Protein AF-0000000086881446 (afdb_homodimer)

Nearest PDB structures (foldseek):
  4f0r-assembly1_A  TM=9.289E-01  e=1.147E-40  Chromobacterium violaceum ATCC 12472
  3hpa-assembly1_A  TM=9.166E-01  e=1.317E-34  unidentified
  7ww2-assembly1_B  TM=9.106E-01  e=4.800E-35  Obesumbacterium proteus
  6sj0-assembly1_B  TM=8.842E-01  e=1.426E-28  Streptomyces sp.
  2imr-assembly1_A  TM=6.502E-01  e=7.624E-18  Deinococcus radiodurans

Organism: NCBI:txid2108365

Sequence (866 aa):
MIKIKKLLKNAFVLMSSDSNIEKMSILIEDDEIINLYKEHETIDEEDIKDTEIIDLKNKLIVPGFINTHAHTPMAYFRGVADDSPFKEWLFDNMLPREDLMNDEMAYYGSVVSLMEMASKGITTCVDMYMFTNSIAKAFYDIGMRGYISRGLAFDTQEGWEKRINENIDTYNKFNGKDKRIWIGFGPHAPYTVNNEKLKEVANLAKKYNTHVQIHLHEALWEKEQYSLSDIEKTGLFEIPTIAAHCVQVDERDIEVLSKNNVTVSHNPSSNLKLGNGIAPINEMLNENINVCLGTDGVASNNALDIMKEMYLASLLQKSKDGSDSIKTNEVLRMVWENGGFALNEKIGRLEPEFKADLVVIDLNFPEFYPLDTERLKSHLLFSANSRNVFATMVGGKWIYYNKKFLNIKEGEIYEKFQTHYNILESSFNSTNKMIKIKKLLKNAFVLMSSDSNIEKMSILIEDDEIINLYKEHETIDEEDIKDTEIIDLKNKLIVPGFINTHAHTPMAYFRGVADDSPFKEWLFDNMLPREDLMNDEMAYYGSVVSLMEMASKGITTCVDMYMFTNSIAKAFYDIGMRGYISRGLAFDTQEGWEKRINENIDTYNKFNGKDKRIWIGFGPHAPYTVNNEKLKEVANLAKKYNTHVQIHLHEALWEKEQYSLSDIEKTGLFEIPTIAAHCVQVDERDIEVLSKNNVTVSHNPSSNLKLGNGIAPINEMLNENINVCLGTDGVASNNALDIMKEMYLASLLQKSKDGSDSIKTNEVLRMVWENGGFALNEKIGRLEPEFKADLVVIDLNFPEFYPLDTERLKSHLLFSANSRNVFATMVGGKWIYYNKKFLNIKEGEIYEKFQTHYNILESSFNSTNK

pLDDT: mean 95.81, std 6.32, range [36.5, 98.94]

Structure (mmCIF, N/CA/C/O backbone):
data_AF-0000000086881446-model_v1
#
loop_
_entity.id
_entity.type
_entity.pdbx_description
1 polymer '5-methylthioadenosine/S-adenosylhomocysteine deaminase'
#
loop_
_atom_site.group_PDB
_atom_site.id
_atom_site.type_symbol
_atom_site.label_atom_id
_atom_site.label_alt_id
_atom_site.label_comp_id
_atom_site.label_asym_id
_atom_site.label_entity_id
_atom_site.label_seq_id
_atom_site.pdbx_PDB_ins_code
_atom_site.Cartn_x
_atom_site.Cartn_y
_atom_site.Cartn_z
_atom_site.occupancy
_atom_site.B_iso_or_equiv
_atom_site.auth_seq_id
_atom_site.auth_comp_id
_atom_site.auth_asym_id
_atom_site.auth_atom_id
_atom_site.pdbx_PDB_model_num
ATOM 1 N N . MET A 1 1 ? -3.625 -41.875 13.234 1 36.5 1 MET A N 1
ATOM 2 C CA . MET A 1 1 ? -3.068 -40.531 13.156 1 36.5 1 MET A CA 1
ATOM 3 C C . MET A 1 1 ? -4.137 -39.5 13.461 1 36.5 1 MET A C 1
ATOM 5 O O . MET A 1 1 ? -5.18 -39.438 12.805 1 36.5 1 MET A O 1
ATOM 9 N N . ILE A 1 2 ? -4.469 -39.094 14.641 1 46.47 2 ILE A N 1
ATOM 10 C CA . ILE A 1 2 ? -5.637 -38.438 15.188 1 46.47 2 ILE A CA 1
ATOM 11 C C . ILE A 1 2 ? -5.98 -37.219 14.328 1 46.47 2 ILE A C 1
ATOM 13 O O . ILE A 1 2 ? -5.141 -36.344 14.117 1 46.47 2 ILE A O 1
ATOM 17 N N . LYS A 1 3 ? -6.84 -37.406 13.359 1 54.31 3 LYS A N 1
ATOM 18 C CA . LYS A 1 3 ? -7.277 -36.375 12.438 1 54.31 3 LYS A CA 1
ATOM 19 C C . LYS A 1 3 ? -7.617 -35.094 13.18 1 54.31 3 LYS A C 1
ATOM 21 O O . LYS A 1 3 ? -8.469 -35.094 14.07 1 54.31 3 LYS A O 1
ATOM 26 N N . ILE A 1 4 ? -6.781 -33.969 13.344 1 75.12 4 ILE A N 1
ATOM 27 C CA . ILE A 1 4 ? -6.859 -32.875 14.289 1 75.12 4 ILE A CA 1
ATOM 28 C C . ILE A 1 4 ? -7.805 -31.797 13.742 1 75.12 4 ILE A C 1
ATOM 30 O O . ILE A 1 4 ? -7.633 -31.328 12.617 1 75.12 4 ILE A O 1
ATOM 34 N N . LYS A 1 5 ? -9.18 -31.766 14.172 1 92.19 5 LYS A N 1
ATOM 35 C CA . LYS A 1 5 ? -10.188 -30.719 13.938 1 92.19 5 LYS A CA 1
ATOM 36 C C . LYS A 1 5 ? -9.781 -29.406 14.594 1 92.19 5 LYS A C 1
ATOM 38 O O . LYS A 1 5 ? -9.055 -29.406 15.594 1 92.19 5 LYS A O 1
ATOM 43 N N . LYS A 1 6 ? -10.047 -28.297 13.891 1 96.31 6 LYS A N 1
ATOM 44 C CA . LYS A 1 6 ? -9.883 -26.969 14.445 1 96.31 6 LYS A CA 1
ATOM 45 C C . LYS A 1 6 ? -11.211 -26.203 14.461 1 96.31 6 LYS A C 1
ATOM 47 O O . LYS A 1 6 ? -11.977 -26.266 13.492 1 96.31 6 LYS A O 1
ATOM 52 N N . LEU A 1 7 ? -11.547 -25.625 15.562 1 96.5 7 LEU A N 1
ATOM 53 C CA . LEU A 1 7 ? -12.68 -24.703 15.664 1 96.5 7 LEU A CA 1
ATOM 54 C C . LEU A 1 7 ? -12.203 -23.266 15.883 1 96.5 7 LEU A C 1
ATOM 56 O O . LEU A 1 7 ? -11.68 -22.938 16.953 1 96.5 7 LEU A O 1
ATOM 60 N N . LEU A 1 8 ? -12.297 -22.391 14.883 1 97.75 8 LEU A N 1
ATOM 61 C CA . LEU A 1 8 ? -12.039 -20.953 14.992 1 97.75 8 LEU A CA 1
ATOM 62 C C . LEU A 1 8 ? -13.266 -20.219 15.531 1 97.75 8 LEU A C 1
ATOM 64 O O . LEU A 1 8 ? -14.25 -20.047 14.812 1 97.75 8 LEU A O 1
ATOM 68 N N . LYS A 1 9 ? -13.172 -19.688 16.766 1 95.31 9 LYS A N 1
ATOM 69 C CA . LYS A 1 9 ? -14.367 -19.234 17.469 1 95.31 9 LYS A CA 1
ATOM 70 C C . LYS A 1 9 ? -14.383 -17.719 17.594 1 95.31 9 LYS A C 1
ATOM 72 O O . LYS A 1 9 ? -13.328 -17.094 17.734 1 95.31 9 LYS A O 1
ATOM 77 N N . ASN A 1 10 ? -15.539 -17.125 17.531 1 94.06 10 ASN A N 1
ATOM 78 C CA . ASN A 1 10 ? -15.836 -15.75 17.953 1 94.06 10 ASN A CA 1
ATOM 79 C C . ASN A 1 10 ? -15.203 -14.727 17.016 1 94.06 10 ASN A C 1
ATOM 81 O O . ASN A 1 10 ? -14.82 -13.641 17.453 1 94.06 10 ASN A O 1
ATOM 85 N N . ALA A 1 11 ? -14.977 -15.016 15.773 1 97.38 11 ALA A N 1
ATOM 86 C CA . ALA A 1 11 ? -14.422 -14.07 14.812 1 97.38 11 ALA A CA 1
ATOM 87 C C . ALA A 1 11 ? -15.523 -13.398 14 1 97.38 11 ALA A C 1
ATOM 89 O O . ALA A 1 11 ? -16.641 -13.906 13.93 1 97.38 11 ALA A O 1
ATOM 90 N N . PHE A 1 12 ? -15.258 -12.133 13.531 1 98.38 12 PHE A N 1
ATOM 91 C CA . PHE A 1 12 ? -15.992 -11.703 12.352 1 98.38 12 PHE A CA 1
ATOM 92 C C . PHE A 1 12 ? -15.594 -12.523 11.133 1 98.38 12 PHE A C 1
ATOM 94 O O . PHE A 1 12 ? -14.438 -12.93 11 1 98.38 12 PHE A O 1
ATOM 101 N N . VAL A 1 13 ? -16.562 -12.875 10.32 1 98.62 13 VAL A N 1
ATOM 102 C CA . VAL A 1 13 ? -16.266 -13.695 9.148 1 98.62 13 VAL A CA 1
ATOM 103 C C . VAL A 1 13 ? -16.875 -13.055 7.902 1 98.62 13 VAL A C 1
ATOM 105 O O . VAL A 1 13 ? -18.047 -12.688 7.895 1 98.62 13 VAL A O 1
ATOM 108 N N . LEU A 1 14 ? -16.109 -12.773 6.926 1 98.75 14 LEU A N 1
ATOM 109 C CA . LEU A 1 14 ? -16.547 -12.477 5.57 1 98.75 14 LEU A CA 1
ATOM 110 C C . LEU A 1 14 ? -16.391 -13.688 4.664 1 98.75 14 LEU A C 1
ATOM 112 O O . LEU A 1 14 ? -15.281 -14.016 4.238 1 98.75 14 LEU A O 1
ATOM 116 N N . MET A 1 15 ? -17.469 -14.375 4.32 1 98.25 15 MET A N 1
ATOM 117 C CA . MET A 1 15 ? -17.453 -15.68 3.668 1 98.25 15 MET A CA 1
ATOM 118 C C . MET A 1 15 ? -17.109 -15.547 2.188 1 98.25 15 MET A C 1
ATOM 120 O O . MET A 1 15 ? -16.562 -16.469 1.587 1 98.25 15 MET A O 1
ATOM 124 N N . SER A 1 16 ? -17.531 -14.477 1.623 1 98.25 16 SER A N 1
ATOM 125 C CA . SER A 1 16 ? -17.328 -14.18 0.207 1 98.25 16 SER A CA 1
ATOM 126 C C . SER A 1 16 ? -17.469 -12.688 -0.076 1 98.25 16 SER A C 1
ATOM 128 O O . SER A 1 16 ? -17.859 -11.922 0.801 1 98.25 16 SER A O 1
ATOM 130 N N . SER A 1 17 ? -17.141 -12.258 -1.257 1 98.25 17 SER A N 1
ATOM 131 C CA . SER A 1 17 ? -17.125 -10.844 -1.61 1 98.25 17 SER A CA 1
ATOM 132 C C . SER A 1 17 ? -18.5 -10.211 -1.462 1 98.25 17 SER A C 1
ATOM 134 O O . SER A 1 17 ? -18.609 -9.023 -1.149 1 98.25 17 SER A O 1
ATOM 136 N N . ASP A 1 18 ? -19.516 -10.984 -1.655 1 97.38 18 ASP A N 1
ATOM 137 C CA . ASP A 1 18 ? -20.859 -10.422 -1.676 1 97.38 18 ASP A CA 1
ATOM 138 C C . ASP A 1 18 ? -21.578 -10.672 -0.352 1 97.38 18 ASP A C 1
ATOM 140 O O . ASP A 1 18 ? -22.703 -10.195 -0.15 1 97.38 18 ASP A O 1
ATOM 144 N N . SER A 1 19 ? -20.953 -11.391 0.536 1 97.31 19 SER A N 1
ATOM 145 C CA . SER A 1 19 ? -21.609 -11.719 1.804 1 97.31 19 SER A CA 1
ATOM 146 C C . SER A 1 19 ? -21.5 -10.562 2.791 1 97.31 19 SER A C 1
ATOM 148 O O . SER A 1 19 ? -20.641 -9.688 2.639 1 97.31 19 SER A O 1
ATOM 150 N N . ASN A 1 20 ? -22.391 -10.547 3.746 1 96.81 20 ASN A N 1
ATOM 151 C CA . ASN A 1 20 ? -22.234 -9.648 4.887 1 96.81 20 ASN A CA 1
ATOM 152 C C . ASN A 1 20 ? -21.234 -10.195 5.898 1 96.81 20 ASN A C 1
ATOM 154 O O . ASN A 1 20 ? -20.984 -11.406 5.941 1 96.81 20 ASN A O 1
ATOM 158 N N . ILE A 1 21 ? -20.656 -9.328 6.625 1 97.94 21 ILE A N 1
ATOM 159 C CA . ILE A 1 21 ? -19.75 -9.719 7.703 1 97.94 21 ILE A CA 1
ATOM 160 C C . ILE A 1 21 ? -20.562 -10 8.969 1 97.94 21 ILE A C 1
ATOM 162 O O . ILE A 1 21 ? -21.391 -9.18 9.383 1 97.94 21 ILE A O 1
ATOM 166 N N . GLU A 1 22 ? -20.312 -11.164 9.555 1 96.5 22 GLU A N 1
ATOM 167 C CA . GLU A 1 22 ? -21.016 -11.57 10.766 1 96.5 22 GLU A CA 1
ATOM 168 C C . GLU A 1 22 ? -20.078 -12.273 11.742 1 96.5 22 GLU A C 1
ATOM 170 O O . GLU A 1 22 ? -19.031 -12.781 11.352 1 96.5 22 GLU A O 1
ATOM 175 N N . LYS A 1 23 ? -20.484 -12.289 12.977 1 96.31 23 LYS A N 1
ATOM 176 C CA . LYS A 1 23 ? -19.75 -13.078 13.961 1 96.31 23 LYS A CA 1
ATOM 177 C C . LYS A 1 23 ? -20.094 -14.562 13.828 1 96.31 23 LYS A C 1
ATOM 179 O O . LYS A 1 23 ? -21.281 -14.938 13.852 1 96.31 23 LYS A O 1
ATOM 184 N N . MET A 1 24 ? -19.078 -15.352 13.578 1 96.12 24 MET A N 1
ATOM 185 C CA . MET A 1 24 ? -19.266 -16.781 13.367 1 96.12 24 MET A CA 1
ATOM 186 C C . MET A 1 24 ? -18.078 -17.578 13.898 1 96.12 24 MET A C 1
ATOM 188 O O . MET A 1 24 ? -17.047 -17 14.25 1 96.12 24 MET A O 1
ATOM 192 N N . SER A 1 25 ? -18.328 -18.859 14.023 1 96.31 25 SER A N 1
ATOM 193 C CA . SER A 1 25 ? -17.266 -19.828 14.219 1 96.31 25 SER A CA 1
ATOM 194 C C . SER A 1 25 ? -17.125 -20.766 13.016 1 96.31 25 SER A C 1
ATOM 196 O O . SER A 1 25 ? -18.109 -21.062 12.344 1 96.31 25 SER A O 1
ATOM 198 N N . ILE A 1 26 ? -15.922 -21.156 12.688 1 97.69 26 ILE A N 1
ATOM 199 C CA . ILE A 1 26 ? -15.656 -22.016 11.539 1 97.69 26 ILE A CA 1
ATOM 200 C C . ILE A 1 26 ? -15.062 -23.344 12.016 1 97.69 26 ILE A C 1
ATOM 202 O O . ILE A 1 26 ? -14.062 -23.359 12.742 1 97.69 26 ILE A O 1
ATOM 206 N N . LEU A 1 27 ? -15.641 -24.453 11.648 1 96.75 27 LEU A N 1
ATOM 207 C CA . LEU A 1 27 ? -15.133 -25.797 11.93 1 96.75 27 LEU A CA 1
ATOM 208 C C . LEU A 1 27 ? -14.375 -26.344 10.727 1 96.75 27 LEU A C 1
ATOM 210 O O . LEU A 1 27 ? -14.914 -26.391 9.617 1 96.75 27 LEU A O 1
ATOM 214 N N . ILE A 1 28 ? -13.117 -26.734 10.961 1 97.5 28 ILE A N 1
ATOM 215 C CA . ILE A 1 28 ? -12.25 -27.266 9.914 1 97.5 28 ILE A CA 1
ATOM 216 C C . ILE A 1 28 ? -11.859 -28.703 10.25 1 97.5 28 ILE A C 1
ATOM 218 O O . ILE A 1 28 ? -11.57 -29.031 11.406 1 97.5 28 ILE A O 1
ATOM 222 N N . GLU A 1 29 ? -11.898 -29.578 9.32 1 95.56 29 GLU A N 1
ATOM 223 C CA . GLU A 1 29 ? -11.398 -30.953 9.422 1 95.56 29 GLU A CA 1
ATOM 224 C C . GLU A 1 29 ? -10.484 -31.281 8.25 1 95.56 29 GLU A C 1
ATOM 226 O O . GLU A 1 29 ? -10.859 -31.109 7.09 1 95.56 29 GLU A O 1
ATOM 231 N N . ASP A 1 30 ? -9.297 -31.734 8.586 1 93.94 30 ASP A N 1
ATOM 232 C CA . ASP A 1 30 ? -8.273 -31.984 7.578 1 93.94 30 ASP A CA 1
ATOM 233 C C . ASP A 1 30 ? -8 -30.719 6.762 1 93.94 30 ASP A C 1
ATOM 235 O O . ASP A 1 30 ? -7.57 -29.703 7.305 1 93.94 30 ASP A O 1
ATOM 239 N N . ASP A 1 31 ? -8.375 -30.75 5.48 1 96.75 31 ASP A N 1
ATOM 240 C CA . ASP A 1 31 ? -8.008 -29.609 4.66 1 96.75 31 ASP A CA 1
ATOM 241 C C . ASP A 1 31 ? -9.25 -28.828 4.219 1 96.75 31 ASP A C 1
ATOM 243 O O . ASP A 1 31 ? -9.156 -27.922 3.391 1 96.75 31 ASP A O 1
ATOM 247 N N . GLU A 1 32 ? -10.422 -29.109 4.832 1 97.38 32 GLU A N 1
ATOM 248 C CA . GLU A 1 32 ? -11.664 -28.516 4.34 1 97.38 32 GLU A CA 1
ATOM 249 C C . GLU A 1 32 ? -12.453 -27.875 5.477 1 97.38 32 GLU A C 1
ATOM 251 O O . GLU A 1 32 ? -12.305 -28.25 6.637 1 97.38 32 GLU A O 1
ATOM 256 N N . ILE A 1 33 ? -13.219 -26.891 5.137 1 97.94 33 ILE A N 1
ATOM 257 C CA . ILE A 1 33 ? -14.227 -26.328 6.035 1 97.94 33 ILE A CA 1
ATOM 258 C C . ILE A 1 33 ? -15.43 -27.266 6.105 1 97.94 33 ILE A C 1
ATOM 260 O O . ILE A 1 33 ? -15.984 -27.656 5.078 1 97.94 33 ILE A O 1
ATOM 264 N N . ILE A 1 34 ? -15.867 -27.578 7.336 1 95.44 34 ILE A N 1
ATOM 265 C CA . ILE A 1 34 ? -16.938 -28.562 7.48 1 95.44 34 ILE A CA 1
ATOM 266 C C . ILE A 1 34 ? -18.234 -27.859 7.84 1 95.44 34 ILE A C 1
ATOM 268 O O . ILE A 1 34 ? -19.328 -28.312 7.461 1 95.44 34 ILE A O 1
ATOM 272 N N . ASN A 1 35 ? -18.062 -26.797 8.602 1 94.69 35 ASN A N 1
ATOM 273 C CA . ASN A 1 35 ? -19.281 -26.125 9.055 1 94.69 35 ASN A CA 1
ATOM 274 C C . ASN A 1 35 ? -18.969 -24.719 9.562 1 94.69 35 ASN A C 1
ATOM 276 O O . ASN A 1 35 ? -17.828 -24.422 9.93 1 94.69 35 ASN A O 1
ATOM 280 N N . LEU A 1 36 ? -19.969 -23.859 9.477 1 95.62 36 LEU A N 1
ATOM 281 C CA . LEU A 1 36 ? -19.953 -22.531 10.086 1 95.62 36 LEU A CA 1
ATOM 282 C C . LEU A 1 36 ? -21.094 -22.375 11.078 1 95.62 36 LEU A C 1
ATOM 284 O O . LEU A 1 36 ? -22.219 -22.812 10.82 1 95.62 36 LEU A O 1
ATOM 288 N N . TYR A 1 37 ? -20.828 -21.781 12.219 1 94.5 37 TYR A N 1
ATOM 289 C CA . TYR A 1 37 ? -21.828 -21.562 13.25 1 94.5 37 TYR A CA 1
ATOM 290 C C . TYR A 1 37 ? -22.016 -20.062 13.516 1 94.5 37 TYR A C 1
ATOM 292 O O . TYR A 1 37 ? -21.047 -19.359 13.797 1 94.5 37 TYR A O 1
ATOM 300 N N . LYS A 1 38 ? -23.234 -19.625 13.484 1 92.75 38 LYS A N 1
ATOM 301 C CA . LYS A 1 38 ? -23.5 -18.25 13.883 1 92.75 38 LYS A CA 1
ATOM 302 C C . LYS A 1 38 ? -23.312 -18.062 15.383 1 92.75 38 LYS A C 1
ATOM 304 O O . LYS A 1 38 ? -23.25 -19.031 16.141 1 92.75 38 LYS A O 1
ATOM 309 N N . GLU A 1 39 ? -23.125 -16.812 15.781 1 88.19 39 GLU A N 1
ATOM 310 C CA . GLU A 1 39 ? -22.797 -16.469 17.156 1 88.19 39 GLU A CA 1
ATOM 311 C C . GLU A 1 39 ? -23.781 -17.094 18.141 1 88.19 39 GLU A C 1
ATOM 313 O O . GLU A 1 39 ? -23.391 -17.562 19.203 1 88.19 39 GLU A O 1
ATOM 318 N N . HIS A 1 40 ? -25.062 -17.188 17.812 1 87.56 40 HIS A N 1
ATOM 319 C CA . HIS A 1 40 ? -26.094 -17.641 18.75 1 87.56 40 HIS A CA 1
ATOM 320 C C . HIS A 1 40 ? -26.344 -19.141 18.594 1 87.56 40 HIS A C 1
ATOM 322 O O . HIS A 1 40 ? -27.109 -19.719 19.375 1 87.56 40 HIS A O 1
ATOM 328 N N . GLU A 1 41 ? -25.656 -19.703 17.672 1 87 41 GLU A N 1
ATOM 329 C CA . GLU A 1 41 ? -25.891 -21.125 17.422 1 87 41 GLU A CA 1
ATOM 330 C C . GLU A 1 41 ? -25.031 -22 18.344 1 87 41 GLU A C 1
ATOM 332 O O . GLU A 1 41 ? -23.891 -21.656 18.641 1 87 41 GLU A O 1
ATOM 337 N N . THR A 1 42 ? -25.656 -23.062 18.875 1 84.62 42 THR A N 1
ATOM 338 C CA . THR A 1 42 ? -24.938 -24.031 19.703 1 84.62 42 THR A CA 1
ATOM 339 C C . THR A 1 42 ? -24.062 -24.938 18.844 1 84.62 42 THR A C 1
ATOM 341 O O . THR A 1 42 ? -24.5 -25.438 17.797 1 84.62 42 THR A O 1
ATOM 344 N N . ILE A 1 43 ? -22.922 -25.031 19.25 1 83.88 43 ILE A N 1
ATOM 345 C CA . ILE A 1 43 ? -22.016 -25.938 18.562 1 83.88 43 ILE A CA 1
ATOM 346 C C . ILE A 1 43 ? -22.234 -27.375 19.047 1 83.88 43 ILE A C 1
ATOM 348 O O . ILE A 1 43 ? -22.281 -27.625 20.25 1 83.88 43 ILE A O 1
ATOM 352 N N . ASP A 1 44 ? -22.359 -28.219 18.172 1 82.31 44 ASP A N 1
ATOM 353 C CA . ASP A 1 44 ? -22.594 -29.641 18.484 1 82.31 44 ASP A CA 1
ATOM 354 C C . ASP A 1 44 ? -21.453 -30.219 19.312 1 82.31 44 ASP A C 1
ATOM 356 O O . ASP A 1 44 ? -20.281 -29.969 19.016 1 82.31 44 ASP A O 1
ATOM 360 N N . GLU A 1 45 ? -21.812 -30.938 20.266 1 80.81 45 GLU A N 1
ATOM 361 C CA . GLU A 1 45 ? -20.828 -31.547 21.156 1 80.81 45 GLU A CA 1
ATOM 362 C C . GLU A 1 45 ? -19.859 -32.438 20.375 1 80.81 45 GLU A C 1
ATOM 364 O O . GLU A 1 45 ? -18.672 -32.5 20.703 1 80.81 45 GLU A O 1
ATOM 369 N N . GLU A 1 46 ? -20.344 -33.094 19.406 1 79.31 46 GLU A N 1
ATOM 370 C CA . GLU A 1 46 ? -19.516 -33.969 18.594 1 79.31 46 GLU A CA 1
ATOM 371 C C . GLU A 1 46 ? -18.453 -33.156 17.844 1 79.31 46 GLU A C 1
ATOM 373 O O . GLU A 1 46 ? -17.344 -33.656 17.609 1 79.31 46 GLU A O 1
ATOM 378 N N . ASP A 1 47 ? -18.844 -32 17.516 1 79.69 47 ASP A N 1
ATOM 379 C CA . ASP A 1 47 ? -17.938 -31.141 16.766 1 79.69 47 ASP A CA 1
ATOM 380 C C . ASP A 1 47 ? -16.844 -30.578 17.672 1 79.69 47 ASP A C 1
ATOM 382 O O . ASP A 1 47 ? -15.781 -30.172 17.188 1 79.69 47 ASP A O 1
ATOM 386 N N . ILE A 1 48 ? -17.062 -30.609 18.844 1 80.25 48 ILE A N 1
ATOM 387 C CA . ILE A 1 48 ? -16.125 -30.047 19.797 1 80.25 48 ILE A CA 1
ATOM 388 C C . ILE A 1 48 ? -15.195 -31.156 20.312 1 80.25 48 ILE A C 1
ATOM 390 O O . ILE A 1 48 ? -14.062 -30.875 20.719 1 80.25 48 ILE A O 1
ATOM 394 N N . LYS A 1 49 ? -15.625 -32.375 20.188 1 82.94 49 LYS A N 1
ATOM 395 C CA . LYS A 1 49 ? -14.812 -33.469 20.703 1 82.94 49 LYS A CA 1
ATOM 396 C C . LYS A 1 49 ? -13.5 -33.594 19.953 1 82.94 49 LYS A C 1
ATOM 398 O O . LYS A 1 49 ? -13.484 -33.531 18.719 1 82.94 49 LYS A O 1
ATOM 403 N N . ASP A 1 50 ? -12.328 -33.656 20.641 1 86.5 50 ASP A N 1
ATOM 404 C CA . ASP A 1 50 ? -10.992 -33.844 20.062 1 86.5 50 ASP A CA 1
ATOM 405 C C . ASP A 1 50 ? -10.672 -32.719 19.078 1 86.5 50 ASP A C 1
ATOM 407 O O . ASP A 1 50 ? -10.133 -33 17.984 1 86.5 50 ASP A O 1
ATOM 411 N N . THR A 1 51 ? -11.297 -31.578 19.281 1 91.75 51 THR A N 1
ATOM 412 C CA . THR A 1 51 ? -11.141 -30.422 18.406 1 91.75 51 THR A CA 1
ATOM 413 C C . THR A 1 51 ? -10.305 -29.344 19.078 1 91.75 51 THR A C 1
ATOM 415 O O . THR A 1 51 ? -10.484 -29.062 20.266 1 91.75 51 THR A O 1
ATOM 418 N N . GLU A 1 52 ? -9.234 -28.828 18.359 1 94.31 52 GLU A N 1
ATOM 419 C CA . GLU A 1 52 ? -8.492 -27.656 18.828 1 94.31 52 GLU A CA 1
ATOM 420 C C . GLU A 1 52 ? -9.344 -26.406 18.719 1 94.31 52 GLU A C 1
ATOM 422 O O . GLU A 1 52 ? -9.812 -26.047 17.641 1 94.31 52 GLU A O 1
ATOM 427 N N . ILE A 1 53 ? -9.578 -25.766 19.844 1 95 53 ILE A N 1
ATOM 428 C CA . ILE A 1 53 ? -10.398 -24.562 19.859 1 95 53 ILE A CA 1
ATOM 429 C C . ILE A 1 53 ? -9.508 -23.328 19.891 1 95 53 ILE A C 1
ATOM 431 O O . ILE A 1 53 ? -8.641 -23.188 20.766 1 95 53 ILE A O 1
ATOM 435 N N . ILE A 1 54 ? -9.656 -22.391 18.953 1 96.44 54 ILE A N 1
ATOM 436 C CA . ILE A 1 54 ? -8.883 -21.172 18.844 1 96.44 54 ILE A CA 1
ATOM 437 C C . ILE A 1 54 ? -9.82 -19.969 18.938 1 96.44 54 ILE A C 1
ATOM 439 O O . ILE A 1 54 ? -10.719 -19.797 18.109 1 96.44 54 ILE A O 1
ATOM 443 N N . ASP A 1 55 ? -9.617 -19.109 19.953 1 97 55 ASP A N 1
ATOM 444 C CA . ASP A 1 55 ? -10.422 -17.906 20.125 1 97 55 ASP A CA 1
ATOM 445 C C . ASP A 1 55 ? -9.883 -16.766 19.266 1 97 55 ASP A C 1
ATOM 447 O O . ASP A 1 55 ? -8.742 -16.312 19.469 1 97 55 ASP A O 1
ATOM 451 N N . LEU A 1 56 ? -10.648 -16.25 18.359 1 97.69 56 LEU A N 1
ATOM 452 C CA . LEU A 1 56 ? -10.25 -15.18 17.453 1 97.69 56 LEU A CA 1
ATOM 453 C C . LEU A 1 56 ? -11.125 -13.938 17.641 1 97.69 56 LEU A C 1
ATOM 455 O O . LEU A 1 56 ? -11.523 -13.297 16.656 1 97.69 56 LEU A O 1
ATOM 459 N N . LYS A 1 57 ? -11.375 -13.617 18.938 1 95.31 57 LYS A N 1
ATOM 460 C CA . LYS A 1 57 ? -12.094 -12.391 19.281 1 95.31 57 LYS A CA 1
ATOM 461 C C . LYS A 1 57 ? -11.383 -11.164 18.719 1 95.31 57 LYS A C 1
ATOM 463 O O . LYS A 1 57 ? -10.156 -11.062 18.797 1 95.31 57 LYS A O 1
ATOM 468 N N . ASN A 1 58 ? -12.117 -10.203 18.094 1 95.5 58 ASN A N 1
ATOM 469 C CA . ASN A 1 58 ? -11.641 -8.953 17.516 1 95.5 58 ASN A CA 1
ATOM 470 C C . ASN A 1 58 ? -10.766 -9.203 16.281 1 95.5 58 ASN A C 1
ATOM 472 O O . ASN A 1 58 ? -9.828 -8.453 16.016 1 95.5 58 ASN A O 1
ATOM 476 N N . LYS A 1 59 ? -10.969 -10.391 15.672 1 98.38 59 LYS A N 1
ATOM 477 C CA . LYS A 1 59 ? -10.336 -10.719 14.391 1 98.38 59 LYS A CA 1
ATOM 478 C C . LYS A 1 59 ? -11.375 -10.883 13.289 1 98.38 59 LYS A C 1
ATOM 480 O O . LYS A 1 59 ? -12.555 -11.109 13.57 1 98.38 59 LYS A O 1
ATOM 485 N N . LEU A 1 60 ? -10.977 -10.641 12.117 1 98.88 60 LEU A N 1
ATOM 486 C CA . LEU A 1 60 ? -11.773 -10.867 10.914 1 98.88 60 LEU A CA 1
ATOM 487 C C . LEU A 1 60 ? -11.18 -11.992 10.07 1 98.88 60 LEU A C 1
ATOM 489 O O . LEU A 1 60 ? -9.992 -11.961 9.742 1 98.88 60 LEU A O 1
ATOM 493 N N . ILE A 1 61 ? -11.961 -13.062 9.836 1 98.88 61 ILE A N 1
ATOM 494 C CA . ILE A 1 61 ? -11.523 -14.133 8.945 1 98.88 61 ILE A CA 1
ATOM 495 C C . ILE A 1 61 ? -12.062 -13.891 7.543 1 98.88 61 ILE A C 1
ATOM 497 O O . ILE A 1 61 ? -13.25 -13.609 7.367 1 98.88 61 ILE A O 1
ATOM 501 N N . VAL A 1 62 ? -11.195 -13.906 6.539 1 98.94 62 VAL A N 1
ATOM 502 C CA . VAL A 1 62 ? -11.555 -13.789 5.129 1 98.94 62 VAL A CA 1
ATOM 503 C C . VAL A 1 62 ? -10.945 -14.945 4.34 1 98.94 62 VAL A C 1
ATOM 505 O O . VAL A 1 62 ? -10.07 -15.656 4.84 1 98.94 62 VAL A O 1
ATOM 508 N N . PRO A 1 63 ? -11.469 -15.227 3.115 1 98.94 63 PRO A N 1
ATOM 509 C CA . PRO A 1 63 ? -10.797 -16.219 2.283 1 98.94 63 PRO A CA 1
ATOM 510 C C . PRO A 1 63 ? -9.328 -15.891 2.029 1 98.94 63 PRO A C 1
ATOM 512 O O . PRO A 1 63 ? -8.953 -14.719 2.01 1 98.94 63 PRO A O 1
ATOM 515 N N . GLY A 1 64 ? -8.5 -16.938 1.877 1 98.94 64 GLY A N 1
ATOM 516 C CA . GLY A 1 64 ? -7.105 -16.719 1.543 1 98.94 64 GLY A CA 1
ATOM 517 C C . GLY A 1 64 ? -6.914 -15.977 0.232 1 98.94 64 GLY A C 1
ATOM 518 O O . GLY A 1 64 ? -7.621 -16.234 -0.742 1 98.94 64 GLY A O 1
ATOM 519 N N . PHE A 1 65 ? -6.043 -14.992 0.194 1 98.94 65 PHE A N 1
ATOM 520 C CA . PHE A 1 65 ? -5.781 -14.266 -1.043 1 98.94 65 PHE A CA 1
ATOM 521 C C . PHE A 1 65 ? -5.121 -15.172 -2.074 1 98.94 65 PHE A C 1
ATOM 523 O O . PHE A 1 65 ? -4.277 -16 -1.73 1 98.94 65 PHE A O 1
ATOM 530 N N . ILE A 1 66 ? -5.477 -15 -3.299 1 98.94 66 ILE A N 1
ATOM 531 C CA . ILE A 1 66 ? -4.941 -15.797 -4.398 1 98.94 66 ILE A CA 1
ATOM 532 C C . ILE A 1 66 ? -4.145 -14.898 -5.344 1 98.94 66 ILE A C 1
ATOM 534 O O . ILE A 1 66 ? -4.68 -13.93 -5.887 1 98.94 66 ILE A O 1
ATOM 538 N N . ASN A 1 67 ? -2.859 -15.148 -5.477 1 98.94 67 ASN A N 1
ATOM 539 C CA . ASN A 1 67 ? -1.968 -14.492 -6.426 1 98.94 67 ASN A CA 1
ATOM 540 C C . ASN A 1 67 ? -1.866 -15.266 -7.734 1 98.94 67 ASN A C 1
ATOM 542 O O . ASN A 1 67 ? -1.175 -16.281 -7.805 1 98.94 67 ASN A O 1
ATOM 546 N N . THR A 1 68 ? -2.416 -14.711 -8.828 1 98.94 68 THR A N 1
ATOM 547 C CA . THR A 1 68 ? -2.611 -15.547 -10.008 1 98.94 68 THR A CA 1
ATOM 548 C C . THR A 1 68 ? -1.474 -15.344 -11.008 1 98.94 68 THR A C 1
ATOM 550 O O . THR A 1 68 ? -1.543 -15.828 -12.141 1 98.94 68 THR A O 1
ATOM 553 N N . HIS A 1 69 ? -0.406 -14.648 -10.625 1 98.94 69 HIS A N 1
ATOM 554 C CA . HIS A 1 69 ? 0.768 -14.555 -11.484 1 98.94 69 HIS A CA 1
ATOM 555 C C . HIS A 1 69 ? 1.982 -14.062 -10.703 1 98.94 69 HIS A C 1
ATOM 557 O O . HIS A 1 69 ? 1.965 -12.961 -10.148 1 98.94 69 HIS A O 1
ATOM 563 N N . ALA A 1 70 ? 3.027 -14.836 -10.703 1 98.81 70 ALA A N 1
ATOM 564 C CA . ALA A 1 70 ? 4.258 -14.461 -10.016 1 98.81 70 ALA A CA 1
ATOM 565 C C . ALA A 1 70 ? 5.465 -15.164 -10.625 1 98.81 70 ALA A C 1
ATOM 567 O O . ALA A 1 70 ? 5.316 -16.016 -11.516 1 98.81 70 ALA A O 1
ATOM 568 N N . HIS A 1 71 ? 6.617 -14.766 -10.281 1 98.5 71 HIS A N 1
ATOM 569 C CA . HIS A 1 71 ? 7.926 -15.344 -10.57 1 98.5 71 HIS A CA 1
ATOM 570 C C . HIS A 1 71 ? 8.773 -15.445 -9.305 1 98.5 71 HIS A C 1
ATOM 572 O O . HIS A 1 71 ? 9.672 -14.633 -9.086 1 98.5 71 HIS A O 1
ATOM 578 N N . THR A 1 72 ? 8.648 -16.484 -8.5 1 98.62 72 THR A N 1
ATOM 579 C CA . THR A 1 72 ? 9.07 -16.516 -7.109 1 98.62 72 THR A CA 1
ATOM 580 C C . THR A 1 72 ? 10.594 -16.516 -7.008 1 98.62 72 THR A C 1
ATOM 582 O O . THR A 1 72 ? 11.156 -15.875 -6.113 1 98.62 72 THR A O 1
ATOM 585 N N . PRO A 1 73 ? 11.375 -17.156 -7.965 1 98.44 73 PRO A N 1
ATOM 586 C CA . PRO A 1 73 ? 12.828 -17.172 -7.789 1 98.44 73 PRO A CA 1
ATOM 587 C C . PRO A 1 73 ? 13.461 -15.797 -7.984 1 98.44 73 PRO A C 1
ATOM 589 O O . PRO A 1 73 ? 14.641 -15.602 -7.664 1 98.44 73 PRO A O 1
ATOM 592 N N . MET A 1 74 ? 12.719 -14.859 -8.484 1 97.38 74 MET A N 1
ATOM 593 C CA . MET A 1 74 ? 13.258 -13.555 -8.844 1 97.38 74 MET A CA 1
ATOM 594 C C . MET A 1 74 ? 13.531 -12.719 -7.602 1 97.38 74 MET A C 1
ATOM 596 O O . MET A 1 74 ? 13.93 -11.555 -7.707 1 97.38 74 MET A O 1
ATOM 600 N N . ALA A 1 75 ? 13.391 -13.289 -6.406 1 98 75 ALA A N 1
ATOM 601 C CA . ALA A 1 75 ? 13.633 -12.555 -5.164 1 98 75 ALA A CA 1
ATOM 602 C C . ALA A 1 75 ? 15.008 -11.898 -5.172 1 98 75 ALA A C 1
ATOM 604 O O . ALA A 1 75 ? 15.188 -10.82 -4.613 1 98 75 ALA A O 1
ATOM 605 N N . TYR A 1 76 ? 15.969 -12.484 -5.879 1 97.81 76 TYR A N 1
ATOM 606 C CA . TYR A 1 76 ? 17.344 -12 -5.938 1 97.81 76 TYR A CA 1
ATOM 607 C C . TYR A 1 76 ? 17.422 -10.68 -6.691 1 97.81 76 TYR A C 1
ATOM 609 O O . TYR A 1 76 ? 18.391 -9.938 -6.559 1 97.81 76 TYR A O 1
ATOM 617 N N . PHE A 1 77 ? 16.406 -10.422 -7.477 1 97 77 PHE A N 1
ATOM 618 C CA . PHE A 1 77 ? 16.484 -9.305 -8.406 1 97 77 PHE A CA 1
ATOM 619 C C . PHE A 1 77 ? 15.688 -8.109 -7.883 1 97 77 PHE A C 1
ATOM 621 O O . PHE A 1 77 ? 15.594 -7.078 -8.555 1 97 77 PHE A O 1
ATOM 628 N N . ARG A 1 78 ? 15.141 -8.195 -6.668 1 97.19 78 ARG A N 1
ATOM 629 C CA . ARG A 1 78 ? 14.398 -7.09 -6.07 1 97.19 78 ARG A CA 1
ATOM 630 C C . ARG A 1 78 ? 15.258 -5.828 -6.008 1 97.19 78 ARG A C 1
ATOM 632 O O . ARG A 1 78 ? 16.375 -5.855 -5.488 1 97.19 78 ARG A O 1
ATOM 639 N N . GLY A 1 79 ? 14.742 -4.781 -6.578 1 95.56 79 GLY A N 1
ATOM 640 C CA . GLY A 1 79 ? 15.398 -3.488 -6.465 1 95.56 79 GLY A CA 1
ATOM 641 C C . GLY A 1 79 ? 16.438 -3.252 -7.539 1 95.56 79 GLY A C 1
ATOM 642 O O . GLY A 1 79 ? 17.141 -2.236 -7.523 1 95.56 79 GLY A O 1
ATOM 643 N N . VAL A 1 80 ? 16.562 -4.176 -8.5 1 93.44 80 VAL A N 1
ATOM 644 C CA . VAL A 1 80 ? 17.531 -4.004 -9.578 1 93.44 80 VAL A CA 1
ATOM 645 C C . VAL A 1 80 ? 16.953 -3.059 -10.633 1 93.44 80 VAL A C 1
ATOM 647 O O . VAL A 1 80 ? 15.844 -3.256 -11.117 1 93.44 80 VAL A O 1
ATOM 650 N N . ALA A 1 81 ? 17.609 -2.008 -10.914 1 89.44 81 ALA A N 1
ATOM 651 C CA . ALA A 1 81 ? 17.391 -1.125 -12.062 1 89.44 81 ALA A CA 1
ATOM 652 C C . ALA A 1 81 ? 15.977 -0.567 -12.07 1 89.44 81 ALA A C 1
ATOM 654 O O . ALA A 1 81 ? 15.312 -0.539 -13.109 1 89.44 81 ALA A O 1
ATOM 655 N N . ASP A 1 82 ? 15.336 -0.142 -10.961 1 88 82 ASP A N 1
ATOM 656 C CA . ASP A 1 82 ? 13.969 0.332 -10.82 1 88 82 ASP A CA 1
ATOM 657 C C . ASP A 1 82 ? 13.734 1.602 -11.633 1 88 82 ASP A C 1
ATOM 659 O O . ASP A 1 82 ? 12.609 1.902 -12.023 1 88 82 ASP A O 1
ATOM 663 N N . ASP A 1 83 ? 14.633 2.359 -11.969 1 86.56 83 ASP A N 1
ATOM 664 C CA . ASP A 1 83 ? 14.508 3.656 -12.625 1 86.56 83 ASP A CA 1
ATOM 665 C C . ASP A 1 83 ? 15.133 3.625 -14.023 1 86.56 83 ASP A C 1
ATOM 667 O O . ASP A 1 83 ? 15.719 4.613 -14.469 1 86.56 83 ASP A O 1
ATOM 671 N N . SER A 1 84 ? 14.906 2.447 -14.641 1 86 84 SER A N 1
ATOM 672 C CA . SER A 1 84 ? 15.5 2.303 -15.961 1 86 84 SER A CA 1
ATOM 673 C C . SER A 1 84 ? 14.445 1.944 -17.016 1 86 84 SER A C 1
ATOM 675 O O . SER A 1 84 ? 13.414 1.354 -16.688 1 86 84 SER A O 1
ATOM 677 N N . PRO A 1 85 ? 14.75 2.371 -18.203 1 82.12 85 PRO A N 1
ATOM 678 C CA . PRO A 1 85 ? 13.867 1.922 -19.281 1 82.12 85 PRO A CA 1
ATOM 679 C C . PRO A 1 85 ? 13.789 0.4 -19.391 1 82.12 85 PRO A C 1
ATOM 681 O O . PRO A 1 85 ? 14.719 -0.301 -19 1 82.12 85 PRO A O 1
ATOM 684 N N . PHE A 1 86 ? 12.711 -0.091 -19.953 1 77.44 86 PHE A N 1
ATOM 685 C CA . PHE A 1 86 ? 12.375 -1.511 -20 1 77.44 86 PHE A CA 1
ATOM 686 C C . PHE A 1 86 ? 13.5 -2.312 -20.641 1 77.44 86 PHE A C 1
ATOM 688 O O . PHE A 1 86 ? 13.906 -3.35 -20.109 1 77.44 86 PHE A O 1
ATOM 695 N N . LYS A 1 87 ? 14.023 -1.84 -21.719 1 77.5 87 LYS A N 1
ATOM 696 C CA . LYS A 1 87 ? 15.055 -2.582 -22.438 1 77.5 87 LYS A CA 1
ATOM 697 C C . LYS A 1 87 ? 16.312 -2.744 -21.594 1 77.5 87 LYS A C 1
ATOM 699 O O . LYS A 1 87 ? 16.891 -3.83 -21.531 1 77.5 87 LYS A O 1
ATOM 704 N N . GLU A 1 88 ? 16.688 -1.598 -20.984 1 84.12 88 GLU A N 1
ATOM 705 C CA . GLU A 1 88 ? 17.844 -1.646 -20.094 1 84.12 88 GLU A CA 1
ATOM 706 C C . GLU A 1 88 ? 17.578 -2.553 -18.906 1 84.12 88 GLU A C 1
ATOM 708 O O . GLU A 1 88 ? 18.453 -3.336 -18.516 1 84.12 88 GLU A O 1
ATOM 713 N N . TRP A 1 89 ? 16.453 -2.424 -18.359 1 85.5 89 TRP A N 1
ATOM 714 C CA . TRP A 1 89 ? 16.047 -3.25 -17.234 1 85.5 89 TRP A CA 1
ATOM 715 C C . TRP A 1 89 ? 16.094 -4.73 -17.594 1 85.5 89 TRP A C 1
ATOM 717 O O . TRP A 1 89 ? 16.703 -5.531 -16.875 1 85.5 89 TRP A O 1
ATOM 727 N N . LEU A 1 90 ? 15.57 -5.164 -18.656 1 79.75 90 LEU A N 1
ATOM 728 C CA . LEU A 1 90 ? 15.414 -6.562 -19.047 1 79.75 90 LEU A CA 1
ATOM 729 C C . LEU A 1 90 ? 16.719 -7.129 -19.578 1 79.75 90 LEU A C 1
ATOM 731 O O . LEU A 1 90 ? 17.25 -8.102 -19.047 1 79.75 90 LEU A O 1
ATOM 735 N N . PHE A 1 91 ? 17.359 -6.449 -20.578 1 82.31 91 PHE A N 1
ATOM 736 C CA . PHE A 1 91 ? 18.453 -7.051 -21.328 1 82.31 91 PHE A CA 1
ATOM 737 C C . PHE A 1 91 ? 19.781 -6.824 -20.641 1 82.31 91 PHE A C 1
ATOM 739 O O . PHE A 1 91 ? 20.672 -7.68 -20.688 1 82.31 91 PHE A O 1
ATOM 746 N N . ASP A 1 92 ? 19.906 -5.691 -20 1 86.62 92 ASP A N 1
ATOM 747 C CA . ASP A 1 92 ? 21.203 -5.359 -19.422 1 86.62 92 ASP A CA 1
ATOM 748 C C . ASP A 1 92 ? 21.297 -5.828 -17.969 1 86.62 92 ASP A C 1
ATOM 750 O O . ASP A 1 92 ? 22.391 -6.031 -17.453 1 86.62 92 ASP A O 1
ATOM 754 N N . ASN A 1 93 ? 20.141 -6.008 -17.391 1 89.44 93 ASN A N 1
ATOM 755 C CA . ASN A 1 93 ? 20.203 -6.27 -15.953 1 89.44 93 ASN A CA 1
ATOM 756 C C . ASN A 1 93 ? 19.562 -7.605 -15.602 1 89.44 93 ASN A C 1
ATOM 758 O O . ASN A 1 93 ? 20.203 -8.461 -14.992 1 89.44 93 ASN A O 1
ATOM 762 N N . MET A 1 94 ? 18.391 -7.863 -16.047 1 88 94 MET A N 1
ATOM 763 C CA . MET A 1 94 ? 17.625 -9.031 -15.602 1 88 94 MET A CA 1
ATOM 764 C C . MET A 1 94 ? 18.156 -10.305 -16.25 1 88 94 MET A C 1
ATOM 766 O O . MET A 1 94 ? 18.562 -11.242 -15.562 1 88 94 MET A O 1
ATOM 770 N N . LEU A 1 95 ? 18.266 -10.352 -17.578 1 87.12 95 LEU A N 1
ATOM 771 C CA . LEU A 1 95 ? 18.609 -11.578 -18.297 1 87.12 95 LEU A CA 1
ATOM 772 C C . LEU A 1 95 ? 20 -12.062 -17.938 1 87.12 95 LEU A C 1
ATOM 774 O O . LEU A 1 95 ? 20.203 -13.242 -17.625 1 87.12 95 LEU A O 1
ATOM 778 N N . PRO A 1 96 ? 20.969 -11.156 -17.906 1 91.19 96 PRO A N 1
ATOM 779 C CA . PRO A 1 96 ? 22.312 -11.617 -17.531 1 91.19 96 PRO A CA 1
ATOM 780 C C . PRO A 1 96 ? 22.359 -12.211 -16.125 1 91.19 96 PRO A C 1
ATOM 782 O O . PRO A 1 96 ? 23.109 -13.164 -15.883 1 91.19 96 PRO A O 1
ATOM 785 N N . ARG A 1 97 ? 21.641 -11.664 -15.203 1 94.5 97 ARG A N 1
ATOM 786 C CA . ARG A 1 97 ? 21.578 -12.195 -13.844 1 94.5 97 ARG A CA 1
ATOM 787 C C . ARG A 1 97 ? 20.859 -13.539 -13.812 1 94.5 97 ARG A C 1
ATOM 789 O O . ARG A 1 97 ? 21.266 -14.453 -13.102 1 94.5 97 ARG A O 1
ATOM 796 N N . GLU A 1 98 ? 19.812 -13.625 -14.547 1 93.12 98 GLU A N 1
ATOM 797 C CA . GLU A 1 98 ? 19.031 -14.852 -14.602 1 93.12 98 GLU A CA 1
ATOM 798 C C . GLU A 1 98 ? 19.859 -16.016 -15.117 1 93.12 98 GLU A C 1
ATOM 800 O O . GLU A 1 98 ? 19.672 -17.156 -14.68 1 93.12 98 GLU A O 1
ATOM 805 N N . ASP A 1 99 ? 20.766 -15.766 -16 1 92.94 99 ASP A N 1
ATOM 806 C CA . ASP A 1 99 ? 21.625 -16.781 -16.594 1 92.94 99 ASP A CA 1
ATOM 807 C C . ASP A 1 99 ? 22.562 -17.391 -15.547 1 92.94 99 ASP A C 1
ATOM 809 O O . ASP A 1 99 ? 23.109 -18.469 -15.75 1 92.94 99 ASP A O 1
ATOM 813 N N . LEU A 1 100 ? 22.75 -16.703 -14.461 1 95.94 100 LEU A N 1
ATOM 814 C CA . LEU A 1 100 ? 23.672 -17.141 -13.422 1 95.94 100 LEU A CA 1
ATOM 815 C C . LEU A 1 100 ? 22.953 -17.953 -12.359 1 95.94 100 LEU A C 1
ATOM 817 O O . LEU A 1 100 ? 23.578 -18.5 -11.453 1 95.94 100 LEU A O 1
ATOM 821 N N . MET A 1 101 ? 21.688 -18.109 -12.461 1 97.06 101 MET A N 1
ATOM 822 C CA . MET A 1 101 ? 20.891 -18.812 -11.461 1 97.06 101 MET A CA 1
ATOM 823 C C . MET A 1 101 ? 21.094 -20.312 -11.547 1 97.06 101 MET A C 1
ATOM 825 O O . MET A 1 101 ? 21.438 -20.844 -12.609 1 97.06 101 MET A O 1
ATOM 829 N N . ASN A 1 102 ? 20.938 -21 -10.469 1 97.56 102 ASN A N 1
ATOM 830 C CA . ASN A 1 102 ? 20.969 -22.453 -10.391 1 97.56 102 ASN A CA 1
ATOM 831 C C . ASN A 1 102 ? 19.844 -22.984 -9.5 1 97.56 102 ASN A C 1
ATOM 833 O O . ASN A 1 102 ? 19.031 -22.203 -8.992 1 97.56 102 ASN A O 1
ATOM 837 N N . ASP A 1 103 ? 19.781 -24.266 -9.336 1 98.06 103 ASP A N 1
ATOM 838 C CA . ASP A 1 103 ? 18.656 -24.906 -8.656 1 98.06 103 ASP A CA 1
ATOM 839 C C . ASP A 1 103 ? 18.578 -24.469 -7.199 1 98.06 103 ASP A C 1
ATOM 841 O O . ASP A 1 103 ? 17.484 -24.188 -6.695 1 98.06 103 ASP A O 1
ATOM 845 N N . GLU A 1 104 ? 19.625 -24.391 -6.52 1 98.38 104 GLU A N 1
ATOM 846 C CA . GLU A 1 104 ? 19.625 -24 -5.109 1 98.38 104 GLU A CA 1
ATOM 847 C C . GLU A 1 104 ? 19.203 -22.547 -4.938 1 98.38 104 GLU A C 1
ATOM 849 O O . GLU A 1 104 ? 18.438 -22.219 -4.02 1 98.38 104 GLU A O 1
ATOM 854 N N . MET A 1 105 ? 19.734 -21.703 -5.82 1 98.5 105 MET A N 1
ATOM 855 C CA . MET A 1 105 ? 19.328 -20.297 -5.816 1 98.5 105 MET A CA 1
ATOM 856 C C . MET A 1 105 ? 17.828 -20.172 -6.051 1 98.5 105 MET A C 1
ATOM 858 O O . MET A 1 105 ? 17.141 -19.422 -5.348 1 98.5 105 MET A O 1
ATOM 862 N N . ALA A 1 106 ? 17.344 -20.953 -7.004 1 98.75 106 ALA A N 1
ATOM 863 C CA . ALA A 1 106 ? 15.914 -20.906 -7.309 1 98.75 106 ALA A CA 1
ATOM 864 C C . ALA A 1 106 ? 15.078 -21.344 -6.105 1 98.75 106 ALA A C 1
ATOM 866 O O . ALA A 1 106 ? 14.031 -20.766 -5.828 1 98.75 106 ALA A O 1
ATOM 867 N N . TYR A 1 107 ? 15.547 -22.375 -5.359 1 98.75 107 TYR A N 1
ATOM 868 C CA . TYR A 1 107 ? 14.844 -22.844 -4.176 1 98.75 107 TYR A CA 1
ATOM 869 C C . TYR A 1 107 ? 14.758 -21.75 -3.115 1 98.75 107 TYR A C 1
ATOM 871 O O . TYR A 1 107 ? 13.664 -21.375 -2.688 1 98.75 107 TYR A O 1
ATOM 879 N N . TYR A 1 108 ? 15.875 -21.156 -2.754 1 98.75 108 TYR A N 1
ATOM 880 C CA . TYR A 1 108 ? 15.883 -20.188 -1.664 1 98.75 108 TYR A CA 1
ATOM 881 C C . TYR A 1 108 ? 15.219 -18.891 -2.088 1 98.75 108 TYR A C 1
ATOM 883 O O . TYR A 1 108 ? 14.586 -18.219 -1.274 1 98.75 108 TYR A O 1
ATOM 891 N N . GLY A 1 109 ? 15.43 -18.5 -3.383 1 98.75 109 GLY A N 1
ATOM 892 C CA . GLY A 1 109 ? 14.672 -17.359 -3.891 1 98.75 109 GLY A CA 1
ATOM 893 C C . GLY A 1 109 ? 13.172 -17.547 -3.777 1 98.75 109 GLY A C 1
ATOM 894 O O . GLY A 1 109 ? 12.461 -16.625 -3.363 1 98.75 109 GLY A O 1
ATOM 895 N N . SER A 1 110 ? 12.711 -18.75 -4.121 1 98.88 110 SER A N 1
ATOM 896 C CA . SER A 1 110 ? 11.289 -19.078 -4.02 1 98.88 110 SER A CA 1
ATOM 897 C C . SER A 1 110 ? 10.828 -19.094 -2.566 1 98.88 110 SER A C 1
ATOM 899 O O . SER A 1 110 ? 9.75 -18.594 -2.246 1 98.88 110 SER A O 1
ATOM 901 N N . VAL A 1 111 ? 11.648 -19.641 -1.686 1 98.69 111 VAL A N 1
ATOM 902 C CA . VAL A 1 111 ? 11.281 -19.719 -0.275 1 98.69 111 VAL A CA 1
ATOM 903 C C . VAL A 1 111 ? 11.07 -18.328 0.294 1 98.69 111 VAL A C 1
ATOM 905 O O . VAL A 1 111 ? 10.07 -18.062 0.963 1 98.69 111 VAL A O 1
ATOM 908 N N . VAL A 1 112 ? 11.961 -17.391 0.021 1 98.69 112 VAL A N 1
ATOM 909 C CA . VAL A 1 112 ? 11.852 -16.031 0.532 1 98.69 112 VAL A CA 1
ATOM 910 C C . VAL A 1 112 ? 10.594 -15.367 -0.028 1 98.69 112 VAL A C 1
ATOM 912 O O . VAL A 1 112 ? 9.867 -14.68 0.697 1 98.69 112 VAL A O 1
ATOM 915 N N . SER A 1 113 ? 10.328 -15.578 -1.312 1 98.81 113 SER A N 1
ATOM 916 C CA . SER A 1 113 ? 9.117 -15.047 -1.934 1 98.81 113 SER A CA 1
ATOM 917 C C . SER A 1 113 ? 7.867 -15.625 -1.283 1 98.81 113 SER A C 1
ATOM 919 O O . SER A 1 113 ? 6.902 -14.898 -1.033 1 98.81 113 SER A O 1
ATOM 921 N N . LEU A 1 114 ? 7.871 -16.922 -1.026 1 98.75 114 LEU A N 1
ATOM 922 C CA . LEU A 1 114 ? 6.719 -17.578 -0.423 1 98.75 114 LEU A CA 1
ATOM 923 C C . LEU A 1 114 ? 6.52 -17.109 1.015 1 98.75 114 LEU A C 1
ATOM 925 O O . LEU A 1 114 ? 5.383 -16.969 1.472 1 98.75 114 LEU A O 1
ATOM 929 N N . MET A 1 115 ? 7.617 -16.906 1.72 1 98.5 115 MET A N 1
ATOM 930 C CA . MET A 1 115 ? 7.535 -16.344 3.064 1 98.5 115 MET A CA 1
ATOM 931 C C . MET A 1 115 ? 6.879 -14.969 3.035 1 98.5 115 MET A C 1
ATOM 933 O O . MET A 1 115 ? 6.016 -14.672 3.865 1 98.5 115 MET A O 1
ATOM 937 N N . GLU A 1 116 ? 7.297 -14.164 2.088 1 98.69 116 GLU A N 1
ATOM 938 C CA . GLU A 1 116 ? 6.691 -12.844 1.94 1 98.69 116 GLU A CA 1
ATOM 939 C C . GLU A 1 116 ? 5.191 -12.953 1.683 1 98.69 116 GLU A C 1
ATOM 941 O O . GLU A 1 116 ? 4.391 -12.289 2.344 1 98.69 116 GLU A O 1
ATOM 946 N N . MET A 1 117 ? 4.82 -13.812 0.784 1 98.88 117 MET A N 1
ATOM 947 C CA . MET A 1 117 ? 3.414 -13.977 0.422 1 98.88 117 MET A CA 1
ATOM 948 C C . MET A 1 117 ? 2.607 -14.5 1.604 1 98.88 117 MET A C 1
ATOM 950 O O . MET A 1 117 ? 1.537 -13.977 1.915 1 98.88 117 MET A O 1
ATOM 954 N N . ALA A 1 118 ? 3.117 -15.484 2.307 1 98.56 118 ALA A N 1
ATOM 955 C CA . ALA A 1 118 ? 2.422 -16.078 3.449 1 98.56 118 ALA A CA 1
ATOM 956 C C . ALA A 1 118 ? 2.182 -15.031 4.539 1 98.56 118 ALA A C 1
ATOM 958 O O . ALA A 1 118 ? 1.091 -14.969 5.113 1 98.56 118 ALA A O 1
ATOM 959 N N . SER A 1 119 ? 3.172 -14.219 4.781 1 98.44 119 SER A N 1
ATOM 960 C CA . SER A 1 119 ? 3.078 -13.203 5.824 1 98.44 119 SER A CA 1
ATOM 961 C C . SER A 1 119 ? 2.117 -12.086 5.426 1 98.44 119 SER A C 1
ATOM 963 O O . SER A 1 119 ? 1.755 -11.25 6.254 1 98.44 119 SER A O 1
ATOM 965 N N . LYS A 1 120 ? 1.685 -12.117 4.172 1 98.75 120 LYS A N 1
ATOM 966 C CA . LYS A 1 120 ? 0.783 -11.086 3.664 1 98.75 120 LYS A CA 1
ATOM 967 C C . LYS A 1 120 ? -0.569 -11.68 3.279 1 98.75 120 LYS A C 1
ATOM 969 O O . LYS A 1 120 ? -1.345 -11.055 2.555 1 98.75 120 LYS A O 1
ATOM 974 N N . GLY A 1 121 ? -0.845 -12.891 3.684 1 98.81 121 GLY A N 1
ATOM 975 C CA . GLY A 1 121 ? -2.178 -13.469 3.625 1 98.81 121 GLY A CA 1
ATOM 976 C C . GLY A 1 121 ? -2.434 -14.25 2.348 1 98.81 121 GLY A C 1
ATOM 977 O O . GLY A 1 121 ? -3.561 -14.68 2.094 1 98.81 121 GLY A O 1
ATOM 978 N N . ILE A 1 122 ? -1.41 -14.43 1.526 1 98.94 122 ILE A N 1
ATOM 979 C CA . ILE A 1 122 ? -1.598 -15.18 0.291 1 98.94 122 ILE A CA 1
ATOM 980 C C . ILE A 1 122 ? -1.52 -16.672 0.583 1 98.94 122 ILE A C 1
ATOM 982 O O . ILE A 1 122 ? -0.591 -17.141 1.25 1 98.94 122 ILE A O 1
ATOM 986 N N . THR A 1 123 ? -2.48 -17.406 0.093 1 98.88 123 THR A N 1
ATOM 987 C CA . THR A 1 123 ? -2.553 -18.844 0.351 1 98.88 123 THR A CA 1
ATOM 988 C C . THR A 1 123 ? -2.26 -19.641 -0.919 1 98.88 123 THR A C 1
ATOM 990 O O . THR A 1 123 ? -1.964 -20.828 -0.856 1 98.88 123 THR A O 1
ATOM 993 N N . THR A 1 124 ? -2.461 -19 -2.039 1 98.94 124 THR A N 1
ATOM 994 C CA . THR A 1 124 ? -2.303 -19.641 -3.338 1 98.94 124 THR A CA 1
ATOM 995 C C . THR A 1 124 ? -1.546 -18.734 -4.305 1 98.94 124 THR A C 1
ATOM 997 O O . THR A 1 124 ? -1.8 -17.531 -4.359 1 98.94 124 THR A O 1
ATOM 1000 N N . CYS A 1 125 ? -0.612 -19.328 -5.027 1 98.88 125 CYS A N 1
ATOM 1001 C CA . CYS A 1 125 ? 0.175 -18.562 -5.988 1 98.88 125 CYS A CA 1
ATOM 1002 C C . CYS A 1 125 ? 0.319 -19.328 -7.301 1 98.88 125 CYS A C 1
ATOM 1004 O O . CYS A 1 125 ? 0.583 -20.531 -7.301 1 98.88 125 CYS A O 1
ATOM 1006 N N . VAL A 1 126 ? 0.041 -18.656 -8.422 1 98.94 126 VAL A N 1
ATOM 1007 C CA . VAL A 1 126 ? 0.344 -19.141 -9.758 1 98.94 126 VAL A CA 1
ATOM 1008 C C . VAL A 1 126 ? 1.705 -18.625 -10.211 1 98.94 126 VAL A C 1
ATOM 1010 O O . VAL A 1 126 ? 1.898 -17.406 -10.336 1 98.94 126 VAL A O 1
ATOM 1013 N N . ASP A 1 127 ? 2.666 -19.531 -10.414 1 98.88 127 ASP A N 1
ATOM 1014 C CA . ASP A 1 127 ? 4.066 -19.172 -10.609 1 98.88 127 ASP A CA 1
ATOM 1015 C C . ASP A 1 127 ? 4.586 -19.688 -11.945 1 98.88 127 ASP A C 1
ATOM 1017 O O . ASP A 1 127 ? 4.234 -20.781 -12.375 1 98.88 127 ASP A O 1
ATOM 1021 N N . MET A 1 128 ? 5.34 -18.859 -12.641 1 98.62 128 MET A N 1
ATOM 1022 C CA . MET A 1 128 ? 5.996 -19.219 -13.891 1 98.62 128 MET A CA 1
ATOM 1023 C C . MET A 1 128 ? 7.477 -18.859 -13.852 1 98.62 128 MET A C 1
ATOM 1025 O O . MET A 1 128 ? 7.836 -17.703 -13.633 1 98.62 128 MET A O 1
ATOM 1029 N N . TYR A 1 129 ? 8.32 -19.844 -14.031 1 98 129 TYR A N 1
ATOM 1030 C CA . TYR A 1 129 ? 9.75 -19.562 -14.086 1 98 129 TYR A CA 1
ATOM 1031 C C . TYR A 1 129 ? 10.523 -20.797 -14.562 1 98 129 TYR A C 1
ATOM 1033 O O . TYR A 1 129 ? 9.938 -21.719 -15.125 1 98 129 TYR A O 1
ATOM 1041 N N . MET A 1 130 ? 11.859 -20.703 -14.469 1 97 130 MET A N 1
ATOM 1042 C CA . MET A 1 130 ? 12.75 -21.844 -14.664 1 97 130 MET A CA 1
ATOM 1043 C C . MET A 1 130 ? 12.969 -22.594 -13.352 1 97 130 MET A C 1
ATOM 1045 O O . MET A 1 130 ? 12.516 -22.141 -12.297 1 97 130 MET A O 1
ATOM 1049 N N . PHE A 1 131 ? 13.594 -23.75 -13.398 1 98.06 131 PHE A N 1
ATOM 1050 C CA . PHE A 1 131 ? 13.969 -24.531 -12.227 1 98.06 131 PHE A CA 1
ATOM 1051 C C . PHE A 1 131 ? 12.734 -24.984 -11.461 1 98.06 131 PHE A C 1
ATOM 1053 O O . PHE A 1 131 ? 12.656 -24.828 -10.242 1 98.06 131 PHE A O 1
ATOM 1060 N N . THR A 1 132 ? 11.734 -25.484 -12.133 1 98.56 132 THR A N 1
ATOM 1061 C CA . THR A 1 132 ? 10.406 -25.719 -11.57 1 98.56 132 THR A CA 1
ATOM 1062 C C . THR A 1 132 ? 10.461 -26.797 -10.5 1 98.56 132 THR A C 1
ATOM 1064 O O . THR A 1 132 ? 9.664 -26.797 -9.555 1 98.56 132 THR A O 1
ATOM 1067 N N . ASN A 1 133 ? 11.43 -27.781 -10.602 1 98.62 133 ASN A N 1
ATOM 1068 C CA . ASN A 1 133 ? 11.578 -28.75 -9.523 1 98.62 133 ASN A CA 1
ATOM 1069 C C . ASN A 1 133 ? 11.914 -28.062 -8.195 1 98.62 133 ASN A C 1
ATOM 1071 O O . ASN A 1 133 ? 11.336 -28.391 -7.16 1 98.62 133 ASN A O 1
ATOM 1075 N N . SER A 1 134 ? 12.852 -27.141 -8.242 1 98.75 134 SER A N 1
ATOM 1076 C CA . SER A 1 134 ? 13.25 -26.391 -7.055 1 98.75 134 SER A CA 1
ATOM 1077 C C . SER A 1 134 ? 12.102 -25.531 -6.527 1 98.75 134 SER A C 1
ATOM 1079 O O . SER A 1 134 ? 11.898 -25.438 -5.316 1 98.75 134 SER A O 1
ATOM 1081 N N . ILE A 1 135 ? 11.359 -24.938 -7.43 1 98.88 135 ILE A N 1
ATOM 1082 C CA . ILE A 1 135 ? 10.211 -24.109 -7.07 1 98.88 135 ILE A CA 1
ATOM 1083 C C . ILE A 1 135 ? 9.141 -24.953 -6.402 1 98.88 135 ILE A C 1
ATOM 1085 O O . ILE A 1 135 ? 8.617 -24.594 -5.348 1 98.88 135 ILE A O 1
ATOM 1089 N N . ALA A 1 136 ? 8.805 -26.094 -7.031 1 98.88 136 ALA A N 1
ATOM 1090 C CA . ALA A 1 136 ? 7.797 -27 -6.48 1 98.88 136 ALA A CA 1
ATOM 1091 C C . ALA A 1 136 ? 8.18 -27.469 -5.082 1 98.88 136 ALA A C 1
ATOM 1093 O O . ALA A 1 136 ? 7.332 -27.562 -4.191 1 98.88 136 ALA A O 1
ATOM 1094 N N . LYS A 1 137 ? 9.438 -27.781 -4.918 1 98.69 137 LYS A N 1
ATOM 1095 C CA . LYS A 1 137 ? 9.922 -28.172 -3.6 1 98.69 137 LYS A CA 1
ATOM 1096 C C . LYS A 1 137 ? 9.727 -27.062 -2.576 1 98.69 137 LYS A C 1
ATOM 1098 O O . LYS A 1 137 ? 9.375 -27.328 -1.425 1 98.69 137 LYS A O 1
ATOM 1103 N N . ALA A 1 138 ? 10.039 -25.828 -2.938 1 98.62 138 ALA A N 1
ATOM 1104 C CA . ALA A 1 138 ? 9.844 -24.688 -2.043 1 98.62 138 ALA A CA 1
ATOM 1105 C C . ALA A 1 138 ? 8.383 -24.562 -1.619 1 98.62 138 ALA A C 1
ATOM 1107 O O . ALA A 1 138 ? 8.086 -24.391 -0.436 1 98.62 138 ALA A O 1
ATOM 1108 N N . PHE A 1 139 ? 7.477 -24.672 -2.602 1 98.75 139 PHE A N 1
ATOM 1109 C CA . PHE A 1 139 ? 6.051 -24.641 -2.305 1 98.75 139 PHE A CA 1
ATOM 1110 C C . PHE A 1 139 ? 5.668 -25.75 -1.343 1 98.75 139 PHE A C 1
ATOM 1112 O O . PHE A 1 139 ? 4.898 -25.547 -0.405 1 98.75 139 PHE A O 1
ATOM 1119 N N . TYR A 1 140 ? 6.199 -26.906 -1.641 1 98 140 TYR A N 1
ATOM 1120 C CA . TYR A 1 140 ? 5.922 -28.062 -0.801 1 98 140 TYR A CA 1
ATOM 1121 C C . TYR A 1 140 ? 6.387 -27.828 0.629 1 98 140 TYR A C 1
ATOM 1123 O O . TYR A 1 140 ? 5.637 -28.047 1.581 1 98 140 TYR A O 1
ATOM 1131 N N . ASP A 1 141 ? 7.578 -27.344 0.803 1 97.31 141 ASP A N 1
ATOM 1132 C CA . ASP A 1 141 ? 8.195 -27.172 2.113 1 97.31 141 ASP A CA 1
ATOM 1133 C C . ASP A 1 141 ? 7.5 -26.078 2.91 1 97.31 141 ASP A C 1
ATOM 1135 O O . ASP A 1 141 ? 7.324 -26.203 4.125 1 97.31 141 ASP A O 1
ATOM 1139 N N . ILE A 1 142 ? 7.078 -24.969 2.283 1 97.44 142 ILE A N 1
ATOM 1140 C CA . ILE A 1 142 ? 6.473 -23.828 2.947 1 97.44 142 ILE A CA 1
ATOM 1141 C C . ILE A 1 142 ? 5.004 -24.125 3.258 1 97.44 142 ILE A C 1
ATOM 1143 O O . ILE A 1 142 ? 4.445 -23.578 4.211 1 97.44 142 ILE A O 1
ATOM 1147 N N . GLY A 1 143 ? 4.395 -24.938 2.398 1 97.5 143 GLY A N 1
ATOM 1148 C CA . GLY A 1 143 ? 3.018 -25.344 2.625 1 97.5 143 GLY A CA 1
ATOM 1149 C C . GLY A 1 143 ? 2.018 -24.516 1.839 1 97.5 143 GLY A C 1
ATOM 1150 O O . GLY A 1 143 ? 0.806 -24.672 2.01 1 97.5 143 GLY A O 1
ATOM 1151 N N . MET A 1 144 ? 2.438 -23.641 0.94 1 98.12 144 MET A N 1
ATOM 1152 C CA . MET A 1 144 ? 1.553 -22.812 0.123 1 98.12 144 MET A CA 1
ATOM 1153 C C . MET A 1 144 ? 0.986 -23.625 -1.045 1 98.12 144 MET A C 1
ATOM 1155 O O . MET A 1 144 ? 1.624 -24.562 -1.528 1 98.12 144 MET A O 1
ATOM 1159 N N . ARG A 1 145 ? -0.238 -23.359 -1.415 1 98.81 145 ARG A N 1
ATOM 1160 C CA . ARG A 1 145 ? -0.803 -23.953 -2.627 1 98.81 145 ARG A CA 1
ATOM 1161 C C . ARG A 1 145 ? -0.178 -23.328 -3.873 1 98.81 145 ARG A C 1
ATOM 1163 O O . ARG A 1 145 ? -0.081 -22.109 -3.984 1 98.81 145 ARG A O 1
ATOM 1170 N N . GLY A 1 146 ? 0.318 -24.203 -4.781 1 98.81 146 GLY A N 1
ATOM 1171 C CA . GLY A 1 146 ? 1.059 -23.688 -5.926 1 98.81 146 GLY A CA 1
ATOM 1172 C C . GLY A 1 146 ? 0.572 -24.266 -7.25 1 98.81 146 GLY A C 1
ATOM 1173 O O . GLY A 1 146 ? 0.28 -25.453 -7.348 1 98.81 146 GLY A O 1
ATOM 1174 N N . TYR A 1 147 ? 0.363 -23.422 -8.227 1 98.88 147 TYR A N 1
ATOM 1175 C CA . TYR A 1 147 ? 0.202 -23.734 -9.648 1 98.88 147 TYR A CA 1
ATOM 1176 C C . TYR A 1 147 ? 1.422 -23.297 -10.445 1 98.88 147 TYR A C 1
ATOM 1178 O O . TYR A 1 147 ? 1.55 -22.125 -10.797 1 98.88 147 TYR A O 1
ATOM 1186 N N . ILE A 1 148 ? 2.305 -24.234 -10.719 1 98.88 148 ILE A N 1
ATOM 1187 C CA . ILE A 1 148 ? 3.658 -23.938 -11.18 1 98.88 148 ILE A CA 1
ATOM 1188 C C . ILE A 1 148 ? 3.811 -24.344 -12.641 1 98.88 148 ILE A C 1
ATOM 1190 O O . ILE A 1 148 ? 3.389 -25.438 -13.039 1 98.88 148 ILE A O 1
ATOM 1194 N N . SER A 1 149 ? 4.352 -23.438 -13.445 1 98.69 149 SER A N 1
ATOM 1195 C CA . SER A 1 149 ? 4.605 -23.734 -14.852 1 98.69 149 SER A CA 1
ATOM 1196 C C . SER A 1 149 ? 6.047 -23.406 -15.234 1 98.69 149 SER A C 1
ATOM 1198 O O . SER A 1 149 ? 6.605 -22.406 -14.766 1 98.69 149 SER A O 1
ATOM 1200 N N . ARG A 1 150 ? 6.633 -24.203 -16.031 1 98.38 150 ARG A N 1
ATOM 1201 C CA . ARG A 1 150 ? 7.941 -23.906 -16.594 1 98.38 150 ARG A CA 1
ATOM 1202 C C . ARG A 1 150 ? 7.844 -22.828 -17.672 1 98.38 150 ARG A C 1
ATOM 1204 O O . ARG A 1 150 ? 7.066 -22.969 -18.625 1 98.38 150 ARG A O 1
ATOM 1211 N N . GLY A 1 151 ? 8.539 -21.75 -17.391 1 97.44 151 GLY A N 1
ATOM 1212 C CA . GLY A 1 151 ? 8.656 -20.797 -18.484 1 97.44 151 GLY A CA 1
ATOM 1213 C C . GLY A 1 151 ? 9.266 -21.391 -19.734 1 97.44 151 GLY A C 1
ATOM 1214 O O . GLY A 1 151 ? 10.344 -22 -19.688 1 97.44 151 GLY A O 1
ATOM 1215 N N . LEU A 1 152 ? 8.555 -21.234 -20.891 1 97.81 152 LEU A N 1
ATOM 1216 C CA . LEU A 1 152 ? 8.969 -21.828 -22.156 1 97.81 152 LEU A CA 1
ATOM 1217 C C . LEU A 1 152 ? 9.211 -20.75 -23.203 1 97.81 152 LEU A C 1
ATOM 1219 O O . LEU A 1 152 ? 8.344 -19.906 -23.438 1 97.81 152 LEU A O 1
ATOM 1223 N N . ALA A 1 153 ? 10.328 -20.703 -23.672 1 96.19 153 ALA A N 1
ATOM 1224 C CA . ALA A 1 153 ? 10.703 -19.859 -24.812 1 96.19 153 ALA A CA 1
ATOM 1225 C C . ALA A 1 153 ? 11.438 -20.656 -25.875 1 96.19 153 ALA A C 1
ATOM 1227 O O . ALA A 1 153 ? 12.164 -21.609 -25.562 1 96.19 153 ALA A O 1
ATOM 1228 N N . PHE A 1 154 ? 11.266 -20.281 -27.125 1 97 154 PHE A N 1
ATOM 1229 C CA . PHE A 1 154 ? 11.891 -21.016 -28.219 1 97 154 PHE A CA 1
ATOM 1230 C C . PHE A 1 154 ? 13.18 -20.328 -28.672 1 97 154 PHE A C 1
ATOM 1232 O O . PHE A 1 154 ? 13.172 -19.156 -29.016 1 97 154 PHE A O 1
ATOM 1239 N N . ASP A 1 155 ? 14.203 -21.016 -28.594 1 94.19 155 ASP A N 1
ATOM 1240 C CA . ASP A 1 155 ? 15.477 -20.594 -29.172 1 94.19 155 ASP A CA 1
ATOM 1241 C C . ASP A 1 155 ? 15.977 -21.594 -30.219 1 94.19 155 ASP A C 1
ATOM 1243 O O . ASP A 1 155 ? 16.094 -21.25 -31.391 1 94.19 155 ASP A O 1
ATOM 1247 N N . THR A 1 156 ? 16.172 -22.828 -29.844 1 96.38 156 THR A N 1
ATOM 1248 C CA . THR A 1 156 ? 16.5 -23.953 -30.719 1 96.38 156 THR A CA 1
ATOM 1249 C C . THR A 1 156 ? 15.578 -25.141 -30.438 1 96.38 156 THR A C 1
ATOM 1251 O O . THR A 1 156 ? 14.922 -25.188 -29.391 1 96.38 156 THR A O 1
ATOM 1254 N N . GLN A 1 157 ? 15.523 -25.984 -31.422 1 97.31 157 GLN A N 1
ATOM 1255 C CA . GLN A 1 157 ? 14.703 -27.172 -31.234 1 97.31 157 GLN A CA 1
ATOM 1256 C C . GLN A 1 157 ? 15.188 -27.984 -30.047 1 97.31 157 GLN A C 1
ATOM 1258 O O . GLN A 1 157 ? 14.383 -28.5 -29.25 1 97.31 157 GLN A O 1
ATOM 1263 N N . GLU A 1 158 ? 16.438 -28.109 -29.938 1 97.69 158 GLU A N 1
ATOM 1264 C CA . GLU A 1 158 ? 17.016 -28.844 -28.812 1 97.69 158 GLU A CA 1
ATOM 1265 C C . GLU A 1 158 ? 16.688 -28.188 -27.484 1 97.69 158 GLU A C 1
ATOM 1267 O O . GLU A 1 158 ? 16.328 -28.859 -26.516 1 97.69 158 GLU A O 1
ATOM 1272 N N . GLY A 1 159 ? 16.859 -26.891 -27.438 1 97.31 159 GLY A N 1
ATOM 1273 C CA . GLY A 1 159 ? 16.531 -26.141 -26.234 1 97.31 159 GLY A CA 1
ATOM 1274 C C . GLY A 1 159 ? 15.062 -26.25 -25.859 1 97.31 159 GLY A C 1
ATOM 1275 O O . GLY A 1 159 ? 14.727 -26.391 -24.688 1 97.31 159 GLY A O 1
ATOM 1276 N N . TRP A 1 160 ? 14.25 -26.172 -26.859 1 98.06 160 TRP A N 1
ATOM 1277 C CA . TRP A 1 160 ? 12.812 -26.297 -26.656 1 98.06 160 TRP A CA 1
ATOM 1278 C C . TRP A 1 160 ? 12.461 -27.641 -26.047 1 98.06 160 TRP A C 1
ATOM 1280 O O . TRP A 1 160 ? 11.758 -27.719 -25.031 1 98.06 160 TRP A O 1
ATOM 1290 N N . GLU A 1 161 ? 12.992 -28.703 -26.609 1 98.12 161 GLU A N 1
ATOM 1291 C CA . GLU A 1 161 ? 12.719 -30.047 -26.141 1 98.12 161 GLU A CA 1
ATOM 1292 C C . GLU A 1 161 ? 13.219 -30.234 -24.703 1 98.12 161 GLU A C 1
ATOM 1294 O O . GLU A 1 161 ? 12.562 -30.891 -23.891 1 98.12 161 GLU A O 1
ATOM 1299 N N . LYS A 1 162 ? 14.32 -29.688 -24.469 1 97.88 162 LYS A N 1
ATOM 1300 C CA . LYS A 1 162 ? 14.867 -29.75 -23.125 1 97.88 162 LYS A CA 1
ATOM 1301 C C . LYS A 1 162 ? 13.922 -29.094 -22.125 1 97.88 162 LYS A C 1
ATOM 1303 O O . LYS A 1 162 ? 13.656 -29.656 -21.062 1 97.88 162 LYS A O 1
ATOM 1308 N N . ARG A 1 163 ? 13.453 -27.969 -22.391 1 98.25 163 ARG A N 1
ATOM 1309 C CA . ARG A 1 163 ? 12.57 -27.219 -21.5 1 98.25 163 ARG A CA 1
ATOM 1310 C C . ARG A 1 163 ? 11.242 -27.953 -21.312 1 98.25 163 ARG A C 1
ATOM 1312 O O . ARG A 1 163 ? 10.711 -28.016 -20.203 1 98.25 163 ARG A O 1
ATOM 1319 N N . ILE A 1 164 ? 10.727 -28.469 -22.375 1 98.56 164 ILE A N 1
ATOM 1320 C CA . ILE A 1 164 ? 9.492 -29.25 -22.312 1 98.56 164 ILE A CA 1
ATOM 1321 C C . ILE A 1 164 ? 9.695 -30.453 -21.406 1 98.56 164 ILE A C 1
ATOM 1323 O O . ILE A 1 164 ? 8.852 -30.75 -20.547 1 98.56 164 ILE A O 1
ATOM 1327 N N . ASN A 1 165 ? 10.812 -31.141 -21.609 1 98.31 165 ASN A N 1
ATOM 1328 C CA . ASN A 1 165 ? 11.109 -32.312 -20.797 1 98.31 165 ASN A CA 1
ATOM 1329 C C . ASN A 1 165 ? 11.258 -31.953 -19.312 1 98.31 165 ASN A C 1
ATOM 1331 O O . ASN A 1 165 ? 10.844 -32.719 -18.438 1 98.31 165 ASN A O 1
ATOM 1335 N N . GLU A 1 166 ? 11.891 -30.859 -19.047 1 98.12 166 GLU A N 1
ATOM 1336 C CA . GLU A 1 166 ? 11.984 -30.359 -17.672 1 98.12 166 GLU A CA 1
ATOM 1337 C C . GLU A 1 166 ? 10.602 -30.156 -17.062 1 98.12 166 GLU A C 1
ATOM 1339 O O . GLU A 1 166 ? 10.367 -30.516 -15.898 1 98.12 166 GLU A O 1
ATOM 1344 N N . ASN A 1 167 ? 9.742 -29.547 -17.828 1 98.56 167 ASN A N 1
ATOM 1345 C CA . ASN A 1 167 ? 8.375 -29.328 -17.375 1 98.56 167 ASN A CA 1
ATOM 1346 C C . ASN A 1 167 ? 7.664 -30.641 -17.078 1 98.56 167 ASN A C 1
ATOM 1348 O O . ASN A 1 167 ? 7.02 -30.781 -16.031 1 98.56 167 ASN A O 1
ATOM 1352 N N . ILE A 1 168 ? 7.797 -31.578 -17.969 1 98.56 168 ILE A N 1
ATOM 1353 C CA . ILE A 1 168 ? 7.156 -32.875 -17.828 1 98.56 168 ILE A CA 1
ATOM 1354 C C . ILE A 1 168 ? 7.742 -33.625 -16.609 1 98.56 168 ILE A C 1
ATOM 1356 O O . ILE A 1 168 ? 7.02 -34.281 -15.875 1 98.56 168 ILE A O 1
ATOM 1360 N N . ASP A 1 169 ? 9.023 -33.5 -16.469 1 98.56 169 ASP A N 1
ATOM 1361 C CA . ASP A 1 169 ? 9.672 -34.094 -15.312 1 98.56 169 ASP A CA 1
ATOM 1362 C C . ASP A 1 169 ? 9.078 -33.562 -14.008 1 98.56 169 ASP A C 1
ATOM 1364 O O . ASP A 1 169 ? 8.773 -34.312 -13.094 1 98.56 169 ASP A O 1
ATOM 1368 N N . THR A 1 170 ? 8.961 -32.25 -13.883 1 98.75 170 THR A N 1
ATOM 1369 C CA . THR A 1 170 ? 8.367 -31.656 -12.695 1 98.75 170 THR A CA 1
ATOM 1370 C C . THR A 1 170 ? 6.934 -32.125 -12.508 1 98.75 170 THR A C 1
ATOM 1372 O O . THR A 1 170 ? 6.5 -32.375 -11.383 1 98.75 170 THR A O 1
ATOM 1375 N N . TYR A 1 171 ? 6.168 -32.156 -13.594 1 98.69 171 TYR A N 1
ATOM 1376 C CA . TYR A 1 171 ? 4.801 -32.656 -13.547 1 98.69 171 TYR A CA 1
ATOM 1377 C C . TYR A 1 171 ? 4.75 -34.062 -12.93 1 98.69 171 TYR A C 1
ATOM 1379 O O . TYR A 1 171 ? 3.963 -34.312 -12.016 1 98.69 171 TYR A O 1
ATOM 1387 N N . ASN A 1 172 ? 5.605 -34.938 -13.422 1 98.5 172 ASN A N 1
ATOM 1388 C CA . ASN A 1 172 ? 5.609 -36.312 -12.961 1 98.5 172 ASN A CA 1
ATOM 1389 C C . ASN A 1 172 ? 5.973 -36.406 -11.484 1 98.5 172 ASN A C 1
ATOM 1391 O O . ASN A 1 172 ? 5.465 -37.281 -10.773 1 98.5 172 ASN A O 1
ATOM 1395 N N . LYS A 1 173 ? 6.762 -35.562 -11.055 1 98.5 173 LYS A N 1
ATOM 1396 C CA . LYS A 1 173 ? 7.293 -35.625 -9.695 1 98.5 173 LYS A CA 1
ATOM 1397 C C . LYS A 1 173 ? 6.34 -34.969 -8.695 1 98.5 173 LYS A C 1
ATOM 1399 O O . LYS A 1 173 ? 6.242 -35.406 -7.547 1 98.5 173 LYS A O 1
ATOM 1404 N N . PHE A 1 174 ? 5.66 -33.875 -9.109 1 98.69 174 PHE A N 1
ATOM 1405 C CA . PHE A 1 174 ? 5.07 -33.031 -8.078 1 98.69 174 PHE A CA 1
ATOM 1406 C C . PHE A 1 174 ? 3.576 -32.844 -8.32 1 98.69 174 PHE A C 1
ATOM 1408 O O . PHE A 1 174 ? 2.848 -32.375 -7.43 1 98.69 174 PHE A O 1
ATOM 1415 N N . ASN A 1 175 ? 3.066 -33.094 -9.492 1 98.69 175 ASN A N 1
ATOM 1416 C CA . ASN A 1 175 ? 1.667 -32.781 -9.766 1 98.69 175 ASN A CA 1
ATOM 1417 C C . ASN A 1 175 ? 0.729 -33.562 -8.844 1 98.69 175 ASN A C 1
ATOM 1419 O O . ASN A 1 175 ? 0.809 -34.781 -8.766 1 98.69 175 ASN A O 1
ATOM 1423 N N . GLY A 1 176 ? -0.117 -32.844 -8.141 1 97.62 176 GLY A N 1
ATOM 1424 C CA . GLY A 1 176 ? -1.082 -33.469 -7.242 1 97.62 176 GLY A CA 1
ATOM 1425 C C . GLY A 1 176 ? -0.539 -33.688 -5.848 1 97.62 176 GLY A C 1
ATOM 1426 O O . GLY A 1 176 ? -1.266 -34.156 -4.957 1 97.62 176 GLY A O 1
ATOM 1427 N N . LYS A 1 177 ? 0.73 -33.344 -5.68 1 97.38 177 LYS A N 1
ATOM 1428 C CA . LYS A 1 177 ? 1.349 -33.594 -4.379 1 97.38 177 LYS A CA 1
ATOM 1429 C C . LYS A 1 177 ? 0.612 -32.844 -3.268 1 97.38 177 LYS A C 1
ATOM 1431 O O . LYS A 1 177 ? 0.338 -31.641 -3.389 1 97.38 177 LYS A O 1
ATOM 1436 N N . ASP A 1 178 ? 0.149 -33.594 -2.16 1 95.06 178 ASP A N 1
ATOM 1437 C CA . ASP A 1 178 ? -0.539 -33.094 -0.973 1 95.06 178 ASP A CA 1
ATOM 1438 C C . ASP A 1 178 ? -1.825 -32.344 -1.353 1 95.06 178 ASP A C 1
ATOM 1440 O O . ASP A 1 178 ? -2.348 -31.547 -0.567 1 95.06 178 ASP A O 1
ATOM 1444 N N . LYS A 1 179 ? -2.232 -32.469 -2.607 1 95.62 179 LYS A N 1
ATOM 1445 C CA . LYS A 1 179 ? -3.441 -31.844 -3.117 1 95.62 179 LYS A CA 1
ATOM 1446 C C . LYS A 1 179 ? -3.303 -30.312 -3.113 1 95.62 179 LYS A C 1
ATOM 1448 O O . LYS A 1 179 ? -4.27 -29.594 -2.854 1 95.62 179 LYS A O 1
ATOM 1453 N N . ARG A 1 180 ? -2.092 -29.844 -3.354 1 96.94 180 ARG A N 1
ATOM 1454 C CA . ARG A 1 180 ? -1.865 -28.406 -3.289 1 96.94 180 ARG A CA 1
ATOM 1455 C C . ARG A 1 180 ? -0.926 -27.953 -4.398 1 96.94 180 ARG A C 1
ATOM 1457 O O . ARG A 1 180 ? -0.861 -26.766 -4.715 1 96.94 180 ARG A O 1
ATOM 1464 N N . ILE A 1 181 ? -0.193 -28.875 -4.949 1 98.5 181 ILE A N 1
ATOM 1465 C CA . ILE A 1 181 ? 0.786 -28.516 -5.965 1 98.5 181 ILE A CA 1
ATOM 1466 C C . ILE A 1 181 ? 0.324 -29 -7.336 1 98.5 181 ILE A C 1
ATOM 1468 O O . ILE A 1 181 ? 0.11 -30.203 -7.527 1 98.5 181 ILE A O 1
ATOM 1472 N N . TRP A 1 182 ? 0.135 -28.156 -8.227 1 98.69 182 TRP A N 1
ATOM 1473 C CA . TRP A 1 182 ? -0.294 -28.438 -9.586 1 98.69 182 TRP A CA 1
ATOM 1474 C C . TRP A 1 182 ? 0.698 -27.875 -10.602 1 98.69 182 TRP A C 1
ATOM 1476 O O . TRP A 1 182 ? 1.17 -26.75 -10.453 1 98.69 182 TRP A O 1
ATOM 1486 N N . ILE A 1 183 ? 1.085 -28.719 -11.594 1 98.88 183 ILE A N 1
ATOM 1487 C CA . ILE A 1 183 ? 2.094 -28.312 -12.57 1 98.88 183 ILE A CA 1
ATOM 1488 C C . ILE A 1 183 ? 1.439 -28.109 -13.93 1 98.88 183 ILE A C 1
ATOM 1490 O O . ILE A 1 183 ? 0.721 -28.984 -14.422 1 98.88 183 ILE A O 1
ATOM 1494 N N . GLY A 1 184 ? 1.563 -26.953 -14.492 1 98.69 184 GLY A N 1
ATOM 1495 C CA . GLY A 1 184 ? 1.085 -26.625 -15.828 1 98.69 184 GLY A CA 1
ATOM 1496 C C . GLY A 1 184 ? 2.201 -26.281 -16.797 1 98.69 184 GLY A C 1
ATOM 1497 O O . GLY A 1 184 ? 3.346 -26.703 -16.609 1 98.69 184 GLY A O 1
ATOM 1498 N N . PHE A 1 185 ? 1.873 -25.703 -17.938 1 98.75 185 PHE A N 1
ATOM 1499 C CA . PHE A 1 185 ? 2.828 -25.234 -18.938 1 98.75 185 PHE A CA 1
ATOM 1500 C C . PHE A 1 185 ? 2.787 -23.719 -19.062 1 98.75 185 PHE A C 1
ATOM 1502 O O . PHE A 1 185 ? 1.715 -23.109 -19 1 98.75 185 PHE A O 1
ATOM 1509 N N . GLY A 1 186 ? 3.965 -23.094 -19.141 1 98.69 186 GLY A N 1
ATOM 1510 C CA . GLY A 1 186 ? 4.031 -21.641 -19.141 1 98.69 186 GLY A CA 1
ATOM 1511 C C . GLY A 1 186 ? 4.734 -21.078 -20.344 1 98.69 186 GLY A C 1
ATOM 1512 O O . GLY A 1 186 ? 5.848 -20.562 -20.25 1 98.69 186 GLY A O 1
ATOM 1513 N N . PRO A 1 187 ? 4.078 -21.25 -21.578 1 98.56 187 PRO A N 1
ATOM 1514 C CA . PRO A 1 187 ? 4.688 -20.469 -22.672 1 98.56 187 PRO A CA 1
ATOM 1515 C C . PRO A 1 187 ? 4.836 -19 -22.312 1 98.56 187 PRO A C 1
ATOM 1517 O O . PRO A 1 187 ? 3.869 -18.359 -21.891 1 98.56 187 PRO A O 1
ATOM 1520 N N . HIS A 1 188 ? 6.004 -18.5 -22.453 1 96.88 188 HIS A N 1
ATOM 1521 C CA . HIS A 1 188 ? 6.348 -17.188 -21.922 1 96.88 188 HIS A CA 1
ATOM 1522 C C . HIS A 1 188 ? 5.465 -16.109 -22.531 1 96.88 188 HIS A C 1
ATOM 1524 O O . HIS A 1 188 ? 4.758 -15.398 -21.812 1 96.88 188 HIS A O 1
ATOM 1530 N N . ALA A 1 189 ? 5.551 -15.891 -23.812 1 96.19 189 ALA A N 1
ATOM 1531 C CA . ALA A 1 189 ? 4.785 -14.922 -24.594 1 96.19 189 ALA A CA 1
ATOM 1532 C C . ALA A 1 189 ? 4.855 -15.242 -26.078 1 96.19 189 ALA A C 1
ATOM 1534 O O . ALA A 1 189 ? 5.777 -15.93 -26.531 1 96.19 189 ALA A O 1
ATOM 1535 N N . PRO A 1 190 ? 3.961 -14.688 -26.844 1 96.75 190 PRO A N 1
ATOM 1536 C CA . PRO A 1 190 ? 3.953 -15.008 -28.281 1 96.75 190 PRO A CA 1
ATOM 1537 C C . PRO A 1 190 ? 5.184 -14.477 -29.016 1 96.75 190 PRO A C 1
ATOM 1539 O O . PRO A 1 190 ? 5.543 -14.984 -30.078 1 96.75 190 PRO A O 1
ATOM 1542 N N . TYR A 1 191 ? 5.812 -13.461 -28.453 1 92.81 191 TYR A N 1
ATOM 1543 C CA . TYR A 1 191 ? 6.996 -12.922 -29.109 1 92.81 191 TYR A CA 1
ATOM 1544 C C . TYR A 1 191 ? 8.219 -13.789 -28.828 1 92.81 191 TYR A C 1
ATOM 1546 O O . TYR A 1 191 ? 9.25 -13.656 -29.5 1 92.81 191 TYR A O 1
ATOM 1554 N N . THR A 1 192 ? 8.125 -14.758 -27.906 1 95 192 THR A N 1
ATOM 1555 C CA . THR A 1 192 ? 9.227 -15.688 -27.641 1 95 192 THR A CA 1
ATOM 1556 C C . THR A 1 192 ? 8.82 -17.109 -27.969 1 95 192 THR A C 1
ATOM 1558 O O . THR A 1 192 ? 9.664 -18.016 -27.969 1 95 192 THR A O 1
ATOM 1561 N N . VAL A 1 193 ? 7.562 -17.344 -28.203 1 97.69 193 VAL A N 1
ATOM 1562 C CA . VAL A 1 193 ? 7.016 -18.656 -28.562 1 97.69 193 VAL A CA 1
ATOM 1563 C C . VAL A 1 193 ? 6.09 -18.516 -29.766 1 97.69 193 VAL A C 1
ATOM 1565 O O . VAL A 1 193 ? 4.969 -18.016 -29.641 1 97.69 193 VAL A O 1
ATOM 1568 N N . ASN A 1 194 ? 6.508 -19 -30.906 1 96.38 194 ASN A N 1
ATOM 1569 C CA . ASN A 1 194 ? 5.711 -18.828 -32.094 1 96.38 194 ASN A CA 1
ATOM 1570 C C . ASN A 1 194 ? 4.469 -19.703 -32.094 1 96.38 194 ASN A C 1
ATOM 1572 O O . ASN A 1 194 ? 4.324 -20.578 -31.234 1 96.38 194 ASN A O 1
ATOM 1576 N N . ASN A 1 195 ? 3.592 -19.562 -33.062 1 97.75 195 ASN A N 1
ATOM 1577 C CA . ASN A 1 195 ? 2.287 -20.219 -33.094 1 97.75 195 ASN A CA 1
ATOM 1578 C C . ASN A 1 195 ? 2.416 -21.734 -33.156 1 97.75 195 ASN A C 1
ATOM 1580 O O . ASN A 1 195 ? 1.606 -22.453 -32.562 1 97.75 195 ASN A O 1
ATOM 1584 N N . GLU A 1 196 ? 3.348 -22.188 -33.875 1 98 196 GLU A N 1
ATOM 1585 C CA . GLU A 1 196 ? 3.561 -23.625 -33.969 1 98 196 GLU A CA 1
ATOM 1586 C C . GLU A 1 196 ? 3.861 -24.234 -32.594 1 98 196 GLU A C 1
ATOM 1588 O O . GLU A 1 196 ? 3.312 -25.281 -32.25 1 98 196 GLU A O 1
ATOM 1593 N N . LYS A 1 197 ? 4.73 -23.562 -31.906 1 98.62 197 LYS A N 1
ATOM 1594 C CA . LYS A 1 197 ? 5.105 -24.047 -30.578 1 98.62 197 LYS A CA 1
ATOM 1595 C C . LYS A 1 197 ? 3.975 -23.828 -29.578 1 98.62 197 LYS A C 1
ATOM 1597 O O . LYS A 1 197 ? 3.797 -24.625 -28.656 1 98.62 197 LYS A O 1
ATOM 1602 N N . LEU A 1 198 ? 3.244 -22.781 -29.719 1 98.69 198 LEU A N 1
ATOM 1603 C CA . LEU A 1 198 ? 2.068 -22.594 -28.875 1 98.69 198 LEU A CA 1
ATOM 1604 C C . LEU A 1 198 ? 1.066 -23.719 -29.078 1 98.69 198 LEU A C 1
ATOM 1606 O O . LEU A 1 198 ? 0.44 -24.172 -28.109 1 98.69 198 LEU A O 1
ATOM 1610 N N . LYS A 1 199 ? 0.898 -24.125 -30.312 1 98.62 199 LYS A N 1
ATOM 1611 C CA . LYS A 1 199 ? 0.032 -25.266 -30.609 1 98.62 199 LYS A CA 1
ATOM 1612 C C . LYS A 1 199 ? 0.535 -26.531 -29.922 1 98.62 199 LYS A C 1
ATOM 1614 O O . LYS A 1 199 ? -0.258 -27.312 -29.391 1 98.62 199 LYS A O 1
ATOM 1619 N N . GLU A 1 200 ? 1.809 -26.703 -29.984 1 98.62 200 GLU A N 1
ATOM 1620 C CA . GLU A 1 200 ? 2.41 -27.844 -29.297 1 98.62 200 GLU A CA 1
ATOM 1621 C C . GLU A 1 200 ? 2.107 -27.797 -27.797 1 98.62 200 GLU A C 1
ATOM 1623 O O . GLU A 1 200 ? 1.764 -28.828 -27.203 1 98.62 200 GLU A O 1
ATOM 1628 N N . VAL A 1 201 ? 2.25 -26.641 -27.172 1 98.75 201 VAL A N 1
ATOM 1629 C CA . VAL A 1 201 ? 1.973 -26.469 -25.75 1 98.75 201 VAL A CA 1
ATOM 1630 C C . VAL A 1 201 ? 0.504 -26.781 -25.469 1 98.75 201 VAL A C 1
ATOM 1632 O O . VAL A 1 201 ? 0.182 -27.453 -24.484 1 98.75 201 VAL A O 1
ATOM 1635 N N . ALA A 1 202 ? -0.389 -26.297 -26.312 1 98.62 202 ALA A N 1
ATOM 1636 C CA . ALA A 1 202 ? -1.816 -26.562 -26.156 1 98.62 202 ALA A CA 1
ATOM 1637 C C . ALA A 1 202 ? -2.096 -28.062 -26.156 1 98.62 202 ALA A C 1
ATOM 1639 O O . ALA A 1 202 ? -2.848 -28.562 -25.312 1 98.62 202 ALA A O 1
ATOM 1640 N N . ASN A 1 203 ? -1.489 -28.75 -27.094 1 98.56 203 ASN A N 1
ATOM 1641 C CA . ASN A 1 203 ? -1.668 -30.188 -27.188 1 98.56 203 ASN A CA 1
ATOM 1642 C C . ASN A 1 203 ? -1.136 -30.906 -25.953 1 98.56 203 ASN A C 1
ATOM 1644 O O . ASN A 1 203 ? -1.759 -31.859 -25.469 1 98.56 203 ASN A O 1
ATOM 1648 N N . LEU A 1 204 ? 0.01 -30.516 -25.516 1 98.5 204 LEU A N 1
ATOM 1649 C CA . LEU A 1 204 ? 0.594 -31.109 -24.312 1 98.5 204 LEU A CA 1
ATOM 1650 C C . LEU A 1 204 ? -0.286 -30.859 -23.094 1 98.5 204 LEU A C 1
ATOM 1652 O O . LEU A 1 204 ? -0.524 -31.781 -22.297 1 98.5 204 LEU A O 1
ATOM 1656 N N . ALA A 1 205 ? -0.716 -29.609 -22.922 1 98.44 205 ALA A N 1
ATOM 1657 C CA . ALA A 1 205 ? -1.562 -29.266 -21.781 1 98.44 205 ALA A CA 1
ATOM 1658 C C . ALA A 1 205 ? -2.852 -30.078 -21.797 1 98.44 205 ALA A C 1
ATOM 1660 O O . ALA A 1 205 ? -3.346 -30.484 -20.734 1 98.44 205 ALA A O 1
ATOM 1661 N N . LYS A 1 206 ? -3.402 -30.281 -22.953 1 97.88 206 LYS A N 1
ATOM 1662 C CA . LYS A 1 206 ? -4.578 -31.141 -23.094 1 97.88 206 LYS A CA 1
ATOM 1663 C C . LYS A 1 206 ? -4.27 -32.562 -22.703 1 97.88 206 LYS A C 1
ATOM 1665 O O . LYS A 1 206 ? -5.027 -33.188 -21.938 1 97.88 206 LYS A O 1
ATOM 1670 N N . LYS A 1 207 ? -3.197 -33.062 -23.234 1 98.12 207 LYS A N 1
ATOM 1671 C CA . LYS A 1 207 ? -2.771 -34.438 -22.953 1 98.12 207 LYS A CA 1
ATOM 1672 C C . LYS A 1 207 ? -2.602 -34.656 -21.453 1 98.12 207 LYS A C 1
ATOM 1674 O O . LYS A 1 207 ? -2.996 -35.719 -20.922 1 98.12 207 LYS A O 1
ATOM 1679 N N . TYR A 1 208 ? -2.041 -33.719 -20.75 1 97.88 208 TYR A N 1
ATOM 1680 C CA . TYR A 1 208 ? -1.729 -33.844 -19.328 1 97.88 208 TYR A CA 1
ATOM 1681 C C . TYR A 1 208 ? -2.855 -33.312 -18.469 1 97.88 208 TYR A C 1
ATOM 1683 O O . TYR A 1 208 ? -2.768 -33.312 -17.234 1 97.88 208 TYR A O 1
ATOM 1691 N N . ASN A 1 209 ? -3.91 -32.812 -19.078 1 97.12 209 ASN A N 1
ATOM 1692 C CA . ASN A 1 209 ? -5.078 -32.25 -18.406 1 97.12 209 ASN A CA 1
ATOM 1693 C C . ASN A 1 209 ? -4.68 -31.219 -17.344 1 97.12 209 ASN A C 1
ATOM 1695 O O . ASN A 1 209 ? -5.031 -31.344 -16.172 1 97.12 209 ASN A O 1
ATOM 1699 N N . THR A 1 210 ? -3.943 -30.266 -17.781 1 97.69 210 THR A N 1
ATOM 1700 C CA . THR A 1 210 ? -3.42 -29.266 -16.844 1 97.69 210 THR A CA 1
ATOM 1701 C C . THR A 1 210 ? -3.574 -27.859 -17.406 1 97.69 210 THR A C 1
ATOM 1703 O O . THR A 1 210 ? -4.191 -27.672 -18.453 1 97.69 210 THR A O 1
ATOM 1706 N N . HIS A 1 211 ? -3.135 -26.828 -16.672 1 97.69 211 HIS A N 1
ATOM 1707 C CA . HIS A 1 211 ? -3.385 -25.422 -16.969 1 97.69 211 HIS A CA 1
ATOM 1708 C C . HIS A 1 211 ? -2.219 -24.797 -17.734 1 97.69 211 HIS A C 1
ATOM 1710 O O . HIS A 1 211 ? -1.137 -25.391 -17.797 1 97.69 211 HIS A O 1
ATOM 1716 N N . VAL A 1 212 ? -2.523 -23.625 -18.312 1 98.62 212 VAL A N 1
ATOM 1717 C CA . VAL A 1 212 ? -1.521 -22.828 -19 1 98.62 212 VAL A CA 1
ATOM 1718 C C . VAL A 1 212 ? -1.552 -21.391 -18.469 1 98.62 212 VAL A C 1
ATOM 1720 O O . VAL A 1 212 ? -2.613 -20.875 -18.109 1 98.62 212 VAL A O 1
ATOM 1723 N N . GLN A 1 213 ? -0.453 -20.766 -18.312 1 98.62 213 GLN A N 1
ATOM 1724 C CA . GLN A 1 213 ? -0.35 -19.312 -18.141 1 98.62 213 GLN A CA 1
ATOM 1725 C C . GLN A 1 213 ? 0.581 -18.703 -19.172 1 98.62 213 GLN A C 1
ATOM 1727 O O . GLN A 1 213 ? 1.563 -19.328 -19.578 1 98.62 213 GLN A O 1
ATOM 1732 N N . ILE A 1 214 ? 0.301 -17.516 -19.609 1 98.69 214 ILE A N 1
ATOM 1733 C CA . ILE A 1 214 ? 1.048 -16.859 -20.672 1 98.69 214 ILE A CA 1
ATOM 1734 C C . ILE A 1 214 ? 0.952 -15.336 -20.516 1 98.69 214 ILE A C 1
ATOM 1736 O O . ILE A 1 214 ? -0.055 -14.82 -20.031 1 98.69 214 ILE A O 1
ATOM 1740 N N . HIS A 1 215 ? 2.031 -14.602 -20.781 1 97.62 215 HIS A N 1
ATOM 1741 C CA . HIS A 1 215 ? 1.964 -13.148 -20.875 1 97.62 215 HIS A CA 1
ATOM 1742 C C . HIS A 1 215 ? 1.341 -12.719 -22.203 1 97.62 215 HIS A C 1
ATOM 1744 O O . HIS A 1 215 ? 1.777 -13.148 -23.266 1 97.62 215 HIS A O 1
ATOM 1750 N N . LEU A 1 216 ? 0.373 -11.836 -22.125 1 98.12 216 LEU A N 1
ATOM 1751 C CA . LEU A 1 216 ? -0.256 -11.352 -23.359 1 98.12 216 LEU A CA 1
ATOM 1752 C C . LEU A 1 216 ? -0.406 -9.836 -23.328 1 98.12 216 LEU A C 1
ATOM 1754 O O . LEU A 1 216 ? -0.909 -9.273 -22.344 1 98.12 216 LEU A O 1
ATOM 1758 N N . HIS A 1 217 ? -0.011 -9.133 -24.312 1 97.56 217 HIS A N 1
ATOM 1759 C CA . HIS A 1 217 ? -0.248 -7.723 -24.578 1 97.56 217 HIS A CA 1
ATOM 1760 C C . HIS A 1 217 ? 0.077 -6.867 -23.359 1 97.56 217 HIS A C 1
ATOM 1762 O O . HIS A 1 217 ? -0.744 -6.055 -22.922 1 97.56 217 HIS A O 1
ATOM 1768 N N . GLU A 1 218 ? 1.254 -7.094 -22.844 1 93.88 218 GLU A N 1
ATOM 1769 C CA . GLU A 1 218 ? 1.701 -6.352 -21.672 1 93.88 218 GLU A CA 1
ATOM 1770 C C . GLU A 1 218 ? 2.178 -4.953 -22.047 1 93.88 218 GLU A C 1
ATOM 1772 O O . GLU A 1 218 ? 1.774 -3.963 -21.438 1 93.88 218 GLU A O 1
ATOM 1777 N N . ALA A 1 219 ? 3.016 -4.871 -23.078 1 91.19 219 ALA A N 1
ATOM 1778 C CA . ALA A 1 219 ? 3.627 -3.617 -23.5 1 91.19 219 ALA A CA 1
ATOM 1779 C C . ALA A 1 219 ? 3.104 -3.191 -24.875 1 91.19 219 ALA A C 1
ATOM 1781 O O . ALA A 1 219 ? 2.68 -4.031 -25.672 1 91.19 219 ALA A O 1
ATOM 1782 N N . LEU A 1 220 ? 3.279 -1.93 -25.203 1 91.5 220 LEU A N 1
ATOM 1783 C CA . LEU A 1 220 ? 2.719 -1.337 -26.406 1 91.5 220 LEU A CA 1
ATOM 1784 C C . LEU A 1 220 ? 3.32 -1.977 -27.656 1 91.5 220 LEU A C 1
ATOM 1786 O O . LEU A 1 220 ? 2.619 -2.197 -28.641 1 91.5 220 LEU A O 1
ATOM 1790 N N . TRP A 1 221 ? 4.582 -2.236 -27.625 1 89.94 221 TRP A N 1
ATOM 1791 C CA . TRP A 1 221 ? 5.266 -2.74 -28.812 1 89.94 221 TRP A CA 1
ATOM 1792 C C . TRP A 1 221 ? 4.758 -4.129 -29.188 1 89.94 221 TRP A C 1
ATOM 1794 O O . TRP A 1 221 ? 4.938 -4.582 -30.312 1 89.94 221 TRP A O 1
ATOM 1804 N N . GLU A 1 222 ? 4.098 -4.891 -28.25 1 92.38 222 GLU A N 1
ATOM 1805 C CA . GLU A 1 222 ? 3.576 -6.23 -28.516 1 92.38 222 GLU A CA 1
ATOM 1806 C C . GLU A 1 222 ? 2.381 -6.176 -29.469 1 92.38 222 GLU A C 1
ATOM 1808 O O . GLU A 1 222 ? 2.061 -7.168 -30.125 1 92.38 222 GLU A O 1
ATOM 1813 N N . LYS A 1 223 ? 1.711 -5.094 -29.453 1 91.25 223 LYS A N 1
ATOM 1814 C CA . LYS A 1 223 ? 0.49 -4.957 -30.25 1 91.25 223 LYS A CA 1
ATOM 1815 C C . LYS A 1 223 ? 0.751 -5.242 -31.719 1 91.25 223 LYS A C 1
ATOM 1817 O O . LYS A 1 223 ? -0.124 -5.746 -32.438 1 91.25 223 LYS A O 1
ATOM 1822 N N . GLU A 1 224 ? 1.928 -4.949 -32.125 1 91.62 224 GLU A N 1
ATOM 1823 C CA . GLU A 1 224 ? 2.254 -5.098 -33.562 1 91.62 224 GLU A CA 1
ATOM 1824 C C . GLU A 1 224 ? 2.854 -6.469 -33.844 1 91.62 224 GLU A C 1
ATOM 1826 O O . GLU A 1 224 ? 3.059 -6.832 -35 1 91.62 224 GLU A O 1
ATOM 1831 N N . GLN A 1 225 ? 3.023 -7.266 -32.844 1 93 225 GLN A N 1
ATOM 1832 C CA . GLN A 1 225 ? 3.777 -8.5 -33 1 93 225 GLN A CA 1
ATOM 1833 C C . GLN A 1 225 ? 2.844 -9.688 -33.219 1 93 225 GLN A C 1
ATOM 1835 O O . GLN A 1 225 ? 3.209 -10.656 -33.906 1 93 225 GLN A O 1
ATOM 1840 N N . TYR A 1 226 ? 1.728 -9.664 -32.625 1 95.62 226 TYR A N 1
ATOM 1841 C CA . TYR A 1 226 ? 0.794 -10.781 -32.719 1 95.62 226 TYR A CA 1
ATOM 1842 C C . TYR A 1 226 ? -0.632 -10.328 -32.438 1 95.62 226 TYR A C 1
ATOM 1844 O O . TYR A 1 226 ? -0.851 -9.211 -31.953 1 95.62 226 TYR A O 1
ATOM 1852 N N . SER A 1 227 ? -1.612 -11.164 -32.75 1 96.06 227 SER A N 1
ATOM 1853 C CA . SER A 1 227 ? -3.016 -10.945 -32.406 1 96.06 227 SER A CA 1
ATOM 1854 C C . SER A 1 227 ? -3.578 -12.102 -31.578 1 96.06 227 SER A C 1
ATOM 1856 O O . SER A 1 227 ? -3.146 -13.242 -31.734 1 96.06 227 SER A O 1
ATOM 1858 N N . LEU A 1 228 ? -4.543 -11.836 -30.719 1 98.06 228 LEU A N 1
ATOM 1859 C CA . LEU A 1 228 ? -5.137 -12.891 -29.906 1 98.06 228 LEU A CA 1
ATOM 1860 C C . LEU A 1 228 ? -5.941 -13.859 -30.766 1 98.06 228 LEU A C 1
ATOM 1862 O O . LEU A 1 228 ? -6.09 -15.031 -30.422 1 98.06 228 LEU A O 1
ATOM 1866 N N . SER A 1 229 ? -6.395 -13.352 -31.938 1 97.25 229 SER A N 1
ATOM 1867 C CA . SER A 1 229 ? -7.086 -14.227 -32.875 1 97.25 229 SER A CA 1
ATOM 1868 C C . SER A 1 229 ? -6.164 -15.32 -33.406 1 97.25 229 SER A C 1
ATOM 1870 O O . SER A 1 229 ? -6.594 -16.469 -33.594 1 97.25 229 SER A O 1
AT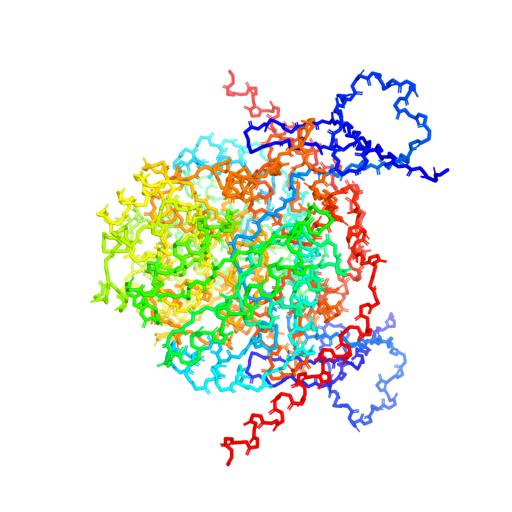OM 1872 N N . ASP A 1 230 ? -4.949 -14.914 -33.656 1 97.06 230 ASP A N 1
ATOM 1873 C CA . ASP A 1 230 ? -3.979 -15.906 -34.125 1 97.06 230 ASP A CA 1
ATOM 1874 C C . ASP A 1 230 ? -3.652 -16.906 -33 1 97.06 230 ASP A C 1
ATOM 1876 O O . ASP A 1 230 ? -3.473 -18.094 -33.281 1 97.06 230 ASP A O 1
ATOM 1880 N N . ILE A 1 231 ? -3.531 -16.453 -31.828 1 98.31 231 ILE A N 1
ATOM 1881 C CA . ILE A 1 231 ? -3.268 -17.328 -30.688 1 98.31 231 ILE A CA 1
ATOM 1882 C C . ILE A 1 231 ? -4.438 -18.281 -30.484 1 98.31 231 ILE A C 1
ATOM 1884 O O . ILE A 1 231 ? -4.242 -19.469 -30.172 1 98.31 231 ILE A O 1
ATOM 1888 N N . GLU A 1 232 ? -5.641 -17.812 -30.625 1 98.31 232 GLU A N 1
ATOM 1889 C CA . GLU A 1 232 ? -6.844 -18.625 -30.516 1 98.31 232 GLU A CA 1
ATOM 1890 C C . GLU A 1 232 ? -6.777 -19.828 -31.438 1 98.31 232 GLU A C 1
ATOM 1892 O O . GLU A 1 232 ? -7.168 -20.938 -31.062 1 98.31 232 GLU A O 1
ATOM 1897 N N . LYS A 1 233 ? -6.227 -19.641 -32.625 1 97.94 233 LYS A N 1
ATOM 1898 C CA . LYS A 1 233 ? -6.16 -20.688 -33.656 1 97.94 233 LYS A CA 1
ATOM 1899 C C . LYS A 1 233 ? -5.203 -21.797 -33.25 1 97.94 233 LYS A C 1
ATOM 1901 O O . LYS A 1 233 ? -5.266 -22.906 -33.781 1 97.94 233 LYS A O 1
ATOM 1906 N N . THR A 1 234 ? -4.312 -21.516 -32.344 1 98.31 234 THR A N 1
ATOM 1907 C CA . THR A 1 234 ? -3.352 -22.516 -31.906 1 98.31 234 THR A CA 1
ATOM 1908 C C . THR A 1 234 ? -4.02 -23.531 -31 1 98.31 234 THR A C 1
ATOM 1910 O O . THR A 1 234 ? -3.455 -24.594 -30.719 1 98.31 234 THR A O 1
ATOM 1913 N N . GLY A 1 235 ? -5.254 -23.219 -30.453 1 98.38 235 GLY A N 1
ATOM 1914 C CA . GLY A 1 235 ? -5.941 -24.094 -29.5 1 98.38 235 GLY A CA 1
ATOM 1915 C C . GLY A 1 235 ? -5.57 -23.812 -28.062 1 98.38 235 GLY A C 1
ATOM 1916 O O . GLY A 1 235 ? -6.098 -24.453 -27.141 1 98.38 235 GLY A O 1
ATOM 1917 N N . LEU A 1 236 ? -4.766 -22.844 -27.844 1 98.44 236 LEU A N 1
ATOM 1918 C CA . LEU A 1 236 ? -4.293 -22.531 -26.5 1 98.44 236 LEU A CA 1
ATOM 1919 C C . LEU A 1 236 ? -5.453 -22.156 -25.578 1 98.44 236 LEU A C 1
ATOM 1921 O O . LEU A 1 236 ? -5.473 -22.531 -24.406 1 98.44 236 LEU A O 1
ATOM 1925 N N . PHE A 1 237 ? -6.426 -21.406 -26.109 1 98.19 237 PHE A N 1
ATOM 1926 C CA . PHE A 1 237 ? -7.52 -20.875 -25.312 1 98.19 237 PHE A CA 1
ATOM 1927 C C . PHE A 1 237 ? -8.602 -21.938 -25.094 1 98.19 237 PHE A C 1
ATOM 1929 O O . PHE A 1 237 ? -9.586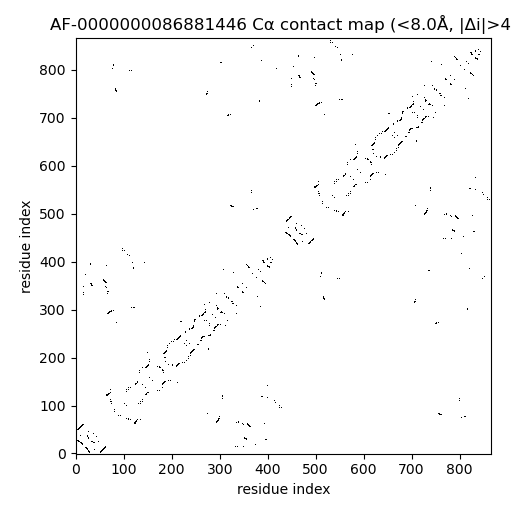 -21.688 -24.391 1 98.19 237 PHE A O 1
ATOM 1936 N N . GLU A 1 238 ? -8.406 -23.172 -25.594 1 97.12 238 GLU A N 1
ATOM 1937 C CA . GLU A 1 238 ? -9.289 -24.297 -25.312 1 97.12 238 GLU A CA 1
ATOM 1938 C C . GLU A 1 238 ? -8.914 -24.984 -24 1 97.12 238 GLU A C 1
ATOM 1940 O O . GLU A 1 238 ? -9.656 -25.812 -23.5 1 97.12 238 GLU A O 1
ATOM 1945 N N . ILE A 1 239 ? -7.73 -24.625 -23.516 1 95.5 239 ILE A N 1
ATOM 1946 C CA . ILE A 1 239 ? -7.207 -25.078 -22.234 1 95.5 239 ILE A CA 1
ATOM 1947 C C . ILE A 1 239 ? -7.422 -24 -21.188 1 95.5 239 ILE A C 1
ATOM 1949 O O . ILE A 1 239 ? -7.438 -22.812 -21.5 1 95.5 239 ILE A O 1
ATOM 1953 N N . PRO A 1 240 ? -7.703 -24.438 -19.891 1 96.75 240 PRO A N 1
ATOM 1954 C CA . PRO A 1 240 ? -7.723 -23.391 -18.859 1 96.75 240 PRO A CA 1
ATOM 1955 C C . PRO A 1 240 ? -6.477 -22.5 -18.891 1 96.75 240 PRO A C 1
ATOM 1957 O O . PRO A 1 240 ? -5.371 -22.984 -18.625 1 96.75 240 PRO A O 1
ATOM 1960 N N . THR A 1 241 ? -6.656 -21.266 -19.266 1 98.56 241 THR A N 1
ATOM 1961 C CA . THR A 1 241 ? -5.539 -20.359 -19.531 1 98.56 241 THR A CA 1
ATOM 1962 C C . THR A 1 241 ? -5.668 -19.094 -18.703 1 98.56 241 THR A C 1
ATOM 1964 O O . THR A 1 241 ? -6.734 -18.469 -18.672 1 98.56 241 THR A O 1
ATOM 1967 N N . ILE A 1 242 ? -4.629 -18.781 -17.969 1 98.88 242 ILE A N 1
ATOM 1968 C CA . ILE A 1 242 ? -4.5 -17.469 -17.328 1 98.88 242 ILE A CA 1
ATOM 1969 C C . ILE A 1 242 ? -3.592 -16.578 -18.156 1 98.88 242 ILE A C 1
ATOM 1971 O O . ILE A 1 242 ? -2.422 -16.891 -18.375 1 98.88 242 ILE A O 1
ATOM 1975 N N . ALA A 1 243 ? -4.141 -15.508 -18.703 1 98.88 243 ALA A N 1
ATOM 1976 C CA . ALA A 1 243 ? -3.396 -14.492 -19.438 1 98.88 243 ALA A CA 1
ATOM 1977 C C . ALA A 1 243 ? -2.947 -13.367 -18.5 1 98.88 243 ALA A C 1
ATOM 1979 O O . ALA A 1 243 ? -3.773 -12.594 -18 1 98.88 243 ALA A O 1
ATOM 1980 N N . ALA A 1 244 ? -1.688 -13.242 -18.266 1 98.69 244 ALA A N 1
ATOM 1981 C CA . ALA A 1 244 ? -1.152 -12.211 -17.391 1 98.69 244 ALA A CA 1
ATOM 1982 C C . ALA A 1 244 ? -1.086 -10.859 -18.109 1 98.69 244 ALA A C 1
ATOM 1984 O O . ALA A 1 244 ? -0.768 -10.797 -19.297 1 98.69 244 ALA A O 1
ATOM 1985 N N . HIS A 1 245 ? -1.415 -9.773 -17.438 1 98.06 245 HIS A N 1
ATOM 1986 C CA . HIS A 1 245 ? -1.243 -8.359 -17.766 1 98.06 245 HIS A CA 1
ATOM 1987 C C . HIS A 1 245 ? -2.396 -7.855 -18.625 1 98.06 245 HIS A C 1
ATOM 1989 O O . HIS A 1 245 ? -3.336 -7.242 -18.125 1 98.06 245 HIS A O 1
ATOM 1995 N N . CYS A 1 246 ? -2.318 -8.164 -20 1 98.44 246 CYS A N 1
ATOM 1996 C CA . CYS A 1 246 ? -3.363 -7.773 -20.938 1 98.44 246 CYS A CA 1
ATOM 1997 C C . CYS A 1 246 ? -3.625 -6.273 -20.859 1 98.44 246 CYS A C 1
ATOM 1999 O O . CYS A 1 246 ? -4.777 -5.84 -20.859 1 98.44 246 CYS A O 1
ATOM 2001 N N . VAL A 1 247 ? -2.584 -5.465 -20.781 1 97.5 247 VAL A N 1
ATOM 2002 C CA . VAL A 1 247 ? -2.666 -4.016 -20.625 1 97.5 247 VAL A CA 1
ATOM 2003 C C . VAL A 1 247 ? -3.074 -3.383 -21.953 1 97.5 247 VAL A C 1
ATOM 2005 O O . VAL A 1 247 ? -3.873 -2.443 -21.984 1 97.5 247 VAL A O 1
ATOM 2008 N N . GLN A 1 248 ? -2.553 -3.957 -23.094 1 97 248 GLN A N 1
ATOM 2009 C CA . GLN A 1 248 ? -2.67 -3.311 -24.391 1 97 248 GLN A CA 1
ATOM 2010 C C . GLN A 1 248 ? -3.721 -4 -25.25 1 97 248 GLN A C 1
ATOM 2012 O O . GLN A 1 248 ? -3.652 -3.949 -26.484 1 97 248 GLN A O 1
ATOM 2017 N N . VAL A 1 249 ? -4.672 -4.648 -24.672 1 98.06 249 VAL A N 1
ATOM 2018 C CA . VAL A 1 249 ? -5.715 -5.332 -25.438 1 98.06 249 VAL A CA 1
ATOM 2019 C C . VAL A 1 249 ? -6.723 -4.312 -25.969 1 98.06 249 VAL A C 1
ATOM 2021 O O . VAL A 1 249 ? -7.023 -3.324 -25.297 1 98.06 249 VAL A O 1
ATOM 2024 N N . ASP A 1 250 ? -7.223 -4.508 -27.156 1 96.94 250 ASP A N 1
ATOM 2025 C CA . ASP A 1 250 ? -8.289 -3.689 -27.719 1 96.94 250 ASP A CA 1
ATOM 2026 C C . ASP A 1 250 ? -9.625 -4.426 -27.688 1 96.94 250 ASP A C 1
ATOM 2028 O O . ASP A 1 250 ? -9.75 -5.469 -27.047 1 96.94 250 ASP A O 1
ATOM 2032 N N . GLU A 1 251 ? -10.625 -3.859 -28.312 1 97.44 251 GLU A N 1
ATOM 2033 C CA . GLU A 1 251 ? -11.977 -4.402 -28.266 1 97.44 251 GLU A CA 1
ATOM 2034 C C . GLU A 1 251 ? -12.031 -5.801 -28.859 1 97.44 251 GLU A C 1
ATOM 2036 O O . GLU A 1 251 ? -12.742 -6.676 -28.359 1 97.44 251 GLU A O 1
ATOM 2041 N N . ARG A 1 252 ? -11.328 -6.031 -29.969 1 97.31 252 ARG A N 1
ATOM 2042 C CA . ARG A 1 252 ? -11.305 -7.34 -30.625 1 97.31 252 ARG A CA 1
ATOM 2043 C C . ARG A 1 252 ? -10.641 -8.383 -29.734 1 97.31 252 ARG A C 1
ATOM 2045 O O . ARG A 1 252 ? -11.094 -9.523 -29.656 1 97.31 252 ARG A O 1
ATOM 2052 N N . ASP A 1 253 ? -9.547 -7.988 -29.078 1 98.38 253 ASP A N 1
ATOM 2053 C CA . ASP A 1 253 ? -8.859 -8.875 -28.141 1 98.38 253 ASP A CA 1
ATOM 2054 C C . ASP A 1 253 ? -9.781 -9.281 -27 1 98.38 253 ASP A C 1
ATOM 2056 O O . ASP A 1 253 ? -9.82 -10.453 -26.609 1 98.38 253 ASP A O 1
ATOM 2060 N N . ILE A 1 254 ? -10.492 -8.359 -26.453 1 98.56 254 ILE A N 1
ATOM 2061 C CA . ILE A 1 254 ? -11.391 -8.586 -25.328 1 98.56 254 ILE A CA 1
ATOM 2062 C C . ILE A 1 254 ? -12.484 -9.57 -25.734 1 98.56 254 ILE A C 1
ATOM 2064 O O . ILE A 1 254 ? -12.852 -10.453 -24.969 1 98.56 254 ILE A O 1
ATOM 2068 N N . GLU A 1 255 ? -12.977 -9.422 -26.922 1 98.31 255 GLU A N 1
ATOM 2069 C CA . GLU A 1 255 ? -13.984 -10.352 -27.438 1 98.31 255 GLU A CA 1
ATOM 2070 C C . GLU A 1 255 ? -13.438 -11.781 -27.484 1 98.31 255 GLU A C 1
ATOM 2072 O O . GLU A 1 255 ? -14.133 -12.727 -27.125 1 98.31 255 GLU A O 1
ATOM 2077 N N . VAL A 1 256 ? -12.211 -11.93 -27.969 1 98.56 256 VAL A N 1
ATOM 2078 C CA . VAL A 1 256 ? -11.578 -13.234 -28.062 1 98.56 256 VAL A CA 1
ATOM 2079 C C . VAL A 1 256 ? -11.422 -13.844 -26.672 1 98.56 256 VAL A C 1
ATOM 2081 O O . VAL A 1 256 ? -11.727 -15.016 -26.453 1 98.56 256 VAL A O 1
ATOM 2084 N N . LEU A 1 257 ? -10.914 -13.047 -25.719 1 98.75 257 LEU A N 1
ATOM 2085 C CA . LEU A 1 257 ? -10.727 -13.516 -24.344 1 98.75 257 LEU A CA 1
ATOM 2086 C C . LEU A 1 257 ? -12.062 -13.938 -23.734 1 98.75 257 LEU A C 1
ATOM 2088 O O . LEU A 1 257 ? -12.148 -14.984 -23.078 1 98.75 257 LEU A O 1
ATOM 2092 N N . SER A 1 258 ? -13.078 -13.109 -23.938 1 98.5 258 SER A N 1
ATOM 2093 C CA . SER A 1 258 ? -14.406 -13.367 -23.375 1 98.5 258 SER A CA 1
ATOM 2094 C C . SER A 1 258 ? -15.008 -14.641 -23.969 1 98.5 258 SER A C 1
ATOM 2096 O O . SER A 1 258 ? -15.469 -15.508 -23.234 1 98.5 258 SER A O 1
ATOM 2098 N N . LYS A 1 259 ? -14.945 -14.711 -25.281 1 98.06 259 LYS A N 1
ATOM 2099 C CA . LYS A 1 259 ? -15.523 -15.844 -26 1 98.06 259 LYS A CA 1
ATOM 2100 C C . LYS A 1 259 ? -14.922 -17.156 -25.531 1 98.06 259 LYS A C 1
ATOM 2102 O O . LYS A 1 259 ? -15.609 -18.188 -25.484 1 98.06 259 LYS A O 1
ATOM 2107 N N . ASN A 1 260 ? -13.703 -17.188 -25.203 1 98.31 260 ASN A N 1
ATOM 2108 C CA . ASN A 1 260 ? -12.977 -18.422 -24.891 1 98.31 260 ASN A CA 1
ATOM 2109 C C . ASN A 1 260 ? -12.852 -18.609 -23.375 1 98.31 260 ASN A C 1
ATOM 2111 O O . ASN A 1 260 ? -12.156 -19.531 -22.922 1 98.31 260 ASN A O 1
ATOM 2115 N N . ASN A 1 261 ? -13.406 -17.734 -22.531 1 97.69 261 ASN A N 1
ATOM 2116 C CA . ASN A 1 261 ? -13.391 -17.797 -21.078 1 97.69 261 ASN A CA 1
ATOM 2117 C C . ASN A 1 261 ? -11.961 -17.797 -20.531 1 97.69 261 ASN A C 1
ATOM 2119 O O . ASN A 1 261 ? -11.625 -18.578 -19.641 1 97.69 261 ASN A O 1
ATOM 2123 N N . VAL A 1 262 ? -11.125 -17.016 -21.203 1 98.69 262 VAL A N 1
ATOM 2124 C CA . VAL A 1 262 ? -9.758 -16.844 -20.719 1 98.69 262 VAL A CA 1
ATOM 2125 C C . VAL A 1 262 ? -9.758 -15.953 -19.469 1 98.69 262 VAL A C 1
ATOM 2127 O O . VAL A 1 262 ? -10.398 -14.906 -19.469 1 98.69 262 VAL A O 1
ATOM 2130 N N . THR A 1 263 ? -9.125 -16.422 -18.406 1 98.88 263 THR A N 1
ATOM 2131 C CA . THR A 1 263 ? -8.953 -15.594 -17.219 1 98.88 263 THR A CA 1
ATOM 2132 C C . THR A 1 263 ? -7.816 -14.602 -17.406 1 98.88 263 THR A C 1
ATOM 2134 O O . THR A 1 263 ? -6.766 -14.945 -17.953 1 98.88 263 THR A O 1
ATOM 2137 N N . VAL A 1 264 ? -8.016 -13.375 -16.984 1 98.94 264 VAL A N 1
ATOM 2138 C CA . VAL A 1 264 ? -6.969 -12.359 -17.031 1 98.94 264 VAL A CA 1
ATOM 2139 C C . VAL A 1 264 ? -6.406 -12.133 -15.633 1 98.94 264 VAL A C 1
ATOM 2141 O O . VAL A 1 264 ? -7.164 -11.961 -14.68 1 98.94 264 VAL A O 1
ATOM 2144 N N . SER A 1 265 ? -5.109 -12.211 -15.477 1 98.94 265 SER A N 1
ATOM 2145 C CA . SER A 1 265 ? -4.426 -11.805 -14.258 1 98.94 265 SER A CA 1
ATOM 2146 C C . SER A 1 265 ? -3.881 -10.383 -14.375 1 98.94 265 SER A C 1
ATOM 2148 O O . SER A 1 265 ? -2.832 -10.164 -14.984 1 98.94 265 SER A O 1
ATOM 2150 N N . HIS A 1 266 ? -4.625 -9.484 -13.797 1 98.75 266 HIS A N 1
ATOM 2151 C CA . HIS A 1 266 ? -4.246 -8.07 -13.766 1 98.75 266 HIS A CA 1
ATOM 2152 C C . HIS A 1 266 ? -3.109 -7.824 -12.781 1 98.75 266 HIS A C 1
ATOM 2154 O O . HIS A 1 266 ? -3.203 -8.203 -11.609 1 98.75 266 HIS A O 1
ATOM 2160 N N . ASN A 1 267 ? -1.962 -7.285 -13.219 1 98.56 267 ASN A N 1
ATOM 2161 C CA . ASN A 1 267 ? -0.774 -6.988 -12.43 1 98.56 267 ASN A CA 1
ATOM 2162 C C . ASN A 1 267 ? -0.483 -5.492 -12.398 1 98.56 267 ASN A C 1
ATOM 2164 O O . ASN A 1 267 ? 0.499 -5.031 -12.984 1 98.56 267 ASN A O 1
ATOM 2168 N N . PRO A 1 268 ? -1.253 -4.727 -11.656 1 98.38 268 PRO A N 1
ATOM 2169 C CA . PRO A 1 268 ? -1.238 -3.271 -11.82 1 98.38 268 PRO A CA 1
ATOM 2170 C C . PRO A 1 268 ? 0.088 -2.645 -11.398 1 98.38 268 PRO A C 1
ATOM 2172 O O . PRO A 1 268 ? 0.612 -1.77 -12.094 1 98.38 268 PRO A O 1
ATOM 2175 N N . SER A 1 269 ? 0.703 -3.023 -10.289 1 98.06 269 SER A N 1
ATOM 2176 C CA . SER A 1 269 ? 1.946 -2.426 -9.812 1 98.06 269 SER A CA 1
ATOM 2177 C C . SER A 1 269 ? 3.074 -2.619 -10.82 1 98.06 269 SER A C 1
ATOM 2179 O O . SER A 1 269 ? 3.783 -1.668 -11.156 1 98.06 269 SER A O 1
ATOM 2181 N N . SER A 1 270 ? 3.24 -3.863 -11.211 1 96.56 270 SER A N 1
ATOM 2182 C CA . SER A 1 270 ? 4.289 -4.18 -12.18 1 96.56 270 SER A CA 1
ATOM 2183 C C . SER A 1 270 ? 4.105 -3.398 -13.477 1 96.56 270 SER A C 1
ATOM 2185 O O . SER A 1 270 ? 5.059 -2.82 -14 1 96.56 270 SER A O 1
ATOM 2187 N N . ASN A 1 271 ? 2.879 -3.377 -14.016 1 96.19 271 ASN A N 1
ATOM 2188 C CA . ASN A 1 271 ? 2.586 -2.709 -15.281 1 96.19 271 ASN A CA 1
ATOM 2189 C C . ASN A 1 271 ? 2.836 -1.207 -15.195 1 96.19 271 ASN A C 1
ATOM 2191 O O . ASN A 1 271 ? 3.387 -0.61 -16.125 1 96.19 271 ASN A O 1
ATOM 2195 N N . LEU A 1 272 ? 2.457 -0.581 -14.047 1 96.5 272 LEU A N 1
ATOM 2196 C CA . LEU A 1 272 ? 2.697 0.846 -13.859 1 96.5 272 LEU A CA 1
ATOM 2197 C C . LEU A 1 272 ? 4.191 1.139 -13.758 1 96.5 272 LEU A C 1
ATOM 2199 O O . LEU A 1 272 ? 4.688 2.07 -14.398 1 96.5 272 LEU A O 1
ATOM 2203 N N . LYS A 1 273 ? 4.875 0.392 -12.93 1 95.88 273 LYS A N 1
ATOM 2204 C CA . LYS A 1 273 ? 6.285 0.645 -12.656 1 95.88 273 LYS A CA 1
ATOM 2205 C C . LYS A 1 273 ? 7.121 0.544 -13.93 1 95.88 273 LYS A C 1
ATOM 2207 O O . LYS A 1 273 ? 8.07 1.306 -14.117 1 95.88 273 LYS A O 1
ATOM 2212 N N . LEU A 1 274 ? 6.723 -0.376 -14.812 1 93 274 LEU A N 1
ATOM 2213 C CA . LEU A 1 274 ? 7.469 -0.602 -16.047 1 93 274 LEU A CA 1
ATOM 2214 C C . LEU A 1 274 ? 7 0.345 -17.141 1 93 274 LEU A C 1
ATOM 2216 O O . LEU A 1 274 ? 7.539 0.328 -18.25 1 93 274 LEU A O 1
ATOM 2220 N N . GLY A 1 275 ? 5.996 1.123 -16.844 1 93.19 275 GLY A N 1
ATOM 2221 C CA . GLY A 1 275 ? 5.508 2.102 -17.797 1 93.19 275 GLY A CA 1
ATOM 2222 C C . GLY A 1 275 ? 4.641 1.492 -18.891 1 93.19 275 GLY A C 1
ATOM 2223 O O . GLY A 1 275 ? 4.559 2.021 -20 1 93.19 275 GLY A O 1
ATOM 2224 N N . ASN A 1 276 ? 3.965 0.35 -18.578 1 92.81 276 ASN A N 1
ATOM 2225 C CA . ASN A 1 276 ? 3.174 -0.349 -19.578 1 92.81 276 ASN A CA 1
ATOM 2226 C C . ASN A 1 276 ? 1.756 0.21 -19.672 1 92.81 276 ASN A C 1
ATOM 2228 O O . ASN A 1 276 ? 1.038 -0.055 -20.641 1 92.81 276 ASN A O 1
ATOM 2232 N N . GLY A 1 277 ? 1.363 0.942 -18.625 1 93.62 277 GLY A N 1
ATOM 2233 C CA . GLY A 1 277 ? 0.042 1.55 -18.656 1 93.62 277 GLY A CA 1
ATOM 2234 C C . GLY A 1 277 ? -0.959 0.848 -17.75 1 93.62 277 GLY A C 1
ATOM 2235 O O . GLY A 1 277 ? -0.578 0.187 -16.781 1 93.62 277 GLY A O 1
ATOM 2236 N N . ILE A 1 278 ? -2.232 1.142 -17.938 1 95.94 278 ILE A N 1
ATOM 2237 C CA . ILE A 1 278 ? -3.322 0.635 -17.109 1 95.94 278 ILE A CA 1
ATOM 2238 C C . ILE A 1 278 ? -4.207 -0.293 -17.938 1 95.94 278 ILE A C 1
ATOM 2240 O O . ILE A 1 278 ? -4.734 0.105 -18.984 1 95.94 278 ILE A O 1
ATOM 2244 N N . ALA A 1 279 ? -4.344 -1.536 -17.547 1 97.56 279 ALA A N 1
ATOM 2245 C CA . ALA A 1 279 ? -5.195 -2.5 -18.234 1 97.56 279 ALA A CA 1
ATOM 2246 C C . ALA A 1 279 ? -6.656 -2.068 -18.203 1 97.56 279 ALA A C 1
ATOM 2248 O O . ALA A 1 279 ? -7.129 -1.538 -17.188 1 97.56 279 ALA A O 1
ATOM 2249 N N . PRO A 1 280 ? -7.453 -2.254 -19.234 1 97.62 280 PRO A N 1
ATOM 2250 C CA . PRO A 1 280 ? -8.867 -1.876 -19.281 1 97.62 280 PRO A CA 1
ATOM 2251 C C . PRO A 1 280 ? -9.773 -2.873 -18.547 1 97.62 280 PRO A C 1
ATOM 2253 O O . PRO A 1 280 ? -10.633 -3.5 -19.172 1 97.62 280 PRO A O 1
ATOM 2256 N N . ILE A 1 281 ? -9.695 -2.885 -17.281 1 98.06 281 ILE A N 1
ATOM 2257 C CA . ILE A 1 281 ? -10.32 -3.896 -16.438 1 98.06 281 ILE A CA 1
ATOM 2258 C C . ILE A 1 281 ? -11.836 -3.725 -16.469 1 98.06 281 ILE A C 1
ATOM 2260 O O . ILE A 1 281 ? -12.578 -4.707 -16.531 1 98.06 281 ILE A O 1
ATOM 2264 N N . ASN A 1 282 ? -12.359 -2.471 -16.375 1 97.62 282 ASN A N 1
ATOM 2265 C CA . ASN A 1 282 ? -13.805 -2.244 -16.422 1 97.62 282 ASN A CA 1
ATOM 2266 C C . ASN A 1 282 ? -14.414 -2.768 -17.734 1 97.62 282 ASN A C 1
ATOM 2268 O O . ASN A 1 282 ? -15.492 -3.359 -17.719 1 97.62 282 ASN A O 1
ATOM 2272 N N . GLU A 1 283 ? -13.711 -2.559 -18.828 1 98 283 GLU A N 1
ATOM 2273 C CA . GLU A 1 283 ? -14.172 -3.078 -20.109 1 98 283 GLU A CA 1
ATOM 2274 C C . GLU A 1 283 ? -14.195 -4.605 -20.109 1 98 283 GLU A C 1
ATOM 2276 O O . GLU A 1 283 ? -15.133 -5.215 -20.625 1 98 283 GLU A O 1
ATOM 2281 N N . MET A 1 284 ? -13.188 -5.242 -19.547 1 98.69 284 MET A N 1
ATOM 2282 C CA . MET A 1 284 ? -13.117 -6.695 -19.469 1 98.69 284 MET A CA 1
ATOM 2283 C C . MET A 1 284 ? -14.266 -7.25 -18.625 1 98.69 284 MET A C 1
ATOM 2285 O O . MET A 1 284 ? -14.922 -8.219 -19.031 1 98.69 284 MET A O 1
ATOM 2289 N N . LEU A 1 285 ? -14.445 -6.594 -17.453 1 98.25 285 LEU A N 1
ATOM 2290 C CA . LEU A 1 285 ? -15.523 -7.031 -16.578 1 98.25 285 LEU A CA 1
ATOM 2291 C C . LEU A 1 285 ? -16.875 -6.895 -17.25 1 98.25 285 LEU A C 1
ATOM 2293 O O . LEU A 1 285 ? -17.734 -7.762 -17.109 1 98.25 285 LEU A O 1
ATOM 2297 N N . ASN A 1 286 ? -17.078 -5.832 -17.984 1 97.44 286 ASN A N 1
ATOM 2298 C CA . ASN A 1 286 ? -18.328 -5.598 -18.688 1 97.44 286 ASN A CA 1
ATOM 2299 C C . ASN A 1 286 ? -18.578 -6.668 -19.75 1 97.44 286 ASN A C 1
ATOM 2301 O O . ASN A 1 286 ? -19.734 -6.902 -20.141 1 97.44 286 ASN A O 1
ATOM 2305 N N . GLU A 1 287 ? -17.562 -7.297 -20.234 1 98.19 287 GLU A N 1
ATOM 2306 C CA . GLU A 1 287 ? -17.672 -8.367 -21.219 1 98.19 287 GLU A CA 1
ATOM 2307 C C . GLU A 1 287 ? -17.578 -9.742 -20.547 1 98.19 287 GLU A C 1
ATOM 2309 O O . GLU A 1 287 ? -17.297 -10.742 -21.219 1 98.19 287 GLU A O 1
ATOM 2314 N N . ASN A 1 288 ? -17.656 -9.766 -19.266 1 97.81 288 ASN A N 1
ATOM 2315 C CA . ASN A 1 288 ? -17.781 -10.977 -18.453 1 97.81 288 ASN A CA 1
ATOM 2316 C C . ASN A 1 288 ? -16.484 -11.781 -18.453 1 97.81 288 ASN A C 1
ATOM 2318 O O . ASN A 1 288 ? -16.516 -13.016 -18.406 1 97.81 288 ASN A O 1
ATOM 2322 N N . ILE A 1 289 ? -15.43 -11.172 -18.703 1 98.81 289 ILE A N 1
ATOM 2323 C CA . ILE A 1 289 ? -14.133 -11.828 -18.531 1 98.81 289 ILE A CA 1
ATOM 2324 C C . ILE A 1 289 ? -13.844 -12.016 -17.047 1 98.81 289 ILE A C 1
ATOM 2326 O O . ILE A 1 289 ? -14.094 -11.117 -16.25 1 98.81 289 ILE A O 1
ATOM 2330 N N . ASN A 1 290 ? -13.406 -13.195 -16.641 1 98.81 290 ASN A N 1
ATOM 2331 C CA . ASN A 1 290 ? -12.914 -13.438 -15.281 1 98.81 290 ASN A CA 1
ATOM 2332 C C . ASN A 1 290 ? -11.578 -12.742 -15.039 1 98.81 290 ASN A C 1
ATOM 2334 O O . ASN A 1 290 ? -10.57 -13.109 -15.641 1 98.81 290 ASN A O 1
ATOM 2338 N N . VAL A 1 291 ? -11.594 -11.719 -14.195 1 98.88 291 VAL A N 1
ATOM 2339 C CA . VAL A 1 291 ? -10.375 -10.961 -13.922 1 98.88 291 VAL A CA 1
ATOM 2340 C C . VAL A 1 291 ? -9.891 -11.25 -12.508 1 98.88 291 VAL A C 1
ATOM 2342 O O . VAL A 1 291 ? -10.656 -11.148 -11.547 1 98.88 291 VAL A O 1
ATOM 2345 N N . CYS A 1 292 ? -8.656 -11.672 -12.391 1 98.88 292 CYS A N 1
ATOM 2346 C CA . CYS A 1 292 ? -7.953 -11.883 -11.125 1 98.88 292 CYS A CA 1
ATOM 2347 C C . CYS A 1 292 ? -6.816 -10.883 -10.961 1 98.88 292 CYS A C 1
ATOM 2349 O O . CYS A 1 292 ? -6.617 -10.016 -11.812 1 98.88 292 CYS A O 1
ATOM 2351 N N . LEU A 1 293 ? -6.117 -11.008 -9.805 1 98.88 293 LEU A N 1
ATOM 2352 C CA . LEU A 1 293 ? -4.973 -10.141 -9.57 1 98.88 293 LEU A CA 1
ATOM 2353 C C . LEU A 1 293 ? -3.699 -10.953 -9.367 1 98.88 293 LEU A C 1
ATOM 2355 O O . LEU A 1 293 ? -3.734 -12.039 -8.781 1 98.88 293 LEU A O 1
ATOM 2359 N N . GLY A 1 2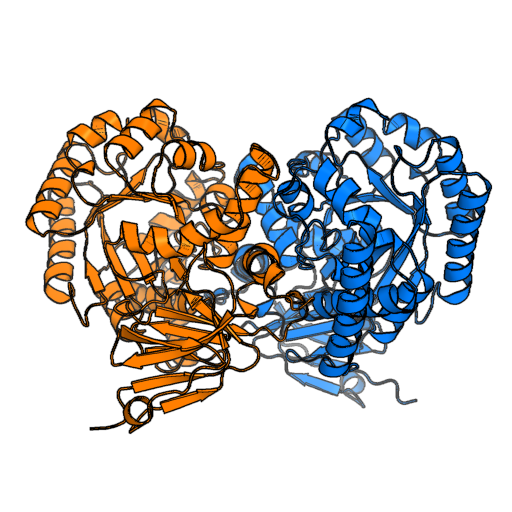94 ? -2.658 -10.5 -9.867 1 98.88 294 GLY A N 1
ATOM 2360 C CA . GLY A 1 294 ? -1.318 -11.023 -9.648 1 98.88 294 GLY A CA 1
ATOM 2361 C C . GLY A 1 294 ? -0.323 -9.953 -9.242 1 98.88 294 GLY A C 1
ATOM 2362 O O . GLY A 1 294 ? -0.615 -8.758 -9.336 1 98.88 294 GLY A O 1
ATOM 2363 N N . THR A 1 295 ? 0.798 -10.375 -8.758 1 98.69 295 THR A N 1
ATOM 2364 C CA . THR A 1 295 ? 1.827 -9.43 -8.344 1 98.69 295 THR A CA 1
ATOM 2365 C C . THR A 1 295 ? 2.93 -9.336 -9.391 1 98.69 295 THR A C 1
ATOM 2367 O O . THR A 1 295 ? 3.723 -8.391 -9.383 1 98.69 295 THR A O 1
ATOM 2370 N N . ASP A 1 296 ? 2.967 -10.352 -10.281 1 97.94 296 ASP A N 1
ATOM 2371 C CA . ASP A 1 296 ? 4.176 -10.516 -11.086 1 97.94 296 ASP A CA 1
ATOM 2372 C C . ASP A 1 296 ? 5.395 -10.758 -10.203 1 97.94 296 ASP A C 1
ATOM 2374 O O . ASP A 1 296 ? 5.258 -11.156 -9.047 1 97.94 296 ASP A O 1
ATOM 2378 N N . GLY A 1 297 ? 6.605 -10.711 -10.75 1 96.75 297 GLY A N 1
ATOM 2379 C CA . GLY A 1 297 ? 7.816 -10.914 -9.969 1 96.75 297 GLY A CA 1
ATOM 2380 C C . GLY A 1 297 ? 8.289 -9.664 -9.266 1 96.75 297 GLY A C 1
ATOM 2381 O O . GLY A 1 297 ? 7.918 -8.555 -9.641 1 96.75 297 GLY A O 1
ATOM 2382 N N . VAL A 1 298 ? 9.141 -9.82 -8.227 1 96.94 298 VAL A N 1
ATOM 2383 C CA . VAL A 1 298 ? 9.633 -8.688 -7.438 1 96.94 298 VAL A CA 1
ATOM 2384 C C . VAL A 1 298 ? 10.594 -7.852 -8.273 1 96.94 298 VAL A C 1
ATOM 2386 O O . VAL A 1 298 ? 10.93 -6.723 -7.906 1 96.94 298 VAL A O 1
ATOM 2389 N N . ALA A 1 299 ? 11.023 -8.391 -9.391 1 93.81 299 ALA A N 1
ATOM 2390 C CA . ALA A 1 299 ? 11.906 -7.617 -10.258 1 93.81 299 ALA A CA 1
ATOM 2391 C C . ALA A 1 299 ? 11.164 -6.453 -10.906 1 93.81 299 ALA A C 1
ATOM 2393 O O . ALA A 1 299 ? 11.758 -5.41 -11.188 1 93.81 299 ALA A O 1
ATOM 2394 N N . SER A 1 300 ? 9.891 -6.617 -11.156 1 92.44 300 SER A N 1
ATOM 2395 C CA . SER A 1 300 ? 9.094 -5.578 -11.797 1 92.44 300 SER A CA 1
ATOM 2396 C C . SER A 1 300 ? 8.125 -4.93 -10.812 1 92.44 300 SER A C 1
ATOM 2398 O O . SER A 1 300 ? 7.715 -3.783 -11 1 92.44 300 SER A O 1
ATOM 2400 N N . ASN A 1 301 ? 7.723 -5.559 -9.766 1 93.75 301 ASN A N 1
ATOM 2401 C CA . ASN A 1 301 ? 6.773 -5.09 -8.766 1 93.75 301 ASN A CA 1
ATOM 2402 C C . ASN A 1 301 ? 7.488 -4.609 -7.5 1 93.75 301 ASN A C 1
ATOM 2404 O O . ASN A 1 301 ? 7.129 -3.574 -6.938 1 93.75 301 ASN A O 1
ATOM 2408 N N . ASN A 1 302 ? 8.32 -5.473 -7.016 1 96.25 302 ASN A N 1
ATOM 2409 C CA . ASN A 1 302 ? 9.203 -5.402 -5.855 1 96.25 302 ASN A CA 1
ATOM 2410 C C . ASN A 1 302 ? 8.523 -5.926 -4.598 1 96.25 302 ASN A C 1
ATOM 2412 O O . ASN A 1 302 ? 9.164 -6.078 -3.555 1 96.25 302 ASN A O 1
ATOM 2416 N N . ALA A 1 303 ? 7.223 -6.039 -4.637 1 98.06 303 ALA A N 1
ATOM 2417 C CA . ALA A 1 303 ? 6.488 -6.562 -3.484 1 98.06 303 ALA A CA 1
ATOM 2418 C C . ALA A 1 303 ? 5.508 -7.652 -3.908 1 98.06 303 ALA A C 1
ATOM 2420 O O . ALA A 1 303 ? 4.848 -7.531 -4.945 1 98.06 303 ALA A O 1
ATOM 2421 N N . LEU A 1 304 ? 5.422 -8.695 -3.164 1 98.75 304 LEU A N 1
ATOM 2422 C CA . LEU A 1 304 ? 4.438 -9.758 -3.361 1 98.75 304 LEU A CA 1
ATOM 2423 C C . LEU A 1 304 ? 3.27 -9.594 -2.395 1 98.75 304 LEU A C 1
ATOM 2425 O O . LEU A 1 304 ? 3.094 -10.414 -1.487 1 98.75 304 LEU A O 1
ATOM 2429 N N . ASP A 1 305 ? 2.469 -8.547 -2.627 1 98.69 305 ASP A N 1
ATOM 2430 C CA . ASP A 1 305 ? 1.416 -8.086 -1.726 1 98.69 305 ASP A CA 1
ATOM 2431 C C . ASP A 1 305 ? 0.104 -7.875 -2.477 1 98.69 305 ASP A C 1
ATOM 2433 O O . ASP A 1 305 ? -0.095 -6.84 -3.113 1 98.69 305 ASP A O 1
ATOM 2437 N N . ILE A 1 306 ? -0.829 -8.805 -2.338 1 98.62 306 ILE A N 1
ATOM 2438 C CA . ILE A 1 306 ? -2.08 -8.773 -3.086 1 98.62 306 ILE A CA 1
ATOM 2439 C C . ILE A 1 306 ? -2.971 -7.648 -2.559 1 98.62 306 ILE A C 1
ATOM 2441 O O . ILE A 1 306 ? -3.752 -7.062 -3.309 1 98.62 306 ILE A O 1
ATOM 2445 N N . MET A 1 307 ? -2.881 -7.305 -1.285 1 98.25 307 MET A N 1
ATOM 2446 C CA . MET A 1 307 ? -3.666 -6.195 -0.748 1 98.25 307 MET A CA 1
ATOM 2447 C C . MET A 1 307 ? -3.27 -4.879 -1.408 1 98.25 307 MET A C 1
ATOM 2449 O O . MET A 1 307 ? -4.121 -4.027 -1.664 1 98.25 307 MET A O 1
ATOM 2453 N N . LYS A 1 308 ? -2 -4.777 -1.652 1 97.62 308 LYS A N 1
ATOM 2454 C CA . LYS A 1 308 ? -1.512 -3.619 -2.396 1 97.62 308 LYS A CA 1
ATOM 2455 C C . LYS A 1 308 ? -2.076 -3.6 -3.814 1 97.62 308 LYS A C 1
ATOM 2457 O O . LYS A 1 308 ? -2.459 -2.545 -4.32 1 97.62 308 LYS A O 1
ATOM 2462 N N . GLU A 1 309 ? -2.135 -4.754 -4.465 1 98.62 309 GLU A N 1
ATOM 2463 C CA . GLU A 1 309 ? -2.615 -4.867 -5.84 1 98.62 309 GLU A CA 1
ATOM 2464 C C . GLU A 1 309 ? -4.105 -4.547 -5.93 1 98.62 309 GLU A C 1
ATOM 2466 O O . GLU A 1 309 ? -4.547 -3.879 -6.871 1 98.62 309 GLU A O 1
ATOM 2471 N N . MET A 1 310 ? -4.898 -5.086 -5.008 1 98.38 310 MET A N 1
ATOM 2472 C CA . MET A 1 310 ? -6.336 -4.844 -5.105 1 98.38 310 MET A CA 1
ATOM 2473 C C . MET A 1 310 ? -6.656 -3.371 -4.863 1 98.38 310 MET A C 1
ATOM 2475 O O . MET A 1 310 ? -7.527 -2.805 -5.527 1 98.38 310 MET A O 1
ATOM 2479 N N . TYR A 1 311 ? -5.926 -2.768 -3.9 1 98.44 311 TYR A N 1
ATOM 2480 C CA . TYR A 1 311 ? -6.047 -1.333 -3.66 1 98.44 311 TYR A CA 1
ATOM 2481 C C . TYR A 1 311 ? -5.766 -0.542 -4.934 1 98.44 311 TYR A C 1
ATOM 2483 O O . TYR A 1 311 ? -6.578 0.289 -5.348 1 98.44 311 TYR A O 1
ATOM 2491 N N . LEU A 1 312 ? -4.66 -0.801 -5.582 1 98 312 LEU A N 1
ATOM 2492 C CA . LEU A 1 312 ? -4.238 -0.112 -6.797 1 98 312 LEU A CA 1
ATOM 2493 C C . LEU A 1 312 ? -5.223 -0.363 -7.934 1 98 312 LEU A C 1
ATOM 2495 O O . LEU A 1 312 ? -5.559 0.558 -8.68 1 98 312 LEU A O 1
ATOM 2499 N N . ALA A 1 313 ? -5.637 -1.605 -8.062 1 98.25 313 ALA A N 1
ATOM 2500 C CA . ALA A 1 313 ? -6.586 -1.965 -9.109 1 98.25 313 ALA A CA 1
ATOM 2501 C C . ALA A 1 313 ? -7.855 -1.123 -9.008 1 98.25 313 ALA A C 1
ATOM 2503 O O . ALA A 1 313 ? -8.367 -0.644 -10.023 1 98.25 313 ALA A O 1
ATOM 2504 N N . SER A 1 314 ? -8.352 -0.942 -7.812 1 98 314 SER A N 1
ATOM 2505 C CA . SER A 1 314 ? -9.562 -0.154 -7.59 1 98 314 SER A CA 1
ATOM 2506 C C . SER A 1 314 ? -9.336 1.312 -7.945 1 98 314 SER A C 1
ATOM 2508 O O . SER A 1 314 ? -10.117 1.897 -8.703 1 98 314 SER A O 1
ATOM 2510 N N . LEU A 1 315 ? -8.281 1.905 -7.43 1 97.62 315 LEU A N 1
ATOM 2511 C CA . LEU A 1 315 ? -8.023 3.332 -7.59 1 97.62 315 LEU A CA 1
ATOM 2512 C C . LEU A 1 315 ? -7.824 3.686 -9.062 1 97.62 315 LEU A C 1
ATOM 2514 O O . LEU A 1 315 ? -8.297 4.727 -9.523 1 97.62 315 LEU A O 1
ATOM 2518 N N . LEU A 1 316 ? -7.121 2.83 -9.758 1 97.44 316 LEU A N 1
ATOM 2519 C CA . LEU A 1 316 ? -6.82 3.102 -11.156 1 97.44 316 LEU A CA 1
ATOM 2520 C C . LEU A 1 316 ? -8.102 3.152 -11.984 1 97.44 316 LEU A C 1
ATOM 2522 O O . LEU A 1 316 ? -8.258 4.027 -12.836 1 97.44 316 LEU A O 1
ATOM 2526 N N . GLN A 1 317 ? -9.023 2.232 -11.742 1 96.62 317 GLN A N 1
ATOM 2527 C CA . GLN A 1 317 ? -10.273 2.225 -12.492 1 96.62 317 GLN A CA 1
ATOM 2528 C C . GLN A 1 317 ? -11.141 3.428 -12.133 1 96.62 317 GLN A C 1
ATOM 2530 O O . GLN A 1 317 ? -11.773 4.023 -13.008 1 96.62 317 GLN A O 1
ATOM 2535 N N . LYS A 1 318 ? -11.156 3.803 -10.883 1 94.44 318 LYS A N 1
ATOM 2536 C CA . LYS A 1 318 ? -11.922 4.965 -10.43 1 94.44 318 LYS A CA 1
ATOM 2537 C C . LYS A 1 318 ? -11.383 6.25 -11.055 1 94.44 318 LYS A C 1
ATOM 2539 O O . LYS A 1 318 ? -12.156 7.137 -11.422 1 94.44 318 LYS A O 1
ATOM 2544 N N . SER A 1 319 ? -10.078 6.309 -11.125 1 93.5 319 SER A N 1
ATOM 2545 C CA . SER A 1 319 ? -9.461 7.484 -11.727 1 93.5 319 SER A CA 1
ATOM 2546 C C . SER A 1 319 ? -9.805 7.598 -13.203 1 93.5 319 SER A C 1
ATOM 2548 O O . SER A 1 319 ? -10.023 8.695 -13.719 1 93.5 319 SER A O 1
ATOM 2550 N N . LYS A 1 320 ? -9.867 6.492 -13.867 1 91.88 320 LYS A N 1
ATOM 2551 C CA . LYS A 1 320 ? -10.062 6.441 -15.32 1 91.88 320 LYS A CA 1
ATOM 2552 C C . LYS A 1 320 ? -11.539 6.594 -15.68 1 91.88 320 LYS A C 1
ATOM 2554 O O . LYS A 1 320 ? -11.875 7.297 -16.641 1 91.88 320 LYS A O 1
ATOM 2559 N N . ASP A 1 321 ? -12.414 5.949 -14.883 1 93.69 321 ASP A N 1
ATOM 2560 C CA . ASP A 1 321 ? -13.789 5.781 -15.344 1 93.69 321 ASP A CA 1
ATOM 2561 C C . ASP A 1 321 ? -14.781 6.398 -14.352 1 93.69 321 ASP A C 1
ATOM 2563 O O . ASP A 1 321 ? -15.992 6.375 -14.586 1 93.69 321 ASP A O 1
ATOM 2567 N N . GLY A 1 322 ? -14.273 6.945 -13.266 1 92.44 322 GLY A N 1
ATOM 2568 C CA . GLY A 1 322 ? -15.133 7.543 -12.258 1 92.44 322 GLY A CA 1
ATOM 2569 C C . GLY A 1 322 ? -15.148 6.777 -10.953 1 92.44 322 GLY A C 1
ATOM 2570 O O . GLY A 1 322 ? -14.898 5.57 -10.93 1 92.44 322 GLY A O 1
ATOM 2571 N N . SER A 1 323 ? -15.5 7.422 -9.93 1 91.56 323 SER A N 1
ATOM 2572 C CA . SER A 1 323 ? -15.398 6.902 -8.57 1 91.56 323 SER A CA 1
ATOM 2573 C C . SER A 1 323 ? -16.344 5.727 -8.352 1 91.56 323 SER A C 1
ATOM 2575 O O . SER A 1 323 ? -16.156 4.93 -7.43 1 91.56 323 SER A O 1
ATOM 2577 N N . ASP A 1 324 ? -17.359 5.605 -9.109 1 92.88 324 ASP A N 1
ATOM 2578 C CA . ASP A 1 324 ? -18.328 4.516 -8.938 1 92.88 324 ASP A CA 1
ATOM 2579 C C . ASP A 1 324 ? -18.156 3.463 -10.031 1 92.88 324 ASP A C 1
ATOM 2581 O O . ASP A 1 324 ? -19.047 2.617 -10.219 1 92.88 324 ASP A O 1
ATOM 2585 N N . SER A 1 325 ? -17.062 3.488 -10.734 1 94.38 325 SER A N 1
ATOM 2586 C CA . SER A 1 325 ? -16.859 2.648 -11.914 1 94.38 325 SER A CA 1
ATOM 2587 C C . SER A 1 325 ? -16.609 1.197 -11.523 1 94.38 325 SER A C 1
ATOM 2589 O O . SER A 1 325 ? -16.812 0.286 -12.328 1 94.38 325 SER A O 1
ATOM 2591 N N . ILE A 1 326 ? -16.078 0.928 -10.359 1 95.88 326 ILE A N 1
ATOM 2592 C CA . ILE A 1 326 ? -15.836 -0.415 -9.844 1 95.88 326 ILE A CA 1
ATOM 2593 C C . ILE A 1 326 ? -16.172 -0.468 -8.359 1 95.88 326 ILE A C 1
ATOM 2595 O O . ILE A 1 326 ? -15.758 0.4 -7.59 1 95.88 326 ILE A O 1
ATOM 2599 N N . LYS A 1 327 ? -16.875 -1.432 -7.969 1 95.88 327 LYS A N 1
ATOM 2600 C CA . LYS A 1 327 ? -17.328 -1.54 -6.586 1 95.88 327 LYS A CA 1
ATOM 2601 C C . LYS A 1 327 ? -16.359 -2.355 -5.746 1 95.88 327 LYS A C 1
ATOM 2603 O O . LYS A 1 327 ? -15.594 -3.164 -6.277 1 95.88 327 LYS A O 1
ATOM 2608 N N . THR A 1 328 ? -16.438 -2.123 -4.465 1 97.06 328 THR A N 1
ATOM 2609 C CA . THR A 1 328 ? -15.586 -2.807 -3.5 1 97.06 328 THR A CA 1
ATOM 2610 C C . THR A 1 328 ? -15.734 -4.32 -3.623 1 97.06 328 THR A C 1
ATOM 2612 O O . THR A 1 328 ? -14.734 -5.043 -3.668 1 97.06 328 THR A O 1
ATOM 2615 N N . ASN A 1 329 ? -16.953 -4.84 -3.719 1 97.44 329 ASN A N 1
ATOM 2616 C CA . ASN A 1 329 ? -17.188 -6.281 -3.787 1 97.44 329 ASN A CA 1
ATOM 2617 C C . ASN A 1 329 ? -16.578 -6.887 -5.055 1 97.44 329 ASN A C 1
ATOM 2619 O O . ASN A 1 329 ? -16.141 -8.031 -5.051 1 97.44 329 ASN A O 1
ATOM 2623 N N . GLU A 1 330 ? -16.594 -6.117 -6.152 1 97.69 330 GLU A N 1
ATOM 2624 C CA . GLU A 1 330 ? -16 -6.594 -7.402 1 97.69 330 GLU A CA 1
ATOM 2625 C C . GLU A 1 330 ? -14.492 -6.781 -7.27 1 97.69 330 GLU A C 1
ATOM 2627 O O . GLU A 1 330 ? -13.938 -7.77 -7.758 1 97.69 330 GLU A O 1
ATOM 2632 N N . VAL A 1 331 ? -13.883 -5.828 -6.625 1 98.44 331 VAL A N 1
ATOM 2633 C CA . VAL A 1 331 ? -12.438 -5.902 -6.43 1 98.44 331 VAL A CA 1
ATOM 2634 C C . VAL A 1 331 ? -12.102 -7.066 -5.5 1 98.44 331 VAL A C 1
ATOM 2636 O O . VAL A 1 331 ? -11.156 -7.816 -5.754 1 98.44 331 VAL A O 1
ATOM 2639 N N . LEU A 1 332 ? -12.852 -7.238 -4.434 1 98.69 332 LEU A N 1
ATOM 2640 C CA . LEU A 1 332 ? -12.633 -8.352 -3.514 1 98.69 332 LEU A CA 1
ATOM 2641 C C . LEU A 1 332 ? -12.805 -9.688 -4.23 1 98.69 332 LEU A C 1
ATOM 2643 O O . LEU A 1 332 ? -12.078 -10.641 -3.957 1 98.69 332 LEU A O 1
ATOM 2647 N N . ARG A 1 333 ? -13.711 -9.781 -5.16 1 98.69 333 ARG A N 1
ATOM 2648 C CA . ARG A 1 333 ? -13.93 -11 -5.938 1 98.69 333 ARG A CA 1
ATOM 2649 C C . ARG A 1 333 ? -12.68 -11.375 -6.719 1 98.69 333 ARG A C 1
ATOM 2651 O O . ARG A 1 333 ? -12.383 -12.562 -6.891 1 98.69 333 ARG A O 1
ATOM 2658 N N . MET A 1 334 ? -11.938 -10.406 -7.152 1 98.88 334 MET A N 1
ATOM 2659 C CA . MET A 1 334 ? -10.766 -10.609 -7.992 1 98.88 334 MET A CA 1
ATOM 2660 C C . MET A 1 334 ? -9.664 -11.328 -7.223 1 98.88 334 MET A C 1
ATOM 2662 O O . MET A 1 334 ? -8.797 -11.969 -7.82 1 98.88 334 MET A O 1
ATOM 2666 N N . VAL A 1 335 ? -9.664 -11.234 -5.875 1 98.81 335 VAL A N 1
ATOM 2667 C CA . VAL A 1 335 ? -8.562 -11.805 -5.113 1 98.81 335 VAL A CA 1
ATOM 2668 C C . VAL A 1 335 ? -9.023 -13.07 -4.402 1 98.81 335 VAL A C 1
ATOM 2670 O O . VAL A 1 335 ? -8.266 -13.672 -3.635 1 98.81 335 VAL A O 1
ATOM 2673 N N . TRP A 1 336 ? -10.328 -13.461 -4.629 1 98.81 336 TRP A N 1
ATOM 2674 C CA . TRP A 1 336 ? -10.906 -14.617 -3.957 1 98.81 336 TRP A CA 1
ATOM 2675 C C . TRP A 1 336 ? -11.602 -15.539 -4.957 1 98.81 336 TRP A C 1
ATOM 2677 O O . TRP A 1 336 ? -10.961 -16.359 -5.605 1 98.81 336 TRP A O 1
ATOM 2687 N N . GLU A 1 337 ? -12.906 -15.328 -5.234 1 98.81 337 GLU A N 1
ATOM 2688 C CA . GLU A 1 337 ? -13.734 -16.234 -6.031 1 98.81 337 GLU A CA 1
ATOM 2689 C C . GLU A 1 337 ? -13.188 -16.359 -7.453 1 98.81 337 GLU A C 1
ATOM 2691 O O . GLU A 1 337 ? -13.164 -17.469 -8.008 1 98.81 337 GLU A O 1
ATOM 2696 N N . ASN A 1 338 ? -12.758 -15.258 -8.031 1 98.88 338 ASN A N 1
ATOM 2697 C CA . ASN A 1 338 ? -12.266 -15.297 -9.406 1 98.88 338 ASN A CA 1
ATOM 2698 C C . ASN A 1 338 ? -11.039 -16.203 -9.531 1 98.88 338 ASN A C 1
ATOM 2700 O O . ASN A 1 338 ? -10.859 -16.875 -10.547 1 98.88 338 ASN A O 1
ATOM 2704 N N . GLY A 1 339 ? -10.156 -16.141 -8.516 1 98.75 339 GLY A N 1
ATOM 2705 C CA . GLY A 1 339 ? -9.008 -17.047 -8.516 1 98.75 339 GLY A CA 1
ATOM 2706 C C . GLY A 1 339 ? -9.398 -18.5 -8.398 1 98.75 339 GLY A C 1
ATOM 2707 O O . GLY A 1 339 ? -8.844 -19.359 -9.086 1 98.75 339 GLY A O 1
ATOM 2708 N N . GLY A 1 340 ? -10.352 -18.797 -7.461 1 98.5 340 GLY A N 1
ATOM 2709 C CA . GLY A 1 340 ? -10.859 -20.156 -7.363 1 98.5 340 GLY A CA 1
ATOM 2710 C C . GLY A 1 340 ? -11.414 -20.672 -8.672 1 98.5 340 GLY A C 1
ATOM 2711 O O . GLY A 1 340 ? -11.148 -21.812 -9.062 1 98.5 340 GLY A O 1
ATOM 2712 N N . PHE A 1 341 ? -12.141 -19.828 -9.367 1 98.19 341 PHE A N 1
ATOM 2713 C CA . PHE A 1 341 ? -12.711 -20.172 -10.664 1 98.19 341 PHE A CA 1
ATOM 2714 C C . PHE A 1 341 ? -11.617 -20.422 -11.688 1 98.19 341 PHE A C 1
ATOM 2716 O O . PHE A 1 341 ? -11.656 -21.422 -12.414 1 98.19 341 PHE A O 1
ATOM 2723 N N . ALA A 1 342 ? -10.656 -19.547 -11.742 1 98.38 342 ALA A N 1
ATOM 2724 C CA . ALA A 1 342 ? -9.562 -19.656 -12.703 1 98.38 342 ALA A CA 1
ATOM 2725 C C . ALA A 1 342 ? -8.812 -20.969 -12.555 1 98.38 342 ALA A C 1
ATOM 2727 O O . ALA A 1 342 ? -8.352 -21.547 -13.539 1 98.38 342 ALA A O 1
ATOM 2728 N N . LEU A 1 343 ? -8.703 -21.453 -11.312 1 98.12 343 LEU A N 1
ATOM 2729 C CA . LEU A 1 343 ? -7.871 -22.609 -11.008 1 98.12 343 LEU A CA 1
ATOM 2730 C C . LEU A 1 343 ? -8.711 -23.875 -10.891 1 98.12 343 LEU A C 1
ATOM 2732 O O . LEU A 1 343 ? -8.18 -24.953 -10.648 1 98.12 343 LEU A O 1
ATOM 2736 N N . ASN A 1 344 ? -10.008 -23.75 -11.078 1 96.5 344 ASN A N 1
ATOM 2737 C CA . ASN A 1 344 ? -10.961 -24.844 -10.953 1 96.5 344 ASN A CA 1
ATOM 2738 C C . ASN A 1 344 ? -10.766 -25.609 -9.641 1 96.5 344 ASN A C 1
ATOM 2740 O O . ASN A 1 344 ? -10.617 -26.828 -9.641 1 96.5 344 ASN A O 1
ATOM 2744 N N . GLU A 1 345 ? -10.664 -24.875 -8.578 1 97.44 345 GLU A N 1
ATOM 2745 C CA . GLU A 1 345 ? -10.484 -25.406 -7.234 1 97.44 345 GLU A CA 1
ATOM 2746 C C . GLU A 1 345 ? -11.453 -24.75 -6.25 1 97.44 345 GLU A C 1
ATOM 2748 O O . GLU A 1 345 ? -11.812 -23.578 -6.406 1 97.44 345 GLU A O 1
ATOM 2753 N N . LYS A 1 346 ? -11.898 -25.5 -5.273 1 98 346 LYS A N 1
ATOM 2754 C CA . LYS A 1 346 ? -12.82 -24.984 -4.266 1 98 346 LYS A CA 1
ATOM 2755 C C . LYS A 1 346 ? -12.078 -24.172 -3.219 1 98 346 LYS A C 1
ATOM 2757 O O . LYS A 1 346 ? -12.031 -24.531 -2.043 1 98 346 LYS A O 1
ATOM 2762 N N . ILE A 1 347 ? -11.586 -23.062 -3.615 1 98.62 347 ILE A N 1
ATOM 2763 C CA . ILE A 1 347 ? -10.938 -22.062 -2.781 1 98.62 347 ILE A CA 1
ATOM 2764 C C . ILE A 1 347 ? -11.523 -20.688 -3.09 1 98.62 347 ILE A C 1
ATOM 2766 O O . ILE A 1 347 ? -12.258 -20.516 -4.07 1 98.62 347 ILE A O 1
ATOM 2770 N N . GLY A 1 348 ? -11.273 -19.688 -2.264 1 98.62 348 GLY A N 1
ATOM 2771 C CA . GLY A 1 348 ? -11.711 -18.328 -2.494 1 98.62 348 GLY A CA 1
ATOM 2772 C C . GLY A 1 348 ? -13.039 -18 -1.832 1 98.62 348 GLY A C 1
ATOM 2773 O O . GLY A 1 348 ? -13.578 -16.906 -2.006 1 98.62 348 GLY A O 1
ATOM 2774 N N . ARG A 1 349 ? -13.57 -18.922 -1.108 1 98.69 349 ARG A N 1
ATOM 2775 C CA . ARG A 1 349 ? -14.75 -18.75 -0.265 1 98.69 349 ARG A CA 1
ATOM 2776 C C . ARG A 1 349 ? -14.609 -19.531 1.037 1 98.69 349 ARG A C 1
ATOM 2778 O O . ARG A 1 349 ? -13.805 -20.469 1.128 1 98.69 349 ARG A O 1
ATOM 2785 N N . LEU A 1 350 ? -15.352 -19.078 2.025 1 98.69 350 LEU A N 1
ATOM 2786 C CA . LEU A 1 350 ? -15.438 -19.812 3.283 1 98.69 350 LEU A CA 1
ATOM 2787 C C . LEU A 1 350 ? -16.797 -20.484 3.428 1 98.69 350 LEU A C 1
ATOM 2789 O O . LEU A 1 350 ? -17.719 -19.922 4.023 1 98.69 350 LEU A O 1
ATOM 2793 N N . GLU A 1 351 ? -16.844 -21.625 2.912 1 97.75 351 GLU A N 1
ATOM 2794 C CA . GLU A 1 351 ? -18.062 -22.438 2.916 1 97.75 351 GLU A CA 1
ATOM 2795 C C . GLU A 1 351 ? -17.75 -23.906 3.094 1 97.75 351 GLU A C 1
ATOM 2797 O O . GLU A 1 351 ? -16.625 -24.344 2.832 1 97.75 351 GLU A O 1
ATOM 2802 N N . PRO A 1 352 ? -18.766 -24.656 3.541 1 97.62 352 PRO A N 1
ATOM 2803 C CA . PRO A 1 352 ? -18.531 -26.094 3.639 1 97.62 352 PRO A CA 1
ATOM 2804 C C . PRO A 1 352 ? -18.047 -26.703 2.32 1 97.62 352 PRO A C 1
ATOM 2806 O O . PRO A 1 352 ? -18.531 -26.312 1.25 1 97.62 352 PRO A O 1
ATOM 2809 N N . GLU A 1 353 ? -17.094 -27.641 2.398 1 97 353 GLU A N 1
ATOM 2810 C CA . GLU A 1 353 ? -16.531 -28.391 1.292 1 97 353 GLU A CA 1
ATOM 2811 C C . GLU A 1 353 ? -15.43 -27.609 0.587 1 97 353 GLU A C 1
ATOM 2813 O O . GLU A 1 353 ? -14.719 -28.141 -0.262 1 97 353 GLU A O 1
ATOM 2818 N N . PHE A 1 354 ? -15.328 -26.344 0.846 1 98.56 354 PHE A N 1
ATOM 2819 C CA . PHE A 1 354 ? -14.188 -25.594 0.338 1 98.56 354 PHE A CA 1
ATOM 2820 C C . PHE A 1 354 ? -12.93 -25.906 1.146 1 98.56 354 PHE A C 1
ATOM 2822 O O . PHE A 1 354 ? -13.016 -26.297 2.311 1 98.56 354 PHE A O 1
ATOM 2829 N N . LYS A 1 355 ? -11.789 -25.828 0.477 1 98.62 355 LYS A N 1
ATOM 2830 C CA . LYS A 1 355 ? -10.523 -25.953 1.193 1 98.62 355 LYS A CA 1
ATOM 2831 C C . LYS A 1 355 ? -10.391 -24.891 2.266 1 98.62 355 LYS A C 1
ATOM 2833 O O . LYS A 1 355 ? -10.859 -23.766 2.086 1 98.62 355 LYS A O 1
ATOM 2838 N N . ALA A 1 356 ? -9.812 -25.266 3.406 1 98.5 356 ALA A N 1
ATOM 2839 C CA . ALA A 1 356 ? -9.57 -24.312 4.492 1 98.5 356 ALA A CA 1
ATOM 2840 C C . ALA A 1 356 ? -8.367 -23.422 4.191 1 98.5 356 ALA A C 1
ATOM 2842 O O . ALA A 1 356 ? -7.336 -23.516 4.867 1 98.5 356 ALA A O 1
ATOM 2843 N N . ASP A 1 357 ? -8.445 -22.641 3.195 1 98.88 357 ASP A N 1
ATOM 2844 C CA . ASP A 1 357 ? -7.527 -21.547 2.854 1 98.88 357 ASP A CA 1
ATOM 2845 C C . ASP A 1 357 ? -8.086 -20.203 3.291 1 98.88 357 ASP A C 1
ATOM 2847 O O . ASP A 1 357 ? -9 -19.656 2.652 1 98.88 357 ASP A O 1
ATOM 2851 N N . LEU A 1 358 ? -7.496 -19.641 4.355 1 98.88 358 LEU A N 1
ATOM 2852 C CA . LEU A 1 358 ? -8.086 -18.422 4.898 1 98.88 358 LEU A CA 1
ATOM 2853 C C . LEU A 1 358 ? -7.016 -17.547 5.547 1 98.88 358 LEU A C 1
ATOM 2855 O O . LEU A 1 358 ? -5.883 -17.984 5.75 1 98.88 358 LEU A O 1
ATOM 2859 N N . VAL A 1 359 ? -7.344 -16.297 5.785 1 98.88 359 VAL A N 1
ATOM 2860 C CA . VAL A 1 359 ? -6.496 -15.305 6.43 1 98.88 359 VAL A CA 1
ATOM 2861 C C . VAL A 1 359 ? -7.211 -14.719 7.645 1 98.88 359 VAL A C 1
ATOM 2863 O O . VAL A 1 359 ? -8.414 -14.453 7.598 1 98.88 359 VAL A O 1
ATOM 2866 N N . VAL A 1 360 ? -6.535 -14.602 8.758 1 98.88 360 VAL A N 1
ATOM 2867 C CA . VAL A 1 360 ? -7.035 -13.914 9.945 1 98.88 360 VAL A CA 1
ATOM 2868 C C . VAL A 1 360 ? -6.461 -12.508 10.016 1 98.88 360 VAL A C 1
ATOM 2870 O O . VAL A 1 360 ? -5.242 -12.328 10.055 1 98.88 360 VAL A O 1
ATOM 2873 N N . ILE A 1 361 ? -7.301 -11.531 9.992 1 98.81 361 ILE A N 1
ATOM 2874 C CA . ILE A 1 361 ? -6.941 -10.117 10.039 1 98.81 361 ILE A CA 1
ATOM 2875 C C . ILE A 1 361 ? -7.168 -9.578 11.453 1 98.81 361 ILE A C 1
ATOM 2877 O O . ILE A 1 361 ? -8.227 -9.789 12.047 1 98.81 361 ILE A O 1
ATOM 2881 N N . ASP A 1 362 ? -6.203 -8.922 12.008 1 98.38 362 ASP A N 1
ATOM 2882 C CA . ASP A 1 362 ? -6.316 -8.305 13.328 1 98.38 362 ASP A CA 1
ATOM 2883 C C . ASP A 1 362 ? -7.016 -6.945 13.234 1 98.38 362 ASP A C 1
ATOM 2885 O O . ASP A 1 362 ? -6.559 -6.059 12.508 1 98.38 362 ASP A O 1
ATOM 2889 N N . LEU A 1 363 ? -8.07 -6.777 13.938 1 97.81 363 LEU A N 1
ATOM 2890 C CA . LEU A 1 363 ? -8.867 -5.559 13.82 1 97.81 363 LEU A CA 1
ATOM 2891 C C . LEU A 1 363 ? -8.438 -4.523 14.852 1 97.81 363 LEU A C 1
ATOM 2893 O O . LEU A 1 363 ? -8.93 -3.395 14.852 1 97.81 363 LEU A O 1
ATOM 2897 N N . ASN A 1 364 ? -7.48 -4.824 15.719 1 95.38 364 ASN A N 1
ATOM 2898 C CA . ASN A 1 364 ? -7.043 -3.916 16.766 1 95.38 364 ASN A CA 1
ATOM 2899 C C . ASN A 1 364 ? -5.996 -2.93 16.266 1 95.38 364 ASN A C 1
ATOM 2901 O O . ASN A 1 364 ? -4.902 -2.83 16.828 1 95.38 364 ASN A O 1
ATOM 2905 N N . PHE A 1 365 ? -6.316 -2.168 15.25 1 96.94 365 PHE A N 1
ATOM 2906 C CA . PHE A 1 365 ? -5.516 -1.109 14.648 1 96.94 365 PHE A CA 1
ATOM 2907 C C . PHE A 1 365 ? -6.367 0.125 14.375 1 96.94 365 PHE A C 1
ATOM 2909 O O . PHE A 1 365 ? -7.57 0.013 14.125 1 96.94 365 PHE A O 1
ATOM 2916 N N . PRO A 1 366 ? -5.758 1.308 14.406 1 97.62 366 PRO A N 1
ATOM 2917 C CA . PRO A 1 366 ? -6.543 2.527 14.195 1 97.62 366 PRO A CA 1
ATOM 2918 C C . PRO A 1 366 ? -7.238 2.561 12.844 1 97.62 366 PRO A C 1
ATOM 2920 O O . PRO A 1 366 ? -8.32 3.137 12.711 1 97.62 366 PRO A O 1
ATOM 2923 N N . GLU A 1 367 ? -6.676 1.937 11.828 1 97.62 367 GLU A N 1
ATOM 2924 C CA . GLU A 1 367 ? -7.184 2.064 10.469 1 97.62 367 GLU A CA 1
ATOM 2925 C C . GLU A 1 367 ? -8.453 1.24 10.266 1 97.62 367 GLU A C 1
ATOM 2927 O O . GLU A 1 367 ? -9.078 1.303 9.211 1 97.62 367 GLU A O 1
ATOM 2932 N N . PHE A 1 368 ? -8.938 0.479 11.289 1 97.75 368 PHE A N 1
ATOM 2933 C CA . PHE A 1 368 ? -10.195 -0.255 11.195 1 97.75 368 PHE A CA 1
ATOM 2934 C C . PHE A 1 368 ? -11.312 0.499 11.906 1 97.75 368 PHE A C 1
ATOM 2936 O O . PHE A 1 368 ? -12.469 0.079 11.867 1 97.75 368 PHE A O 1
ATOM 2943 N N . TYR A 1 369 ? -11.039 1.624 12.5 1 97.81 369 TYR A N 1
ATOM 2944 C CA . TYR A 1 369 ? -12.07 2.391 13.195 1 97.81 369 TYR A CA 1
ATOM 2945 C C . TYR A 1 369 ? -12.68 3.439 12.273 1 97.81 369 TYR A C 1
ATOM 2947 O O . TYR A 1 369 ? -11.961 4.125 11.539 1 97.81 369 TYR A O 1
ATOM 2955 N N . PRO A 1 370 ? -13.945 3.66 12.328 1 98 370 PRO A N 1
ATOM 2956 C CA . PRO A 1 370 ? -14.875 2.994 13.242 1 98 370 PRO A CA 1
ATOM 2957 C C . PRO A 1 370 ? -15.031 1.507 12.945 1 98 370 PRO A C 1
ATOM 2959 O O . PRO A 1 370 ? -14.977 1.099 11.781 1 98 370 PRO A O 1
ATOM 2962 N N . LEU A 1 371 ? -15.141 0.766 14.008 1 97.38 371 LEU A N 1
ATOM 2963 C CA . LEU A 1 371 ? -15.406 -0.661 13.859 1 97.38 371 LEU A CA 1
ATOM 2964 C C . LEU A 1 371 ? -16.906 -0.916 13.664 1 97.38 371 LEU A C 1
ATOM 2966 O O . LEU A 1 371 ? -17.672 -0.924 14.625 1 97.38 371 LEU A O 1
ATOM 2970 N N . ASP A 1 372 ? -17.266 -1.016 12.477 1 96.81 372 ASP A N 1
ATOM 2971 C CA . ASP A 1 372 ? -18.625 -1.229 11.984 1 96.81 372 ASP A CA 1
ATOM 2972 C C . ASP A 1 372 ? -18.656 -2.258 10.859 1 96.81 372 ASP A C 1
ATOM 2974 O O . ASP A 1 372 ? -17.953 -2.096 9.852 1 96.81 372 ASP A O 1
ATOM 2978 N N . THR A 1 373 ? -19.453 -3.367 11.062 1 96.5 373 THR A N 1
ATOM 2979 C CA . THR A 1 373 ? -19.469 -4.465 10.102 1 96.5 373 THR A CA 1
ATOM 2980 C C . THR A 1 373 ? -19.859 -3.961 8.711 1 96.5 373 THR A C 1
ATOM 2982 O O . THR A 1 373 ? -19.438 -4.531 7.699 1 96.5 373 THR A O 1
ATOM 2985 N N . GLU A 1 374 ? -20.562 -2.84 8.664 1 94.94 374 GLU A N 1
ATOM 2986 C CA . GLU A 1 374 ? -21 -2.287 7.391 1 94.94 374 GLU A CA 1
ATOM 2987 C C . GLU A 1 374 ? -19.859 -1.563 6.68 1 94.94 374 GLU A C 1
ATOM 2989 O O . GLU A 1 374 ? -19.938 -1.302 5.48 1 94.94 374 GLU A O 1
ATOM 2994 N N . ARG A 1 375 ? -18.766 -1.242 7.441 1 95.94 375 ARG A N 1
ATOM 2995 C CA . ARG A 1 375 ? -17.656 -0.473 6.895 1 95.94 375 ARG A CA 1
ATOM 2996 C C . ARG A 1 375 ? -16.438 -1.366 6.633 1 95.94 375 ARG A C 1
ATOM 2998 O O . ARG A 1 375 ? -15.516 -0.974 5.922 1 95.94 375 ARG A O 1
ATOM 3005 N N . LEU A 1 376 ? -16.484 -2.586 7.078 1 97.62 376 LEU A N 1
ATOM 3006 C CA . LEU A 1 376 ? -15.273 -3.396 7.164 1 97.62 376 LEU A CA 1
ATOM 3007 C C . LEU A 1 376 ? -14.797 -3.811 5.777 1 97.62 376 LEU A C 1
ATOM 3009 O O . LEU A 1 376 ? -13.594 -3.949 5.543 1 97.62 376 LEU A O 1
ATOM 3013 N N . LYS A 1 377 ? -15.727 -4.039 4.816 1 97.88 377 LYS A N 1
ATOM 3014 C CA . LYS A 1 377 ? -15.273 -4.344 3.459 1 97.88 377 LYS A CA 1
ATOM 3015 C C . LYS A 1 377 ? -14.484 -3.178 2.871 1 97.88 377 LYS A C 1
ATOM 3017 O O . LYS A 1 377 ? -13.453 -3.385 2.219 1 97.88 377 LYS A O 1
ATOM 3022 N N . SER A 1 378 ? -15.023 -1.976 3.135 1 97.38 378 SER A N 1
ATOM 3023 C CA . SER A 1 378 ? -14.297 -0.777 2.719 1 97.38 378 SER A CA 1
ATOM 3024 C C . SER A 1 378 ? -12.938 -0.686 3.404 1 97.38 378 SER A C 1
ATOM 3026 O O . SER A 1 378 ? -11.93 -0.385 2.758 1 97.38 378 SER A O 1
ATOM 3028 N N . HIS A 1 379 ? -12.906 -0.947 4.719 1 98.25 379 HIS A N 1
ATOM 3029 C CA . HIS A 1 379 ? -11.656 -0.903 5.473 1 98.25 379 HIS A CA 1
ATOM 3030 C C . HIS A 1 379 ? -10.641 -1.9 4.922 1 98.25 379 HIS A C 1
ATOM 3032 O O . HIS A 1 379 ? -9.461 -1.577 4.781 1 98.25 379 HIS A O 1
ATOM 3038 N N . LEU A 1 380 ? -11.141 -3.057 4.555 1 98.19 380 LEU A N 1
ATOM 3039 C CA . LEU A 1 380 ? -10.281 -4.102 4.02 1 98.19 380 LEU A CA 1
ATOM 3040 C C . LEU A 1 380 ? -9.617 -3.652 2.721 1 98.19 380 LEU A C 1
ATOM 3042 O O . LEU A 1 380 ? -8.438 -3.926 2.49 1 98.19 380 LEU A O 1
ATOM 3046 N N . LEU A 1 381 ? -10.336 -2.986 1.918 1 98.12 381 LEU A N 1
ATOM 3047 C CA . LEU A 1 381 ? -9.852 -2.611 0.593 1 98.12 381 LEU A CA 1
ATOM 3048 C C . LEU A 1 381 ? -8.992 -1.353 0.662 1 98.12 381 LEU A C 1
ATOM 3050 O O . LEU A 1 381 ? -7.941 -1.278 0.024 1 98.12 381 LEU A O 1
ATOM 3054 N N . PHE A 1 382 ? -9.383 -0.352 1.472 1 97.88 382 PHE A N 1
ATOM 3055 C CA . PHE A 1 382 ? -8.805 0.972 1.283 1 97.88 382 PHE A CA 1
ATOM 3056 C C . PHE A 1 382 ? -7.918 1.348 2.465 1 97.88 382 PHE A C 1
ATOM 3058 O O . PHE A 1 382 ? -6.996 2.156 2.326 1 97.88 382 PHE A O 1
ATOM 3065 N N . SER A 1 383 ? -8.172 0.838 3.666 1 97.56 383 SER A N 1
ATOM 3066 C CA . SER A 1 383 ? -7.445 1.312 4.84 1 97.56 383 SER A CA 1
ATOM 3067 C C . SER A 1 383 ? -6.461 0.261 5.344 1 97.56 383 SER A C 1
ATOM 3069 O O . SER A 1 383 ? -5.359 0.594 5.781 1 97.56 383 SER A O 1
ATOM 3071 N N . ALA A 1 384 ? -6.863 -1.018 5.266 1 97.31 384 ALA A N 1
ATOM 3072 C CA . ALA A 1 384 ? -6.039 -2.119 5.754 1 97.31 384 ALA A CA 1
ATOM 3073 C C . ALA A 1 384 ? -4.828 -2.346 4.852 1 97.31 384 ALA A C 1
ATOM 3075 O O . ALA A 1 384 ? -4.762 -1.8 3.746 1 97.31 384 ALA A O 1
ATOM 3076 N N . ASN A 1 385 ? -3.855 -2.986 5.32 1 97.25 385 ASN A N 1
ATOM 3077 C CA . ASN A 1 385 ? -2.719 -3.504 4.562 1 97.25 385 ASN A CA 1
ATOM 3078 C C . ASN A 1 385 ? -2.115 -4.734 5.234 1 97.25 385 ASN A C 1
ATOM 3080 O O . ASN A 1 385 ? -2.723 -5.316 6.133 1 97.25 385 ASN A O 1
ATOM 3084 N N . SER A 1 386 ? -0.978 -5.164 4.777 1 97.81 386 SER A N 1
ATOM 3085 C CA . SER A 1 386 ? -0.437 -6.457 5.18 1 97.81 386 SER A CA 1
ATOM 3086 C C . SER A 1 386 ? 0.001 -6.445 6.641 1 97.81 386 SER A C 1
ATOM 3088 O O . SER A 1 386 ? 0.238 -7.5 7.23 1 97.81 386 SER A O 1
ATOM 3090 N N . ARG A 1 387 ? 0.114 -5.246 7.289 1 97.62 387 ARG A N 1
ATOM 3091 C CA . ARG A 1 387 ? 0.478 -5.203 8.703 1 97.62 387 ARG A CA 1
ATOM 3092 C C . ARG A 1 387 ? -0.623 -5.809 9.57 1 97.62 387 ARG A C 1
ATOM 3094 O O . ARG A 1 387 ? -0.373 -6.215 10.703 1 97.62 387 ARG A O 1
ATOM 3101 N N . ASN A 1 388 ? -1.84 -5.91 9.023 1 98.38 388 ASN A N 1
ATOM 3102 C CA . ASN A 1 388 ? -2.994 -6.359 9.789 1 98.38 388 ASN A CA 1
ATOM 3103 C C . ASN A 1 388 ? -3.156 -7.875 9.719 1 98.38 388 ASN A C 1
ATOM 3105 O O . ASN A 1 388 ? -3.99 -8.453 10.422 1 98.38 388 ASN A O 1
ATOM 3109 N N . VAL A 1 389 ? -2.352 -8.531 8.898 1 98.69 389 VAL A N 1
ATOM 3110 C CA . VAL A 1 389 ? -2.432 -9.977 8.773 1 98.69 389 VAL A CA 1
ATOM 3111 C C . VAL A 1 389 ? -1.896 -10.641 10.039 1 98.69 389 VAL A C 1
ATOM 3113 O O . VAL A 1 389 ? -0.724 -10.477 10.383 1 98.69 389 VAL A O 1
ATOM 3116 N N . PHE A 1 390 ? -2.781 -11.344 10.695 1 98.5 390 PHE A N 1
ATOM 3117 C CA . PHE A 1 390 ? -2.441 -12.039 11.93 1 98.5 390 PHE A CA 1
ATOM 3118 C C . PHE A 1 390 ? -1.983 -13.461 11.641 1 98.5 390 PHE A C 1
ATOM 3120 O O . PHE A 1 390 ? -1.041 -13.953 12.266 1 98.5 390 PHE A O 1
ATOM 3127 N N . ALA A 1 391 ? -2.682 -14.133 10.688 1 98.69 391 ALA A N 1
ATOM 3128 C CA . ALA A 1 391 ? -2.365 -15.531 10.398 1 98.69 391 ALA A CA 1
ATOM 3129 C C . ALA A 1 391 ? -2.834 -15.922 9.008 1 98.69 391 ALA A C 1
ATOM 3131 O O . ALA A 1 391 ? -3.76 -15.32 8.461 1 98.69 391 ALA A O 1
ATOM 3132 N N . THR A 1 392 ? -2.191 -16.906 8.445 1 98.75 392 THR A N 1
ATOM 3133 C CA . THR A 1 392 ? -2.494 -17.469 7.129 1 98.75 392 THR A CA 1
ATOM 3134 C C . THR A 1 392 ? -2.574 -18.984 7.195 1 98.75 392 THR A C 1
ATOM 3136 O O . THR A 1 392 ? -1.655 -19.641 7.691 1 98.75 392 THR A O 1
ATOM 3139 N N . MET A 1 393 ? -3.658 -19.531 6.707 1 98.62 393 MET A N 1
ATOM 3140 C CA . MET A 1 393 ? -3.914 -20.969 6.727 1 98.62 393 MET A CA 1
ATOM 3141 C C . MET A 1 393 ? -4.074 -21.516 5.312 1 98.62 393 MET A C 1
ATOM 3143 O O . MET A 1 393 ? -4.762 -20.906 4.484 1 98.62 393 MET A O 1
ATOM 3147 N N . VAL A 1 394 ? -3.398 -22.594 5.008 1 98.38 394 VAL A N 1
ATOM 3148 C CA . VAL A 1 394 ? -3.557 -23.312 3.744 1 98.38 394 VAL A CA 1
ATOM 3149 C C . VAL A 1 394 ? -3.92 -24.766 4.012 1 98.38 394 VAL A C 1
ATOM 3151 O O . VAL A 1 394 ? -3.168 -25.484 4.668 1 98.38 394 VAL A O 1
ATOM 3154 N N . GLY A 1 395 ? -5.082 -25.203 3.508 1 97.25 395 GLY A N 1
ATOM 3155 C CA . GLY A 1 395 ? -5.5 -26.578 3.693 1 97.25 395 GLY A CA 1
ATOM 3156 C C . GLY A 1 395 ? -5.574 -26.984 5.152 1 97.25 395 GLY A C 1
ATOM 3157 O O . GLY A 1 395 ? -5.055 -28.031 5.535 1 97.25 395 GLY A O 1
ATOM 3158 N N . GLY A 1 396 ? -5.988 -26.125 5.98 1 97 396 GLY A N 1
ATOM 3159 C CA . GLY A 1 396 ? -6.207 -26.453 7.379 1 97 396 GLY A CA 1
ATOM 3160 C C . GLY A 1 396 ? -4.949 -26.344 8.219 1 97 396 GLY A C 1
ATOM 3161 O O . GLY A 1 396 ? -4.988 -26.547 9.438 1 97 396 GLY A O 1
ATOM 3162 N N . LYS A 1 397 ? -3.887 -25.953 7.645 1 96.62 397 LYS A N 1
ATOM 3163 C CA . LYS A 1 397 ? -2.617 -25.828 8.352 1 96.62 397 LYS A CA 1
ATOM 3164 C C . LYS A 1 397 ? -2.15 -24.375 8.383 1 96.62 397 LYS A C 1
ATOM 3166 O O . LYS A 1 397 ? -2.119 -23.703 7.344 1 96.62 397 LYS A O 1
ATOM 3171 N N . TRP A 1 398 ? -1.819 -23.891 9.609 1 97.38 398 TRP A N 1
ATOM 3172 C CA . TRP A 1 398 ? -1.23 -22.562 9.711 1 97.38 398 TRP A CA 1
ATOM 3173 C C . TRP A 1 398 ? 0.167 -22.531 9.094 1 97.38 398 TRP A C 1
ATOM 3175 O O . TRP A 1 398 ? 1.036 -23.312 9.492 1 97.38 398 TRP A O 1
ATOM 3185 N N . ILE A 1 399 ? 0.405 -21.703 8.125 1 97.38 399 ILE A N 1
ATOM 3186 C CA . ILE A 1 399 ? 1.762 -21.531 7.613 1 97.38 399 ILE A CA 1
ATOM 3187 C C . ILE A 1 399 ? 2.361 -20.234 8.148 1 97.38 399 ILE A C 1
ATOM 3189 O O . ILE A 1 399 ? 3.572 -20.016 8.062 1 97.38 399 ILE A O 1
ATOM 3193 N N . TYR A 1 400 ? 1.629 -19.359 8.633 1 98 400 TYR A N 1
ATOM 3194 C CA . TYR A 1 400 ? 1.934 -18.109 9.328 1 98 400 TYR A CA 1
ATOM 3195 C C . TYR A 1 400 ? 0.946 -17.859 10.461 1 98 400 TYR A C 1
ATOM 3197 O O . TYR A 1 400 ? -0.267 -17.969 10.273 1 98 400 TYR A O 1
ATOM 3205 N N . TYR A 1 401 ? 1.431 -17.641 11.688 1 97.94 401 TYR A N 1
ATOM 3206 C CA . TYR A 1 401 ? 0.555 -17.453 12.836 1 97.94 401 TYR A CA 1
ATOM 3207 C C . TYR A 1 401 ? 1.148 -16.453 13.828 1 97.94 401 TYR A C 1
ATOM 3209 O O . TYR A 1 401 ? 2.297 -16.609 14.258 1 97.94 401 TYR A O 1
ATOM 3217 N N . ASN A 1 402 ? 0.359 -15.461 14.195 1 95.81 402 ASN A N 1
ATOM 3218 C CA . ASN A 1 402 ? 0.769 -14.406 15.109 1 95.81 402 ASN A CA 1
ATOM 3219 C C . ASN A 1 402 ? 2.104 -13.789 14.703 1 95.81 402 ASN A C 1
ATOM 3221 O O . ASN A 1 402 ? 3.029 -13.711 15.508 1 95.81 402 ASN A O 1
ATOM 3225 N N . LYS A 1 403 ? 2.25 -13.594 13.406 1 90.94 403 LYS A N 1
ATOM 3226 C CA . LYS A 1 403 ? 3.346 -12.859 12.773 1 90.94 403 LYS A CA 1
ATOM 3227 C C . LYS A 1 403 ? 4.645 -13.656 12.836 1 90.94 403 LYS A C 1
ATOM 3229 O O . LYS A 1 403 ? 5.734 -13.078 12.867 1 90.94 403 LYS A O 1
ATOM 3234 N N . LYS A 1 404 ? 4.477 -15.008 12.883 1 94.81 404 LYS A N 1
ATOM 3235 C CA . LYS A 1 404 ? 5.629 -15.906 12.859 1 94.81 404 LYS A CA 1
ATOM 3236 C C . LYS A 1 404 ? 5.406 -17.062 11.883 1 94.81 404 LYS A C 1
ATOM 3238 O O . LYS A 1 404 ? 4.281 -17.547 11.734 1 94.81 404 LYS A O 1
ATOM 3243 N N . PHE A 1 405 ? 6.492 -17.438 11.312 1 95.31 405 PHE A N 1
ATOM 3244 C CA . PHE A 1 405 ? 6.445 -18.625 10.477 1 95.31 405 PHE A CA 1
ATOM 3245 C C . PHE A 1 405 ? 6.566 -19.891 11.32 1 95.31 405 PHE A C 1
ATOM 3247 O O . PHE A 1 405 ? 7.352 -19.938 12.266 1 95.31 405 PHE A O 1
ATOM 3254 N N . LEU A 1 406 ? 5.844 -20.875 11.164 1 89.56 406 LEU A N 1
ATOM 3255 C CA . LEU A 1 406 ? 5.797 -22.047 12.031 1 89.56 406 LEU A CA 1
ATOM 3256 C C . LEU A 1 406 ? 6.703 -23.156 11.5 1 89.56 406 LEU A C 1
ATOM 3258 O O . LEU A 1 406 ? 7.215 -23.969 12.273 1 89.56 406 LEU A O 1
ATOM 3262 N N . ASN A 1 407 ? 7 -23.328 10.289 1 84.94 407 ASN A N 1
ATOM 3263 C CA . ASN A 1 407 ? 7.664 -24.5 9.727 1 84.94 407 ASN A CA 1
ATOM 3264 C C . ASN A 1 407 ? 9.023 -24.141 9.141 1 84.94 407 ASN A C 1
ATOM 3266 O O . ASN A 1 407 ? 9.578 -24.906 8.336 1 84.94 407 ASN A O 1
ATOM 3270 N N . ILE A 1 408 ? 9.484 -22.938 9.5 1 89.56 408 ILE A N 1
ATOM 3271 C CA . ILE A 1 408 ? 10.75 -22.547 8.906 1 89.56 408 ILE A CA 1
ATOM 3272 C C . ILE A 1 408 ? 11.57 -21.75 9.914 1 89.56 408 ILE A C 1
ATOM 3274 O O . ILE A 1 408 ? 11.016 -21.062 10.781 1 89.56 408 ILE A O 1
ATOM 3278 N N . LYS A 1 409 ? 12.852 -21.922 9.867 1 91.5 409 LYS A N 1
ATOM 3279 C CA . LYS A 1 409 ? 13.773 -21.062 10.609 1 91.5 409 LYS A CA 1
ATOM 3280 C C . LYS A 1 409 ? 14.195 -19.859 9.781 1 91.5 409 LYS A C 1
ATOM 3282 O O . LYS A 1 409 ? 15.18 -19.906 9.047 1 91.5 409 LYS A O 1
ATOM 3287 N N . GLU A 1 410 ? 13.562 -18.719 9.977 1 94.44 410 GLU A N 1
ATOM 3288 C CA . GLU A 1 410 ? 13.68 -17.531 9.141 1 94.44 410 GLU A CA 1
ATOM 3289 C C . GLU A 1 410 ? 15.141 -17.094 8.992 1 94.44 410 GLU A C 1
ATOM 3291 O O . GLU A 1 410 ? 15.602 -16.828 7.879 1 94.44 410 GLU A O 1
ATOM 3296 N N . GLY A 1 411 ? 15.836 -17.031 10.141 1 94.44 411 GLY A N 1
ATOM 3297 C CA . GLY A 1 411 ? 17.219 -16.578 10.125 1 94.44 411 GLY A CA 1
ATOM 3298 C C . GLY A 1 411 ? 18.109 -17.406 9.211 1 94.44 411 GLY A C 1
ATOM 3299 O O . GLY A 1 411 ? 18.938 -16.859 8.484 1 94.44 411 GLY A O 1
ATOM 3300 N N . GLU A 1 412 ? 17.938 -18.766 9.211 1 96.62 412 GLU A N 1
ATOM 3301 C CA . GLU A 1 412 ? 18.734 -19.656 8.367 1 96.62 412 GLU A CA 1
ATOM 3302 C C . GLU A 1 412 ? 18.406 -19.453 6.891 1 96.62 412 GLU A C 1
ATOM 3304 O O . GLU A 1 412 ? 19.312 -19.469 6.051 1 96.62 412 GLU A O 1
ATOM 3309 N N . ILE A 1 413 ? 17.125 -19.297 6.633 1 97.56 413 ILE A N 1
ATOM 3310 C CA . ILE A 1 413 ? 16.703 -19.078 5.254 1 97.56 413 ILE A CA 1
ATOM 3311 C C . ILE A 1 413 ? 17.312 -17.797 4.711 1 97.56 413 ILE A C 1
ATOM 3313 O O . ILE A 1 413 ? 17.859 -17.766 3.607 1 97.56 413 ILE A O 1
ATOM 3317 N N . TYR A 1 414 ? 17.234 -16.719 5.512 1 97.44 414 TYR A N 1
ATOM 3318 C CA . TYR A 1 414 ? 17.766 -15.422 5.086 1 97.44 414 TYR A CA 1
ATOM 3319 C C . TYR A 1 414 ? 19.266 -15.492 4.867 1 97.44 414 TYR A C 1
ATOM 3321 O O . TYR A 1 414 ? 19.797 -14.898 3.924 1 97.44 414 TYR A O 1
ATOM 3329 N N . GLU A 1 415 ? 19.938 -16.234 5.727 1 97.88 415 GLU A N 1
ATOM 3330 C CA . GLU A 1 415 ? 21.391 -16.375 5.602 1 97.88 415 GLU A CA 1
ATOM 3331 C C . GLU A 1 415 ? 21.766 -17.094 4.309 1 97.88 415 GLU A C 1
ATOM 3333 O O . GLU A 1 415 ? 22.656 -16.672 3.59 1 97.88 415 GLU A O 1
ATOM 3338 N N . LYS A 1 416 ? 21.109 -18.234 4.059 1 98.25 416 LYS A N 1
ATOM 3339 C CA . LYS A 1 416 ? 21.359 -18.984 2.834 1 98.25 416 LYS A CA 1
ATOM 3340 C C . LYS A 1 416 ? 21.031 -18.156 1.598 1 98.25 416 LYS A C 1
ATOM 3342 O O . LYS A 1 416 ? 21.797 -18.125 0.638 1 98.25 416 LYS A O 1
ATOM 3347 N N . PHE A 1 417 ? 19.891 -17.5 1.628 1 98.56 417 PHE A N 1
ATOM 3348 C CA . PHE A 1 417 ? 19.484 -16.625 0.537 1 98.56 417 PHE A CA 1
ATOM 3349 C C . PHE A 1 417 ? 20.547 -15.555 0.272 1 98.56 417 PHE A C 1
ATOM 3351 O O . PHE A 1 417 ? 20.938 -15.328 -0.876 1 98.56 417 PHE A O 1
ATOM 3358 N N . GLN A 1 418 ? 20.969 -14.891 1.378 1 98.5 418 GLN A N 1
ATOM 3359 C CA . GLN A 1 418 ? 21.938 -13.812 1.262 1 98.5 418 GLN A CA 1
ATOM 3360 C C . GLN A 1 418 ? 23.266 -14.312 0.699 1 98.5 418 GLN A C 1
ATOM 3362 O O . GLN A 1 418 ? 23.922 -13.625 -0.085 1 98.5 418 GLN A O 1
ATOM 3367 N N . THR A 1 419 ? 23.703 -15.5 1.091 1 98.44 419 THR A N 1
ATOM 3368 C CA . THR A 1 419 ? 24.922 -16.109 0.565 1 98.44 419 THR A CA 1
ATOM 3369 C C . THR A 1 419 ? 24.812 -16.297 -0.946 1 98.44 419 THR A C 1
ATOM 3371 O O . THR A 1 419 ? 25.734 -15.945 -1.684 1 98.44 419 THR A O 1
ATOM 3374 N N . HIS A 1 420 ? 23.719 -16.844 -1.399 1 98.5 420 HIS A N 1
ATOM 3375 C CA . HIS A 1 420 ? 23.5 -17.062 -2.826 1 98.5 420 HIS A CA 1
ATOM 3376 C C . HIS A 1 420 ? 23.422 -15.742 -3.578 1 98.5 420 HIS A C 1
ATOM 3378 O O . HIS A 1 420 ? 23.938 -15.625 -4.695 1 98.5 420 HIS A O 1
ATOM 3384 N N . TYR A 1 421 ? 22.797 -14.75 -2.949 1 98.19 421 TYR A N 1
ATOM 3385 C CA . TYR A 1 421 ? 22.75 -13.414 -3.533 1 98.19 421 TYR A CA 1
ATOM 3386 C C . TYR A 1 421 ? 24.156 -12.859 -3.758 1 98.19 421 TYR A C 1
ATOM 3388 O O . TYR A 1 421 ? 24.453 -12.328 -4.828 1 98.19 421 TYR A O 1
ATOM 3396 N N . ASN A 1 422 ? 24.984 -12.977 -2.723 1 98 422 ASN A N 1
ATOM 3397 C CA . ASN A 1 422 ? 26.359 -12.477 -2.816 1 98 422 ASN A CA 1
ATOM 3398 C C . ASN A 1 422 ? 27.141 -13.18 -3.928 1 98 422 ASN A C 1
ATOM 3400 O O . ASN A 1 422 ? 27.891 -12.539 -4.656 1 98 422 ASN A O 1
ATOM 3404 N N . ILE A 1 423 ? 26.953 -14.453 -4.066 1 97.62 423 ILE A N 1
ATOM 3405 C CA . ILE A 1 423 ? 27.625 -15.219 -5.117 1 97.62 423 ILE A CA 1
ATOM 3406 C C . ILE A 1 423 ? 27.141 -14.75 -6.484 1 97.62 423 ILE A C 1
ATOM 3408 O O . ILE A 1 423 ? 27.938 -14.516 -7.391 1 97.62 423 ILE A O 1
ATOM 3412 N N . LEU A 1 424 ? 25.797 -14.594 -6.625 1 97.31 424 LEU A N 1
ATOM 3413 C CA . LEU A 1 424 ? 25.188 -14.172 -7.883 1 97.31 424 LEU A CA 1
ATOM 3414 C C . LEU A 1 424 ? 25.719 -12.812 -8.312 1 97.31 424 LEU A C 1
ATOM 3416 O O . LEU A 1 424 ? 26.141 -12.641 -9.461 1 97.31 424 LEU A O 1
ATOM 3420 N N . GLU A 1 425 ? 25.703 -11.852 -7.395 1 96.12 425 GLU A N 1
ATOM 3421 C CA . GLU A 1 425 ? 26.094 -10.492 -7.734 1 96.12 425 GLU A CA 1
ATOM 3422 C C . GLU A 1 425 ? 27.609 -10.406 -7.977 1 96.12 425 GLU A C 1
ATOM 3424 O O . GLU A 1 425 ? 28.062 -9.625 -8.812 1 96.12 425 GLU A O 1
ATOM 3429 N N . SER A 1 426 ? 28.422 -11.164 -7.211 1 96.12 426 SER A N 1
ATOM 3430 C CA . SER A 1 426 ? 29.859 -11.219 -7.461 1 96.12 426 SER A CA 1
ATOM 3431 C C . SER A 1 426 ? 30.156 -11.75 -8.852 1 96.12 426 SER A C 1
ATOM 3433 O O . SER A 1 426 ? 31.031 -11.242 -9.547 1 96.12 426 SER A O 1
ATOM 3435 N N . SER A 1 427 ? 29.469 -12.805 -9.258 1 95.06 427 SER A N 1
ATOM 3436 C CA . SER A 1 427 ? 29.641 -13.383 -10.586 1 95.06 427 SER A CA 1
ATOM 3437 C C . SER A 1 427 ? 29.234 -12.398 -11.672 1 95.06 427 SER A C 1
ATOM 3439 O O . SER A 1 427 ? 29.891 -12.289 -12.703 1 95.06 427 SER A O 1
ATOM 3441 N N . PHE A 1 428 ? 28.094 -11.703 -11.484 1 93.88 428 PHE A N 1
ATOM 3442 C CA . PHE A 1 428 ? 27.625 -10.711 -12.438 1 93.88 428 PHE A CA 1
ATOM 3443 C C . PHE A 1 428 ? 28.641 -9.594 -12.609 1 93.88 428 PHE A C 1
ATOM 3445 O O . PHE A 1 428 ? 28.922 -9.172 -13.734 1 93.88 428 PHE A O 1
ATOM 3452 N N . ASN A 1 429 ? 29.203 -9.078 -11.508 1 91.44 429 ASN A N 1
ATOM 3453 C CA . ASN A 1 429 ? 30.156 -7.969 -11.539 1 91.44 429 ASN A CA 1
ATOM 3454 C C . ASN A 1 429 ? 31.484 -8.391 -12.164 1 91.44 429 ASN A C 1
ATOM 3456 O O . ASN A 1 429 ? 32.219 -7.555 -12.711 1 91.44 429 ASN A O 1
ATOM 3460 N N . SER A 1 430 ? 31.812 -9.602 -12.094 1 88.88 430 SER A N 1
ATOM 3461 C CA . SER A 1 430 ? 33.062 -10.109 -12.68 1 88.88 430 SER A CA 1
ATOM 3462 C C . SER A 1 430 ? 32.938 -10.289 -14.188 1 88.88 430 SER A C 1
ATOM 3464 O O . SER A 1 430 ? 33.906 -10.156 -14.922 1 88.88 430 SER A O 1
ATOM 3466 N N . THR A 1 431 ? 31.781 -10.664 -14.672 1 81.5 431 THR A N 1
ATOM 3467 C CA . THR A 1 431 ? 31.562 -10.906 -16.094 1 81.5 431 THR A CA 1
ATOM 3468 C C . THR A 1 431 ? 31.391 -9.586 -16.844 1 81.5 431 THR A C 1
ATOM 3470 O O . THR A 1 431 ? 31.719 -9.492 -18.031 1 81.5 431 THR A O 1
ATOM 3473 N N . ASN A 1 432 ? 30.828 -8.594 -16.25 1 69.81 432 ASN A N 1
ATOM 3474 C CA . ASN A 1 432 ? 30.547 -7.328 -16.906 1 69.81 432 ASN A CA 1
ATOM 3475 C C . ASN A 1 432 ? 31.656 -6.309 -16.672 1 69.81 432 ASN A C 1
ATOM 3477 O O . ASN A 1 432 ? 31.531 -5.145 -17.062 1 69.81 432 ASN A O 1
ATOM 3481 N N . LYS A 1 433 ? 32.75 -6.742 -15.977 1 51.19 433 LYS A N 1
ATOM 3482 C CA . LYS A 1 433 ? 34.031 -6.008 -16 1 51.19 433 LYS A CA 1
ATOM 3483 C C . LYS A 1 433 ? 34.906 -6.465 -17.156 1 51.19 433 LYS A C 1
ATOM 3485 O O . LYS A 1 433 ? 35.031 -7.664 -17.422 1 51.19 433 LYS A O 1
ATOM 3490 N N . MET B 1 1 ? 18.391 15.422 37.625 1 37.59 1 MET B N 1
ATOM 3491 C CA . MET B 1 1 ? 17.344 15.641 36.625 1 37.59 1 MET B CA 1
ATOM 3492 C C . MET B 1 1 ? 17.453 14.617 35.5 1 37.59 1 MET B C 1
ATOM 3494 O O . MET B 1 1 ? 18.531 14.414 34.938 1 37.59 1 MET B O 1
ATOM 3498 N N . ILE B 1 2 ? 16.812 13.531 35.438 1 47.06 2 ILE B N 1
ATOM 3499 C CA . ILE B 1 2 ? 16.828 12.188 34.844 1 47.06 2 ILE B CA 1
ATOM 3500 C C . ILE B 1 2 ? 17.203 12.258 33.375 1 47.06 2 ILE B C 1
ATOM 3502 O O . ILE B 1 2 ? 16.969 13.273 32.719 1 47.06 2 ILE B O 1
ATOM 3506 N N . LYS B 1 3 ? 17.844 11.18 32.562 1 56.44 3 LYS B N 1
ATOM 3507 C CA . LYS B 1 3 ? 18.766 11.109 31.422 1 56.44 3 LYS B CA 1
ATOM 3508 C C . LYS B 1 3 ? 18.156 11.742 30.172 1 56.44 3 LYS B C 1
ATOM 3510 O O . LYS B 1 3 ? 17.172 11.25 29.641 1 56.44 3 LYS B O 1
ATOM 3515 N N . ILE B 1 4 ? 18.484 13.023 29.656 1 76.62 4 ILE B N 1
ATOM 3516 C CA . ILE B 1 4 ? 17.984 13.953 28.641 1 76.62 4 ILE B CA 1
ATOM 3517 C C . ILE B 1 4 ? 18.594 13.617 27.281 1 76.62 4 ILE B C 1
ATOM 3519 O O . ILE B 1 4 ? 17.984 13.859 26.25 1 76.62 4 ILE B O 1
ATOM 3523 N N . LYS B 1 5 ? 19.594 12.664 27.172 1 92.12 5 LYS B N 1
ATOM 3524 C CA . LYS B 1 5 ? 20.25 12.32 25.922 1 92.12 5 LYS B CA 1
ATOM 3525 C C . LYS B 1 5 ? 19.922 10.883 25.516 1 92.12 5 LYS B C 1
ATOM 3527 O O . LYS B 1 5 ? 19.688 10.031 26.375 1 92.12 5 LYS B O 1
ATOM 3532 N N . LYS B 1 6 ? 19.797 10.562 24.234 1 96.31 6 LYS B N 1
ATOM 3533 C CA . LYS B 1 6 ? 19.625 9.234 23.656 1 96.31 6 LYS B CA 1
ATOM 3534 C C . LYS B 1 6 ? 20.688 8.961 22.594 1 96.31 6 LYS B C 1
ATOM 3536 O O . LYS B 1 6 ? 21.016 9.836 21.797 1 96.31 6 LYS B O 1
ATOM 3541 N N . LEU B 1 7 ? 21.328 7.812 22.703 1 96.5 7 LEU B N 1
ATOM 3542 C CA . LEU B 1 7 ? 22.234 7.332 21.672 1 96.5 7 LEU B CA 1
ATOM 3543 C C . LEU B 1 7 ? 21.641 6.129 20.938 1 96.5 7 LEU B C 1
ATOM 3545 O O . LEU B 1 7 ? 21.516 5.047 21.531 1 96.5 7 LEU B O 1
ATOM 3549 N N . LEU B 1 8 ? 21.172 6.281 19.703 1 97.81 8 LEU B N 1
ATOM 3550 C CA . LEU B 1 8 ? 20.734 5.195 18.844 1 97.81 8 LEU B CA 1
ATOM 3551 C C . LEU B 1 8 ? 21.922 4.535 18.141 1 97.81 8 LEU B C 1
ATOM 3553 O O . LEU B 1 8 ? 22.5 5.109 17.219 1 97.81 8 LEU B O 1
ATOM 3557 N N . LYS B 1 9 ? 22.234 3.27 18.516 1 95.19 9 LYS B N 1
ATOM 3558 C CA . LYS B 1 9 ? 23.5 2.67 18.125 1 95.19 9 LYS B CA 1
ATOM 3559 C C . LYS B 1 9 ? 23.297 1.555 17.094 1 95.19 9 LYS B C 1
ATOM 3561 O O . LYS B 1 9 ? 22.281 0.857 17.141 1 95.19 9 LYS B O 1
ATOM 3566 N N . ASN B 1 10 ? 24.219 1.405 16.188 1 93.88 10 ASN B N 1
ATOM 3567 C CA . ASN B 1 10 ? 24.391 0.239 15.32 1 93.88 10 ASN B CA 1
ATOM 3568 C C . ASN B 1 10 ? 23.266 0.11 14.305 1 93.88 10 ASN B C 1
ATOM 3570 O O . ASN B 1 10 ? 22.875 -1.001 13.945 1 93.88 10 ASN B O 1
ATOM 3574 N N . ALA B 1 11 ? 22.656 1.159 13.875 1 97.31 11 ALA B N 1
ATOM 3575 C CA . ALA B 1 11 ? 21.609 1.117 12.859 1 97.31 11 ALA B CA 1
ATOM 3576 C C . ALA B 1 11 ? 22.156 1.457 11.477 1 97.31 11 ALA B C 1
ATOM 3578 O O . ALA B 1 11 ? 23.25 2.037 11.367 1 97.31 11 ALA B O 1
ATOM 3579 N N . PHE B 1 12 ? 21.516 0.901 10.406 1 98.38 12 PHE B N 1
ATOM 3580 C CA . PHE B 1 12 ? 21.641 1.591 9.125 1 98.38 12 PHE B CA 1
ATOM 3581 C C . PHE B 1 12 ? 20.953 2.953 9.172 1 98.38 12 PHE B C 1
ATOM 3583 O O . PHE B 1 12 ? 19.922 3.113 9.836 1 98.38 12 PHE B O 1
ATOM 3590 N N . VAL B 1 13 ? 21.594 3.943 8.586 1 98.62 13 VAL B N 1
ATOM 3591 C CA . VAL B 1 13 ? 21.016 5.285 8.625 1 98.62 13 VAL B CA 1
ATOM 3592 C C . VAL B 1 13 ? 20.953 5.863 7.211 1 98.62 13 VAL B C 1
ATOM 3594 O O . VAL B 1 13 ? 21.953 5.828 6.484 1 98.62 13 VAL B O 1
ATOM 3597 N N . LEU B 1 14 ? 19.844 6.234 6.746 1 98.75 14 LEU B N 1
ATOM 3598 C CA . LEU B 1 14 ? 19.656 7.086 5.574 1 98.75 14 LEU B CA 1
ATOM 3599 C C . LEU B 1 14 ? 19.375 8.523 5.992 1 98.75 14 LEU B C 1
ATOM 3601 O O . LEU B 1 14 ? 18.266 8.852 6.41 1 98.75 14 LEU B O 1
ATOM 3605 N N . MET B 1 15 ? 20.344 9.43 5.871 1 98.19 15 MET B N 1
ATOM 3606 C CA . MET B 1 15 ? 20.297 10.773 6.441 1 98.19 15 MET B CA 1
ATOM 3607 C C . MET B 1 15 ? 19.391 11.68 5.629 1 98.19 15 MET B C 1
ATOM 3609 O O . MET B 1 15 ? 18.812 12.633 6.16 1 98.19 15 MET B O 1
ATOM 3613 N N . SER B 1 16 ? 19.359 11.445 4.359 1 98.25 16 SER B N 1
ATOM 3614 C CA . SER B 1 16 ? 18.578 12.234 3.416 1 98.25 16 SER B CA 1
ATOM 3615 C C . SER B 1 16 ? 18.328 11.461 2.127 1 98.25 16 SER B C 1
ATOM 3617 O O . SER B 1 16 ? 18.891 10.383 1.92 1 98.25 16 SER B O 1
ATOM 3619 N N . SER B 1 17 ? 17.484 11.961 1.259 1 98.25 17 SER B N 1
ATOM 3620 C CA . SER B 1 17 ? 17.078 11.258 0.045 1 98.25 17 SER B CA 1
ATOM 3621 C C . SER B 1 17 ? 18.266 10.977 -0.858 1 98.25 17 SER B C 1
ATOM 3623 O O . SER B 1 17 ? 18.297 9.977 -1.576 1 98.25 17 SER B O 1
ATOM 3625 N N . ASP B 1 18 ? 19.25 11.828 -0.812 1 97.38 18 ASP B N 1
ATOM 3626 C CA . ASP B 1 18 ? 20.359 11.703 -1.755 1 97.38 18 ASP B CA 1
ATOM 3627 C C . ASP B 1 18 ? 21.562 11.047 -1.097 1 97.38 18 ASP B C 1
ATOM 3629 O O . ASP B 1 18 ? 22.578 10.781 -1.759 1 97.38 18 ASP B O 1
ATOM 3633 N N . SER B 1 19 ? 21.484 10.789 0.182 1 97.31 19 SER B N 1
ATOM 3634 C CA . SER B 1 19 ? 22.625 10.211 0.896 1 97.31 19 SER B CA 1
ATOM 3635 C C . SER B 1 19 ? 22.703 8.703 0.674 1 97.31 19 SER B C 1
ATOM 3637 O O . SER B 1 19 ? 21.719 8.07 0.276 1 97.31 19 SER B O 1
ATOM 3639 N N . ASN B 1 20 ? 23.875 8.164 0.868 1 96.81 20 ASN B N 1
ATOM 3640 C CA . ASN B 1 20 ? 24.031 6.711 0.938 1 96.81 20 ASN B CA 1
ATOM 3641 C C . ASN B 1 20 ? 23.609 6.172 2.303 1 96.81 20 ASN B C 1
ATOM 3643 O O . ASN B 1 20 ? 23.625 6.902 3.295 1 96.81 20 ASN B O 1
ATOM 3647 N N . ILE B 1 21 ? 23.219 4.961 2.316 1 97.94 21 ILE B N 1
ATOM 3648 C CA . ILE B 1 21 ? 22.891 4.289 3.568 1 97.94 21 ILE B CA 1
ATOM 3649 C C . ILE B 1 21 ? 24.156 3.705 4.188 1 97.94 21 ILE B C 1
ATOM 3651 O O . ILE B 1 21 ? 24.922 3.006 3.516 1 97.94 21 ILE B O 1
ATOM 3655 N N . GLU B 1 22 ? 24.375 4.023 5.461 1 96.44 22 GLU B N 1
ATOM 3656 C CA . GLU B 1 22 ? 25.562 3.549 6.176 1 96.44 22 GLU B CA 1
ATOM 3657 C C . GLU B 1 22 ? 25.219 3.146 7.609 1 96.44 22 GLU B C 1
ATOM 3659 O O . GLU B 1 22 ? 24.203 3.578 8.148 1 96.44 22 GLU B O 1
ATOM 3664 N N . LYS B 1 23 ? 26.047 2.34 8.164 1 96.31 23 LYS B N 1
ATOM 3665 C CA . LYS B 1 23 ? 25.922 2.031 9.586 1 96.31 23 LYS B CA 1
ATOM 3666 C C . LYS B 1 23 ? 26.438 3.174 10.445 1 96.31 23 LYS B C 1
ATOM 3668 O O . LYS B 1 23 ? 27.578 3.621 10.266 1 96.31 23 LYS B O 1
ATOM 3673 N N . MET B 1 24 ? 25.562 3.709 11.273 1 96 24 MET B N 1
ATOM 3674 C CA . MET B 1 24 ? 25.906 4.852 12.109 1 96 24 MET B CA 1
ATOM 3675 C C . MET B 1 24 ? 25.172 4.789 13.445 1 96 24 MET B C 1
ATOM 3677 O O . MET B 1 24 ? 24.281 3.961 13.633 1 96 24 MET B O 1
ATOM 3681 N N . SER B 1 25 ? 25.672 5.602 14.344 1 96.25 25 SER B N 1
ATOM 3682 C CA . SER B 1 25 ? 24.969 5.918 15.57 1 96.25 25 SER B CA 1
ATOM 3683 C C . SER B 1 25 ? 24.531 7.383 15.602 1 96.25 25 SER B C 1
ATOM 3685 O O . SER B 1 25 ? 25.219 8.242 15.055 1 96.25 25 SER B O 1
ATOM 3687 N N . ILE B 1 26 ? 23.391 7.672 16.172 1 97.69 26 ILE B N 1
ATOM 3688 C CA . ILE B 1 26 ? 22.859 9.031 16.234 1 97.69 26 ILE B CA 1
ATOM 3689 C C . ILE B 1 26 ? 22.75 9.469 17.688 1 97.69 26 ILE B C 1
ATOM 3691 O O . ILE B 1 26 ? 22.125 8.781 18.5 1 97.69 26 ILE B O 1
ATOM 3695 N N . LEU B 1 27 ? 23.328 10.578 18.062 1 96.75 27 LEU B N 1
ATOM 3696 C CA . LEU B 1 27 ? 23.219 11.188 19.375 1 96.75 27 LEU B CA 1
ATOM 3697 C C . LEU B 1 27 ? 22.156 12.289 19.391 1 96.75 27 LEU B C 1
ATOM 3699 O O . LEU B 1 27 ? 22.219 13.211 18.562 1 96.75 27 LEU B O 1
ATOM 3703 N N . ILE B 1 28 ? 21.188 12.156 20.266 1 97.5 28 ILE B N 1
ATOM 3704 C CA . ILE B 1 28 ? 20.078 13.109 20.391 1 97.5 28 ILE B CA 1
ATOM 3705 C C . ILE B 1 28 ? 20.109 13.766 21.766 1 97.5 28 ILE B C 1
ATOM 3707 O O . ILE B 1 28 ? 20.359 13.094 22.781 1 97.5 28 ILE B O 1
ATOM 3711 N N . GLU B 1 29 ? 19.953 15.023 21.859 1 95.5 29 GLU B N 1
ATOM 3712 C CA . GLU B 1 29 ? 19.781 15.781 23.094 1 95.5 29 GLU B CA 1
ATOM 3713 C C . GLU B 1 29 ? 18.562 16.688 23.016 1 95.5 29 GLU B C 1
ATOM 3715 O O . GLU B 1 29 ? 18.422 17.469 22.078 1 95.5 29 GLU B O 1
ATOM 3720 N N . ASP B 1 30 ? 17.703 16.547 24 1 93.81 30 ASP B N 1
ATOM 3721 C CA . ASP B 1 30 ? 16.422 17.25 23.984 1 93.81 30 ASP B CA 1
ATOM 3722 C C . ASP B 1 30 ? 15.633 16.953 22.719 1 93.81 30 ASP B C 1
ATOM 3724 O O . ASP B 1 30 ? 15.273 15.797 22.469 1 93.81 30 ASP B O 1
ATOM 3728 N N . ASP B 1 31 ? 15.484 17.969 21.859 1 96.75 31 ASP B N 1
ATOM 3729 C CA . ASP B 1 31 ? 14.625 17.719 20.703 1 96.75 31 ASP B CA 1
ATOM 3730 C C . ASP B 1 31 ? 15.438 17.734 19.406 1 96.75 31 ASP B C 1
ATOM 3732 O O . ASP B 1 31 ? 14.867 17.719 18.312 1 96.75 31 ASP B O 1
ATOM 3736 N N . GLU B 1 32 ? 16.797 17.688 19.516 1 97.38 32 GLU B N 1
ATOM 3737 C CA . GLU B 1 32 ? 17.625 17.859 18.328 1 97.38 32 GLU B CA 1
ATOM 3738 C C . GLU B 1 32 ? 18.656 16.75 18.203 1 97.38 32 GLU B C 1
ATOM 3740 O O . GLU B 1 32 ? 19.047 16.141 19.203 1 97.38 32 GLU B O 1
ATOM 3745 N N . ILE B 1 33 ? 19.047 16.469 17.016 1 97.94 33 ILE B N 1
ATOM 3746 C CA . ILE B 1 33 ? 20.203 15.625 16.734 1 97.94 33 ILE B CA 1
ATOM 3747 C C . ILE B 1 33 ? 21.484 16.406 16.969 1 97.94 33 ILE B C 1
ATOM 3749 O O . ILE B 1 33 ? 21.656 17.516 16.438 1 97.94 33 ILE B O 1
ATOM 3753 N N . ILE B 1 34 ? 22.422 15.82 17.734 1 95.44 34 ILE B N 1
ATOM 3754 C CA . ILE B 1 34 ? 23.609 16.562 18.109 1 95.44 34 ILE B CA 1
ATOM 3755 C C . ILE B 1 34 ? 24.812 16.062 17.297 1 95.44 34 ILE B C 1
ATOM 3757 O O . ILE B 1 34 ? 25.719 16.828 16.984 1 95.44 34 ILE B O 1
ATOM 3761 N N . ASN B 1 35 ? 24.766 14.781 17.047 1 94.69 35 ASN B N 1
ATOM 3762 C CA . ASN B 1 35 ? 25.906 14.219 16.344 1 94.69 35 ASN B CA 1
ATOM 3763 C C . ASN B 1 35 ? 25.578 12.852 15.742 1 94.69 35 ASN B C 1
ATOM 3765 O O . ASN B 1 35 ? 24.625 12.188 16.188 1 94.69 35 ASN B O 1
ATOM 3769 N N . LEU B 1 36 ? 26.297 12.516 14.68 1 95.56 36 LEU B N 1
ATOM 3770 C CA . LEU B 1 36 ? 26.281 11.18 14.078 1 95.56 36 LEU B CA 1
ATOM 3771 C C . LEU B 1 36 ? 27.672 10.562 14.094 1 95.56 36 LEU B C 1
ATOM 3773 O O . LEU B 1 36 ? 28.672 11.242 13.836 1 95.56 36 LEU B O 1
ATOM 3777 N N . TYR B 1 37 ? 27.766 9.305 14.43 1 94.44 37 TYR B N 1
ATOM 3778 C CA . TYR B 1 37 ? 29.031 8.578 14.469 1 94.44 37 TYR B CA 1
ATOM 3779 C C . TYR B 1 37 ? 29.031 7.426 13.477 1 94.44 37 TYR B C 1
ATOM 3781 O O . TYR B 1 37 ? 28.141 6.57 13.508 1 94.44 37 TYR B O 1
ATOM 3789 N N . LYS B 1 38 ? 30.031 7.367 12.672 1 92.69 38 LYS B N 1
ATOM 3790 C CA . LYS B 1 38 ? 30.203 6.211 11.797 1 92.69 38 LYS B CA 1
ATOM 3791 C C . LYS B 1 38 ? 30.562 4.965 12.602 1 92.69 38 LYS B C 1
ATOM 3793 O O . LYS B 1 38 ? 30.984 5.062 13.758 1 92.69 38 LYS B O 1
ATOM 3798 N N . GLU B 1 39 ? 30.328 3.812 12.008 1 88.25 39 GLU B N 1
ATOM 3799 C CA . GLU B 1 39 ? 30.516 2.527 12.68 1 88.25 39 GLU B CA 1
ATOM 3800 C C . GLU B 1 39 ? 31.906 2.422 13.305 1 88.25 39 GLU B C 1
ATOM 3802 O O . GLU B 1 39 ? 32.062 1.902 14.414 1 88.25 39 GLU B O 1
ATOM 3807 N N . HIS B 1 40 ? 32.938 2.941 12.672 1 87.5 40 HIS B N 1
ATOM 3808 C CA . HIS B 1 40 ? 34.312 2.75 13.133 1 87.5 40 HIS B CA 1
ATOM 3809 C C . HIS B 1 40 ? 34.75 3.9 14.023 1 87.5 40 HIS B C 1
ATOM 3811 O O . HIS B 1 40 ? 35.844 3.863 14.594 1 87.5 40 HIS B O 1
ATOM 3817 N N . GLU B 1 41 ? 33.875 4.84 14.18 1 87.06 41 GLU B N 1
ATOM 3818 C CA . GLU B 1 41 ? 34.25 6.008 14.977 1 87.06 41 GLU B CA 1
ATOM 3819 C C . GLU B 1 41 ? 34 5.766 16.469 1 87.06 41 GLU B C 1
ATOM 3821 O O . GLU B 1 41 ? 33 5.121 16.828 1 87.06 41 GLU B O 1
ATOM 3826 N N . THR B 1 42 ? 34.938 6.219 17.297 1 84.81 42 THR B N 1
ATOM 3827 C CA . THR B 1 42 ? 34.781 6.145 18.75 1 84.81 42 THR B CA 1
ATOM 3828 C C . THR B 1 42 ? 33.812 7.219 19.25 1 84.81 42 THR B C 1
ATOM 3830 O O . THR B 1 42 ? 33.906 8.375 18.828 1 84.81 42 THR B O 1
ATOM 3833 N N . ILE B 1 43 ? 32.969 6.777 20 1 84.19 43 ILE B N 1
ATOM 3834 C CA . ILE B 1 43 ? 32.031 7.719 20.609 1 84.19 43 ILE B CA 1
ATOM 3835 C C . ILE B 1 43 ? 32.656 8.375 21.828 1 84.19 43 ILE B C 1
ATOM 3837 O O . ILE B 1 43 ? 33.219 7.684 22.688 1 84.19 43 ILE B O 1
ATOM 3841 N N . ASP B 1 44 ? 32.594 9.602 21.891 1 82.75 44 ASP B N 1
ATOM 3842 C CA . ASP B 1 44 ? 33.188 10.367 22.984 1 82.75 44 ASP B CA 1
ATOM 3843 C C . ASP B 1 44 ? 32.594 9.961 24.328 1 82.75 44 ASP B C 1
ATOM 3845 O O . ASP B 1 44 ? 31.359 9.797 24.438 1 82.75 44 ASP B O 1
ATOM 3849 N N . GLU B 1 45 ? 33.406 9.82 25.266 1 81.12 45 GLU B N 1
ATOM 3850 C CA . GLU B 1 45 ? 32.969 9.414 26.594 1 81.12 45 GLU B CA 1
ATOM 3851 C C . GLU B 1 45 ? 31.938 10.391 27.156 1 81.12 45 GLU B C 1
ATOM 3853 O O . GLU B 1 45 ? 31 9.984 27.859 1 81.12 45 GLU B O 1
ATOM 3858 N N . GLU B 1 46 ? 32.125 11.617 26.891 1 79.75 46 GLU B N 1
ATOM 3859 C CA . GLU B 1 46 ? 31.188 12.641 27.375 1 79.75 46 GLU B CA 1
ATOM 3860 C C . GLU B 1 46 ? 29.797 12.461 26.781 1 79.75 46 GLU B C 1
ATOM 3862 O O . GLU B 1 46 ? 28.797 12.758 27.422 1 79.75 46 GLU B O 1
ATOM 3867 N N . ASP B 1 47 ? 29.844 11.992 25.594 1 79.69 47 ASP B N 1
ATOM 3868 C CA . ASP B 1 47 ? 28.578 11.789 24.891 1 79.69 47 ASP B CA 1
ATOM 3869 C C . ASP B 1 47 ? 27.844 10.57 25.438 1 79.69 47 ASP B C 1
ATOM 3871 O O . ASP B 1 47 ? 26.625 10.445 25.266 1 79.69 47 ASP B O 1
ATOM 3875 N N . ILE B 1 48 ? 28.5 9.797 26.047 1 80.38 48 ILE B N 1
ATOM 3876 C CA . ILE B 1 48 ? 27.922 8.562 26.578 1 80.38 48 ILE B CA 1
ATOM 3877 C C . ILE B 1 48 ? 27.469 8.766 28.016 1 80.38 48 ILE B C 1
ATOM 3879 O O . ILE B 1 48 ? 26.562 8.078 28.5 1 80.38 48 ILE B O 1
ATOM 3883 N N . LYS B 1 49 ? 28.031 9.734 28.656 1 82.94 49 LYS B N 1
ATOM 3884 C CA . LYS B 1 49 ? 27.703 9.945 30.062 1 82.94 49 LYS B CA 1
ATOM 3885 C C . LYS B 1 49 ? 26.25 10.344 30.234 1 82.94 49 LYS B C 1
ATOM 3887 O O . LYS B 1 49 ? 25.734 11.195 29.5 1 82.94 49 LYS B O 1
ATOM 3892 N N . ASP B 1 50 ? 25.469 9.695 31.141 1 86.38 50 ASP B N 1
ATOM 3893 C CA . ASP B 1 50 ? 24.078 9.977 31.453 1 86.38 50 ASP B CA 1
ATOM 3894 C C . ASP B 1 50 ? 23.203 9.883 30.203 1 86.38 50 ASP B C 1
ATOM 3896 O O . ASP B 1 50 ? 22.344 10.734 29.984 1 86.38 50 ASP B O 1
ATOM 3900 N N . THR B 1 51 ? 23.641 9.078 29.25 1 91.56 51 THR B N 1
ATOM 3901 C CA . THR B 1 51 ? 22.953 8.906 27.969 1 91.56 51 THR B CA 1
ATOM 3902 C C . THR B 1 51 ? 22.266 7.547 27.906 1 91.56 51 THR B C 1
ATOM 3904 O O . THR B 1 51 ? 22.828 6.535 28.312 1 91.56 51 THR B O 1
ATOM 3907 N N . GLU B 1 52 ? 20.906 7.531 27.531 1 94.31 52 GLU B N 1
ATOM 3908 C CA . GLU B 1 52 ? 20.219 6.285 27.25 1 94.31 52 GLU B CA 1
ATOM 3909 C C . GLU B 1 52 ? 20.719 5.664 25.938 1 94.31 52 GLU B C 1
ATOM 3911 O O . GLU B 1 52 ? 20.656 6.293 24.891 1 94.31 52 GLU B O 1
ATOM 3916 N N . ILE B 1 53 ? 21.25 4.469 26.047 1 95.06 53 ILE B N 1
ATOM 3917 C CA . ILE B 1 53 ? 21.781 3.793 24.859 1 95.06 53 ILE B CA 1
ATOM 3918 C C . ILE B 1 53 ? 20.766 2.787 24.344 1 95.06 53 ILE B C 1
ATOM 3920 O O . ILE B 1 53 ? 20.297 1.922 25.078 1 95.06 53 ILE B O 1
ATOM 3924 N N . ILE B 1 54 ? 20.375 2.869 23.078 1 96.56 54 ILE B N 1
ATOM 3925 C CA . ILE B 1 54 ? 19.422 1.987 22.422 1 96.56 54 ILE B CA 1
ATOM 3926 C C . ILE B 1 54 ? 20.094 1.28 21.25 1 96.56 54 ILE B C 1
ATOM 3928 O O . ILE B 1 54 ? 20.547 1.93 20.297 1 96.56 54 ILE B O 1
ATOM 3932 N N . ASP B 1 55 ? 20.156 -0.056 21.297 1 96.94 55 ASP B N 1
ATOM 3933 C CA . ASP B 1 55 ? 20.734 -0.844 20.219 1 96.94 55 ASP B CA 1
ATOM 3934 C C . ASP B 1 55 ? 19.703 -1.103 19.125 1 96.94 55 ASP B C 1
ATOM 3936 O O . ASP B 1 55 ? 18.688 -1.741 19.359 1 96.94 55 ASP B O 1
ATOM 3940 N N . LEU B 1 56 ? 19.969 -0.651 17.922 1 97.69 56 LEU B N 1
ATOM 3941 C CA . LEU B 1 56 ? 19.047 -0.777 16.797 1 97.69 56 LEU B CA 1
ATOM 3942 C C . LEU B 1 56 ? 19.688 -1.595 15.672 1 97.69 56 LEU B C 1
ATOM 3944 O O . LEU B 1 56 ? 19.562 -1.254 14.492 1 97.69 56 LEU B O 1
ATOM 3948 N N . LYS B 1 57 ? 20.359 -2.705 16.094 1 95.25 57 LYS B N 1
ATOM 3949 C CA . LYS B 1 57 ? 20.922 -3.645 15.117 1 95.25 57 LYS B CA 1
ATOM 3950 C C . LYS B 1 57 ? 19.844 -4.188 14.188 1 95.25 57 LYS B C 1
ATOM 3952 O O . LYS B 1 57 ? 18.734 -4.516 14.633 1 95.25 57 LYS B O 1
ATOM 3957 N N . ASN B 1 58 ? 20.094 -4.242 12.852 1 95.56 58 ASN B N 1
ATOM 3958 C CA . ASN B 1 58 ? 19.203 -4.742 11.805 1 95.56 58 ASN B CA 1
ATOM 3959 C C . ASN B 1 58 ? 17.984 -3.842 11.625 1 95.56 58 ASN B C 1
ATOM 3961 O O . ASN B 1 58 ? 16.906 -4.32 11.305 1 95.56 58 ASN B O 1
ATOM 3965 N N . LYS B 1 59 ? 18.156 -2.57 12.047 1 98.38 59 LYS B N 1
ATOM 3966 C CA . LYS B 1 59 ? 17.156 -1.541 11.797 1 98.38 59 LYS B CA 1
ATOM 3967 C C . LYS B 1 59 ? 17.688 -0.452 10.875 1 98.38 59 LYS B C 1
ATOM 3969 O O . LYS B 1 59 ? 18.906 -0.292 10.742 1 98.38 59 LYS B O 1
ATOM 3974 N N . LEU B 1 60 ? 16.828 0.16 10.18 1 98.88 60 LEU B N 1
ATOM 3975 C CA . LEU B 1 60 ? 17.125 1.321 9.352 1 98.88 60 LEU B CA 1
ATOM 3976 C C . LEU B 1 60 ? 16.469 2.574 9.906 1 98.88 60 LEU B C 1
ATOM 3978 O O . LEU B 1 60 ? 15.258 2.582 10.156 1 98.88 60 LEU B O 1
ATOM 3982 N N . ILE B 1 61 ? 17.266 3.605 10.234 1 98.88 61 ILE B N 1
ATOM 3983 C CA . ILE B 1 61 ? 16.719 4.887 10.672 1 98.88 61 ILE B CA 1
ATOM 3984 C C . ILE B 1 61 ? 16.609 5.832 9.477 1 98.88 61 ILE B C 1
ATOM 3986 O O . ILE B 1 61 ? 17.578 5.984 8.711 1 98.88 61 ILE B O 1
ATOM 3990 N N . VAL B 1 62 ? 15.438 6.406 9.25 1 98.94 62 VAL B N 1
ATOM 3991 C CA . VAL B 1 62 ? 15.203 7.406 8.219 1 98.94 62 VAL B CA 1
ATOM 3992 C C . VAL B 1 62 ? 14.547 8.641 8.836 1 98.94 62 VAL B C 1
ATOM 3994 O O . VAL B 1 62 ? 14.078 8.602 9.977 1 98.94 62 VAL B O 1
ATOM 3997 N N . PRO B 1 63 ? 14.594 9.797 8.125 1 98.94 63 PRO B N 1
ATOM 3998 C CA . PRO B 1 63 ? 13.836 10.945 8.633 1 98.94 63 PRO B CA 1
ATOM 3999 C C . PRO B 1 63 ? 12.352 10.648 8.82 1 98.94 63 PRO B C 1
ATOM 4001 O O . PRO B 1 63 ? 11.797 9.805 8.109 1 98.94 63 PRO B O 1
ATOM 4004 N N . GLY B 1 64 ? 11.734 11.312 9.805 1 98.94 64 GLY B N 1
ATOM 4005 C CA . GLY B 1 64 ? 10.297 11.156 9.992 1 98.94 64 GLY B CA 1
ATOM 4006 C C . GLY B 1 64 ? 9.492 11.57 8.781 1 98.94 64 GLY B C 1
ATOM 4007 O O . GLY B 1 64 ? 9.797 12.578 8.141 1 98.94 64 GLY B O 1
ATOM 4008 N N . PHE B 1 65 ? 8.508 10.781 8.391 1 98.94 65 PHE B N 1
ATOM 4009 C CA . PHE B 1 65 ? 7.664 11.141 7.258 1 98.94 65 PHE B CA 1
ATOM 4010 C C . PHE B 1 65 ? 6.824 12.375 7.574 1 98.94 65 PHE B C 1
ATOM 4012 O O . PHE B 1 65 ? 6.344 12.531 8.695 1 98.94 65 PHE B O 1
ATOM 4019 N N . ILE B 1 66 ? 6.648 13.211 6.609 1 98.94 66 ILE B N 1
ATOM 4020 C CA . ILE B 1 66 ? 5.875 14.438 6.758 1 98.94 66 ILE B CA 1
ATOM 4021 C C . ILE B 1 66 ? 4.633 14.375 5.875 1 98.94 66 ILE B C 1
ATOM 4023 O O . ILE B 1 66 ? 4.73 14.211 4.656 1 98.94 66 ILE B O 1
ATOM 4027 N N . ASN B 1 67 ? 3.455 14.406 6.48 1 98.94 67 ASN B N 1
ATOM 4028 C CA . ASN B 1 67 ? 2.162 14.492 5.809 1 98.94 67 ASN B CA 1
ATOM 4029 C C . ASN B 1 67 ? 1.701 15.938 5.656 1 98.94 67 ASN B C 1
ATOM 4031 O O . ASN B 1 67 ? 1.224 16.547 6.617 1 98.94 67 ASN B O 1
ATOM 4035 N N . THR B 1 68 ? 1.672 16.453 4.41 1 98.94 68 THR B N 1
ATOM 4036 C CA . THR B 1 68 ? 1.537 17.891 4.258 1 98.94 68 THR B CA 1
ATOM 4037 C C . THR B 1 68 ? 0.086 18.281 3.984 1 98.94 68 THR B C 1
ATOM 4039 O O . THR B 1 68 ? -0.207 19.422 3.648 1 98.94 68 THR B O 1
ATOM 4042 N N . HIS B 1 69 ? -0.85 17.344 4.121 1 98.94 69 HIS B N 1
ATOM 4043 C CA . HIS B 1 69 ? -2.264 17.688 4.012 1 98.94 69 HIS B CA 1
ATOM 4044 C C . HIS B 1 69 ? -3.145 16.578 4.578 1 98.94 69 HIS B C 1
ATOM 4046 O O . HIS B 1 69 ? -3.105 15.445 4.098 1 98.94 69 HIS B O 1
ATOM 4052 N N . ALA B 1 70 ? -3.961 16.922 5.539 1 98.81 70 ALA B N 1
ATOM 4053 C CA . ALA B 1 70 ? -4.871 15.953 6.145 1 98.81 70 ALA B CA 1
ATOM 4054 C C . ALA B 1 70 ? -6.074 16.641 6.77 1 98.81 70 ALA B C 1
ATOM 4056 O O . ALA B 1 70 ? -6.137 17.875 6.812 1 98.81 70 ALA B O 1
ATOM 4057 N N . HIS B 1 71 ? -7.051 15.922 7.125 1 98.5 71 HIS B N 1
ATOM 4058 C CA . HIS B 1 71 ? -8.242 16.281 7.891 1 98.5 71 HIS B CA 1
ATOM 4059 C C . HIS B 1 71 ? -8.492 15.289 9.016 1 98.5 71 HIS B C 1
ATOM 4061 O O . HIS B 1 71 ? -9.367 14.422 8.906 1 98.5 71 HIS B O 1
ATOM 4067 N N . THR B 1 72 ? -7.883 15.438 10.18 1 98.62 72 THR B N 1
ATOM 4068 C CA . THR B 1 72 ? -7.723 14.375 11.172 1 98.62 72 THR B CA 1
ATOM 4069 C C . THR B 1 72 ? -9.062 14.023 11.812 1 98.62 72 THR B C 1
ATOM 4071 O O . THR B 1 72 ? -9.336 12.859 12.094 1 98.62 72 THR B O 1
ATOM 4074 N N . PRO B 1 73 ? -10.016 15.016 12.031 1 98.44 73 PRO B N 1
ATOM 4075 C CA . PRO B 1 73 ? -11.266 14.633 12.703 1 98.44 73 PRO B CA 1
ATOM 4076 C C . PRO B 1 73 ? -12.148 13.742 11.844 1 98.44 73 PRO B C 1
ATOM 4078 O O . PRO B 1 73 ? -13.125 13.172 12.344 1 98.44 73 PRO B O 1
ATOM 4081 N N . MET B 1 74 ? -11.836 13.609 10.602 1 97.44 74 MET B N 1
ATOM 4082 C CA . MET B 1 74 ? -12.695 12.891 9.664 1 97.44 74 MET B CA 1
ATOM 4083 C C . MET B 1 74 ? -12.609 11.383 9.883 1 97.44 74 MET B C 1
ATOM 4085 O O . MET B 1 74 ? -13.203 10.609 9.133 1 97.44 74 MET B O 1
ATOM 4089 N N . ALA B 1 75 ? -11.922 10.938 10.922 1 98 75 ALA B N 1
ATOM 4090 C CA . ALA B 1 75 ? -11.781 9.508 11.203 1 98 75 ALA B CA 1
ATOM 4091 C C . ALA B 1 75 ? -13.148 8.828 11.258 1 98 75 ALA B C 1
ATOM 4093 O O . ALA B 1 75 ? -13.289 7.668 10.875 1 98 75 ALA B O 1
ATOM 4094 N N . TYR B 1 76 ? -14.188 9.562 11.656 1 97.81 76 TYR B N 1
ATOM 4095 C CA . TYR B 1 76 ? -15.539 9.031 11.805 1 97.81 76 TYR B CA 1
ATOM 4096 C C . TYR B 1 76 ? -16.125 8.672 10.445 1 97.81 76 TYR B C 1
ATOM 4098 O O . TYR B 1 76 ? -17.094 7.906 10.367 1 97.81 76 TYR B O 1
ATOM 4106 N N . PHE B 1 77 ? -15.562 9.242 9.422 1 96.94 77 PHE B N 1
ATOM 4107 C CA . PHE B 1 77 ? -16.188 9.148 8.109 1 96.94 77 PHE B CA 1
ATOM 4108 C C . PHE B 1 77 ? -15.477 8.117 7.246 1 96.94 77 PHE B C 1
ATOM 4110 O O . PHE B 1 77 ? -15.828 7.93 6.078 1 96.94 77 PHE B O 1
ATOM 4117 N N . ARG B 1 78 ? -14.5 7.398 7.797 1 97.12 78 ARG B N 1
ATOM 4118 C CA . ARG B 1 78 ? -13.797 6.355 7.055 1 97.12 78 ARG B CA 1
ATOM 4119 C C . ARG B 1 78 ? -14.773 5.312 6.52 1 97.12 78 ARG B C 1
ATOM 4121 O O . ARG B 1 78 ? -15.57 4.754 7.273 1 97.12 78 ARG B O 1
ATOM 4128 N N . GLY B 1 79 ? -14.719 5.113 5.223 1 95.5 79 GLY B N 1
ATOM 4129 C CA . GLY B 1 79 ? -15.508 4.051 4.617 1 95.5 79 GLY B CA 1
ATOM 4130 C C . GLY B 1 79 ? -16.906 4.484 4.234 1 95.5 79 GLY B C 1
ATOM 4131 O O . GLY B 1 79 ? -17.719 3.668 3.781 1 95.5 79 GLY B O 1
ATOM 4132 N N . VAL B 1 80 ? -17.234 5.762 4.402 1 93.25 80 VAL B N 1
ATOM 4133 C CA . VAL B 1 80 ? -18.547 6.258 4.035 1 93.25 80 VAL B CA 1
ATOM 4134 C C . VAL B 1 80 ? -18.625 6.484 2.527 1 93.25 80 VAL B C 1
ATOM 4136 O O . VAL B 1 80 ? -17.75 7.16 1.956 1 93.25 80 VAL B O 1
ATOM 4139 N N . ALA B 1 81 ? -19.5 5.867 1.859 1 89.25 81 ALA B N 1
ATOM 4140 C CA . ALA B 1 81 ? -19.906 6.141 0.484 1 89.25 81 ALA B CA 1
ATOM 4141 C C . ALA B 1 81 ? -18.719 6.02 -0.473 1 89.25 81 ALA B C 1
ATOM 4143 O O . ALA B 1 81 ? -18.547 6.859 -1.358 1 89.25 81 ALA B O 1
ATOM 4144 N N . ASP B 1 82 ? -17.781 5.059 -0.382 1 87.94 82 ASP B N 1
ATOM 4145 C CA . ASP B 1 82 ? -16.578 4.879 -1.177 1 87.94 82 ASP B CA 1
ATOM 4146 C C . ASP B 1 82 ? -16.906 4.652 -2.648 1 87.94 82 ASP B C 1
ATOM 4148 O O . ASP B 1 82 ? -16.094 4.934 -3.529 1 87.94 82 ASP B O 1
ATOM 4152 N N . ASP B 1 83 ? -18 4.227 -3.033 1 86.31 83 ASP B N 1
ATOM 4153 C CA . ASP B 1 83 ? -18.375 3.852 -4.395 1 86.31 83 ASP B CA 1
ATOM 4154 C C . ASP B 1 83 ? -19.469 4.766 -4.93 1 86.31 83 ASP B C 1
ATOM 4156 O O . ASP B 1 83 ? -20.344 4.324 -5.684 1 86.31 83 ASP B O 1
ATOM 4160 N N . SER B 1 84 ? -19.312 6.035 -4.516 1 85.81 84 SER B N 1
ATOM 4161 C CA . SER B 1 84 ? -20.328 6.98 -4.941 1 85.81 84 SER B CA 1
ATOM 4162 C C . SER B 1 84 ? -19.719 8.164 -5.691 1 85.81 84 SER B C 1
ATOM 4164 O O . SER B 1 84 ? -18.562 8.5 -5.48 1 85.81 84 SER B O 1
ATOM 4166 N N . PRO B 1 85 ? -20.547 8.695 -6.562 1 81.88 85 PRO B N 1
ATOM 4167 C CA . PRO B 1 85 ? -20.094 9.93 -7.199 1 81.88 85 PRO B CA 1
ATOM 4168 C C . PRO B 1 85 ? -19.781 11.031 -6.191 1 81.88 85 PRO B C 1
ATOM 4170 O O . PRO B 1 85 ? -20.344 11.062 -5.102 1 81.88 85 PRO B O 1
ATOM 4173 N N . PHE B 1 86 ? -18.938 11.953 -6.586 1 77.44 86 PHE B N 1
ATOM 4174 C CA . PHE B 1 86 ? -18.391 12.984 -5.715 1 77.44 86 PHE B CA 1
ATOM 4175 C C . PHE B 1 86 ? -19.516 13.797 -5.074 1 77.44 86 PHE B C 1
ATOM 4177 O O . PHE B 1 86 ? -19.5 14.039 -3.863 1 77.44 86 PHE B O 1
ATOM 4184 N N . LYS B 1 87 ? -20.484 14.156 -5.832 1 77.31 87 LYS B N 1
ATOM 4185 C CA . LYS B 1 87 ? -21.562 15 -5.312 1 77.31 87 LYS B CA 1
ATOM 4186 C C . LYS B 1 87 ? -22.344 14.273 -4.219 1 77.31 87 LYS B C 1
ATOM 4188 O O . LYS B 1 87 ? -22.656 14.859 -3.18 1 77.31 87 LYS B O 1
ATOM 4193 N N . GLU B 1 88 ? -22.641 13.008 -4.551 1 83.81 88 GLU B N 1
ATOM 4194 C CA . GLU B 1 88 ? -23.344 12.195 -3.557 1 83.81 88 GLU B CA 1
ATOM 4195 C C . GLU B 1 88 ? -22.484 11.984 -2.314 1 83.81 88 GLU B C 1
ATOM 4197 O O . GLU B 1 88 ? -22.984 12.078 -1.188 1 83.81 88 GLU B O 1
ATOM 4202 N N . TRP B 1 89 ? -21.281 11.711 -2.543 1 85.31 89 TRP B N 1
ATOM 4203 C CA . TRP B 1 89 ? -20.312 11.523 -1.458 1 85.31 89 TRP B CA 1
ATOM 4204 C C . TRP B 1 89 ? -20.234 12.773 -0.581 1 85.31 89 TRP B C 1
ATOM 4206 O O . TRP B 1 89 ? -20.375 12.688 0.642 1 85.31 89 TRP B O 1
ATOM 4216 N N . LEU B 1 90 ? -20.109 13.922 -1.089 1 79.62 90 LEU B N 1
ATOM 4217 C CA . LEU B 1 90 ? -19.875 15.164 -0.362 1 79.62 90 LEU B CA 1
ATOM 4218 C C . LEU B 1 90 ? -21.156 15.703 0.244 1 79.62 90 LEU B C 1
ATOM 4220 O O . LEU B 1 90 ? -21.266 15.867 1.462 1 79.62 90 LEU B O 1
ATOM 4224 N N . PHE B 1 91 ? -22.25 15.836 -0.57 1 82.12 91 PHE B N 1
ATOM 4225 C CA . PHE B 1 91 ? -23.422 16.594 -0.149 1 82.12 91 PHE B CA 1
ATOM 4226 C C . PHE B 1 91 ? -24.406 15.703 0.606 1 82.12 91 PHE B C 1
ATOM 4228 O O . PHE B 1 91 ? -25.078 16.156 1.535 1 82.12 91 PHE B O 1
ATOM 4235 N N . ASP B 1 92 ? -24.453 14.469 0.206 1 86.44 92 ASP B N 1
ATOM 4236 C CA . ASP B 1 92 ? -25.453 13.602 0.804 1 86.44 92 ASP B CA 1
ATOM 4237 C C . ASP B 1 92 ? -24.891 12.852 2.012 1 86.44 92 ASP B C 1
ATOM 4239 O O . ASP B 1 92 ? -25.641 12.422 2.887 1 86.44 92 ASP B O 1
ATOM 4243 N N . ASN B 1 93 ? -23.594 12.758 2.027 1 89.31 93 ASN B N 1
ATOM 4244 C CA . ASN B 1 93 ? -23.047 11.891 3.062 1 89.31 93 ASN B CA 1
ATOM 4245 C C . ASN B 1 93 ? -22.078 12.648 3.98 1 89.31 93 ASN B C 1
ATOM 4247 O O . ASN B 1 93 ? -22.281 12.672 5.199 1 89.31 93 ASN B O 1
ATOM 4251 N N . MET B 1 94 ? -21.156 13.344 3.457 1 87.88 94 MET B N 1
ATOM 4252 C CA . MET B 1 94 ? -20.078 13.938 4.254 1 87.88 94 MET B CA 1
ATOM 4253 C C . MET B 1 94 ? -20.578 15.172 5 1 87.88 94 MET B C 1
ATOM 4255 O O . MET B 1 94 ? -20.516 15.227 6.23 1 87.88 94 MET B O 1
ATOM 4259 N N . LEU B 1 95 ? -21.188 16.141 4.32 1 86.94 95 LEU B N 1
ATOM 4260 C CA . LEU B 1 95 ? -21.547 17.422 4.91 1 86.94 95 LEU B CA 1
ATOM 4261 C C . LEU B 1 95 ? -22.594 17.25 6.012 1 86.94 95 LEU B C 1
ATOM 4263 O O . LEU B 1 95 ? -22.453 17.797 7.105 1 86.94 95 LEU B O 1
ATOM 4267 N N . PRO B 1 96 ? -23.625 16.453 5.758 1 91 96 PRO B N 1
ATOM 4268 C CA . PRO B 1 96 ? -24.609 16.266 6.82 1 91 96 PRO B CA 1
ATOM 4269 C C . PRO B 1 96 ? -24 15.633 8.078 1 91 96 PRO B C 1
ATOM 4271 O O . PRO B 1 96 ? -24.406 15.969 9.195 1 91 96 PRO B O 1
ATOM 4274 N N . ARG B 1 97 ? -23.094 14.727 7.938 1 94.38 97 ARG B N 1
ATOM 4275 C CA . ARG B 1 97 ? -22.422 14.117 9.078 1 94.38 97 ARG B CA 1
ATOM 4276 C C . ARG B 1 97 ? -21.516 15.125 9.781 1 94.38 97 ARG B C 1
ATOM 4278 O O . ARG B 1 97 ? -21.438 15.148 11.016 1 94.38 97 ARG B O 1
ATOM 4285 N N . GLU B 1 98 ? -20.844 15.891 9.023 1 92.94 98 GLU B N 1
ATOM 4286 C CA . GLU B 1 98 ? -19.938 16.891 9.57 1 92.94 98 GLU B CA 1
ATOM 4287 C C . GLU B 1 98 ? -20.688 17.906 10.438 1 92.94 98 GLU B C 1
ATOM 4289 O O . GLU B 1 98 ? -20.141 18.391 11.438 1 92.94 98 GLU B O 1
ATOM 4294 N N . ASP B 1 99 ? -21.891 18.203 10.094 1 92.81 99 ASP B N 1
ATOM 4295 C CA . ASP B 1 99 ? -22.719 19.156 10.82 1 92.81 99 ASP B CA 1
ATOM 4296 C C . ASP B 1 99 ? -23.047 18.641 12.219 1 92.81 99 ASP B C 1
ATOM 4298 O O . ASP B 1 99 ? -23.438 19.422 13.094 1 92.81 99 ASP B O 1
ATOM 4302 N N . LEU B 1 100 ? -22.922 17.375 12.422 1 95.81 100 LEU B N 1
ATOM 4303 C CA . LEU B 1 100 ? -23.281 16.766 13.695 1 95.81 100 LEU B CA 1
ATOM 4304 C C . LEU B 1 100 ? -22.062 16.656 14.617 1 95.81 100 LEU B C 1
ATOM 4306 O O . LEU B 1 100 ? -22.188 16.25 15.773 1 95.81 100 LEU B O 1
ATOM 4310 N N . MET B 1 101 ? -20.938 17.062 14.18 1 97 101 MET B N 1
ATOM 4311 C CA . MET B 1 101 ? -19.703 16.938 14.938 1 97 101 MET B CA 1
ATOM 4312 C C . MET B 1 101 ? -19.656 17.984 16.062 1 97 101 MET B C 1
ATOM 4314 O O . MET B 1 101 ? -20.281 19.031 15.969 1 97 101 MET B O 1
ATOM 4318 N N . ASN B 1 102 ? -18.969 17.688 17.109 1 97.5 102 ASN B N 1
ATOM 4319 C CA . ASN B 1 102 ? -18.688 18.609 18.219 1 97.5 102 ASN B CA 1
ATOM 4320 C C . ASN B 1 102 ? -17.234 18.531 18.656 1 97.5 102 ASN B C 1
ATOM 4322 O O . ASN B 1 102 ? -16.438 17.781 18.078 1 97.5 102 ASN B O 1
ATOM 4326 N N . ASP B 1 103 ? -16.875 19.266 19.641 1 98.06 103 ASP B N 1
ATOM 4327 C CA . ASP B 1 103 ? -15.492 19.406 20.078 1 98.06 103 ASP B CA 1
ATOM 4328 C C . ASP B 1 103 ? -14.922 18.078 20.547 1 98.06 103 ASP B C 1
ATOM 4330 O O . ASP B 1 103 ? -13.797 17.719 20.219 1 98.06 103 ASP B O 1
ATOM 4334 N N . GLU B 1 104 ? -15.625 17.344 21.297 1 98.38 104 GLU B N 1
ATOM 4335 C CA . GLU B 1 104 ? -15.148 16.078 21.828 1 98.38 104 GLU B CA 1
ATOM 4336 C C . GLU B 1 104 ? -14.953 15.055 20.703 1 98.38 104 GLU B C 1
ATOM 4338 O O . GLU B 1 104 ? -13.969 14.305 20.703 1 98.38 104 GLU B O 1
ATOM 4343 N N . MET B 1 105 ? -15.938 15.023 19.797 1 98.5 105 MET B N 1
ATOM 4344 C CA . MET B 1 105 ? -15.812 14.156 18.641 1 98.5 105 MET B CA 1
ATOM 4345 C C . MET B 1 105 ? -14.57 14.516 17.828 1 98.5 105 MET B C 1
ATOM 4347 O O . MET B 1 105 ? -13.812 13.625 17.422 1 98.5 105 MET B O 1
ATOM 4351 N N . ALA B 1 106 ? -14.359 15.812 17.656 1 98.75 106 ALA B N 1
ATOM 4352 C CA . ALA B 1 106 ? -13.195 16.25 16.891 1 98.75 106 ALA B CA 1
ATOM 4353 C C . ALA B 1 106 ? -11.898 15.828 17.562 1 98.75 106 ALA B C 1
ATOM 4355 O O . ALA B 1 106 ? -10.945 15.43 16.906 1 98.75 106 ALA B O 1
ATOM 4356 N N . TYR B 1 107 ? -11.844 15.898 18.906 1 98.75 107 TYR B N 1
ATOM 4357 C CA . TYR B 1 107 ? -10.664 15.484 19.656 1 98.75 107 TYR B CA 1
ATOM 4358 C C . TYR B 1 107 ? -10.367 14.008 19.453 1 98.75 107 TYR B C 1
ATOM 4360 O O . TYR B 1 107 ? -9.281 13.641 19 1 98.75 107 TYR B O 1
ATOM 4368 N N . TYR B 1 108 ? -11.344 13.148 19.656 1 98.75 108 TYR B N 1
ATOM 4369 C CA . TYR B 1 108 ? -11.109 11.711 19.594 1 98.75 108 TYR B CA 1
ATOM 4370 C C . TYR B 1 108 ? -10.898 11.266 18.156 1 98.75 108 TYR B C 1
ATOM 4372 O O . TYR B 1 108 ? -10.133 10.336 17.891 1 98.75 108 TYR B O 1
ATOM 4380 N N . GLY B 1 109 ? -11.664 11.898 17.219 1 98.75 109 GLY B N 1
ATOM 4381 C CA . GLY B 1 109 ? -11.383 11.641 15.812 1 98.75 109 GLY B CA 1
ATOM 4382 C C . GLY B 1 109 ? -9.945 11.945 15.422 1 98.75 109 GLY B C 1
ATOM 4383 O O . GLY B 1 109 ? -9.305 11.164 14.727 1 98.75 109 GLY B O 1
ATOM 4384 N N . SER B 1 110 ? -9.453 13.086 15.922 1 98.88 110 SER B N 1
ATOM 4385 C CA . SER B 1 110 ? -8.07 13.484 15.656 1 98.88 110 SER B CA 1
ATOM 4386 C C . SER B 1 110 ? -7.086 12.531 16.328 1 98.88 110 SER B C 1
ATOM 4388 O O . SER B 1 110 ? -6.074 12.156 15.727 1 98.88 110 SER B O 1
ATOM 4390 N N . VAL B 1 111 ? -7.379 12.117 17.531 1 98.62 111 VAL B N 1
ATOM 4391 C CA . VAL B 1 111 ? -6.488 11.227 18.266 1 98.62 111 VAL B CA 1
ATOM 4392 C C . VAL B 1 111 ? -6.32 9.914 17.516 1 98.62 111 VAL B C 1
ATOM 4394 O O . VAL B 1 111 ? -5.199 9.438 17.312 1 98.62 111 VAL B O 1
ATOM 4397 N N . VAL B 1 112 ? -7.391 9.32 17.031 1 98.62 112 VAL B N 1
ATOM 4398 C CA . VAL B 1 112 ? -7.336 8.062 16.297 1 98.62 112 VAL B CA 1
ATOM 4399 C C . VAL B 1 112 ? -6.535 8.242 15.008 1 98.62 112 VAL B C 1
ATOM 4401 O O . VAL B 1 112 ? -5.719 7.391 14.648 1 98.62 112 VAL B O 1
ATOM 4404 N N . SER B 1 113 ? -6.762 9.359 14.32 1 98.81 113 SER B N 1
ATOM 4405 C CA . SER B 1 113 ? -6.004 9.664 13.109 1 98.81 113 SER B CA 1
ATOM 4406 C C . SER B 1 113 ? -4.516 9.805 13.414 1 98.81 113 SER B C 1
ATOM 4408 O O . SER B 1 113 ? -3.674 9.305 12.656 1 98.81 113 SER B O 1
ATOM 4410 N N . LEU B 1 114 ? -4.195 10.492 14.492 1 98.75 114 LEU B N 1
ATOM 4411 C CA . LEU B 1 114 ? -2.799 10.703 14.867 1 98.75 114 LEU B CA 1
ATOM 4412 C C . LEU B 1 114 ? -2.143 9.391 15.281 1 98.75 114 LEU B C 1
ATOM 4414 O O . LEU B 1 114 ? -0.966 9.164 14.992 1 98.75 114 LEU B O 1
ATOM 4418 N N . MET B 1 115 ? -2.896 8.555 15.961 1 98.5 115 MET B N 1
ATOM 4419 C CA . MET B 1 115 ? -2.4 7.223 16.297 1 98.5 115 MET B CA 1
ATOM 4420 C C . MET B 1 115 ? -2.064 6.434 15.031 1 98.5 115 MET B C 1
ATOM 4422 O O . MET B 1 115 ? -1.016 5.793 14.961 1 98.5 115 MET B O 1
ATOM 4426 N N . GLU B 1 116 ? -2.955 6.496 14.07 1 98.69 116 GLU B N 1
ATOM 4427 C CA . GLU B 1 116 ? -2.697 5.828 12.797 1 98.69 116 GLU B CA 1
ATOM 4428 C C . GLU B 1 116 ? -1.422 6.355 12.148 1 98.69 116 GLU B C 1
ATOM 4430 O O . GLU B 1 116 ? -0.562 5.574 11.734 1 98.69 116 GLU B O 1
ATOM 4435 N N . MET B 1 117 ? -1.283 7.645 12.109 1 98.88 117 MET B N 1
ATOM 4436 C CA . MET B 1 117 ? -0.122 8.266 11.477 1 98.88 117 MET B CA 1
ATOM 4437 C C . MET B 1 117 ? 1.159 7.91 12.219 1 98.88 117 MET B C 1
ATOM 4439 O O . MET B 1 117 ? 2.154 7.523 11.602 1 98.88 117 MET B O 1
ATOM 4443 N N . ALA B 1 118 ? 1.143 7.973 13.531 1 98.5 118 ALA B N 1
ATOM 4444 C CA . ALA B 1 118 ? 2.318 7.668 14.336 1 98.5 118 ALA B CA 1
ATOM 4445 C C . ALA B 1 118 ? 2.773 6.227 14.125 1 98.5 118 ALA B C 1
ATOM 4447 O O . ALA B 1 118 ? 3.969 5.961 13.977 1 98.5 118 ALA B O 1
ATOM 4448 N N . SER B 1 119 ? 1.824 5.324 14.055 1 98.44 119 SER B N 1
ATOM 4449 C CA . SER B 1 119 ? 2.135 3.91 13.883 1 98.44 119 SER B CA 1
ATOM 4450 C C . SER B 1 119 ? 2.648 3.621 12.477 1 98.44 119 SER B C 1
ATOM 4452 O O . SER B 1 119 ? 3.154 2.529 12.211 1 98.44 119 SER B O 1
ATOM 4454 N N . LYS B 1 120 ? 2.562 4.625 11.609 1 98.75 120 LYS B N 1
ATOM 4455 C CA . LYS B 1 120 ? 2.996 4.457 10.227 1 98.75 120 LYS B CA 1
ATOM 4456 C C . LYS B 1 120 ? 4.172 5.375 9.906 1 98.75 120 LYS B C 1
ATOM 4458 O O . LYS B 1 120 ? 4.48 5.617 8.742 1 98.75 120 LYS B O 1
ATOM 4463 N N . GLY B 1 121 ? 4.793 5.941 10.906 1 98.81 121 GLY B N 1
ATOM 4464 C CA . GLY B 1 121 ? 6.078 6.609 10.773 1 98.81 121 GLY B CA 1
ATOM 4465 C C . GLY B 1 121 ? 5.953 8.094 10.5 1 98.81 121 GLY B C 1
ATOM 4466 O O . GLY B 1 121 ? 6.949 8.766 10.219 1 98.81 121 GLY B O 1
ATOM 4467 N N . ILE B 1 122 ? 4.742 8.625 10.555 1 98.94 122 ILE B N 1
ATOM 4468 C CA . ILE B 1 122 ? 4.562 10.055 10.312 1 98.94 122 ILE B CA 1
ATOM 4469 C C . ILE B 1 122 ? 4.871 10.836 11.586 1 98.94 122 ILE B C 1
ATOM 4471 O O . ILE B 1 122 ? 4.371 10.5 12.664 1 98.94 122 ILE B O 1
ATOM 4475 N N . THR B 1 123 ? 5.68 11.852 11.461 1 98.88 123 THR B N 1
ATOM 4476 C CA . THR B 1 123 ? 6.098 12.641 12.617 1 98.88 123 THR B CA 1
ATOM 4477 C C . THR B 1 123 ? 5.477 14.031 12.57 1 98.88 123 THR B C 1
ATOM 4479 O O . THR B 1 123 ? 5.438 14.734 13.586 1 98.88 123 THR B O 1
ATOM 4482 N N . THR B 1 124 ? 5.113 14.445 11.383 1 98.94 124 THR B N 1
ATOM 4483 C CA . THR B 1 124 ? 4.582 15.789 11.164 1 98.94 124 THR B CA 1
ATOM 4484 C C . THR B 1 124 ? 3.361 15.742 10.25 1 98.94 124 THR B C 1
ATOM 4486 O O . THR B 1 124 ? 3.354 15.016 9.25 1 98.94 124 THR B O 1
ATOM 4489 N N . CYS B 1 125 ? 2.336 16.484 10.625 1 98.88 125 CYS B N 1
ATOM 4490 C CA . CYS B 1 125 ? 1.115 16.531 9.828 1 98.88 125 CYS B CA 1
ATOM 4491 C C . CYS B 1 125 ? 0.612 17.953 9.68 1 98.88 125 CYS B C 1
ATOM 4493 O O . CYS B 1 125 ? 0.588 18.719 10.648 1 98.88 125 CYS B O 1
ATOM 4495 N N . VAL B 1 126 ? 0.314 18.359 8.445 1 98.94 126 VAL B N 1
ATOM 4496 C CA . VAL B 1 126 ? -0.393 19.609 8.148 1 98.94 126 VAL B CA 1
ATOM 4497 C C . VAL B 1 126 ? -1.892 19.328 8.039 1 98.94 126 VAL B C 1
ATOM 4499 O O . VAL B 1 126 ? -2.33 18.578 7.164 1 98.94 126 VAL B O 1
ATOM 4502 N N . ASP B 1 127 ? -2.686 19.922 8.945 1 98.88 127 ASP B N 1
ATOM 4503 C CA . ASP B 1 127 ? -4.09 19.562 9.117 1 98.88 127 ASP B CA 1
ATOM 4504 C C . ASP B 1 127 ? -4.992 20.781 8.914 1 98.88 127 ASP B C 1
ATOM 4506 O O . ASP B 1 127 ? -4.645 21.891 9.32 1 98.88 127 ASP B O 1
ATOM 4510 N N . MET B 1 128 ? -6.078 20.594 8.219 1 98.62 128 MET B N 1
ATOM 4511 C CA . MET B 1 128 ? -7.098 21.625 8.016 1 98.62 128 MET B CA 1
ATOM 4512 C C . MET B 1 128 ? -8.484 21.094 8.359 1 98.62 128 MET B C 1
ATOM 4514 O O . MET B 1 128 ? -8.93 20.094 7.793 1 98.62 128 MET B O 1
ATOM 4518 N N . TYR B 1 129 ? -9.141 21.719 9.289 1 98 129 TYR B N 1
ATOM 4519 C CA . TYR B 1 129 ? -10.5 21.312 9.617 1 98 129 TYR B CA 1
ATOM 4520 C C . TYR B 1 129 ? -11.172 22.344 10.523 1 98 129 TYR B C 1
ATOM 4522 O O . TYR B 1 129 ? -10.695 23.484 10.641 1 98 129 TYR B O 1
ATOM 4530 N N . MET B 1 130 ? -12.367 21.984 11.039 1 97 130 MET B N 1
ATOM 4531 C CA . MET B 1 130 ? -13.039 22.734 12.102 1 97 130 MET B CA 1
ATOM 4532 C C . MET B 1 130 ? -12.594 22.25 13.477 1 97 130 MET B C 1
ATOM 4534 O O . MET B 1 130 ? -11.859 21.266 13.578 1 97 130 MET B O 1
ATOM 4538 N N . PHE B 1 131 ? -12.961 22.953 14.523 1 98.06 131 PHE B N 1
ATOM 4539 C CA . PHE B 1 131 ? -12.703 22.562 15.906 1 98.06 131 PHE B CA 1
ATOM 4540 C C . PHE B 1 131 ? -11.211 22.531 16.188 1 98.06 131 PHE B C 1
ATOM 4542 O O . PHE B 1 131 ? -10.688 21.562 16.734 1 98.06 131 PHE B O 1
ATOM 4549 N N . THR B 1 132 ? -10.477 23.547 15.758 1 98.56 132 THR B N 1
ATOM 4550 C CA . THR B 1 132 ? -9.023 23.531 15.734 1 98.56 132 THR B CA 1
ATOM 4551 C C . THR B 1 132 ? -8.461 23.484 17.156 1 98.56 132 THR B C 1
ATOM 4553 O O . THR B 1 132 ? -7.379 22.922 17.391 1 98.56 132 THR B O 1
ATOM 4556 N N . ASN B 1 133 ? -9.203 24.031 18.172 1 98.62 133 ASN B N 1
ATOM 4557 C CA . ASN B 1 133 ? -8.75 23.875 19.562 1 98.62 133 ASN B CA 1
ATOM 4558 C C . ASN B 1 133 ? -8.656 22.406 19.953 1 98.62 133 ASN B C 1
ATOM 4560 O O . ASN B 1 133 ? -7.68 21.984 20.578 1 98.62 133 ASN B O 1
ATOM 4564 N N . SER B 1 134 ? -9.695 21.656 19.641 1 98.81 134 SER B N 1
ATOM 4565 C CA . SER B 1 134 ? -9.727 20.219 19.938 1 98.81 134 SER B CA 1
ATOM 4566 C C . SER B 1 134 ? -8.633 19.484 19.172 1 98.81 134 SER B C 1
ATOM 4568 O O . SER B 1 134 ? -8 18.562 19.719 1 98.81 134 SER B O 1
ATOM 4570 N N . ILE B 1 135 ? -8.406 19.859 17.938 1 98.88 135 ILE B N 1
ATOM 4571 C CA . ILE B 1 135 ? -7.383 19.234 17.109 1 98.88 135 ILE B CA 1
ATOM 4572 C C . ILE B 1 135 ? -6 19.516 17.688 1 98.88 135 ILE B C 1
ATOM 4574 O O . ILE B 1 135 ? -5.18 18.609 17.828 1 98.88 135 ILE B O 1
ATOM 4578 N N . ALA B 1 136 ? -5.738 20.797 18.016 1 98.88 136 ALA B N 1
ATOM 4579 C CA . ALA B 1 136 ? -4.453 21.188 18.578 1 98.88 136 ALA B CA 1
ATOM 4580 C C . ALA B 1 136 ? -4.176 20.438 19.875 1 98.88 136 ALA B C 1
ATOM 4582 O O . ALA B 1 136 ? -3.047 20 20.125 1 98.88 136 ALA B O 1
ATOM 4583 N N . LYS B 1 137 ? -5.195 20.297 20.672 1 98.69 137 LYS B N 1
ATOM 4584 C CA . LYS B 1 137 ? -5.055 19.531 21.922 1 98.69 137 LYS B CA 1
ATOM 4585 C C . LYS B 1 137 ? -4.676 18.078 21.625 1 98.69 137 LYS B C 1
ATOM 4587 O O . LYS B 1 137 ? -3.863 17.5 22.344 1 98.69 137 LYS B O 1
ATOM 4592 N N . ALA B 1 138 ? -5.316 17.453 20.656 1 98.62 138 ALA B N 1
ATOM 4593 C CA . ALA B 1 138 ? -4.992 16.078 20.266 1 98.62 138 ALA B CA 1
ATOM 4594 C C . ALA B 1 138 ? -3.525 15.953 19.859 1 98.62 138 ALA B C 1
ATOM 4596 O O . ALA B 1 138 ? -2.83 15.039 20.297 1 98.62 138 ALA B O 1
ATOM 4597 N N . PHE B 1 139 ? -3.072 16.906 19.016 1 98.69 139 PHE B N 1
ATOM 4598 C CA . PHE B 1 139 ? -1.673 16.906 18.609 1 98.69 139 PHE B CA 1
ATOM 4599 C C . PHE B 1 139 ? -0.756 17.047 19.828 1 98.69 139 PHE B C 1
ATOM 4601 O O . PHE B 1 139 ? 0.266 16.359 19.906 1 98.69 139 PHE B O 1
ATOM 4608 N N . TYR B 1 140 ? -1.148 17.922 20.688 1 97.94 140 TYR B N 1
ATOM 4609 C CA . TYR B 1 140 ? -0.366 18.156 21.891 1 97.94 140 TYR B CA 1
ATOM 4610 C C . TYR B 1 140 ? -0.277 16.875 22.734 1 97.94 140 TYR B C 1
ATOM 4612 O O . TYR B 1 140 ? 0.812 16.484 23.156 1 97.94 140 TYR B O 1
ATOM 4620 N N . ASP B 1 141 ? -1.379 16.219 22.938 1 97.25 141 ASP B N 1
ATOM 4621 C CA . ASP B 1 141 ? -1.461 15.055 23.812 1 97.25 141 ASP B CA 1
ATOM 4622 C C . ASP B 1 141 ? -0.716 13.867 23.203 1 97.25 141 ASP B C 1
ATOM 4624 O O . ASP B 1 141 ? -0.068 13.102 23.922 1 97.25 141 ASP B O 1
ATOM 4628 N N . ILE B 1 142 ? -0.769 13.648 21.891 1 97.38 142 ILE B N 1
ATOM 4629 C CA . ILE B 1 142 ? -0.166 12.508 21.203 1 97.38 142 ILE B CA 1
ATOM 4630 C C . ILE B 1 142 ? 1.332 12.75 21.031 1 97.38 142 ILE B C 1
ATOM 4632 O O . ILE B 1 142 ? 2.115 11.797 20.969 1 97.38 142 ILE B O 1
ATOM 4636 N N . GLY B 1 143 ? 1.711 14.016 20.891 1 97.44 143 GLY B N 1
ATOM 4637 C CA . GLY B 1 143 ? 3.117 14.367 20.766 1 97.44 143 GLY B CA 1
ATOM 4638 C C . GLY B 1 143 ? 3.57 14.555 19.328 1 97.44 143 GLY B C 1
ATOM 4639 O O . GLY B 1 143 ? 4.758 14.75 19.078 1 97.44 143 GLY B O 1
ATOM 4640 N N . MET B 1 144 ? 2.68 14.547 18.359 1 98.06 144 MET B N 1
ATOM 4641 C CA . MET B 1 144 ? 3.016 14.734 16.953 1 98.06 144 MET B CA 1
ATOM 4642 C C . MET B 1 144 ? 3.219 16.219 16.625 1 98.06 144 MET B C 1
ATOM 4644 O O . MET B 1 144 ? 2.635 17.078 17.281 1 98.06 144 MET B O 1
ATOM 4648 N N . ARG B 1 145 ? 4.121 16.531 15.75 1 98.81 145 ARG B N 1
ATOM 4649 C CA . ARG B 1 145 ? 4.266 17.891 15.25 1 98.81 145 ARG B CA 1
ATOM 4650 C C . ARG B 1 145 ? 3.105 18.266 14.328 1 98.81 145 ARG B C 1
ATOM 4652 O O . ARG B 1 145 ? 2.754 17.5 13.43 1 98.81 145 ARG B O 1
ATOM 4659 N N . GLY B 1 146 ? 2.455 19.406 14.625 1 98.81 146 GLY B N 1
ATOM 4660 C CA . GLY B 1 146 ? 1.251 19.766 13.891 1 98.81 146 GLY B CA 1
ATOM 4661 C C . GLY B 1 146 ? 1.279 21.188 13.352 1 98.81 146 GLY B C 1
ATOM 4662 O O . GLY B 1 146 ? 1.72 22.109 14.039 1 98.81 146 GLY B O 1
ATOM 4663 N N . TYR B 1 147 ? 0.948 21.359 12.102 1 98.88 147 TYR B N 1
ATOM 4664 C CA . TYR B 1 147 ? 0.599 22.625 11.453 1 98.88 147 TYR B CA 1
ATOM 4665 C C . TYR B 1 147 ? -0.893 22.688 11.148 1 98.88 147 TYR B C 1
ATOM 4667 O O . TYR B 1 147 ? -1.354 22.125 10.148 1 98.88 147 TYR B O 1
ATOM 4675 N N . ILE B 1 148 ? -1.638 23.359 12.008 1 98.88 148 ILE B N 1
ATOM 4676 C CA . ILE B 1 148 ? -3.092 23.25 12.062 1 98.88 148 ILE B CA 1
ATOM 4677 C C . ILE B 1 148 ? -3.727 24.547 11.57 1 98.88 148 ILE B C 1
ATOM 4679 O O . ILE B 1 148 ? -3.301 25.641 11.961 1 98.88 148 ILE B O 1
ATOM 4683 N N . SER B 1 149 ? -4.691 24.422 10.68 1 98.75 149 SER B N 1
ATOM 4684 C CA . SER B 1 149 ? -5.414 25.578 10.18 1 98.75 149 SER B CA 1
ATOM 4685 C C . SER B 1 149 ? -6.926 25.391 10.289 1 98.75 149 SER B C 1
ATOM 4687 O O . SER B 1 149 ? -7.426 24.281 10.055 1 98.75 149 SER B O 1
ATOM 4689 N N . ARG B 1 150 ? -7.621 26.391 10.633 1 98.38 150 ARG B N 1
ATOM 4690 C CA . ARG B 1 150 ? -9.078 26.375 10.602 1 98.38 150 ARG B CA 1
ATOM 4691 C C . ARG B 1 150 ? -9.594 26.438 9.164 1 98.38 150 ARG B C 1
ATOM 4693 O O . ARG B 1 150 ? -9.242 27.359 8.414 1 98.38 150 ARG B O 1
ATOM 4700 N N . GLY B 1 151 ? -10.312 25.391 8.82 1 97.5 151 GLY B N 1
ATOM 4701 C CA . GLY B 1 151 ? -11.016 25.516 7.551 1 97.5 151 GLY B CA 1
ATOM 4702 C C . GLY B 1 151 ? -11.945 26.703 7.496 1 97.5 151 GLY B C 1
ATOM 4703 O O . GLY B 1 151 ? -12.797 26.875 8.375 1 97.5 151 GLY B O 1
ATOM 4704 N N . LEU B 1 152 ? -11.781 27.562 6.453 1 97.81 152 LEU B N 1
ATOM 4705 C CA . LEU B 1 152 ? -12.539 28.797 6.312 1 97.81 152 LEU B CA 1
ATOM 4706 C C . LEU B 1 152 ? -13.359 28.781 5.027 1 97.81 152 LEU B C 1
ATOM 4708 O O . LEU B 1 152 ? -12.82 28.562 3.943 1 97.81 152 LEU B O 1
ATOM 4712 N N . ALA B 1 153 ? -14.57 28.891 5.16 1 96.19 153 ALA B N 1
ATOM 4713 C CA . ALA B 1 153 ? -15.5 29.062 4.047 1 96.19 153 ALA B CA 1
ATOM 4714 C C . ALA B 1 153 ? -16.438 30.25 4.293 1 96.19 153 ALA B C 1
ATOM 4716 O O . ALA B 1 153 ? -16.812 30.516 5.438 1 96.19 153 ALA B O 1
ATOM 4717 N N . PHE B 1 154 ? -16.828 30.922 3.229 1 97 154 PHE B N 1
ATOM 4718 C CA . PHE B 1 154 ? -17.688 32.094 3.379 1 97 154 PHE B CA 1
ATOM 4719 C C . PHE B 1 154 ? -19.141 31.734 3.123 1 97 154 PHE B C 1
ATOM 4721 O O . PHE B 1 154 ? -19.484 31.172 2.072 1 97 154 PHE B O 1
ATOM 4728 N N . ASP B 1 155 ? -19.938 31.969 4.055 1 94.19 155 ASP B N 1
ATOM 4729 C CA . ASP B 1 155 ? -21.375 31.875 3.912 1 94.19 155 ASP B CA 1
ATOM 4730 C C . ASP B 1 155 ? -22.047 33.188 4.223 1 94.19 155 ASP B C 1
ATOM 4732 O O . ASP B 1 155 ? -22.688 33.812 3.352 1 94.19 155 ASP B O 1
ATOM 4736 N N . THR B 1 156 ? -21.875 33.75 5.418 1 96.44 156 THR B N 1
ATOM 4737 C CA . THR B 1 156 ? -22.297 35.062 5.852 1 96.44 156 THR B CA 1
ATOM 4738 C C . THR B 1 156 ? -21.156 35.812 6.508 1 96.44 156 THR B C 1
ATOM 4740 O O . THR B 1 156 ? -20.141 35.219 6.895 1 96.44 156 THR B O 1
ATOM 4743 N N . GLN B 1 157 ? -21.328 37.094 6.531 1 97.31 157 GLN B N 1
ATOM 4744 C CA . GLN B 1 157 ? -20.297 37.906 7.176 1 97.31 157 GLN B CA 1
ATOM 4745 C C . GLN B 1 157 ? -20.141 37.5 8.641 1 97.31 157 GLN B C 1
ATOM 4747 O O . GLN B 1 157 ? -19.016 37.438 9.141 1 97.31 157 GLN B O 1
ATOM 4752 N N . GLU B 1 158 ? -21.188 37.281 9.273 1 97.69 158 GLU B N 1
ATOM 4753 C CA . GLU B 1 158 ? -21.156 36.875 10.672 1 97.69 158 GLU B CA 1
ATOM 4754 C C . GLU B 1 158 ? -20.469 35.531 10.828 1 97.69 158 GLU B C 1
ATOM 4756 O O . GLU B 1 158 ? -19.641 35.344 11.727 1 97.69 158 GLU B O 1
ATOM 4761 N N . GLY B 1 159 ? -20.844 34.594 9.977 1 97.38 159 GLY B N 1
ATOM 4762 C CA . GLY B 1 159 ? -20.203 33.281 10 1 97.38 159 GLY B CA 1
ATOM 4763 C C . GLY B 1 159 ? -18.703 33.344 9.727 1 97.38 159 GLY B C 1
ATOM 4764 O O . GLY B 1 159 ? -17.922 32.656 10.375 1 97.38 159 GLY B O 1
ATOM 4765 N N . TRP B 1 160 ? -18.375 34.156 8.781 1 98.06 160 TRP B N 1
ATOM 4766 C CA . TRP B 1 160 ? -16.984 34.344 8.422 1 98.06 160 TRP B CA 1
ATOM 4767 C C . TRP B 1 160 ? -16.188 34.875 9.609 1 98.06 160 TRP B C 1
ATOM 4769 O O . TRP B 1 160 ? -15.141 34.344 9.961 1 98.06 160 TRP B O 1
ATOM 4779 N N . GLU B 1 161 ? -16.703 35.906 10.25 1 98.12 161 GLU B N 1
ATOM 4780 C CA . GLU B 1 161 ? -16.016 36.531 11.391 1 98.12 161 GLU B CA 1
ATOM 4781 C C . GLU B 1 161 ? -15.875 35.531 12.547 1 98.12 161 GLU B C 1
ATOM 4783 O O . GLU B 1 161 ? -14.852 35.5 13.227 1 98.12 161 GLU B O 1
ATOM 4788 N N . LYS B 1 162 ? -16.875 34.781 12.703 1 97.88 162 LYS B N 1
ATOM 4789 C CA . LYS B 1 162 ? -16.828 33.75 13.742 1 97.88 162 LYS B CA 1
ATOM 4790 C C . LYS B 1 162 ? -15.703 32.781 13.484 1 97.88 162 LYS B C 1
ATOM 4792 O O . LYS B 1 162 ? -14.945 32.438 14.391 1 97.88 162 LYS B O 1
ATOM 4797 N N . ARG B 1 163 ? -15.594 32.281 12.328 1 98.25 163 ARG B N 1
ATOM 4798 C CA . ARG B 1 163 ? -14.578 31.312 11.953 1 98.25 163 ARG B CA 1
ATOM 4799 C C . ARG B 1 163 ? -13.172 31.906 12.078 1 98.25 163 ARG B C 1
ATOM 4801 O O . ARG B 1 163 ? -12.25 31.234 12.555 1 98.25 163 ARG B O 1
ATOM 4808 N N . ILE B 1 164 ? -13.031 33.094 11.625 1 98.56 164 ILE B N 1
ATOM 4809 C CA . ILE B 1 164 ? -11.75 33.812 11.75 1 98.56 164 ILE B CA 1
ATOM 4810 C C . ILE B 1 164 ? -11.367 33.906 13.219 1 98.56 164 ILE B C 1
ATOM 4812 O O . ILE B 1 164 ? -10.219 33.656 13.594 1 98.56 164 ILE B O 1
ATOM 4816 N N . ASN B 1 165 ? -12.336 34.312 14.031 1 98.38 165 ASN B N 1
ATOM 4817 C CA . ASN B 1 165 ? -12.078 34.469 15.453 1 98.38 165 ASN B CA 1
ATOM 4818 C C . ASN B 1 165 ? -11.703 33.125 16.094 1 98.38 165 ASN B C 1
ATOM 4820 O O . ASN B 1 165 ? -10.852 33.094 16.984 1 98.38 165 ASN B O 1
ATOM 4824 N N . GLU B 1 166 ? -12.359 32.094 15.719 1 98.19 166 GLU B N 1
ATOM 4825 C CA . GLU B 1 166 ? -12 30.75 16.188 1 98.19 166 GLU B CA 1
ATOM 4826 C C . GLU B 1 166 ? -10.547 30.422 15.859 1 98.19 166 GLU B C 1
ATOM 4828 O O . GLU B 1 166 ? -9.82 29.859 16.688 1 98.19 166 GLU B O 1
ATOM 4833 N N . ASN B 1 167 ? -10.188 30.719 14.633 1 98.56 167 ASN B N 1
ATOM 4834 C CA . ASN B 1 167 ? -8.812 30.5 14.195 1 98.56 167 ASN B CA 1
ATOM 4835 C C . ASN B 1 167 ? -7.816 31.281 15.047 1 98.56 167 ASN B C 1
ATOM 4837 O O . ASN B 1 167 ? -6.805 30.734 15.484 1 98.56 167 ASN B O 1
ATOM 4841 N N . ILE B 1 168 ? -8.117 32.531 15.266 1 98.56 168 ILE B N 1
ATOM 4842 C CA . ILE B 1 168 ? -7.25 33.438 16.031 1 98.56 168 ILE B CA 1
ATOM 4843 C C . ILE B 1 168 ? -7.184 32.938 17.484 1 98.56 168 ILE B C 1
ATOM 4845 O O . ILE B 1 168 ? -6.121 33 18.109 1 98.56 168 ILE B O 1
ATOM 4849 N N . ASP B 1 169 ? -8.305 32.531 17.969 1 98.56 169 ASP B N 1
ATOM 4850 C CA . ASP B 1 169 ? -8.328 31.969 19.328 1 98.56 169 ASP B CA 1
ATOM 4851 C C . ASP B 1 169 ? -7.387 30.781 19.453 1 98.56 169 ASP B C 1
ATOM 4853 O O . ASP B 1 169 ? -6.613 30.703 20.422 1 98.56 169 ASP B O 1
ATOM 4857 N N . THR B 1 170 ? -7.457 29.844 18.547 1 98.75 170 THR B N 1
ATOM 4858 C CA . THR B 1 170 ? -6.566 28.688 18.562 1 98.75 170 THR B CA 1
ATOM 4859 C C . THR B 1 170 ? -5.109 29.125 18.453 1 98.75 170 THR B C 1
ATOM 4861 O O . THR B 1 170 ? -4.234 28.562 19.125 1 98.75 170 THR B O 1
ATOM 4864 N N . TYR B 1 171 ? -4.844 30.062 17.562 1 98.69 171 TYR B N 1
ATOM 4865 C CA . TYR B 1 171 ? -3.496 30.609 17.406 1 98.69 171 TYR B CA 1
ATOM 4866 C C . TYR B 1 171 ? -2.963 31.109 18.75 1 98.69 171 TYR B C 1
ATOM 4868 O O . TYR B 1 171 ? -1.85 30.766 19.156 1 98.69 171 TYR B O 1
ATOM 4876 N N . ASN B 1 172 ? -3.771 31.906 19.438 1 98.5 172 ASN B N 1
ATOM 4877 C CA . ASN B 1 172 ? -3.348 32.5 20.688 1 98.5 172 ASN B CA 1
ATOM 4878 C C . ASN B 1 172 ? -3.082 31.438 21.75 1 98.5 172 ASN B C 1
ATOM 4880 O O . ASN B 1 172 ? -2.193 31.609 22.594 1 98.5 172 ASN B O 1
ATOM 4884 N N . LYS B 1 173 ? -3.785 30.406 21.688 1 98.44 173 LYS B N 1
ATOM 4885 C CA . LYS B 1 173 ? -3.719 29.375 22.734 1 98.44 173 LYS B CA 1
ATOM 4886 C C . LYS B 1 173 ? -2.588 28.391 22.453 1 98.44 173 LYS B C 1
ATOM 4888 O O . LYS B 1 173 ? -1.972 27.875 23.391 1 98.44 173 LYS B O 1
ATOM 4893 N N . PHE B 1 174 ? -2.33 28.062 21.172 1 98.69 174 PHE B N 1
ATOM 4894 C CA . PHE B 1 174 ? -1.544 26.859 20.922 1 98.69 174 PHE B CA 1
ATOM 4895 C C . PHE B 1 174 ? -0.321 27.188 20.062 1 98.69 174 PHE B C 1
ATOM 4897 O O . PHE B 1 174 ? 0.604 26.375 19.969 1 98.69 174 PHE B O 1
ATOM 4904 N N . ASN B 1 175 ? -0.286 28.297 19.375 1 98.69 175 ASN B N 1
ATOM 4905 C CA . ASN B 1 175 ? 0.815 28.531 18.438 1 98.69 175 ASN B CA 1
ATOM 4906 C C . ASN B 1 175 ? 2.158 28.562 19.172 1 98.69 175 ASN B C 1
ATOM 4908 O O . ASN B 1 175 ? 2.336 29.312 20.125 1 98.69 175 ASN B O 1
ATOM 4912 N N . GLY B 1 176 ? 3.084 27.734 18.734 1 97.62 176 GLY B N 1
ATOM 4913 C CA . GLY B 1 176 ? 4.414 27.688 19.312 1 97.62 176 GLY B CA 1
ATOM 4914 C C . GLY B 1 176 ? 4.508 26.734 20.5 1 97.62 176 GLY B C 1
ATOM 4915 O O . GLY B 1 176 ? 5.59 26.531 21.062 1 97.62 176 GLY B O 1
ATOM 4916 N N . LYS B 1 177 ? 3.367 26.125 20.828 1 97.38 177 LYS B N 1
ATOM 4917 C CA . LYS B 1 177 ? 3.359 25.25 22 1 97.38 177 LYS B CA 1
ATOM 4918 C C . LYS B 1 177 ? 4.328 24.078 21.828 1 97.38 177 LYS B C 1
ATOM 4920 O O . LYS B 1 177 ? 4.316 23.422 20.781 1 97.38 177 LYS B O 1
ATOM 4925 N N . ASP B 1 178 ? 5.305 23.875 22.797 1 94.94 178 ASP B N 1
ATOM 4926 C CA . ASP B 1 178 ? 6.301 22.812 22.859 1 94.94 178 ASP B CA 1
ATOM 4927 C C . ASP B 1 178 ? 7.184 22.812 21.609 1 94.94 178 ASP B C 1
ATOM 4929 O O . ASP B 1 178 ? 7.82 21.812 21.281 1 94.94 178 ASP B O 1
ATOM 4933 N N . LYS B 1 179 ? 7.09 23.875 20.828 1 95.56 179 LYS B N 1
ATOM 4934 C CA . LYS B 1 179 ? 7.867 24.031 19.594 1 95.56 179 LYS B CA 1
ATOM 4935 C C . LYS B 1 179 ? 7.473 22.969 18.562 1 95.56 179 LYS B C 1
ATOM 4937 O O . LYS B 1 179 ? 8.32 22.484 17.828 1 95.56 179 LYS B O 1
ATOM 4942 N N . ARG B 1 180 ? 6.203 22.609 18.562 1 96.81 180 ARG B N 1
ATOM 4943 C CA . ARG B 1 180 ? 5.766 21.562 17.672 1 96.81 180 ARG B CA 1
ATOM 4944 C C . ARG B 1 180 ? 4.402 21.891 17.062 1 96.81 180 ARG B C 1
ATOM 4946 O O . ARG B 1 180 ? 4.012 21.297 16.047 1 96.81 180 ARG B O 1
ATOM 4953 N N . ILE B 1 181 ? 3.691 22.781 17.703 1 98.5 181 ILE B N 1
ATOM 4954 C CA . ILE B 1 181 ? 2.346 23.078 17.234 1 98.5 181 ILE B CA 1
ATOM 4955 C C . ILE B 1 181 ? 2.318 24.484 16.625 1 98.5 181 ILE B C 1
ATOM 4957 O O . ILE B 1 181 ? 2.65 25.469 17.281 1 98.5 181 ILE B O 1
ATOM 4961 N N . TRP B 1 182 ? 1.989 24.578 15.422 1 98.69 182 TRP B N 1
ATOM 4962 C CA . TRP B 1 182 ? 1.896 25.844 14.68 1 98.69 182 TRP B CA 1
ATOM 4963 C C . TRP B 1 182 ? 0.505 26.016 14.078 1 98.69 182 TRP B C 1
ATOM 4965 O O . TRP B 1 182 ? -0.068 25.062 13.539 1 98.69 182 TRP B O 1
ATOM 4975 N N . ILE B 1 183 ? -0.078 27.203 14.25 1 98.81 183 ILE B N 1
ATOM 4976 C CA . ILE B 1 183 ? -1.441 27.469 13.797 1 98.81 183 ILE B CA 1
ATOM 4977 C C . ILE B 1 183 ? -1.419 28.422 12.617 1 98.81 183 ILE B C 1
ATOM 4979 O O . ILE B 1 183 ? -0.804 29.5 12.688 1 98.81 183 ILE B O 1
ATOM 4983 N N . GLY B 1 184 ? -1.96 28.031 11.5 1 98.69 184 GLY B N 1
ATOM 4984 C CA . GLY B 1 184 ? -2.104 28.859 10.32 1 98.69 184 GLY B CA 1
ATOM 4985 C C . GLY B 1 184 ? -3.551 29.125 9.945 1 98.69 184 GLY B C 1
ATOM 4986 O O . GLY B 1 184 ? -4.438 29.047 10.797 1 98.69 184 GLY B O 1
ATOM 4987 N N . PHE B 1 185 ? -3.799 29.625 8.742 1 98.75 185 PHE B N 1
ATOM 4988 C CA . PHE B 1 185 ? -5.133 29.859 8.203 1 98.75 185 PHE B CA 1
ATOM 4989 C C . PHE B 1 185 ? -5.414 28.938 7.027 1 98.75 185 PHE B C 1
ATOM 4991 O O . PHE B 1 185 ? -4.527 28.672 6.215 1 98.75 185 PHE B O 1
ATOM 4998 N N . GLY B 1 186 ? -6.625 28.359 7.004 1 98.69 186 GLY B N 1
ATOM 4999 C CA . GLY B 1 186 ? -6.938 27.375 5.988 1 98.69 186 GLY B CA 1
ATOM 5000 C C . GLY B 1 186 ? -8.148 27.734 5.152 1 98.69 186 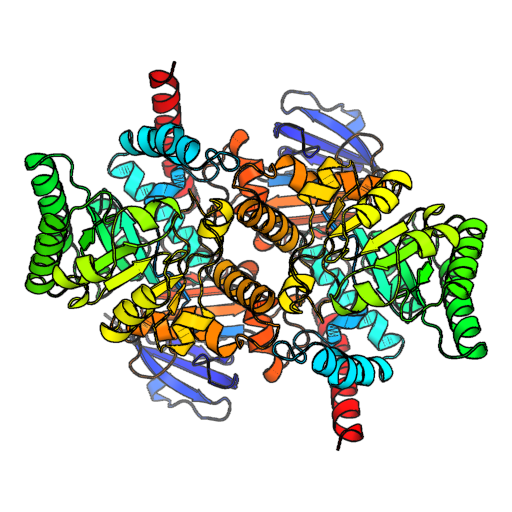GLY B C 1
ATOM 5001 O O . GLY B 1 186 ? -9.203 27.109 5.273 1 98.69 186 GLY B O 1
ATOM 5002 N N . PRO B 1 187 ? -7.996 28.875 4.309 1 98.56 187 PRO B N 1
ATOM 5003 C CA . PRO B 1 187 ? -9.109 29.016 3.365 1 98.56 187 PRO B CA 1
ATOM 5004 C C . PRO B 1 187 ? -9.367 27.75 2.561 1 98.56 187 PRO B C 1
ATOM 5006 O O . PRO B 1 187 ? -8.445 27.188 1.974 1 98.56 187 PRO B O 1
ATOM 5009 N N . HIS B 1 188 ? -10.57 27.297 2.592 1 96.88 188 HIS B N 1
ATOM 5010 C CA . HIS B 1 188 ? -10.914 25.969 2.082 1 96.88 188 HIS B CA 1
ATOM 5011 C C . HIS B 1 188 ? -10.547 25.844 0.608 1 96.88 188 HIS B C 1
ATOM 5013 O O . HIS B 1 188 ? -9.75 24.969 0.238 1 96.88 188 HIS B O 1
ATOM 5019 N N . ALA B 1 189 ? -11.156 26.609 -0.244 1 96.19 189 ALA B N 1
ATOM 5020 C CA . ALA B 1 189 ? -10.938 26.656 -1.687 1 96.19 189 ALA B CA 1
ATOM 5021 C C . ALA B 1 189 ? -11.523 27.938 -2.285 1 96.19 189 ALA B C 1
ATOM 5023 O O . ALA B 1 189 ? -12.406 28.547 -1.69 1 96.19 189 ALA B O 1
ATOM 5024 N N . PRO B 1 190 ? -11.109 28.266 -3.477 1 96.81 190 PRO B N 1
ATOM 5025 C CA . PRO B 1 190 ? -11.602 29.516 -4.07 1 96.81 190 PRO B CA 1
ATOM 5026 C C . PRO B 1 190 ? -13.094 29.469 -4.395 1 96.81 190 PRO B C 1
ATOM 5028 O O . PRO B 1 190 ? -13.742 30.5 -4.5 1 96.81 190 PRO B O 1
ATOM 5031 N N . TYR B 1 191 ? -13.625 28.266 -4.547 1 92.81 191 TYR B N 1
ATOM 5032 C CA . TYR B 1 191 ? -15.047 28.172 -4.855 1 92.81 191 TYR B CA 1
ATOM 5033 C C . TYR B 1 191 ? -15.891 28.328 -3.598 1 92.81 191 TYR B C 1
ATOM 5035 O O . TYR B 1 191 ? -17.109 28.531 -3.678 1 92.81 191 TYR B O 1
ATOM 5043 N N . THR B 1 192 ? -15.266 28.328 -2.4 1 95.06 192 THR B N 1
ATOM 5044 C CA . THR B 1 192 ? -15.992 28.562 -1.154 1 95.06 192 THR B CA 1
ATOM 5045 C C . THR B 1 192 ? -15.5 29.844 -0.474 1 95.06 192 THR B C 1
ATOM 5047 O O . THR B 1 192 ? -16.094 30.281 0.507 1 95.06 192 THR B O 1
ATOM 5050 N N . VAL B 1 193 ? -14.422 30.391 -0.936 1 97.75 193 VAL B N 1
ATOM 5051 C CA . VAL B 1 193 ? -13.836 31.625 -0.42 1 97.75 193 VAL B CA 1
ATOM 5052 C C . VAL B 1 193 ? -13.484 32.562 -1.578 1 97.75 193 VAL B C 1
ATOM 5054 O O . VAL B 1 193 ? -12.508 32.312 -2.293 1 97.75 193 VAL B O 1
ATOM 5057 N N . ASN B 1 194 ? -14.219 33.625 -1.712 1 96.38 194 ASN B N 1
ATOM 5058 C CA . ASN B 1 194 ? -14 34.5 -2.85 1 96.38 194 ASN B CA 1
ATOM 5059 C C . ASN B 1 194 ? -12.711 35.312 -2.689 1 96.38 194 ASN B C 1
ATOM 5061 O O . ASN B 1 194 ? -12.102 35.312 -1.621 1 96.38 194 ASN B O 1
ATOM 5065 N N . ASN B 1 195 ? -12.328 36.062 -3.701 1 97.75 195 ASN B N 1
ATOM 5066 C CA . ASN B 1 195 ? -11.047 36.781 -3.76 1 97.75 195 ASN B CA 1
ATOM 5067 C C . ASN B 1 195 ? -10.922 37.812 -2.65 1 97.75 195 ASN B C 1
ATOM 5069 O O . ASN B 1 195 ? -9.836 38.031 -2.109 1 97.75 195 ASN B O 1
ATOM 5073 N N . GLU B 1 196 ? -11.961 38.469 -2.371 1 98 196 GLU B N 1
ATOM 5074 C CA . GLU B 1 196 ? -11.938 39.469 -1.31 1 98 196 GLU B CA 1
ATOM 5075 C C . GLU B 1 196 ? -11.57 38.844 0.033 1 98 196 GLU B C 1
ATOM 5077 O O . GLU B 1 196 ? -10.758 39.375 0.776 1 98 196 GLU B O 1
ATOM 5082 N N . LYS B 1 197 ? -12.211 37.719 0.293 1 98.62 197 LYS B N 1
ATOM 5083 C CA . LYS B 1 197 ? -11.945 37.031 1.553 1 98.62 197 LYS B CA 1
ATOM 5084 C C . LYS B 1 197 ? -10.57 36.375 1.541 1 98.62 197 LYS B C 1
ATOM 5086 O O . LYS B 1 197 ? -9.906 36.281 2.578 1 98.62 197 LYS B O 1
ATOM 5091 N N . LEU B 1 198 ? -10.148 35.906 0.429 1 98.75 198 LEU B N 1
ATOM 5092 C CA . LEU B 1 198 ? -8.789 35.375 0.318 1 98.75 198 LEU B CA 1
ATOM 5093 C C . LEU B 1 198 ? -7.762 36.438 0.632 1 98.75 198 LEU B C 1
ATOM 5095 O O . LEU B 1 198 ? -6.742 36.188 1.269 1 98.75 198 LEU B O 1
ATOM 5099 N N . LYS B 1 199 ? -8.023 37.656 0.129 1 98.62 199 LYS B N 1
ATOM 5100 C CA . LYS B 1 199 ? -7.152 38.781 0.44 1 98.62 199 LYS B CA 1
ATOM 5101 C C . LYS B 1 199 ? -7.113 39.031 1.942 1 98.62 199 LYS B C 1
ATOM 5103 O O . LYS B 1 199 ? -6.051 39.344 2.502 1 98.62 199 LYS B O 1
ATOM 5108 N N . GLU B 1 200 ? -8.266 38.969 2.523 1 98.62 200 GLU B N 1
ATOM 5109 C CA . GLU B 1 200 ? -8.336 39.125 3.973 1 98.62 200 GLU B CA 1
ATOM 5110 C C . GLU B 1 200 ? -7.484 38.094 4.688 1 98.62 200 GLU B C 1
ATOM 5112 O O . GLU B 1 200 ? -6.762 38.406 5.629 1 98.62 200 GLU B O 1
ATOM 5117 N N . VAL B 1 201 ? -7.57 36.844 4.27 1 98.75 201 VAL B N 1
ATOM 5118 C CA . VAL B 1 201 ? -6.793 35.75 4.859 1 98.75 201 VAL B CA 1
ATOM 5119 C C . VAL B 1 201 ? -5.301 36.031 4.672 1 98.75 201 VAL B C 1
ATOM 5121 O O . VAL B 1 201 ? -4.508 35.812 5.594 1 98.75 201 VAL B O 1
ATOM 5124 N N . ALA B 1 202 ? -4.918 36.469 3.488 1 98.62 202 ALA B N 1
ATOM 5125 C CA . ALA B 1 202 ? -3.52 36.781 3.211 1 98.62 202 ALA B CA 1
ATOM 5126 C C . ALA B 1 202 ? -3.002 37.844 4.18 1 98.62 202 ALA B C 1
ATOM 5128 O O . ALA B 1 202 ? -1.907 37.719 4.734 1 98.62 202 ALA B O 1
ATOM 5129 N N . ASN B 1 203 ? -3.793 38.875 4.371 1 98.56 203 ASN B N 1
ATOM 5130 C CA . ASN B 1 203 ? -3.416 39.938 5.281 1 98.56 203 ASN B CA 1
ATOM 5131 C C . ASN B 1 203 ? -3.287 39.438 6.715 1 98.56 203 ASN B C 1
ATOM 5133 O O . ASN B 1 203 ? -2.365 39.844 7.434 1 98.56 203 ASN B O 1
ATOM 5137 N N . LEU B 1 204 ? -4.219 38.656 7.137 1 98.5 204 LEU B N 1
ATOM 5138 C CA . LEU B 1 204 ? -4.176 38.094 8.484 1 98.5 204 LEU B CA 1
ATOM 5139 C C . LEU B 1 204 ? -2.949 37.188 8.664 1 98.5 204 LEU B C 1
ATOM 5141 O O . LEU B 1 204 ? -2.264 37.281 9.688 1 98.5 204 LEU B O 1
ATOM 5145 N N . ALA B 1 205 ? -2.713 36.312 7.699 1 98.5 205 ALA B N 1
ATOM 5146 C CA . ALA B 1 205 ? -1.564 35.406 7.777 1 98.5 205 ALA B CA 1
ATOM 5147 C C . ALA B 1 205 ? -0.259 36.188 7.859 1 98.5 205 ALA B C 1
ATOM 5149 O O . ALA B 1 205 ? 0.671 35.781 8.562 1 98.5 205 ALA B O 1
ATOM 5150 N N . LYS B 1 206 ? -0.182 37.281 7.125 1 97.88 206 LYS B N 1
ATOM 5151 C CA . LYS B 1 206 ? 0.977 38.156 7.195 1 97.88 206 LYS B CA 1
ATOM 5152 C C . LYS B 1 206 ? 1.108 38.781 8.578 1 97.88 206 LYS B C 1
ATOM 5154 O O . LYS B 1 206 ? 2.195 38.781 9.164 1 97.88 206 LYS B O 1
ATOM 5159 N N . LYS B 1 207 ? 0.014 39.312 9.047 1 98.12 207 LYS B N 1
ATOM 5160 C CA . LYS B 1 207 ? -0.018 39.938 10.359 1 98.12 207 LYS B CA 1
ATOM 5161 C C . LYS B 1 207 ? 0.452 38.969 11.445 1 98.12 207 LYS B C 1
ATOM 5163 O O . LYS B 1 207 ? 1.2 39.375 12.344 1 98.12 207 LYS B O 1
ATOM 5168 N N . TYR B 1 208 ? 0.057 37.75 11.391 1 97.88 208 TYR B N 1
ATOM 5169 C CA . TYR B 1 208 ? 0.353 36.75 12.422 1 97.88 208 TYR B CA 1
ATOM 5170 C C . TYR B 1 208 ? 1.612 35.969 12.086 1 97.88 208 TYR B C 1
ATOM 5172 O O . TYR B 1 208 ? 2.016 35.094 12.836 1 97.88 208 TYR B O 1
ATOM 5180 N N . ASN B 1 209 ? 2.232 36.25 10.977 1 97.19 209 ASN B N 1
ATOM 5181 C CA . ASN B 1 209 ? 3.453 35.625 10.508 1 97.19 209 ASN B CA 1
ATOM 5182 C C . ASN B 1 209 ? 3.322 34.094 10.523 1 97.19 209 ASN B C 1
ATOM 5184 O O . ASN B 1 209 ? 4.121 33.406 11.156 1 97.19 209 ASN B O 1
ATOM 5188 N N . THR B 1 210 ? 2.328 33.625 9.867 1 97.69 210 THR B N 1
ATOM 5189 C CA . THR B 1 210 ? 2.045 32.188 9.898 1 97.69 210 THR B CA 1
ATOM 5190 C C . THR B 1 210 ? 1.718 31.688 8.5 1 97.69 210 THR B C 1
ATOM 5192 O O . THR B 1 210 ? 1.834 32.406 7.516 1 97.69 210 THR B O 1
ATOM 5195 N N . HIS B 1 211 ? 1.421 30.359 8.344 1 97.69 211 HIS B N 1
ATOM 5196 C CA . HIS B 1 211 ? 1.28 29.688 7.066 1 97.69 211 HIS B CA 1
ATOM 5197 C C . HIS B 1 211 ? -0.181 29.609 6.637 1 97.69 211 HIS B C 1
ATOM 5199 O O . HIS B 1 211 ? -1.082 29.859 7.441 1 97.69 211 HIS B O 1
ATOM 5205 N N . VAL B 1 212 ? -0.336 29.297 5.336 1 98.62 212 VAL B N 1
ATOM 5206 C CA . VAL B 1 212 ? -1.653 29.078 4.75 1 98.62 212 VAL B CA 1
ATOM 5207 C C . VAL B 1 212 ? -1.672 27.75 4.012 1 98.62 212 VAL B C 1
ATOM 5209 O O . VAL B 1 212 ? -0.662 27.328 3.436 1 98.62 212 VAL B O 1
ATOM 5212 N N . GLN B 1 213 ? -2.721 27 4.082 1 98.62 213 GLN B N 1
ATOM 5213 C CA . GLN B 1 213 ? -2.998 25.891 3.186 1 98.62 213 GLN B CA 1
ATOM 5214 C C . GLN B 1 213 ? -4.355 26.047 2.508 1 98.62 213 GLN B C 1
ATOM 5216 O O . GLN B 1 213 ? -5.289 26.594 3.102 1 98.62 213 GLN B O 1
ATOM 5221 N N . ILE B 1 214 ? -4.48 25.609 1.291 1 98.69 214 ILE B N 1
ATOM 5222 C CA . ILE B 1 214 ? -5.688 25.812 0.496 1 98.69 214 ILE B CA 1
ATOM 5223 C C . ILE B 1 214 ? -5.809 24.688 -0.542 1 98.69 214 ILE B C 1
ATOM 5225 O O . ILE B 1 214 ? -4.797 24.172 -1.028 1 98.69 214 ILE B O 1
ATOM 5229 N N . HIS B 1 215 ? -7.016 24.188 -0.796 1 97.69 215 HIS B N 1
ATOM 5230 C CA . HIS B 1 215 ? -7.25 23.297 -1.926 1 97.69 215 HIS B CA 1
ATOM 5231 C C . HIS B 1 215 ? -7.277 24.078 -3.24 1 97.69 215 HIS B C 1
ATOM 5233 O O . HIS B 1 215 ? -8.008 25.047 -3.375 1 97.69 215 HIS B O 1
ATOM 5239 N N . LEU B 1 216 ? -6.527 23.609 -4.211 1 98.19 216 LEU B N 1
ATOM 5240 C CA . LEU B 1 216 ? -6.52 24.266 -5.512 1 98.19 216 LEU B CA 1
ATOM 5241 C C . LEU B 1 216 ? -6.641 23.25 -6.641 1 98.19 216 LEU B C 1
ATOM 5243 O O . LEU B 1 216 ? -5.906 22.266 -6.672 1 98.19 216 LEU B O 1
ATOM 5247 N N . HIS B 1 217 ? -7.512 23.438 -7.559 1 97.56 217 HIS B N 1
ATOM 5248 C CA . HIS B 1 217 ? -7.652 22.719 -8.82 1 97.56 217 HIS B CA 1
ATOM 5249 C C . HIS B 1 217 ? -7.621 21.203 -8.602 1 97.56 217 HIS B C 1
ATOM 5251 O O . HIS B 1 217 ? -6.855 20.5 -9.258 1 97.56 217 HIS B O 1
ATOM 5257 N N . GLU B 1 218 ? -8.445 20.781 -7.691 1 94 218 GLU B N 1
ATOM 5258 C CA . GLU B 1 218 ? -8.523 19.359 -7.379 1 94 218 GLU B CA 1
ATOM 5259 C C . GLU B 1 218 ? -9.352 18.609 -8.422 1 94 218 GLU B C 1
ATOM 5261 O O . GLU B 1 218 ? -8.922 17.578 -8.938 1 94 218 GLU B O 1
ATOM 5266 N N . ALA B 1 219 ? -10.523 19.141 -8.734 1 91.31 219 ALA B N 1
ATOM 5267 C CA . ALA B 1 219 ? -11.469 18.5 -9.641 1 91.31 219 ALA B CA 1
ATOM 5268 C C . ALA B 1 219 ? -11.602 19.281 -10.938 1 91.31 219 ALA B C 1
ATOM 5270 O O . ALA B 1 219 ? -11.375 20.5 -10.961 1 91.31 219 ALA B O 1
ATOM 5271 N N . LEU B 1 220 ? -12.109 18.641 -11.969 1 91.62 220 LEU B N 1
ATOM 5272 C CA . LEU B 1 220 ? -12.188 19.219 -13.312 1 91.62 220 LEU B CA 1
ATOM 5273 C C . LEU B 1 220 ? -13.102 20.438 -13.336 1 91.62 220 LEU B C 1
ATOM 5275 O O . LEU B 1 220 ? -12.812 21.422 -14.023 1 91.62 220 LEU B O 1
ATOM 5279 N N . TRP B 1 221 ? -14.172 20.359 -12.641 1 89.88 221 TRP B N 1
ATOM 5280 C CA . TRP B 1 221 ? -15.164 21.422 -12.695 1 89.88 221 TRP B CA 1
ATOM 5281 C C . TRP B 1 221 ? -14.602 22.719 -12.109 1 89.88 221 TRP B C 1
ATOM 5283 O O . TRP B 1 221 ? -15.133 23.797 -12.359 1 89.88 221 TRP B O 1
ATOM 5293 N N . GLU B 1 222 ? -13.5 22.688 -11.281 1 92.56 222 GLU B N 1
ATOM 5294 C CA . GLU B 1 222 ? -12.898 23.859 -10.688 1 92.56 222 GLU B CA 1
ATOM 5295 C C . GLU B 1 222 ? -12.195 24.719 -11.734 1 92.56 222 GLU B C 1
ATOM 5297 O O . GLU B 1 222 ? -11.977 25.922 -11.523 1 92.56 222 GLU B O 1
ATOM 5302 N N . LYS B 1 223 ? -11.805 24.109 -12.773 1 91.38 223 LYS B N 1
ATOM 5303 C CA . LYS B 1 223 ? -11.031 24.797 -13.805 1 91.38 223 LYS B CA 1
ATOM 5304 C C . LYS B 1 223 ? -11.789 26.016 -14.344 1 91.38 223 LYS B C 1
ATOM 5306 O O . LYS B 1 223 ? -11.172 27.016 -14.719 1 91.38 223 LYS B O 1
ATOM 5311 N N . GLU B 1 224 ? -13.062 25.906 -14.328 1 91.62 224 GLU B N 1
ATOM 5312 C CA . GLU B 1 224 ? -13.875 26.969 -14.906 1 91.62 224 GLU B CA 1
ATOM 5313 C C . GLU B 1 224 ? -14.281 27.984 -13.844 1 91.62 224 GLU B C 1
ATOM 5315 O O . GLU B 1 224 ? -14.859 29.031 -14.164 1 91.62 224 GLU B O 1
ATOM 5320 N N . GLN B 1 225 ? -13.906 27.766 -12.625 1 93.12 225 GLN B N 1
ATOM 5321 C CA . GLN B 1 225 ? -14.43 28.578 -11.539 1 93.12 225 GLN B CA 1
ATOM 5322 C C . GLN B 1 225 ? -13.461 29.703 -11.18 1 93.12 225 GLN B C 1
ATOM 5324 O O . GLN B 1 225 ? -13.875 30.781 -10.727 1 93.12 225 GLN B O 1
ATOM 5329 N N . TYR B 1 226 ? -12.211 29.438 -11.289 1 95.75 226 TYR B N 1
ATOM 5330 C CA . TYR B 1 226 ? -11.203 30.422 -10.898 1 95.75 226 TYR B CA 1
ATOM 5331 C C . TYR B 1 226 ? -9.891 30.172 -11.617 1 95.75 226 TYR B C 1
ATOM 5333 O O . TYR B 1 226 ? -9.711 29.125 -12.25 1 95.75 226 TYR B O 1
ATOM 5341 N N . SER B 1 227 ? -8.977 31.125 -11.562 1 96.06 227 SER B N 1
ATOM 5342 C CA . SER B 1 227 ? -7.621 30.984 -12.07 1 96.06 227 SER B CA 1
ATOM 5343 C C . SER B 1 227 ? -6.59 31.281 -10.992 1 96.06 227 SER B C 1
ATOM 5345 O O . SER B 1 227 ? -6.836 32.094 -10.086 1 96.06 227 SER B O 1
ATOM 5347 N N . LEU B 1 228 ? -5.426 30.656 -11.07 1 98.06 228 LEU B N 1
ATOM 5348 C CA . LEU B 1 228 ? -4.383 30.875 -10.07 1 98.06 228 LEU B CA 1
ATOM 5349 C C . LEU B 1 228 ? -3.818 32.281 -10.188 1 98.06 228 LEU B C 1
ATOM 5351 O O . LEU B 1 228 ? -3.342 32.844 -9.203 1 98.06 228 LEU B O 1
ATOM 5355 N N . SER B 1 229 ? -3.959 32.875 -11.391 1 97.31 229 SER B N 1
ATOM 5356 C CA . SER B 1 229 ? -3.545 34.25 -11.57 1 97.31 229 SER B CA 1
ATOM 5357 C C . SER B 1 229 ? -4.387 35.188 -10.719 1 97.31 229 SER B C 1
ATOM 5359 O O . SER B 1 229 ? -3.875 36.188 -10.18 1 97.31 229 SER B O 1
ATOM 5361 N N . ASP B 1 230 ? -5.664 34.906 -10.695 1 97.06 230 ASP B N 1
ATOM 5362 C CA . ASP B 1 230 ? -6.547 35.719 -9.867 1 97.06 230 ASP B CA 1
ATOM 5363 C C . ASP B 1 230 ? -6.234 35.531 -8.391 1 97.06 230 ASP B C 1
ATOM 5365 O O . ASP B 1 230 ? -6.289 36.5 -7.613 1 97.06 230 ASP B O 1
ATOM 5369 N N . ILE B 1 231 ? -5.957 34.375 -7.977 1 98.31 231 ILE B N 1
ATOM 5370 C CA . ILE B 1 231 ? -5.598 34.094 -6.59 1 98.31 231 ILE B CA 1
ATOM 5371 C C . ILE B 1 231 ? -4.289 34.812 -6.242 1 98.31 231 ILE B C 1
ATOM 5373 O O . ILE B 1 231 ? -4.141 35.344 -5.141 1 98.31 231 ILE B O 1
ATOM 5377 N N . GLU B 1 232 ? -3.338 34.781 -7.129 1 98.31 232 GLU B N 1
ATOM 5378 C CA . GLU B 1 232 ? -2.062 35.469 -6.949 1 98.31 232 GLU B CA 1
ATOM 5379 C C . GLU B 1 232 ? -2.271 36.938 -6.59 1 98.31 232 GLU B C 1
ATOM 5381 O O . GLU B 1 232 ? -1.575 37.5 -5.73 1 98.31 232 GLU B O 1
ATOM 5386 N N . LYS B 1 233 ? -3.268 37.562 -7.195 1 98 233 LYS B N 1
ATOM 5387 C CA . LYS B 1 233 ? -3.545 39 -7.008 1 98 233 LYS B CA 1
ATOM 5388 C C . LYS B 1 233 ? -4.047 39.281 -5.594 1 98 233 LYS B C 1
ATOM 5390 O O . LYS B 1 233 ? -4.004 40.406 -5.129 1 98 233 LYS B O 1
ATOM 5395 N N . THR B 1 234 ? -4.559 38.281 -4.953 1 98.31 234 THR B N 1
ATOM 5396 C CA . THR B 1 234 ? -5.078 38.469 -3.602 1 98.31 234 THR B CA 1
ATOM 5397 C C . THR B 1 234 ? -3.936 38.625 -2.602 1 98.31 234 THR B C 1
ATOM 5399 O O . THR B 1 234 ? -4.152 39.031 -1.463 1 98.31 234 THR B O 1
ATOM 5402 N N . GLY B 1 235 ? -2.672 38.25 -2.996 1 98.38 235 GLY B N 1
ATOM 5403 C CA . GLY B 1 235 ? -1.529 38.281 -2.096 1 98.38 235 GLY B CA 1
ATOM 5404 C C . GLY B 1 235 ? -1.349 36.969 -1.324 1 98.38 235 GLY B C 1
ATOM 5405 O O . GLY B 1 235 ? -0.404 36.844 -0.545 1 98.38 235 GLY B O 1
ATOM 5406 N N . LEU B 1 236 ? -2.154 36.031 -1.577 1 98.44 236 LEU B N 1
ATOM 5407 C CA . LEU B 1 236 ? -2.113 34.781 -0.835 1 98.44 236 LEU B CA 1
ATOM 5408 C C . LEU B 1 236 ? -0.777 34.062 -1.036 1 98.44 236 LEU B C 1
ATOM 5410 O O . LEU B 1 236 ? -0.237 33.469 -0.1 1 98.44 236 LEU B O 1
ATOM 5414 N N . PHE B 1 237 ? -0.241 34.125 -2.242 1 98.25 237 PHE B N 1
ATOM 5415 C CA . PHE B 1 237 ? 0.966 33.375 -2.588 1 98.25 237 PHE B CA 1
ATOM 5416 C C . PHE B 1 237 ? 2.211 34.125 -2.121 1 98.25 237 PHE B C 1
ATOM 5418 O O . PHE B 1 237 ? 3.33 33.625 -2.273 1 98.25 237 PHE B O 1
ATOM 5425 N N . GLU B 1 238 ? 2.062 35.281 -1.463 1 97.12 238 GLU B N 1
ATOM 5426 C CA . GLU B 1 238 ? 3.17 36 -0.828 1 97.12 238 GLU B CA 1
ATOM 5427 C C . GLU B 1 238 ? 3.459 35.438 0.562 1 97.12 238 GLU B C 1
ATOM 5429 O O . GLU B 1 238 ? 4.484 35.75 1.167 1 97.12 238 GLU B O 1
ATOM 5434 N N . ILE B 1 239 ? 2.504 34.625 1.039 1 95.56 239 ILE B N 1
ATOM 5435 C CA . ILE B 1 239 ? 2.609 33.938 2.311 1 95.56 239 ILE B CA 1
ATOM 5436 C C . ILE B 1 239 ? 3.031 32.469 2.061 1 95.56 239 ILE B C 1
ATOM 5438 O O . ILE B 1 239 ? 2.707 31.906 1.021 1 95.56 239 ILE B O 1
ATOM 5442 N N . PRO B 1 240 ? 3.873 31.891 2.994 1 96.75 240 PRO B N 1
ATOM 5443 C CA . PRO B 1 240 ? 4.109 30.453 2.834 1 96.75 240 PRO B CA 1
ATOM 5444 C C . PRO B 1 240 ? 2.816 29.672 2.66 1 96.75 240 PRO B C 1
ATOM 5446 O O . PRO B 1 240 ? 2.002 29.594 3.584 1 96.75 240 PRO B O 1
ATOM 5449 N N . THR B 1 241 ? 2.615 29.125 1.48 1 98.62 241 THR B N 1
ATOM 5450 C CA . THR B 1 241 ? 1.344 28.516 1.116 1 98.62 241 THR B CA 1
ATOM 5451 C C . THR B 1 241 ? 1.556 27.078 0.624 1 98.62 241 THR B C 1
ATOM 5453 O O . THR B 1 241 ? 2.418 26.828 -0.22 1 98.62 241 THR B O 1
ATOM 5456 N N . ILE B 1 242 ? 0.846 26.156 1.226 1 98.88 242 ILE B N 1
ATOM 5457 C CA . ILE B 1 242 ? 0.746 24.797 0.709 1 98.88 242 ILE B CA 1
ATOM 5458 C C . ILE B 1 242 ? -0.561 24.641 -0.065 1 98.88 242 ILE B C 1
ATOM 5460 O O . ILE B 1 242 ? -1.646 24.812 0.494 1 98.88 242 ILE B O 1
ATOM 5464 N N . ALA B 1 243 ? -0.459 24.406 -1.354 1 98.88 243 ALA B N 1
ATOM 5465 C CA . ALA B 1 243 ? -1.599 24.109 -2.221 1 98.88 243 ALA B CA 1
ATOM 5466 C C . ALA B 1 243 ? -1.84 22.609 -2.316 1 98.88 243 ALA B C 1
ATOM 5468 O O . ALA B 1 243 ? -1.037 21.891 -2.908 1 98.88 243 ALA B O 1
ATOM 5469 N N . ALA B 1 244 ? -2.918 22.141 -1.781 1 98.69 244 ALA B N 1
ATOM 5470 C CA . ALA B 1 244 ? -3.242 20.719 -1.814 1 98.69 244 ALA B CA 1
ATOM 5471 C C . ALA B 1 244 ? -3.82 20.328 -3.17 1 98.69 244 ALA B C 1
ATOM 5473 O O . ALA B 1 244 ? -4.578 21.078 -3.775 1 98.69 244 ALA B O 1
ATOM 5474 N N . HIS B 1 245 ? -3.467 19.156 -3.693 1 98.12 245 HIS B N 1
ATOM 5475 C CA . HIS B 1 245 ? -4.004 18.422 -4.832 1 98.12 245 HIS B CA 1
ATOM 5476 C C . HIS B 1 245 ? -3.381 18.906 -6.141 1 98.12 245 HIS B C 1
ATOM 5478 O O . HIS B 1 245 ? -2.445 18.281 -6.648 1 98.12 245 HIS B O 1
ATOM 5484 N N . CYS B 1 246 ? -3.912 20.078 -6.68 1 98.5 246 CYS B N 1
ATOM 5485 C CA . CYS B 1 246 ? -3.398 20.688 -7.91 1 98.5 246 CYS B CA 1
ATOM 5486 C C . CYS B 1 246 ? -3.398 19.672 -9.047 1 98.5 246 CYS B C 1
ATOM 5488 O O . CYS B 1 246 ? -2.432 19.578 -9.805 1 98.5 246 CYS B O 1
ATOM 5490 N N . VAL B 1 247 ? -4.449 18.875 -9.172 1 97.56 247 VAL B N 1
ATOM 5491 C CA . VAL B 1 247 ? -4.574 17.812 -10.164 1 97.56 247 VAL B CA 1
ATOM 5492 C C . VAL B 1 247 ? -4.836 18.406 -11.547 1 97.56 247 VAL B C 1
ATOM 5494 O O . VAL B 1 247 ? -4.289 17.938 -12.547 1 97.56 247 VAL B O 1
ATOM 5497 N N . GLN B 1 248 ? -5.652 19.516 -11.57 1 97.06 248 GLN B N 1
ATOM 5498 C CA . GLN B 1 248 ? -6.168 20.047 -12.836 1 97.06 248 GLN B CA 1
ATOM 5499 C C . GLN B 1 248 ? -5.43 21.312 -13.242 1 97.06 248 GLN B C 1
ATOM 5501 O O . GLN B 1 248 ? -5.977 22.156 -13.977 1 97.06 248 GLN B O 1
ATOM 5506 N N . VAL B 1 249 ? -4.23 21.516 -12.82 1 98.12 249 VAL B N 1
ATOM 5507 C CA . VAL B 1 249 ? -3.463 22.719 -13.172 1 98.12 249 VAL B CA 1
ATOM 5508 C C . VAL B 1 249 ? -2.939 22.594 -14.602 1 98.12 249 VAL B C 1
ATOM 5510 O O . VAL B 1 249 ? -2.574 21.5 -15.039 1 98.12 249 VAL B O 1
ATOM 5513 N N . ASP B 1 250 ? -2.916 23.672 -15.32 1 96.94 250 ASP B N 1
ATOM 5514 C CA . ASP B 1 250 ? -2.322 23.734 -16.656 1 96.94 250 ASP B CA 1
ATOM 5515 C C . ASP B 1 250 ? -0.963 24.422 -16.625 1 96.94 250 ASP B C 1
ATOM 5517 O O . ASP B 1 250 ? -0.424 24.688 -15.539 1 96.94 250 ASP B O 1
ATOM 5521 N N . GLU B 1 251 ? -0.408 24.672 -17.797 1 97.31 251 GLU B N 1
ATOM 5522 C CA . GLU B 1 251 ? 0.933 25.234 -17.906 1 97.31 251 GLU B CA 1
ATOM 5523 C C . GLU B 1 251 ? 0.996 26.625 -17.266 1 97.31 251 GLU B C 1
ATOM 5525 O O . GLU B 1 251 ? 1.983 26.969 -16.609 1 97.31 251 GLU B O 1
ATOM 5530 N N . ARG B 1 252 ? -0.054 27.469 -17.531 1 96.94 252 ARG B N 1
ATOM 5531 C CA . ARG B 1 252 ? -0.094 28.812 -16.953 1 96.94 252 ARG B CA 1
ATOM 5532 C C . ARG B 1 252 ? -0.156 28.75 -15.438 1 96.94 252 ARG B C 1
ATOM 5534 O O . ARG B 1 252 ? 0.462 29.562 -14.75 1 96.94 252 ARG B O 1
ATOM 5541 N N . ASP B 1 253 ? -0.935 27.781 -14.828 1 98.5 253 ASP B N 1
ATOM 5542 C CA . ASP B 1 253 ? -1.036 27.578 -13.391 1 98.5 253 ASP B CA 1
ATOM 5543 C C . ASP B 1 253 ? 0.313 27.188 -12.797 1 98.5 253 ASP B C 1
ATOM 5545 O O . ASP B 1 253 ? 0.707 27.703 -11.742 1 98.5 253 ASP B O 1
ATOM 5549 N N . ILE B 1 254 ? 0.987 26.312 -13.414 1 98.56 254 ILE B N 1
ATOM 5550 C CA . ILE B 1 254 ? 2.277 25.812 -12.953 1 98.56 254 ILE B CA 1
ATOM 5551 C C . ILE B 1 254 ? 3.287 26.953 -12.906 1 98.56 254 ILE B C 1
ATOM 5553 O O . ILE B 1 254 ? 4.082 27.047 -11.961 1 98.56 254 ILE B O 1
ATOM 5557 N N . GLU B 1 255 ? 3.236 27.812 -13.883 1 98.31 255 GLU B N 1
ATOM 5558 C CA . GLU B 1 255 ? 4.113 28.984 -13.891 1 98.31 255 GLU B CA 1
ATOM 5559 C C . GLU B 1 255 ? 3.855 29.875 -12.68 1 98.31 255 GLU B C 1
ATOM 5561 O O . GLU B 1 255 ? 4.797 30.375 -12.062 1 98.31 255 GLU B O 1
ATOM 5566 N N . VAL B 1 256 ? 2.59 30.109 -12.391 1 98.56 256 VAL B N 1
ATOM 5567 C CA . VAL B 1 256 ? 2.209 30.938 -11.258 1 98.56 256 VAL B CA 1
ATOM 5568 C C . VAL B 1 256 ? 2.719 30.312 -9.961 1 98.56 256 VAL B C 1
ATOM 5570 O O . VAL B 1 256 ? 3.285 31.016 -9.109 1 98.56 256 VAL B O 1
ATOM 5573 N N . LEU B 1 257 ? 2.482 29.016 -9.789 1 98.75 257 LEU B N 1
ATOM 5574 C CA . LEU B 1 257 ? 2.932 28.312 -8.586 1 98.75 257 LEU B CA 1
ATOM 5575 C C . LEU B 1 257 ? 4.449 28.391 -8.453 1 98.75 257 LEU B C 1
ATOM 5577 O O . LEU B 1 257 ? 4.965 28.641 -7.355 1 98.75 257 LEU B O 1
ATOM 5581 N N . SER B 1 258 ? 5.145 28.156 -9.555 1 98.5 258 SER B N 1
ATOM 5582 C CA . SER B 1 258 ? 6.602 28.156 -9.57 1 98.5 258 SER B CA 1
ATOM 5583 C C . SER B 1 258 ? 7.152 29.547 -9.227 1 98.5 258 SER B C 1
ATOM 5585 O O . SER B 1 258 ? 8.008 29.688 -8.352 1 98.5 258 SER B O 1
ATOM 5587 N N . LYS B 1 259 ? 6.598 30.531 -9.906 1 98.06 259 LYS B N 1
ATOM 5588 C CA . LYS B 1 259 ? 7.043 31.906 -9.727 1 98.06 259 LYS B CA 1
ATOM 5589 C C . LYS B 1 259 ? 6.914 32.344 -8.273 1 98.06 259 LYS B C 1
ATOM 5591 O O . LYS B 1 259 ? 7.734 33.125 -7.781 1 98.06 259 LYS B O 1
ATOM 5596 N N . ASN B 1 260 ? 5.945 31.922 -7.586 1 98.31 260 ASN B N 1
ATOM 5597 C CA . ASN B 1 260 ? 5.633 32.375 -6.238 1 98.31 260 ASN B CA 1
ATOM 5598 C C . ASN B 1 260 ? 6.137 31.406 -5.18 1 98.31 260 ASN B C 1
ATOM 5600 O O . ASN B 1 260 ? 5.848 31.562 -3.994 1 98.31 260 ASN B O 1
ATOM 5604 N N . ASN B 1 261 ? 6.816 30.312 -5.539 1 97.75 261 ASN B N 1
ATOM 5605 C CA . ASN B 1 261 ? 7.379 29.312 -4.648 1 97.75 261 ASN B CA 1
ATOM 5606 C C . ASN B 1 261 ? 6.297 28.656 -3.791 1 97.75 261 ASN B C 1
ATOM 5608 O O . ASN B 1 261 ? 6.473 28.484 -2.582 1 97.75 261 ASN B O 1
ATOM 5612 N N . VAL B 1 262 ? 5.145 28.469 -4.414 1 98.69 262 VAL B N 1
ATOM 5613 C CA . VAL B 1 262 ? 4.074 27.766 -3.721 1 98.69 262 VAL B CA 1
ATOM 5614 C C . VAL B 1 262 ? 4.402 26.266 -3.652 1 98.69 262 VAL B C 1
ATOM 5616 O O . VAL B 1 262 ? 4.809 25.672 -4.652 1 98.69 262 VAL B O 1
ATOM 5619 N N . THR B 1 263 ? 4.32 25.703 -2.457 1 98.88 263 THR B N 1
ATOM 5620 C CA . THR B 1 263 ? 4.484 24.25 -2.303 1 98.88 263 THR B CA 1
ATOM 5621 C C . THR B 1 263 ? 3.205 23.516 -2.686 1 98.88 263 THR B C 1
ATOM 5623 O O . THR B 1 263 ? 2.105 23.953 -2.336 1 98.88 263 THR B O 1
ATOM 5626 N N . VAL B 1 264 ? 3.332 22.438 -3.412 1 98.94 264 VAL B N 1
ATOM 5627 C CA . VAL B 1 264 ? 2.188 21.594 -3.762 1 98.94 264 VAL B CA 1
ATOM 5628 C C . VAL B 1 264 ? 2.186 20.328 -2.9 1 98.94 264 VAL B C 1
ATOM 5630 O O . VAL B 1 264 ? 3.213 19.672 -2.766 1 98.94 264 VAL B O 1
ATOM 5633 N N . SER B 1 265 ? 1.079 20.047 -2.25 1 98.94 265 SER B N 1
ATOM 5634 C CA . SER B 1 265 ? 0.861 18.766 -1.578 1 98.94 265 SER B CA 1
ATOM 5635 C C . SER B 1 265 ? 0.074 17.812 -2.461 1 98.94 265 SER B C 1
ATOM 5637 O O . SER B 1 265 ? -1.149 17.906 -2.564 1 98.94 265 SER B O 1
ATOM 5639 N N . HIS B 1 266 ? 0.825 16.906 -3.062 1 98.75 266 HIS B N 1
ATOM 5640 C CA . HIS B 1 266 ? 0.246 15.883 -3.916 1 98.75 266 HIS B CA 1
ATOM 5641 C C . HIS B 1 266 ? -0.442 14.805 -3.086 1 98.75 266 HIS B C 1
ATOM 5643 O O . HIS B 1 266 ? 0.166 14.227 -2.182 1 98.75 266 HIS B O 1
ATOM 5649 N N . ASN B 1 267 ? -1.749 14.555 -3.277 1 98.62 267 ASN B N 1
ATOM 5650 C CA . ASN B 1 267 ? -2.568 13.57 -2.572 1 98.62 267 ASN B CA 1
ATOM 5651 C C . ASN B 1 267 ? -3.086 12.492 -3.518 1 98.62 267 ASN B C 1
ATOM 5653 O O . ASN B 1 267 ? -4.281 12.43 -3.803 1 98.62 267 ASN B O 1
ATOM 5657 N N . PRO B 1 268 ? -2.242 11.586 -3.945 1 98.38 268 PRO B N 1
ATOM 5658 C CA . PRO B 1 268 ? -2.576 10.727 -5.078 1 98.38 268 PRO B CA 1
ATOM 5659 C C . PRO B 1 268 ? -3.723 9.766 -4.77 1 98.38 268 PRO B C 1
ATOM 5661 O O . PRO B 1 268 ? -4.625 9.594 -5.594 1 98.38 268 PRO B O 1
ATOM 5664 N N . SER B 1 269 ? -3.785 9.102 -3.625 1 98.06 269 SER B N 1
ATOM 5665 C CA . SER B 1 269 ? -4.832 8.141 -3.301 1 98.06 269 SER B CA 1
ATOM 5666 C C . SER B 1 269 ? -6.207 8.797 -3.301 1 98.06 269 SER B C 1
ATOM 5668 O O . SER B 1 269 ? -7.148 8.281 -3.9 1 98.06 269 SER B O 1
ATOM 5670 N N . SER B 1 270 ? -6.293 9.891 -2.566 1 96.56 270 SER B N 1
ATOM 5671 C CA . SER B 1 270 ? -7.559 10.617 -2.482 1 96.56 270 SER B CA 1
ATOM 5672 C C . SER B 1 270 ? -8.039 11.055 -3.861 1 96.56 270 SER B C 1
ATOM 5674 O O . SER B 1 270 ? -9.203 10.867 -4.207 1 96.56 270 SER B O 1
ATOM 5676 N N . ASN B 1 271 ? -7.137 11.648 -4.664 1 96.19 271 ASN B N 1
ATOM 5677 C CA . ASN B 1 271 ? -7.484 12.164 -5.984 1 96.19 271 ASN B CA 1
ATOM 5678 C C . ASN B 1 271 ? -7.941 11.047 -6.918 1 96.19 271 ASN B C 1
ATOM 5680 O O . ASN B 1 271 ? -8.906 11.219 -7.668 1 96.19 271 ASN B O 1
ATOM 5684 N N . LEU B 1 272 ? -7.262 9.867 -6.855 1 96.5 272 LEU B N 1
ATOM 5685 C CA . LEU B 1 272 ? -7.66 8.734 -7.684 1 96.5 272 LEU B CA 1
ATOM 5686 C C . LEU B 1 272 ? -9.023 8.203 -7.262 1 96.5 272 LEU B C 1
ATOM 5688 O O . LEU B 1 272 ? -9.883 7.949 -8.109 1 96.5 272 LEU B O 1
ATOM 5692 N N . LYS B 1 273 ? -9.195 7.984 -5.98 1 95.88 273 LYS B N 1
ATOM 5693 C CA . LYS B 1 273 ? -10.414 7.367 -5.457 1 95.88 273 LYS B CA 1
ATOM 5694 C C . LYS B 1 273 ? -11.641 8.203 -5.793 1 95.88 273 LYS B C 1
ATOM 5696 O O . LYS B 1 273 ? -12.711 7.66 -6.082 1 95.88 273 LYS B O 1
ATOM 5701 N N . LEU B 1 274 ? -11.461 9.523 -5.793 1 93 274 LEU B N 1
ATOM 5702 C CA . LEU B 1 274 ? -12.57 10.438 -6.051 1 93 274 LEU B CA 1
ATOM 5703 C C . LEU B 1 274 ? -12.75 10.672 -7.547 1 93 274 LEU B C 1
ATOM 5705 O O . LEU B 1 274 ? -13.656 11.391 -7.965 1 93 274 LEU B O 1
ATOM 5709 N N . GLY B 1 275 ? -11.859 10.109 -8.328 1 93.19 275 GLY B N 1
ATOM 5710 C CA . GLY B 1 275 ? -11.961 10.227 -9.773 1 93.19 275 GLY B CA 1
ATOM 5711 C C . GLY B 1 275 ? -11.484 11.57 -10.297 1 93.19 275 GLY B C 1
ATOM 5712 O O . GLY B 1 275 ? -11.938 12.023 -11.344 1 93.19 275 GLY B O 1
ATOM 5713 N N . ASN B 1 276 ? -10.555 12.227 -9.547 1 92.81 276 ASN B N 1
ATOM 5714 C CA . ASN B 1 276 ? -10.102 13.562 -9.93 1 92.81 276 ASN B CA 1
ATOM 5715 C C . ASN B 1 276 ? -8.953 13.492 -10.93 1 92.81 276 ASN B C 1
ATOM 5717 O O . ASN B 1 276 ? -8.625 14.492 -11.578 1 92.81 276 ASN B O 1
ATOM 5721 N N . GLY B 1 277 ? -8.32 12.32 -11.016 1 93.69 277 GLY B N 1
ATOM 5722 C CA . GLY B 1 277 ? -7.25 12.164 -11.984 1 93.69 277 GLY B CA 1
ATOM 5723 C C . GLY B 1 277 ? -5.867 12.172 -11.359 1 93.69 277 GLY B C 1
ATOM 5724 O O . GLY B 1 277 ? -5.715 11.859 -10.172 1 93.69 277 GLY B O 1
ATOM 5725 N N . ILE B 1 278 ? -4.852 12.336 -12.172 1 96.06 278 ILE B N 1
ATOM 5726 C CA . ILE B 1 278 ? -3.453 12.273 -11.758 1 96.06 278 ILE B CA 1
ATOM 5727 C C . ILE B 1 278 ? -2.812 13.656 -11.906 1 96.06 278 ILE B C 1
ATOM 5729 O O . ILE B 1 278 ? -2.816 14.234 -13 1 96.06 278 ILE B O 1
ATOM 5733 N N . ALA B 1 279 ? -2.301 14.227 -10.836 1 97.62 279 ALA B N 1
ATOM 5734 C CA . ALA B 1 279 ? -1.636 15.531 -10.867 1 97.62 279 ALA B CA 1
ATOM 5735 C C . ALA B 1 279 ? -0.375 15.477 -11.727 1 97.62 279 ALA B C 1
ATOM 5737 O O . ALA B 1 279 ? 0.355 14.484 -11.711 1 97.62 279 ALA B O 1
ATOM 5738 N N . PRO B 1 280 ? -0.037 16.469 -12.492 1 97.69 280 PRO B N 1
ATOM 5739 C CA . PRO B 1 280 ? 1.156 16.516 -13.344 1 97.69 280 PRO B CA 1
ATOM 5740 C C . PRO B 1 280 ? 2.43 16.812 -12.562 1 97.69 280 PRO B C 1
ATOM 5742 O O . PRO B 1 280 ? 3.072 17.844 -12.797 1 97.69 280 PRO B O 1
ATOM 5745 N N . ILE B 1 281 ? 2.867 15.891 -11.797 1 98.12 281 ILE B N 1
ATOM 5746 C CA . ILE B 1 281 ? 3.941 16.078 -10.828 1 98.12 281 ILE B CA 1
ATOM 5747 C C . ILE B 1 281 ? 5.27 16.266 -11.562 1 98.12 281 ILE B C 1
ATOM 5749 O O . ILE B 1 281 ? 6.086 17.094 -11.18 1 98.12 281 ILE B O 1
ATOM 5753 N N . ASN B 1 282 ? 5.551 15.453 -12.617 1 97.69 282 ASN B N 1
ATOM 5754 C CA . ASN B 1 282 ? 6.797 15.59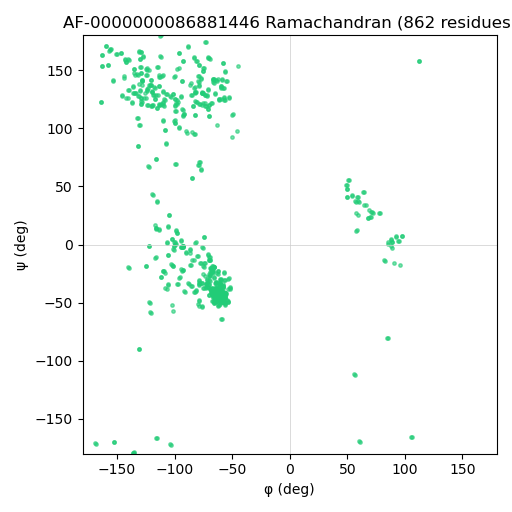4 -13.367 1 97.69 282 ASN B CA 1
ATOM 5755 C C . ASN B 1 282 ? 6.93 16.984 -13.969 1 97.69 282 ASN B C 1
ATOM 5757 O O . ASN B 1 282 ? 8.016 17.578 -13.961 1 97.69 282 ASN B O 1
ATOM 5761 N N . GLU B 1 283 ? 5.828 17.516 -14.477 1 98.06 283 GLU B N 1
ATOM 5762 C CA . GLU B 1 283 ? 5.832 18.875 -15.016 1 98.06 283 GLU B CA 1
ATOM 5763 C C . GLU B 1 283 ? 6.133 19.891 -13.922 1 98.06 283 GLU B C 1
ATOM 5765 O O . GLU B 1 283 ? 6.875 20.859 -14.156 1 98.06 283 GLU B O 1
ATOM 5770 N N . MET B 1 284 ? 5.551 19.734 -12.766 1 98.69 284 MET B N 1
ATOM 5771 C CA . MET B 1 284 ? 5.777 20.641 -11.641 1 98.69 284 MET B CA 1
ATOM 5772 C C . MET B 1 284 ? 7.238 20.609 -11.203 1 98.69 284 MET B C 1
ATOM 5774 O O . MET B 1 284 ? 7.848 21.672 -10.992 1 98.69 284 MET B O 1
ATOM 5778 N N . LEU B 1 285 ? 7.738 19.359 -11.078 1 98.25 285 LEU B N 1
ATOM 5779 C CA . LEU B 1 285 ? 9.133 19.203 -10.672 1 98.25 285 LEU B CA 1
ATOM 5780 C C . LEU B 1 285 ? 10.07 19.844 -11.688 1 98.25 285 LEU B C 1
ATOM 5782 O O . LEU B 1 285 ? 11.062 20.484 -11.305 1 98.25 285 LEU B O 1
ATOM 5786 N N . ASN B 1 286 ? 9.789 19.688 -12.938 1 97.5 286 ASN B N 1
ATOM 5787 C CA . ASN B 1 286 ? 10.602 20.281 -14.008 1 97.5 286 ASN B CA 1
ATOM 5788 C C . ASN B 1 286 ? 10.609 21.797 -13.938 1 97.5 286 ASN B C 1
ATOM 5790 O O . ASN B 1 286 ? 11.531 22.438 -14.445 1 97.5 286 ASN B O 1
ATOM 5794 N N . GLU B 1 287 ? 9.594 22.391 -13.367 1 98.19 287 GLU B N 1
ATOM 5795 C CA . GLU B 1 287 ? 9.508 23.828 -13.203 1 98.19 287 GLU B CA 1
ATOM 5796 C C . GLU B 1 287 ? 9.93 24.25 -11.797 1 98.19 287 GLU B C 1
ATOM 5798 O O . GLU B 1 287 ? 9.578 25.344 -11.344 1 98.19 287 GLU B O 1
ATOM 5803 N N . ASN B 1 288 ? 10.516 23.359 -11.07 1 97.81 288 ASN B N 1
ATOM 5804 C CA . ASN B 1 288 ? 11.156 23.609 -9.781 1 97.81 288 ASN B CA 1
ATOM 5805 C C . ASN B 1 288 ? 10.125 23.922 -8.695 1 97.81 288 ASN B C 1
ATOM 5807 O O . ASN B 1 288 ? 10.391 24.719 -7.797 1 97.81 288 ASN B O 1
ATOM 5811 N N . ILE B 1 289 ? 8.969 23.5 -8.867 1 98.81 289 ILE B N 1
ATOM 5812 C CA . ILE B 1 289 ? 7.98 23.594 -7.797 1 98.81 289 ILE B CA 1
ATOM 5813 C C . ILE B 1 289 ? 8.328 22.594 -6.691 1 98.81 289 ILE B C 1
ATOM 5815 O O . ILE B 1 289 ? 8.711 21.453 -6.973 1 98.81 289 ILE B O 1
ATOM 5819 N N . ASN B 1 290 ? 8.305 23.016 -5.43 1 98.81 290 ASN B N 1
ATOM 5820 C CA . ASN B 1 290 ? 8.43 22.109 -4.285 1 98.81 290 ASN B CA 1
ATOM 5821 C C . ASN B 1 290 ? 7.191 21.234 -4.125 1 98.81 290 ASN B C 1
ATOM 5823 O O . ASN B 1 290 ? 6.109 21.734 -3.807 1 98.81 290 ASN B O 1
ATOM 5827 N N . VAL B 1 291 ? 7.355 19.938 -4.395 1 98.88 291 VAL B N 1
ATOM 5828 C CA . VAL B 1 291 ? 6.227 19.016 -4.312 1 98.88 291 VAL B CA 1
ATOM 5829 C C . VAL B 1 291 ? 6.391 18.109 -3.098 1 98.88 291 VAL B C 1
ATOM 5831 O O . VAL B 1 291 ? 7.434 17.469 -2.924 1 98.88 291 VAL B O 1
ATOM 5834 N N . CYS B 1 292 ? 5.398 18.094 -2.244 1 98.88 292 CYS B N 1
ATOM 5835 C CA . CYS B 1 292 ? 5.293 17.203 -1.095 1 98.88 292 CYS B CA 1
ATOM 5836 C C . CYS B 1 292 ? 4.152 16.203 -1.279 1 98.88 292 CYS B C 1
ATOM 5838 O O . CYS B 1 292 ? 3.498 16.188 -2.324 1 98.88 292 CYS B O 1
ATOM 5840 N N . LEU B 1 293 ? 3.988 15.328 -0.243 1 98.88 293 LEU B N 1
ATOM 5841 C CA . LEU B 1 293 ? 2.891 14.367 -0.288 1 98.88 293 LEU B CA 1
ATOM 5842 C C . LEU B 1 293 ? 1.961 14.547 0.907 1 98.88 293 LEU B C 1
ATOM 5844 O O . LEU B 1 293 ? 2.414 14.859 2.01 1 98.88 293 LEU B O 1
ATOM 5848 N N . GLY B 1 294 ? 0.749 14.414 0.698 1 98.88 294 GLY B N 1
ATOM 5849 C CA . GLY B 1 294 ? -0.285 14.367 1.72 1 98.88 294 GLY B CA 1
ATOM 5850 C C . GLY B 1 294 ? -1.222 13.18 1.566 1 98.88 294 GLY B C 1
ATOM 5851 O O . GLY B 1 294 ? -1.216 12.508 0.534 1 98.88 294 GLY B O 1
ATOM 5852 N N . THR B 1 295 ? -1.973 12.914 2.586 1 98.69 295 THR B N 1
ATOM 5853 C CA . THR B 1 295 ? -2.912 11.805 2.539 1 98.69 295 THR B CA 1
ATOM 5854 C C . THR B 1 295 ? -4.332 12.305 2.285 1 98.69 295 THR B C 1
ATOM 5856 O O . THR B 1 295 ? -5.211 11.523 1.903 1 98.69 295 THR B O 1
ATOM 5859 N N . ASP B 1 296 ? -4.527 13.625 2.541 1 98 296 ASP B N 1
ATOM 5860 C CA . ASP B 1 296 ? -5.902 14.094 2.668 1 98 296 ASP B CA 1
ATOM 5861 C C . ASP B 1 296 ? -6.617 13.398 3.824 1 98 296 ASP B C 1
ATOM 5863 O O . ASP B 1 296 ? -5.973 12.852 4.723 1 98 296 ASP B O 1
ATOM 5867 N N . GLY B 1 297 ? -7.934 13.555 3.953 1 96.81 297 GLY B N 1
ATOM 5868 C CA . GLY B 1 297 ? -8.68 12.914 5.02 1 96.81 297 GLY B CA 1
ATOM 5869 C C . GLY B 1 297 ? -9.062 11.477 4.703 1 96.81 297 GLY B C 1
ATOM 5870 O O . GLY B 1 297 ? -9.047 11.07 3.541 1 96.81 297 GLY B O 1
ATOM 5871 N N . VAL B 1 298 ? -9.406 10.68 5.734 1 97 298 VAL B N 1
ATOM 5872 C CA . VAL B 1 298 ? -9.742 9.273 5.559 1 97 298 VAL B CA 1
ATOM 5873 C C . VAL B 1 298 ? -11.086 9.141 4.844 1 97 298 VAL B C 1
ATOM 5875 O O . VAL B 1 298 ? -11.438 8.055 4.367 1 97 298 VAL B O 1
ATOM 5878 N N . ALA B 1 299 ? -11.805 10.227 4.754 1 93.88 299 ALA B N 1
ATOM 5879 C CA . ALA B 1 299 ? -13.086 10.18 4.039 1 93.88 299 ALA B CA 1
ATOM 5880 C C . ALA B 1 299 ? -12.867 10.008 2.539 1 93.88 299 ALA B C 1
ATOM 5882 O O . ALA B 1 299 ? -13.695 9.414 1.851 1 93.88 299 ALA B O 1
ATOM 5883 N N . SER B 1 300 ? -11.781 10.523 2.021 1 92.62 300 SER B N 1
ATOM 5884 C CA . SER B 1 300 ? -11.5 10.438 0.593 1 92.62 300 SER B CA 1
ATOM 5885 C C . SER B 1 300 ? -10.352 9.477 0.314 1 92.62 300 SER B C 1
ATOM 5887 O O . SER B 1 300 ? -10.242 8.93 -0.787 1 92.62 300 SER B O 1
ATOM 5889 N N . ASN B 1 301 ? -9.477 9.195 1.227 1 93.69 301 ASN B N 1
ATOM 5890 C CA . ASN B 1 301 ? -8.305 8.336 1.088 1 93.69 301 ASN B CA 1
ATOM 5891 C C . ASN B 1 301 ? -8.555 6.957 1.689 1 93.69 301 ASN B C 1
ATOM 5893 O O . ASN B 1 301 ? -8.219 5.941 1.076 1 93.69 301 ASN B O 1
ATOM 5897 N N . ASN B 1 302 ? -8.906 7.066 2.982 1 96.06 302 ASN B N 1
ATOM 5898 C CA . ASN B 1 302 ? -9.289 6.051 3.957 1 96.06 302 ASN B CA 1
ATOM 5899 C C . ASN B 1 302 ? -8.094 5.613 4.801 1 96.06 302 ASN B C 1
ATOM 5901 O O . ASN B 1 302 ? -8.258 4.871 5.773 1 96.06 302 ASN B O 1
ATOM 5905 N N . ALA B 1 303 ? -6.926 5.895 4.328 1 98.06 303 ALA B N 1
ATOM 5906 C CA . ALA B 1 303 ? -5.73 5.547 5.09 1 98.06 303 ALA B CA 1
ATOM 5907 C C . ALA B 1 303 ? -4.812 6.754 5.25 1 98.06 303 ALA B C 1
ATOM 5909 O O . ALA B 1 303 ? -4.633 7.535 4.312 1 98.06 303 ALA B O 1
ATOM 5910 N N . LEU B 1 304 ? -4.273 6.945 6.398 1 98.75 304 LEU B N 1
ATOM 5911 C CA . LEU B 1 304 ? -3.271 7.969 6.664 1 98.75 304 LEU B CA 1
ATOM 5912 C C . LEU B 1 304 ? -1.867 7.375 6.648 1 98.75 304 LEU B C 1
ATOM 5914 O O . LEU B 1 304 ? -1.209 7.297 7.688 1 98.75 304 LEU B O 1
ATOM 5918 N N . ASP B 1 305 ? -1.429 6.973 5.441 1 98.69 305 ASP B N 1
ATOM 5919 C CA . ASP B 1 305 ? -0.21 6.203 5.215 1 98.69 305 ASP B CA 1
ATOM 5920 C C . ASP B 1 305 ? 0.645 6.836 4.121 1 98.69 305 ASP B C 1
ATOM 5922 O O . ASP B 1 305 ? 0.389 6.633 2.932 1 98.69 305 ASP B O 1
ATOM 5926 N N . ILE B 1 306 ? 1.709 7.531 4.508 1 98.62 306 ILE B N 1
ATOM 5927 C CA . ILE B 1 306 ? 2.541 8.273 3.566 1 98.62 306 ILE B CA 1
ATOM 5928 C C . ILE B 1 306 ? 3.354 7.301 2.717 1 98.62 306 ILE B C 1
ATOM 5930 O O . ILE B 1 306 ? 3.664 7.586 1.559 1 98.62 306 ILE B O 1
ATOM 5934 N N . MET B 1 307 ? 3.699 6.137 3.236 1 98.25 307 MET B N 1
ATOM 5935 C CA . MET B 1 307 ? 4.422 5.145 2.445 1 98.25 307 MET B CA 1
ATOM 5936 C C . MET B 1 307 ? 3.576 4.668 1.268 1 98.25 307 MET B C 1
ATOM 5938 O O . MET B 1 307 ? 4.102 4.434 0.177 1 98.25 307 MET B O 1
ATOM 5942 N N . LYS B 1 308 ? 2.311 4.547 1.531 1 97.62 308 LYS B N 1
ATOM 5943 C CA . LYS B 1 308 ? 1.381 4.223 0.452 1 97.62 308 LYS B CA 1
ATOM 5944 C C . LYS B 1 308 ? 1.34 5.336 -0.591 1 97.62 308 LYS B C 1
ATOM 5946 O O . LYS B 1 308 ? 1.305 5.062 -1.793 1 97.62 308 LYS B O 1
ATOM 5951 N N . GLU B 1 309 ? 1.349 6.586 -0.145 1 98.69 309 GLU B N 1
ATOM 5952 C CA . GLU B 1 309 ? 1.269 7.738 -1.041 1 98.69 309 GLU B CA 1
ATOM 5953 C C . GLU B 1 309 ? 2.521 7.852 -1.903 1 98.69 309 GLU B C 1
ATOM 5955 O O . GLU B 1 309 ? 2.438 8.164 -3.094 1 98.69 309 GLU B O 1
ATOM 5960 N N . MET B 1 310 ? 3.695 7.691 -1.289 1 98.44 310 MET B N 1
ATOM 5961 C CA . MET B 1 310 ? 4.914 7.852 -2.078 1 98.44 310 MET B CA 1
ATOM 5962 C C . MET B 1 310 ? 5.031 6.75 -3.125 1 98.44 310 MET B C 1
ATOM 5964 O O . MET B 1 310 ? 5.465 7 -4.254 1 98.44 310 MET B O 1
ATOM 5968 N N . TYR B 1 311 ? 4.633 5.52 -2.729 1 98.44 311 TYR B N 1
ATOM 5969 C CA . TYR B 1 311 ? 4.574 4.406 -3.67 1 98.44 311 TYR B CA 1
ATOM 5970 C C . TYR B 1 311 ? 3.688 4.746 -4.863 1 98.44 311 TYR B C 1
ATOM 5972 O O . TYR B 1 311 ? 4.109 4.625 -6.012 1 98.44 311 TYR B O 1
ATOM 5980 N N . LEU B 1 312 ? 2.486 5.207 -4.629 1 98.06 312 LEU B N 1
ATOM 5981 C CA . LEU B 1 312 ? 1.514 5.547 -5.66 1 98.06 312 LEU B CA 1
ATOM 5982 C C . LEU B 1 312 ? 2.016 6.707 -6.516 1 98.06 312 LEU B C 1
ATOM 5984 O O . LEU B 1 312 ? 1.869 6.688 -7.738 1 98.06 312 LEU B O 1
ATOM 5988 N N . ALA B 1 313 ? 2.566 7.699 -5.836 1 98.31 313 ALA B N 1
ATOM 5989 C CA . ALA B 1 313 ? 3.086 8.859 -6.551 1 98.31 313 ALA B CA 1
ATOM 5990 C C . ALA B 1 313 ? 4.121 8.453 -7.594 1 98.31 313 ALA B C 1
ATOM 5992 O O . ALA B 1 313 ? 4.113 8.961 -8.719 1 98.31 313 ALA B O 1
ATOM 5993 N N . SER B 1 314 ? 4.992 7.543 -7.234 1 98 314 SER B N 1
ATOM 5994 C CA . SER B 1 314 ? 6.031 7.066 -8.141 1 98 314 SER B CA 1
ATOM 5995 C C . SER B 1 314 ? 5.43 6.305 -9.32 1 98 314 SER B C 1
ATOM 5997 O O . SER B 1 314 ? 5.73 6.598 -10.477 1 98 314 SER B O 1
ATOM 5999 N N . LEU B 1 315 ? 4.562 5.344 -9.039 1 97.69 315 LEU B N 1
ATOM 6000 C CA . LEU B 1 315 ? 4.012 4.461 -10.062 1 97.69 315 LEU B CA 1
ATOM 6001 C C . LEU B 1 315 ? 3.197 5.246 -11.078 1 97.69 315 LEU B C 1
ATOM 6003 O O . LEU B 1 315 ? 3.256 4.961 -12.281 1 97.69 315 LEU B O 1
ATOM 6007 N N . LEU B 1 316 ? 2.445 6.195 -10.586 1 97.44 316 LEU B N 1
ATOM 6008 C CA . LEU B 1 316 ? 1.578 6.965 -11.469 1 97.44 316 LEU B CA 1
ATOM 6009 C C . LEU B 1 316 ? 2.398 7.758 -12.484 1 97.44 316 LEU B C 1
ATOM 6011 O O . LEU B 1 316 ? 2.051 7.812 -13.664 1 97.44 316 LEU B O 1
ATOM 6015 N N . GLN B 1 317 ? 3.492 8.359 -12.039 1 96.75 317 GLN B N 1
ATOM 6016 C CA . GLN B 1 317 ? 4.328 9.133 -12.953 1 96.75 317 GLN B CA 1
ATOM 6017 C C . GLN B 1 317 ? 5.043 8.227 -13.953 1 96.75 317 GLN B C 1
ATOM 6019 O O . GLN B 1 317 ? 5.172 8.562 -15.125 1 96.75 317 GLN B O 1
ATOM 6024 N N . LYS B 1 318 ? 5.48 7.078 -13.508 1 94.5 318 LYS B N 1
ATOM 6025 C CA . LYS B 1 318 ? 6.141 6.113 -14.383 1 94.5 318 LYS B CA 1
ATOM 6026 C C . LYS B 1 318 ? 5.188 5.602 -15.461 1 94.5 318 LYS B C 1
ATOM 6028 O O . LYS B 1 318 ? 5.586 5.41 -16.609 1 94.5 318 LYS B O 1
ATOM 6033 N N . SER B 1 319 ? 3.973 5.371 -15.039 1 93.56 319 SER B N 1
ATOM 6034 C CA . SER B 1 319 ? 2.969 4.906 -15.992 1 93.56 319 SER B CA 1
ATOM 6035 C C . SER B 1 319 ? 2.686 5.957 -17.062 1 93.56 319 SER B C 1
ATOM 6037 O O . SER B 1 319 ? 2.498 5.625 -18.234 1 93.56 319 SER B O 1
ATOM 6039 N N . LYS B 1 320 ? 2.676 7.191 -16.656 1 92 320 LYS B N 1
ATOM 6040 C CA . LYS B 1 320 ? 2.291 8.297 -17.531 1 92 320 LYS B CA 1
ATOM 6041 C C . LYS B 1 320 ? 3.451 8.727 -18.422 1 92 320 LYS B C 1
ATOM 6043 O O . LYS B 1 320 ? 3.26 9.008 -19.609 1 92 320 LYS B O 1
ATOM 6048 N N . ASP B 1 321 ? 4.676 8.742 -17.844 1 93.81 321 ASP B N 1
ATOM 6049 C CA . ASP B 1 321 ? 5.77 9.438 -18.516 1 93.81 321 ASP B CA 1
ATOM 6050 C C . ASP B 1 321 ? 6.938 8.492 -18.781 1 93.81 321 ASP B C 1
ATOM 6052 O O . ASP B 1 321 ? 7.945 8.891 -19.375 1 93.81 321 ASP B O 1
ATOM 6056 N N . GLY B 1 322 ? 6.801 7.242 -18.359 1 92.62 322 GLY B N 1
ATOM 6057 C CA . GLY B 1 322 ? 7.871 6.277 -18.547 1 92.62 322 GLY B CA 1
ATOM 6058 C C . GLY B 1 322 ? 8.523 5.848 -17.25 1 92.62 322 GLY B C 1
ATOM 6059 O O . GLY B 1 322 ? 8.523 6.594 -16.266 1 92.62 322 GLY B O 1
ATOM 6060 N N . SER B 1 323 ? 9.133 4.734 -17.25 1 91.75 323 SER B N 1
ATOM 6061 C CA . SER B 1 323 ? 9.656 4.082 -16.062 1 91.75 323 SER B CA 1
ATOM 6062 C C . SER B 1 323 ? 10.805 4.883 -15.453 1 91.75 323 SER B C 1
ATOM 6064 O O . SER B 1 323 ? 11.133 4.711 -14.281 1 91.75 323 SER B O 1
ATOM 6066 N N . ASP B 1 324 ? 11.461 5.691 -16.203 1 93.06 324 ASP B N 1
ATOM 6067 C CA . ASP B 1 324 ? 12.594 6.465 -15.688 1 93.06 324 ASP B CA 1
ATOM 6068 C C . ASP B 1 324 ? 12.211 7.934 -15.5 1 93.06 324 ASP B C 1
ATOM 6070 O O . ASP B 1 324 ? 13.078 8.789 -15.344 1 93.06 324 ASP B O 1
ATOM 6074 N N . SER B 1 325 ? 10.93 8.234 -15.492 1 94.56 325 SER B N 1
ATOM 6075 C CA . SER B 1 325 ? 10.445 9.609 -15.492 1 94.56 325 SER B CA 1
ATOM 6076 C C . SER B 1 325 ? 10.609 10.25 -14.117 1 94.56 325 SER B C 1
ATOM 6078 O O . SER B 1 325 ? 10.656 11.484 -14.008 1 94.56 325 SER B O 1
ATOM 6080 N N . ILE B 1 326 ? 10.641 9.508 -13.055 1 96 326 ILE B N 1
ATOM 6081 C CA . ILE B 1 326 ? 10.859 9.992 -11.695 1 96 326 ILE B CA 1
ATOM 6082 C C . ILE B 1 326 ? 11.75 9.008 -10.93 1 96 326 ILE B C 1
ATOM 6084 O O . ILE B 1 326 ? 11.508 7.801 -10.953 1 96 326 ILE B O 1
ATOM 6088 N N . LYS B 1 327 ? 12.703 9.508 -10.281 1 96 327 LYS B N 1
ATOM 6089 C CA . LYS B 1 327 ? 13.672 8.664 -9.586 1 96 327 LYS B CA 1
ATOM 6090 C C . LYS B 1 327 ? 13.266 8.43 -8.133 1 96 327 LYS B C 1
ATOM 6092 O O . LYS B 1 327 ? 12.516 9.219 -7.559 1 96 327 LYS B O 1
ATOM 6097 N N . THR B 1 328 ? 13.805 7.367 -7.598 1 97.06 328 THR B N 1
ATOM 6098 C CA . THR B 1 328 ? 13.539 6.977 -6.215 1 97.06 328 THR B CA 1
ATOM 6099 C C . THR B 1 328 ? 13.891 8.109 -5.254 1 97.06 328 THR B C 1
ATOM 6101 O O . THR B 1 328 ? 13.102 8.453 -4.371 1 97.06 328 THR B O 1
ATOM 6104 N N . ASN B 1 329 ? 15.047 8.758 -5.414 1 97.44 329 ASN B N 1
ATOM 6105 C CA . ASN B 1 329 ? 15.484 9.812 -4.512 1 97.44 329 ASN B CA 1
ATOM 6106 C C . ASN B 1 329 ? 14.555 11.023 -4.574 1 97.44 329 ASN B C 1
ATOM 6108 O O . ASN B 1 329 ? 14.359 11.711 -3.572 1 97.44 329 ASN B O 1
ATOM 6112 N N . GLU B 1 330 ? 13.984 11.289 -5.766 1 97.69 330 GLU B N 1
ATOM 6113 C CA . GLU B 1 330 ? 13.055 12.406 -5.91 1 97.69 330 GLU B CA 1
ATOM 6114 C C . GLU B 1 330 ? 11.773 12.164 -5.113 1 97.69 330 GLU B C 1
ATOM 6116 O O . GLU B 1 330 ? 11.258 13.078 -4.461 1 97.69 330 GLU B O 1
ATOM 6121 N N . VAL B 1 331 ? 11.312 10.953 -5.18 1 98.5 331 VAL B N 1
ATOM 6122 C CA . VAL B 1 331 ? 10.094 10.602 -4.453 1 98.5 331 VAL B CA 1
ATOM 6123 C C . VAL B 1 331 ? 10.359 10.648 -2.949 1 98.5 331 VAL B C 1
ATOM 6125 O O . VAL B 1 331 ? 9.539 11.172 -2.186 1 98.5 331 VAL B O 1
ATOM 6128 N N . LEU B 1 332 ? 11.484 10.133 -2.504 1 98.69 332 LEU B N 1
ATOM 6129 C CA . LEU B 1 332 ? 11.852 10.18 -1.091 1 98.69 332 LEU B CA 1
ATOM 6130 C C . LEU B 1 332 ? 11.969 11.617 -0.605 1 98.69 332 LEU B C 1
ATOM 6132 O O . LEU B 1 332 ? 11.586 11.93 0.524 1 98.69 332 LEU B O 1
ATOM 6136 N N . ARG B 1 333 ? 12.43 12.516 -1.423 1 98.69 333 ARG B N 1
ATOM 6137 C CA . ARG B 1 333 ? 12.539 13.93 -1.077 1 98.69 333 ARG B CA 1
ATOM 6138 C C . ARG B 1 333 ? 11.172 14.523 -0.764 1 98.69 333 ARG B C 1
ATOM 6140 O O . ARG B 1 333 ? 11.047 15.391 0.104 1 98.69 333 ARG B O 1
ATOM 6147 N N . MET B 1 334 ? 10.164 14.055 -1.42 1 98.88 334 MET B N 1
ATOM 6148 C CA . MET B 1 334 ? 8.812 14.578 -1.303 1 98.88 334 MET B CA 1
ATOM 6149 C C . MET B 1 334 ? 8.242 14.312 0.086 1 98.88 334 MET B C 1
ATOM 6151 O O . MET B 1 334 ? 7.34 15.016 0.54 1 98.88 334 MET B O 1
ATOM 6155 N N . VAL B 1 335 ? 8.75 13.273 0.792 1 98.81 335 VAL B N 1
ATOM 6156 C CA . VAL B 1 335 ? 8.148 12.906 2.068 1 98.81 335 VAL B CA 1
ATOM 6157 C C . VAL B 1 335 ? 9.07 13.328 3.213 1 98.81 335 VAL B C 1
ATOM 6159 O O . VAL B 1 335 ? 8.789 13.047 4.379 1 98.81 335 VAL B O 1
ATOM 6162 N N . TRP B 1 336 ? 10.234 13.984 2.857 1 98.81 336 TRP B N 1
ATOM 6163 C CA . TRP B 1 336 ? 11.227 14.383 3.852 1 98.81 336 TRP B CA 1
ATOM 6164 C C . TRP B 1 336 ? 11.633 15.844 3.666 1 98.81 336 TRP B C 1
ATOM 6166 O O . TRP B 1 336 ? 10.961 16.75 4.164 1 98.81 336 TRP B O 1
ATOM 6176 N N . GLU B 1 337 ? 12.664 16.141 2.85 1 98.75 337 GLU B N 1
ATOM 6177 C CA . GLU B 1 337 ? 13.266 17.469 2.719 1 98.75 337 GLU B CA 1
ATOM 6178 C C . GLU B 1 337 ? 12.242 18.484 2.213 1 98.75 337 GLU B C 1
ATOM 6180 O O . GLU B 1 337 ? 12.203 19.609 2.695 1 98.75 337 GLU B O 1
ATOM 6185 N N . ASN B 1 338 ? 11.43 18.078 1.251 1 98.88 338 ASN B N 1
ATOM 6186 C CA . ASN B 1 338 ? 10.461 19.016 0.683 1 98.88 338 ASN B CA 1
ATOM 6187 C C . ASN B 1 338 ? 9.461 19.484 1.733 1 98.88 338 ASN B C 1
ATOM 6189 O O . ASN B 1 338 ? 9.023 20.641 1.7 1 98.88 338 ASN B O 1
ATOM 6193 N N . GLY B 1 339 ? 9.047 18.562 2.621 1 98.75 339 GLY B N 1
ATOM 6194 C CA . GLY B 1 339 ? 8.18 18.969 3.713 1 98.75 339 GLY B CA 1
ATOM 6195 C C . GLY B 1 339 ? 8.836 19.922 4.68 1 98.75 339 GLY B C 1
ATOM 6196 O O . GLY B 1 339 ? 8.219 20.906 5.117 1 98.75 339 GLY B O 1
ATOM 6197 N N . GLY B 1 340 ? 10.109 19.625 5.055 1 98.44 340 GLY B N 1
ATOM 6198 C CA . GLY B 1 340 ? 10.852 20.547 5.891 1 98.44 340 GLY B CA 1
ATOM 6199 C C . GLY B 1 340 ? 10.945 21.953 5.297 1 98.44 340 GLY B C 1
ATOM 6200 O O . GLY B 1 340 ? 10.758 22.938 6 1 98.44 340 GLY B O 1
ATOM 6201 N N . PHE B 1 341 ? 11.172 22 4.008 1 98.19 341 PHE B N 1
ATOM 6202 C CA . PHE B 1 341 ? 11.25 23.266 3.289 1 98.19 341 PHE B CA 1
ATOM 6203 C C . PHE B 1 341 ? 9.906 23.984 3.311 1 98.19 341 PHE B C 1
ATOM 6205 O O . PHE B 1 341 ? 9.844 25.188 3.602 1 98.19 341 PHE B O 1
ATOM 6212 N N . ALA B 1 342 ? 8.859 23.266 3.031 1 98.38 342 ALA B N 1
ATOM 6213 C CA . ALA B 1 342 ? 7.512 23.828 2.975 1 98.38 342 ALA B CA 1
ATOM 6214 C C . ALA B 1 342 ? 7.133 24.484 4.309 1 98.38 342 ALA B C 1
ATOM 6216 O O . ALA B 1 342 ? 6.43 25.484 4.336 1 98.38 342 ALA B O 1
ATOM 6217 N N . LEU B 1 343 ? 7.602 23.875 5.395 1 98.06 343 LEU B N 1
ATOM 6218 C CA . LEU B 1 343 ? 7.172 24.281 6.727 1 98.06 343 LEU B CA 1
ATOM 6219 C C . LEU B 1 343 ? 8.203 25.203 7.379 1 98.06 343 LEU B C 1
ATOM 6221 O O . LEU B 1 343 ? 8.008 25.656 8.508 1 98.06 343 LEU B O 1
ATOM 6225 N N . ASN B 1 344 ? 9.273 25.484 6.676 1 96.5 344 ASN B N 1
ATOM 6226 C CA . ASN B 1 344 ? 10.375 26.297 7.168 1 96.5 344 ASN B CA 1
ATOM 6227 C C . ASN B 1 344 ? 10.852 25.844 8.547 1 96.5 344 ASN B C 1
ATOM 6229 O O . ASN B 1 344 ? 10.93 26.641 9.484 1 96.5 344 ASN B O 1
ATOM 6233 N N . GLU B 1 345 ? 11.039 24.562 8.672 1 97.5 345 GLU B N 1
ATOM 6234 C CA . GLU B 1 345 ? 11.492 23.906 9.898 1 97.5 345 GLU B CA 1
ATOM 6235 C C . GLU B 1 345 ? 12.625 22.938 9.617 1 97.5 345 GLU B C 1
ATOM 6237 O O . GLU B 1 345 ? 12.688 22.328 8.547 1 97.5 345 GLU B O 1
ATOM 6242 N N . LYS B 1 346 ? 13.555 22.812 10.547 1 98 346 LYS B N 1
ATOM 6243 C CA . LYS B 1 346 ? 14.68 21.906 10.398 1 98 346 LYS B CA 1
ATOM 6244 C C . LYS B 1 346 ? 14.273 20.469 10.695 1 98 346 LYS B C 1
ATOM 6246 O O . LYS B 1 346 ? 14.75 19.859 11.648 1 98 346 LYS B O 1
ATOM 6251 N N . ILE B 1 347 ? 13.469 19.922 9.859 1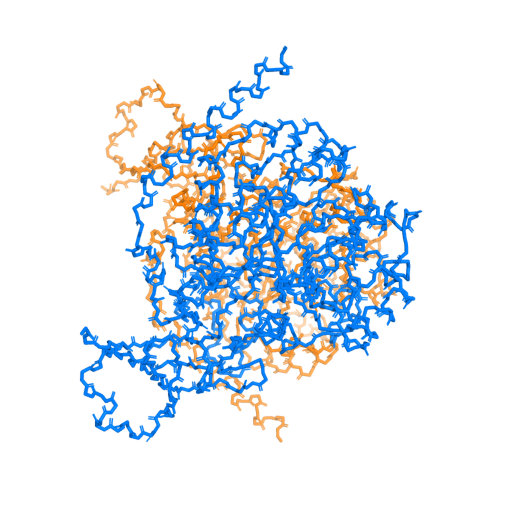 98.62 347 ILE B N 1
ATOM 6252 C CA . ILE B 1 347 ? 13.031 18.531 9.867 1 98.62 347 ILE B CA 1
ATOM 6253 C C . ILE B 1 347 ? 13.195 17.938 8.469 1 98.62 347 ILE B C 1
ATOM 6255 O O . ILE B 1 347 ? 13.445 18.672 7.504 1 98.62 347 ILE B O 1
ATOM 6259 N N . GLY B 1 348 ? 13.125 16.641 8.328 1 98.62 348 GLY B N 1
ATOM 6260 C CA . GLY B 1 348 ? 13.188 15.969 7.035 1 98.62 348 GLY B CA 1
ATOM 6261 C C . GLY B 1 348 ? 14.586 15.508 6.672 1 98.62 348 GLY B C 1
ATOM 6262 O O . GLY B 1 348 ? 14.805 15 5.57 1 98.62 348 GLY B O 1
ATOM 6263 N N . ARG B 1 349 ? 15.508 15.703 7.547 1 98.69 349 ARG B N 1
ATOM 6264 C CA . ARG B 1 349 ? 16.875 15.188 7.445 1 98.69 349 ARG B CA 1
ATOM 6265 C C . ARG B 1 349 ? 17.391 14.75 8.812 1 98.69 349 ARG B C 1
ATOM 6267 O O . ARG B 1 349 ? 16.859 15.156 9.844 1 98.69 349 ARG B O 1
ATOM 6274 N N . LEU B 1 350 ? 18.375 13.859 8.766 1 98.62 350 LEU B N 1
ATOM 6275 C CA . LEU B 1 350 ? 19.062 13.453 9.984 1 98.62 350 LEU B CA 1
ATOM 6276 C C . LEU B 1 350 ? 20.469 14.039 10.031 1 98.62 350 LEU B C 1
ATOM 6278 O O . LEU B 1 350 ? 21.438 13.391 9.617 1 98.62 350 LEU B O 1
ATOM 6282 N N . GLU B 1 351 ? 20.516 15.195 10.531 1 97.69 351 GLU B N 1
ATOM 6283 C CA . GLU B 1 351 ? 21.766 15.945 10.633 1 97.69 351 GLU B CA 1
ATOM 6284 C C . GLU B 1 351 ? 21.812 16.75 11.93 1 97.69 351 GLU B C 1
ATOM 6286 O O . GLU B 1 351 ? 20.781 17.031 12.531 1 97.69 351 GLU B O 1
ATOM 6291 N N . PRO B 1 352 ? 23.031 17.109 12.32 1 97.62 352 PRO B N 1
ATOM 6292 C CA . PRO B 1 352 ? 23.109 17.953 13.508 1 97.62 352 PRO B CA 1
ATOM 6293 C C . PRO B 1 352 ? 22.281 19.234 13.375 1 97.62 352 PRO B C 1
ATOM 6295 O O . PRO B 1 352 ? 22.234 19.828 12.297 1 97.62 352 PRO B O 1
ATOM 6298 N N . GLU B 1 353 ? 21.625 19.641 14.461 1 97.06 353 GLU B N 1
ATOM 6299 C CA . GLU B 1 353 ? 20.812 20.844 14.594 1 97.06 353 GLU B CA 1
ATOM 6300 C C . GLU B 1 353 ? 19.406 20.625 14.047 1 97.06 353 GLU B C 1
ATOM 6302 O O . GLU B 1 353 ? 18.516 21.469 14.219 1 97.06 353 GLU B O 1
ATOM 6307 N N . PHE B 1 354 ? 19.188 19.578 13.336 1 98.56 354 PHE B N 1
ATOM 6308 C CA . PHE B 1 354 ? 17.812 19.234 12.945 1 98.56 354 PHE B CA 1
ATOM 6309 C C . PHE B 1 354 ? 17.047 18.641 14.125 1 98.56 354 PHE B C 1
ATOM 6311 O O . PHE B 1 354 ? 17.656 18.078 15.039 1 98.56 354 PHE B O 1
ATOM 6318 N N . LYS B 1 355 ? 15.742 18.875 14.125 1 98.62 355 LYS B N 1
ATOM 6319 C CA . LYS B 1 355 ? 14.898 18.219 15.117 1 98.62 355 LYS B CA 1
ATOM 6320 C C . LYS B 1 355 ? 15 16.703 15.008 1 98.62 355 LYS B C 1
ATOM 6322 O O . LYS B 1 355 ? 15.156 16.156 13.906 1 98.62 355 LYS B O 1
ATOM 6327 N N . ALA B 1 356 ? 14.992 16.031 16.156 1 98.44 356 ALA B N 1
ATOM 6328 C CA . ALA B 1 356 ? 15.031 14.562 16.188 1 98.44 356 ALA B CA 1
ATOM 6329 C C . ALA B 1 356 ? 13.664 13.977 15.852 1 98.44 356 ALA B C 1
ATOM 6331 O O . ALA B 1 356 ? 13.016 13.367 16.703 1 98.44 356 ALA B O 1
ATOM 6332 N N . ASP B 1 357 ? 13.211 14.172 14.68 1 98.88 357 ASP B N 1
ATOM 6333 C CA . ASP B 1 357 ? 12.055 13.531 14.055 1 98.88 357 ASP B CA 1
ATOM 6334 C C . ASP B 1 357 ? 12.492 12.406 13.117 1 98.88 357 ASP B C 1
ATOM 6336 O O . ASP B 1 357 ? 12.977 12.672 12.016 1 98.88 357 ASP B O 1
ATOM 6340 N N . LEU B 1 358 ? 12.281 11.164 13.555 1 98.88 358 LEU B N 1
ATOM 6341 C CA . LEU B 1 358 ? 12.805 10.055 12.766 1 98.88 358 LEU B CA 1
ATOM 6342 C C . LEU B 1 358 ? 11.93 8.812 12.922 1 98.88 358 LEU B C 1
ATOM 6344 O O . LEU B 1 358 ? 11.07 8.766 13.797 1 98.88 358 LEU B O 1
ATOM 6348 N N . VAL B 1 359 ? 12.094 7.875 12.031 1 98.88 359 VAL B N 1
ATOM 6349 C CA . VAL B 1 359 ? 11.398 6.59 12.016 1 98.88 359 VAL B CA 1
ATOM 6350 C C . VAL B 1 359 ? 12.414 5.453 12.016 1 98.88 359 VAL B C 1
ATOM 6352 O O . VAL B 1 359 ? 13.438 5.523 11.328 1 98.88 359 VAL B O 1
ATOM 6355 N N . VAL B 1 360 ? 12.219 4.445 12.836 1 98.88 360 VAL B N 1
ATOM 6356 C CA . VAL B 1 360 ? 13.016 3.223 12.828 1 98.88 360 VAL B CA 1
ATOM 6357 C C . VAL B 1 360 ? 12.266 2.125 12.07 1 98.88 360 VAL B C 1
ATOM 6359 O O . VAL B 1 360 ? 11.148 1.756 12.445 1 98.88 360 VAL B O 1
ATOM 6362 N N . ILE B 1 361 ? 12.844 1.637 11.031 1 98.81 361 ILE B N 1
ATOM 6363 C CA . ILE B 1 361 ? 12.289 0.589 10.18 1 98.81 361 ILE B CA 1
ATOM 6364 C C . ILE B 1 361 ? 12.945 -0.749 10.516 1 98.81 361 ILE B C 1
ATOM 6366 O O . ILE B 1 361 ? 14.172 -0.846 10.602 1 98.81 361 ILE B O 1
ATOM 6370 N N . ASP B 1 362 ? 12.172 -1.75 10.742 1 98.38 362 ASP B N 1
ATOM 6371 C CA . ASP B 1 362 ? 12.664 -3.096 11 1 98.38 362 ASP B CA 1
ATOM 6372 C C . ASP B 1 362 ? 13.016 -3.814 9.703 1 98.38 362 ASP B C 1
ATOM 6374 O O . ASP B 1 362 ? 12.164 -3.971 8.82 1 98.38 362 ASP B O 1
ATOM 6378 N N . LEU B 1 363 ? 14.211 -4.262 9.57 1 97.81 363 LEU B N 1
ATOM 6379 C CA . LEU B 1 363 ? 14.672 -4.848 8.312 1 97.81 363 LEU B CA 1
ATOM 6380 C C . LEU B 1 363 ? 14.5 -6.363 8.336 1 97.81 363 LEU B C 1
ATOM 6382 O O . LEU B 1 363 ? 14.742 -7.031 7.324 1 97.81 363 LEU B O 1
ATOM 6386 N N . ASN B 1 364 ? 14.023 -6.945 9.43 1 95.44 364 ASN B N 1
ATOM 6387 C CA . ASN B 1 364 ? 13.883 -8.391 9.555 1 95.44 364 ASN B CA 1
ATOM 6388 C C . ASN B 1 364 ? 12.562 -8.875 8.953 1 95.44 364 ASN B C 1
ATOM 6390 O O . ASN B 1 364 ? 11.781 -9.547 9.633 1 95.44 364 ASN B O 1
ATOM 6394 N N . PHE B 1 365 ? 12.32 -8.602 7.699 1 96.94 365 PHE B N 1
ATOM 6395 C CA . PHE B 1 365 ? 11.18 -9.023 6.902 1 96.94 365 PHE B CA 1
ATOM 6396 C C . PHE B 1 365 ? 11.625 -9.508 5.527 1 96.94 365 PHE B C 1
ATOM 6398 O O . PHE B 1 365 ? 12.633 -9.031 4.996 1 96.94 365 PHE B O 1
ATOM 6405 N N . PRO B 1 366 ? 10.875 -10.43 4.93 1 97.62 366 PRO B N 1
ATOM 6406 C CA . PRO B 1 366 ? 11.289 -10.953 3.627 1 97.62 366 PRO B CA 1
ATOM 6407 C C . PRO B 1 366 ? 11.391 -9.875 2.555 1 97.62 366 PRO B C 1
ATOM 6409 O O . PRO B 1 366 ? 12.219 -9.977 1.645 1 97.62 366 PRO B O 1
ATOM 6412 N N . GLU B 1 367 ? 10.602 -8.828 2.635 1 97.69 367 GLU B N 1
ATOM 6413 C CA . GLU B 1 367 ? 10.508 -7.84 1.563 1 97.69 367 GLU B CA 1
ATOM 6414 C C . GLU B 1 367 ? 11.734 -6.926 1.553 1 97.69 367 GLU B C 1
ATOM 6416 O O . GLU B 1 367 ? 11.891 -6.105 0.646 1 97.69 367 GLU B O 1
ATOM 6421 N N . PHE B 1 368 ? 12.695 -7.059 2.504 1 97.75 368 PHE B N 1
ATOM 6422 C CA . PHE B 1 368 ? 13.922 -6.277 2.496 1 97.75 368 PHE B CA 1
ATOM 6423 C C . PHE B 1 368 ? 15.078 -7.098 1.932 1 97.75 368 PHE B C 1
ATOM 6425 O O . PHE B 1 368 ? 16.188 -6.586 1.773 1 97.75 368 PHE B O 1
ATOM 6432 N N . TYR B 1 369 ? 14.867 -8.336 1.559 1 97.81 369 TYR B N 1
ATOM 6433 C CA . TYR B 1 369 ? 15.93 -9.164 1.006 1 97.81 369 TYR B CA 1
ATOM 6434 C C . TYR B 1 369 ? 15.938 -9.102 -0.516 1 97.81 369 TYR B C 1
ATOM 6436 O O . TYR B 1 369 ? 14.883 -9.164 -1.152 1 97.81 369 TYR B O 1
ATOM 6444 N N . PRO B 1 370 ? 17.047 -9.062 -1.127 1 98 370 PRO B N 1
ATOM 6445 C CA . PRO B 1 370 ? 18.375 -9.102 -0.488 1 98 370 PRO B CA 1
ATOM 6446 C C . PRO B 1 370 ? 18.656 -7.863 0.351 1 98 370 PRO B C 1
ATOM 6448 O O . PRO B 1 370 ? 18.219 -6.762 0.002 1 98 370 PRO B O 1
ATOM 6451 N N . LEU B 1 371 ? 19.297 -8.117 1.452 1 97.38 371 LEU B N 1
ATOM 6452 C CA . LEU B 1 371 ? 19.734 -7.012 2.295 1 97.38 371 LEU B CA 1
ATOM 6453 C C . LEU B 1 371 ? 21.047 -6.43 1.788 1 97.38 371 LEU B C 1
ATOM 6455 O O . LEU B 1 371 ? 22.125 -6.98 2.051 1 97.38 371 LEU B O 1
ATOM 6459 N N . ASP B 1 372 ? 20.938 -5.438 1.029 1 96.81 372 ASP B N 1
ATOM 6460 C CA . ASP B 1 372 ? 22.016 -4.699 0.372 1 96.81 372 ASP B CA 1
ATOM 6461 C C . ASP B 1 372 ? 21.781 -3.195 0.454 1 96.81 372 ASP B C 1
ATOM 6463 O O . ASP B 1 372 ? 20.734 -2.701 0.028 1 96.81 372 ASP B O 1
ATOM 6467 N N . THR B 1 373 ? 22.781 -2.453 1.062 1 96.5 373 THR B N 1
ATOM 6468 C CA . THR B 1 373 ? 22.609 -1.022 1.291 1 96.5 373 THR B CA 1
ATOM 6469 C C . THR B 1 373 ? 22.328 -0.294 -0.02 1 96.5 373 THR B C 1
ATOM 6471 O O . THR B 1 373 ? 21.672 0.745 -0.03 1 96.5 373 THR B O 1
ATOM 6474 N N . GLU B 1 374 ? 22.766 -0.887 -1.134 1 95 374 GLU B N 1
ATOM 6475 C CA . GLU B 1 374 ? 22.562 -0.261 -2.438 1 95 374 GLU B CA 1
ATOM 6476 C C . GLU B 1 374 ? 21.125 -0.442 -2.924 1 95 374 GLU B C 1
ATOM 6478 O O . GLU B 1 374 ? 20.688 0.259 -3.834 1 95 374 GLU B O 1
ATOM 6483 N N . ARG B 1 375 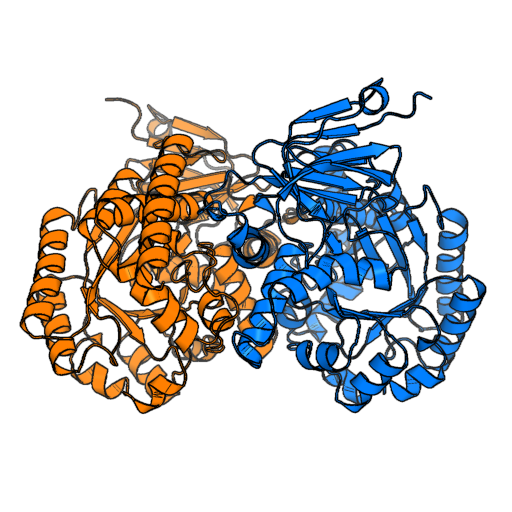? 20.375 -1.399 -2.287 1 96.06 375 ARG B N 1
ATOM 6484 C CA . ARG B 1 375 ? 19.031 -1.721 -2.723 1 96.06 375 ARG B CA 1
ATOM 6485 C C . ARG B 1 375 ? 17.984 -1.146 -1.762 1 96.06 375 ARG B C 1
ATOM 6487 O O . ARG B 1 375 ? 16.812 -1.063 -2.094 1 96.06 375 ARG B O 1
ATOM 6494 N N . LEU B 1 376 ? 18.406 -0.637 -0.645 1 97.69 376 LEU B N 1
ATOM 6495 C CA . LEU B 1 376 ? 17.5 -0.369 0.458 1 97.69 376 LEU B CA 1
ATOM 6496 C C . LEU B 1 376 ? 16.609 0.826 0.145 1 97.69 376 LEU B C 1
ATOM 6498 O O . LEU B 1 376 ? 15.453 0.875 0.579 1 97.69 376 LEU B O 1
ATOM 6502 N N . LYS B 1 377 ? 17.109 1.831 -0.606 1 97.88 377 LYS B N 1
ATOM 6503 C CA . LYS B 1 377 ? 16.234 2.93 -0.993 1 97.88 377 LYS B CA 1
ATOM 6504 C C . LYS B 1 377 ? 15.078 2.432 -1.861 1 97.88 377 LYS B C 1
ATOM 6506 O O . LYS B 1 377 ? 13.938 2.861 -1.689 1 97.88 377 LYS B O 1
ATOM 6511 N N . SER B 1 378 ? 15.445 1.532 -2.781 1 97.44 378 SER B N 1
ATOM 6512 C CA . SER B 1 378 ? 14.422 0.899 -3.604 1 97.44 378 SER B CA 1
ATOM 6513 C C . SER B 1 378 ? 13.438 0.104 -2.748 1 97.44 378 SER B C 1
ATOM 6515 O O . SER B 1 378 ? 12.227 0.19 -2.943 1 97.44 378 SER B O 1
ATOM 6517 N N . HIS B 1 379 ? 13.961 -0.674 -1.788 1 98.25 379 HIS B N 1
ATOM 6518 C CA . HIS B 1 379 ? 13.125 -1.468 -0.901 1 98.25 379 HIS B CA 1
ATOM 6519 C C . HIS B 1 379 ? 12.172 -0.582 -0.107 1 98.25 379 HIS B C 1
ATOM 6521 O O . HIS B 1 379 ? 10.992 -0.909 0.043 1 98.25 379 HIS B O 1
ATOM 6527 N N . LEU B 1 380 ? 12.688 0.545 0.318 1 98.19 380 LEU B N 1
ATOM 6528 C CA . LEU B 1 380 ? 11.883 1.479 1.101 1 98.19 380 LEU B CA 1
ATOM 6529 C C . LEU B 1 380 ? 10.703 1.999 0.284 1 98.19 380 LEU B C 1
ATOM 6531 O O . LEU B 1 380 ? 9.594 2.139 0.806 1 98.19 380 LEU B O 1
ATOM 6535 N N . LEU B 1 381 ? 10.922 2.252 -0.937 1 98.12 381 LEU B N 1
ATOM 6536 C CA . LEU B 1 381 ? 9.906 2.875 -1.78 1 98.12 381 LEU B CA 1
ATOM 6537 C C . LEU B 1 381 ? 8.93 1.835 -2.312 1 98.12 381 LEU B C 1
ATOM 6539 O O . LEU B 1 381 ? 7.719 2.062 -2.318 1 98.12 381 LEU B O 1
ATOM 6543 N N . PHE B 1 382 ? 9.414 0.656 -2.719 1 97.88 382 PHE B N 1
ATOM 6544 C CA . PHE B 1 382 ? 8.578 -0.199 -3.549 1 97.88 382 PHE B CA 1
ATOM 6545 C C . PHE B 1 382 ? 8.172 -1.458 -2.791 1 97.88 382 PHE B C 1
ATOM 6547 O O . PHE B 1 382 ? 7.137 -2.061 -3.088 1 97.88 382 PHE B O 1
ATOM 6554 N N . SER B 1 383 ? 8.969 -1.935 -1.835 1 97.62 383 SER B N 1
ATOM 6555 C CA . SER B 1 383 ? 8.703 -3.227 -1.211 1 97.62 383 SER B CA 1
ATOM 6556 C C . SER B 1 383 ? 8.172 -3.055 0.209 1 97.62 383 SER B C 1
ATOM 6558 O O . SER B 1 383 ? 7.281 -3.789 0.638 1 97.62 383 SER B O 1
ATOM 6560 N N . ALA B 1 384 ? 8.719 -2.074 0.93 1 97.38 384 ALA B N 1
ATOM 6561 C CA . ALA B 1 384 ? 8.359 -1.837 2.326 1 97.38 384 ALA B CA 1
ATOM 6562 C C . ALA B 1 384 ? 6.953 -1.259 2.438 1 97.38 384 ALA B C 1
ATOM 6564 O O . ALA B 1 384 ? 6.363 -0.847 1.436 1 97.38 384 ALA B O 1
ATOM 6565 N N . ASN B 1 385 ? 6.371 -1.343 3.549 1 97.25 385 ASN B N 1
ATOM 6566 C CA . ASN B 1 385 ? 5.137 -0.664 3.938 1 97.25 385 ASN B CA 1
ATOM 6567 C C . ASN B 1 385 ? 5.078 -0.43 5.445 1 97.25 385 ASN B C 1
ATOM 6569 O O . ASN B 1 385 ? 6.086 -0.576 6.141 1 97.25 385 ASN B O 1
ATOM 6573 N N . SER B 1 386 ? 3.951 -0.013 5.926 1 97.88 386 SER B N 1
ATOM 6574 C CA . SER B 1 386 ? 3.854 0.47 7.301 1 97.88 386 SER B CA 1
ATOM 6575 C C . SER B 1 386 ? 4.027 -0.668 8.297 1 97.88 386 SER B C 1
ATOM 6577 O O . SER B 1 386 ? 4.234 -0.429 9.492 1 97.88 386 SER B O 1
ATOM 6579 N N . ARG B 1 387 ? 3.971 -1.962 7.848 1 97.62 387 ARG B N 1
ATOM 6580 C CA . ARG B 1 387 ? 4.188 -3.07 8.773 1 97.62 387 ARG B CA 1
ATOM 6581 C C . ARG B 1 387 ? 5.629 -3.09 9.273 1 97.62 387 ARG B C 1
ATOM 6583 O O . ARG B 1 387 ? 5.922 -3.678 10.312 1 97.62 387 ARG B O 1
ATOM 6590 N N . ASN B 1 388 ? 6.531 -2.406 8.562 1 98.44 388 ASN B N 1
ATOM 6591 C CA . ASN B 1 388 ? 7.953 -2.445 8.875 1 98.44 388 ASN B CA 1
ATOM 6592 C C . ASN B 1 388 ? 8.336 -1.35 9.867 1 98.44 388 ASN B C 1
ATOM 6594 O O . ASN B 1 388 ? 9.469 -1.322 10.359 1 98.44 388 ASN B O 1
ATOM 6598 N N . VAL B 1 389 ? 7.402 -0.466 10.172 1 98.69 389 VAL B N 1
ATOM 6599 C CA . VAL B 1 389 ? 7.684 0.615 11.109 1 98.69 389 VAL B CA 1
ATOM 6600 C C . VAL B 1 389 ? 7.805 0.051 12.523 1 98.69 389 VAL B C 1
ATOM 6602 O O . VAL B 1 389 ? 6.848 -0.511 13.062 1 98.69 389 VAL B O 1
ATOM 6605 N N . PHE B 1 390 ? 8.992 0.206 13.062 1 98.5 390 PHE B N 1
ATOM 6606 C CA . PHE B 1 390 ? 9.289 -0.282 14.406 1 98.5 390 PHE B CA 1
ATOM 6607 C C . PHE B 1 390 ? 9.023 0.798 15.445 1 98.5 390 PHE B C 1
ATOM 6609 O O . PHE B 1 390 ? 8.508 0.511 16.531 1 98.5 390 PHE B O 1
ATOM 6616 N N . ALA B 1 391 ? 9.398 2.051 15.102 1 98.69 391 ALA B N 1
ATOM 6617 C CA . ALA B 1 391 ? 9.25 3.137 16.062 1 98.69 391 ALA B CA 1
ATOM 6618 C C . ALA B 1 391 ? 9.203 4.492 15.367 1 98.69 391 ALA B C 1
ATOM 6620 O O . ALA B 1 391 ? 9.711 4.641 14.25 1 98.69 391 ALA B O 1
ATOM 6621 N N . THR B 1 392 ? 8.578 5.449 16 1 98.75 392 THR B N 1
ATOM 6622 C CA . THR B 1 392 ? 8.445 6.824 15.531 1 98.75 392 THR B CA 1
ATOM 6623 C C . THR B 1 392 ? 8.812 7.809 16.641 1 98.75 392 THR B C 1
ATOM 6625 O O . THR B 1 392 ? 8.297 7.727 17.75 1 98.75 392 THR B O 1
ATOM 6628 N N . MET B 1 393 ? 9.703 8.719 16.328 1 98.56 393 MET B N 1
ATOM 6629 C CA . MET B 1 393 ? 10.195 9.711 17.266 1 98.56 393 MET B CA 1
ATOM 6630 C C . MET B 1 393 ? 9.891 11.125 16.781 1 98.56 393 MET B C 1
ATOM 6632 O O . MET B 1 393 ? 10.078 11.438 15.609 1 98.56 393 MET B O 1
ATOM 6636 N N . VAL B 1 394 ? 9.344 11.953 17.656 1 98.25 394 VAL B N 1
ATOM 6637 C CA . VAL B 1 394 ? 9.125 13.367 17.391 1 98.25 394 VAL B CA 1
ATOM 6638 C C . VAL B 1 394 ? 9.812 14.219 18.453 1 98.25 394 VAL B C 1
ATOM 6640 O O . VAL B 1 394 ? 9.523 14.086 19.641 1 98.25 394 VAL B O 1
ATOM 6643 N N . GLY B 1 395 ? 10.75 15.078 18.016 1 97.19 395 GLY B N 1
ATOM 6644 C CA . GLY B 1 395 ? 11.445 15.945 18.953 1 97.19 395 GLY B CA 1
ATOM 6645 C C . GLY B 1 395 ? 12.156 15.18 20.047 1 97.19 395 GLY B C 1
ATOM 6646 O O . GLY B 1 395 ? 12.023 15.508 21.234 1 97.19 395 GLY B O 1
ATOM 6647 N N . GLY B 1 396 ? 12.703 14.07 19.734 1 96.94 396 GLY B N 1
ATOM 6648 C CA . GLY B 1 396 ? 13.5 13.32 20.688 1 96.94 396 GLY B CA 1
ATOM 6649 C C . GLY B 1 396 ? 12.672 12.414 21.578 1 96.94 396 GLY B C 1
ATOM 6650 O O . GLY B 1 396 ? 13.219 11.68 22.406 1 96.94 396 GLY B O 1
ATOM 6651 N N . LYS B 1 397 ? 11.414 12.398 21.406 1 96.56 397 LYS B N 1
ATOM 6652 C CA . LYS B 1 397 ? 10.523 11.578 22.203 1 96.56 397 LYS B CA 1
ATOM 6653 C C . LYS B 1 397 ? 9.852 10.5 21.359 1 96.56 397 LYS B C 1
ATOM 6655 O O . LYS B 1 397 ? 9.305 10.789 20.297 1 96.56 397 LYS B O 1
ATOM 6660 N N . TRP B 1 398 ? 9.938 9.227 21.844 1 97.25 398 TRP B N 1
ATOM 6661 C CA . TRP B 1 398 ? 9.203 8.156 21.172 1 97.25 398 TRP B CA 1
ATOM 6662 C C . TRP B 1 398 ? 7.703 8.328 21.344 1 97.25 398 TRP B C 1
ATOM 6664 O O . TRP B 1 398 ? 7.211 8.414 22.469 1 97.25 398 TRP B O 1
ATOM 6674 N N . ILE B 1 399 ? 6.965 8.438 20.281 1 97.31 399 ILE B N 1
ATOM 6675 C CA . ILE B 1 399 ? 5.512 8.445 20.391 1 97.31 399 ILE B CA 1
ATOM 6676 C C . ILE B 1 399 ? 4.949 7.082 20.016 1 97.31 399 ILE B C 1
ATOM 6678 O O . ILE B 1 399 ? 3.783 6.785 20.266 1 97.31 399 ILE B O 1
ATOM 6682 N N . TYR B 1 400 ? 5.641 6.27 19.359 1 98 400 TYR B N 1
ATOM 6683 C CA . TYR B 1 400 ? 5.418 4.883 18.984 1 98 400 TYR B CA 1
ATOM 6684 C C . TYR B 1 400 ? 6.707 4.074 19.078 1 98 400 TYR B C 1
ATOM 6686 O O . TYR B 1 400 ? 7.75 4.508 18.578 1 98 400 TYR B O 1
ATOM 6694 N N . TYR B 1 401 ? 6.711 2.951 19.812 1 97.88 401 TYR B N 1
ATOM 6695 C CA . TYR B 1 401 ? 7.926 2.164 20 1 97.88 401 TYR B CA 1
ATOM 6696 C C . TYR B 1 401 ? 7.602 0.677 20.078 1 97.88 401 TYR B C 1
ATOM 6698 O O . TYR B 1 401 ? 6.75 0.262 20.875 1 97.88 401 TYR B O 1
ATOM 6706 N N . ASN B 1 402 ? 8.297 -0.109 19.281 1 96 402 ASN B N 1
ATOM 6707 C CA . ASN B 1 402 ? 8.102 -1.553 19.203 1 96 402 ASN B CA 1
ATOM 6708 C C . ASN B 1 402 ? 6.633 -1.911 19.016 1 96 402 ASN B C 1
ATOM 6710 O O . ASN B 1 402 ? 6.086 -2.719 19.766 1 96 402 ASN B O 1
ATOM 6714 N N . LYS B 1 403 ? 5.965 -1.127 18.172 1 91.38 403 LYS B N 1
ATOM 6715 C CA . LYS B 1 403 ? 4.605 -1.361 17.688 1 91.38 403 LYS B CA 1
ATOM 6716 C C . LYS B 1 403 ? 3.582 -1.125 18.797 1 91.38 403 LYS B C 1
ATOM 6718 O O . LYS B 1 403 ? 2.516 -1.746 18.812 1 91.38 403 LYS B O 1
ATOM 6723 N N . LYS B 1 404 ? 3.98 -0.215 19.75 1 94.88 404 LYS B N 1
ATOM 6724 C CA . LYS B 1 404 ? 3.074 0.187 20.812 1 94.88 404 LYS B CA 1
ATOM 6725 C C . LYS B 1 404 ? 3.094 1.7 21.016 1 94.88 404 LYS B C 1
ATOM 6727 O O . LYS B 1 404 ? 4.137 2.34 20.859 1 94.88 404 LYS B O 1
ATOM 6732 N N . PHE B 1 405 ? 1.954 2.162 21.391 1 95.31 405 PHE B N 1
ATOM 6733 C CA . PHE B 1 405 ? 1.875 3.572 21.766 1 95.31 405 PHE B CA 1
ATOM 6734 C C . PHE B 1 405 ? 2.322 3.779 23.203 1 95.31 405 PHE B C 1
ATOM 6736 O O . PHE B 1 405 ? 2 2.975 24.078 1 95.31 405 PHE B O 1
ATOM 6743 N N . LEU B 1 406 ? 3.078 4.699 23.562 1 89.12 406 LEU B N 1
ATOM 6744 C CA . LEU B 1 406 ? 3.664 4.867 24.891 1 89.12 406 LEU B CA 1
ATOM 6745 C C . LEU B 1 406 ? 2.828 5.816 25.734 1 89.12 406 LEU B C 1
ATOM 6747 O O . LEU B 1 406 ? 2.805 5.703 26.969 1 89.12 406 LEU B O 1
ATOM 6751 N N . ASN B 1 407 ? 2.119 6.758 25.281 1 84.12 407 ASN B N 1
ATOM 6752 C CA . ASN B 1 407 ? 1.5 7.812 26.078 1 84.12 407 ASN B CA 1
ATOM 6753 C C . ASN B 1 407 ? -0.022 7.766 25.984 1 84.12 407 ASN B C 1
ATOM 6755 O O . ASN B 1 407 ? -0.698 8.758 26.266 1 84.12 407 ASN B O 1
ATOM 6759 N N . ILE B 1 408 ? -0.497 6.609 25.516 1 89.56 408 ILE B N 1
ATOM 6760 C CA . ILE B 1 408 ? -1.944 6.551 25.344 1 89.56 408 ILE B CA 1
ATOM 6761 C C . ILE B 1 408 ? -2.447 5.148 25.688 1 89.56 408 ILE B C 1
ATOM 6763 O O . ILE B 1 408 ? -1.735 4.16 25.484 1 89.56 408 ILE B O 1
ATOM 6767 N N . LYS B 1 409 ? -3.576 5.07 26.281 1 91.69 409 LYS B N 1
ATOM 6768 C CA . LYS B 1 409 ? -4.285 3.807 26.453 1 91.69 409 LYS B CA 1
ATOM 6769 C C . LYS B 1 409 ? -5.199 3.521 25.266 1 91.69 409 LYS B C 1
ATOM 6771 O O . LYS B 1 409 ? -6.367 3.92 25.266 1 91.69 409 LYS B O 1
ATOM 6776 N N . GLU B 1 410 ? -4.75 2.746 24.312 1 94.44 410 GLU B N 1
ATOM 6777 C CA . GLU B 1 410 ? -5.391 2.533 23.016 1 94.44 410 GLU B CA 1
ATOM 6778 C C . GLU B 1 410 ? -6.844 2.09 23.188 1 94.44 410 GLU B C 1
ATOM 6780 O O . GLU B 1 410 ? -7.742 2.627 22.531 1 94.44 410 GLU B O 1
ATOM 6785 N N . GLY B 1 411 ? -7.031 1.085 24.062 1 94.44 411 GLY B N 1
ATOM 6786 C CA . GLY B 1 411 ? -8.367 0.549 24.281 1 94.44 411 GLY B CA 1
ATOM 6787 C C . GLY B 1 411 ? -9.375 1.604 24.688 1 94.44 411 GLY B C 1
ATOM 6788 O O . GLY B 1 411 ? -10.508 1.618 24.203 1 94.44 411 GLY B O 1
ATOM 6789 N N . GLU B 1 412 ? -8.992 2.537 25.594 1 96.62 412 GLU B N 1
ATOM 6790 C CA . GLU B 1 412 ? -9.875 3.598 26.078 1 96.62 412 GLU B CA 1
ATOM 6791 C C . GLU B 1 412 ? -10.195 4.586 24.953 1 96.62 412 GLU B C 1
ATOM 6793 O O . GLU B 1 412 ? -11.336 5.047 24.844 1 96.62 412 GLU B O 1
ATOM 6798 N N . ILE B 1 413 ? -9.164 4.898 24.188 1 97.5 413 ILE B N 1
ATOM 6799 C CA . ILE B 1 413 ? -9.352 5.832 23.094 1 97.5 413 ILE B CA 1
ATOM 6800 C C . ILE B 1 413 ? -10.336 5.254 22.078 1 97.5 413 ILE B C 1
ATOM 6802 O O . ILE B 1 413 ? -11.266 5.938 21.641 1 97.5 413 ILE B O 1
ATOM 6806 N N . TYR B 1 414 ? -10.156 3.961 21.734 1 97.44 414 TYR B N 1
ATOM 6807 C CA . TYR B 1 414 ? -11.023 3.312 20.75 1 97.44 414 TYR B CA 1
ATOM 6808 C C . TYR B 1 414 ? -12.461 3.246 21.266 1 97.44 414 TYR B C 1
ATOM 6810 O O . TYR B 1 414 ? -13.406 3.432 20.5 1 97.44 414 TYR B O 1
ATOM 6818 N N . GLU B 1 415 ? -12.594 3.002 22.562 1 97.88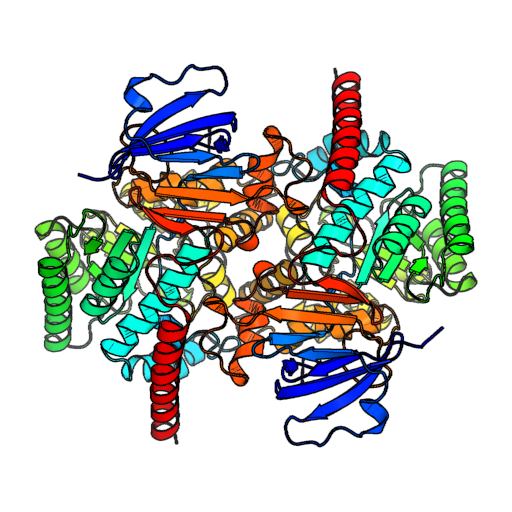 415 GLU B N 1
ATOM 6819 C CA . GLU B 1 415 ? -13.922 2.93 23.156 1 97.88 415 GLU B CA 1
ATOM 6820 C C . GLU B 1 415 ? -14.633 4.277 23.078 1 97.88 415 GLU B C 1
ATOM 6822 O O . GLU B 1 415 ? -15.812 4.348 22.703 1 97.88 415 GLU B O 1
ATOM 6827 N N . LYS B 1 416 ? -13.945 5.332 23.5 1 98.31 416 LYS B N 1
ATOM 6828 C CA . LYS B 1 416 ? -14.516 6.676 23.438 1 98.31 416 LYS B CA 1
ATOM 6829 C C . LYS B 1 416 ? -14.844 7.074 22 1 98.31 416 LYS B C 1
ATOM 6831 O O . LYS B 1 416 ? -15.922 7.602 21.734 1 98.31 416 LYS B O 1
ATOM 6836 N N . PHE B 1 417 ? -13.93 6.812 21.109 1 98.56 417 PHE B N 1
ATOM 6837 C CA . PHE B 1 417 ? -14.141 7.082 19.688 1 98.56 417 PHE B CA 1
ATOM 6838 C C . PHE B 1 417 ? -15.391 6.371 19.188 1 98.56 417 PHE B C 1
ATOM 6840 O O . PHE B 1 417 ? -16.234 6.98 18.516 1 98.56 417 PHE B O 1
ATOM 6847 N N . GLN B 1 418 ? -15.461 5.055 19.5 1 98.5 418 GLN B N 1
ATOM 6848 C CA . GLN B 1 418 ? -16.578 4.238 19.031 1 98.5 418 GLN B CA 1
ATOM 6849 C C . GLN B 1 418 ? -17.906 4.746 19.594 1 98.5 418 GLN B C 1
ATOM 6851 O O . GLN B 1 418 ? -18.922 4.73 18.891 1 98.5 418 GLN B O 1
ATOM 6856 N N . THR B 1 419 ? -17.922 5.176 20.844 1 98.44 419 THR B N 1
ATOM 6857 C CA . THR B 1 419 ? -19.125 5.742 21.453 1 98.44 419 THR B CA 1
ATOM 6858 C C . THR B 1 419 ? -19.594 6.977 20.688 1 98.44 419 THR B C 1
ATOM 6860 O O . THR B 1 419 ? -20.781 7.109 20.375 1 98.44 419 THR B O 1
ATOM 6863 N N . HIS B 1 420 ? -18.672 7.871 20.391 1 98.5 420 HIS B N 1
ATOM 6864 C CA . HIS B 1 420 ? -19 9.086 19.656 1 98.5 420 HIS B CA 1
ATOM 6865 C C . HIS B 1 420 ? -19.469 8.758 18.234 1 98.5 420 HIS B C 1
ATOM 6867 O O . HIS B 1 420 ? -20.375 9.398 17.719 1 98.5 420 HIS B O 1
ATOM 6873 N N . TYR B 1 421 ? -18.828 7.746 17.641 1 98.12 421 TYR B N 1
ATOM 6874 C CA . TYR B 1 421 ? -19.25 7.281 16.312 1 98.12 421 TYR B CA 1
ATOM 6875 C C . TYR B 1 421 ? -20.703 6.824 16.344 1 98.12 421 TYR B C 1
ATOM 6877 O O . TYR B 1 421 ? -21.5 7.184 15.461 1 98.12 421 TYR B O 1
ATOM 6885 N N . ASN B 1 422 ? -21.031 6.008 17.344 1 98 422 ASN B N 1
ATOM 6886 C CA . ASN B 1 422 ? -22.391 5.496 17.469 1 98 422 ASN B CA 1
ATOM 6887 C C . ASN B 1 422 ? -23.406 6.629 17.641 1 98 422 ASN B C 1
ATOM 6889 O O . ASN B 1 422 ? -24.484 6.59 17.062 1 98 422 ASN B O 1
ATOM 6893 N N . ILE B 1 423 ? -23.078 7.609 18.406 1 97.56 423 ILE B N 1
ATOM 6894 C CA . ILE B 1 423 ? -23.938 8.766 18.609 1 97.56 423 ILE B CA 1
ATOM 6895 C C . ILE B 1 423 ? -24.125 9.523 17.297 1 97.56 423 ILE B C 1
ATOM 6897 O O . ILE B 1 423 ? -25.25 9.875 16.922 1 97.56 423 ILE B O 1
ATOM 6901 N N . LEU B 1 424 ? -22.984 9.766 16.578 1 97.25 424 LEU B N 1
ATOM 6902 C CA . LEU B 1 424 ? -23 10.492 15.32 1 97.25 424 LEU B CA 1
ATOM 6903 C C . LEU B 1 424 ? -23.891 9.797 14.305 1 97.25 424 LEU B C 1
ATOM 6905 O O . LEU B 1 424 ? -24.766 10.43 13.688 1 97.25 424 LEU B O 1
ATOM 6909 N N . GLU B 1 425 ? -23.703 8.492 14.141 1 96.12 425 GLU B N 1
ATOM 6910 C CA . GLU B 1 425 ? -24.438 7.754 13.125 1 96.12 425 GLU B CA 1
ATOM 6911 C C . GLU B 1 425 ? -25.906 7.609 13.516 1 96.12 425 GLU B C 1
ATOM 6913 O O . GLU B 1 425 ? -26.797 7.605 12.648 1 96.12 425 GLU B O 1
ATOM 6918 N N . SER B 1 426 ? -26.203 7.418 14.812 1 96.06 426 SER B N 1
ATOM 6919 C CA . SER B 1 426 ? -27.594 7.379 15.273 1 96.06 426 SER B CA 1
ATOM 6920 C C . SER B 1 426 ? -28.312 8.695 14.977 1 96.06 426 SER B C 1
ATOM 6922 O O . SER B 1 426 ? -29.469 8.695 14.555 1 96.06 426 SER B O 1
ATOM 6924 N N . SER B 1 427 ? -27.656 9.812 15.227 1 95.06 427 SER B N 1
ATOM 6925 C CA . SER B 1 427 ? -28.234 11.125 14.945 1 95.06 427 SER B CA 1
ATOM 6926 C C . SER B 1 427 ? -28.453 11.32 13.453 1 95.06 427 SER B C 1
ATOM 6928 O O . SER B 1 427 ? -29.484 11.875 13.047 1 95.06 427 SER B O 1
ATOM 6930 N N . PHE B 1 428 ? -27.484 10.922 12.625 1 93.88 428 PHE B N 1
ATOM 6931 C CA . PHE B 1 428 ? -27.609 11.031 11.172 1 93.88 428 PHE B CA 1
ATOM 6932 C C . PHE B 1 428 ? -28.797 10.227 10.664 1 93.88 428 PHE B C 1
ATOM 6934 O O . PHE B 1 428 ? -29.562 10.711 9.828 1 93.88 428 PHE B O 1
ATOM 6941 N N . ASN B 1 429 ? -28.969 8.977 11.141 1 91.44 429 ASN B N 1
ATOM 6942 C CA . ASN B 1 429 ? -30.031 8.094 10.695 1 91.44 429 ASN B CA 1
ATOM 6943 C C . ASN B 1 429 ? -31.406 8.586 11.164 1 91.44 429 ASN B C 1
ATOM 6945 O O . ASN B 1 429 ? -32.406 8.297 10.531 1 91.44 429 ASN B O 1
ATOM 6949 N N . SER B 1 430 ? -31.453 9.289 12.203 1 88.75 430 SER B N 1
ATOM 6950 C CA . SER B 1 430 ? -32.719 9.828 12.719 1 88.75 430 SER B CA 1
ATOM 6951 C C . SER B 1 430 ? -33.156 11.062 11.93 1 88.75 430 SER B C 1
ATOM 6953 O O . SER B 1 430 ? -34.344 11.32 11.797 1 88.75 430 SER B O 1
ATOM 6955 N N . THR B 1 431 ? -32.25 11.875 11.477 1 81.38 431 THR B N 1
ATOM 6956 C CA . THR B 1 431 ? -32.562 13.102 10.742 1 81.38 431 THR B CA 1
ATOM 6957 C C . THR B 1 431 ? -32.938 12.781 9.297 1 81.38 431 THR B C 1
ATOM 6959 O O . THR B 1 431 ? -33.688 13.516 8.68 1 81.38 431 THR B O 1
ATOM 6962 N N . ASN B 1 432 ? -32.375 11.781 8.695 1 69.94 432 ASN B N 1
ATOM 6963 C CA . ASN B 1 432 ? -32.594 11.461 7.289 1 69.94 432 ASN B CA 1
ATOM 6964 C C . ASN B 1 432 ? -33.719 10.414 7.125 1 69.94 432 ASN B C 1
ATOM 6966 O O . ASN B 1 432 ? -33.938 9.93 6.02 1 69.94 432 ASN B O 1
ATOM 6970 N N . LYS B 1 433 ? -34.344 10.023 8.273 1 51.19 433 LYS B N 1
ATOM 6971 C CA . LYS B 1 433 ? -35.625 9.328 8.227 1 51.19 433 LYS B CA 1
ATOM 6972 C C . LYS B 1 433 ? -36.781 10.32 8.242 1 51.19 433 LYS B C 1
ATOM 6974 O O . LYS B 1 433 ? -36.781 11.281 9.008 1 51.19 433 LYS B O 1
#

Solvent-accessible surface area (backbone atoms only — not comparable to full-atom values): 41344 Å² total; per-residue (Å²): 126,82,77,65,28,38,34,44,32,60,15,35,32,35,38,38,52,86,48,70,56,41,53,27,27,42,34,33,46,62,39,25,22,66,42,76,38,50,72,88,52,83,74,56,67,76,69,51,55,81,34,50,76,43,83,33,67,70,22,35,37,35,37,13,31,33,33,56,29,29,26,43,45,35,30,72,37,38,47,54,58,68,57,33,48,61,64,54,30,43,65,70,47,45,50,63,52,58,70,67,61,48,55,67,49,28,21,41,18,19,38,44,39,49,50,35,21,30,55,40,23,37,24,33,40,26,33,44,36,76,53,48,56,30,37,51,48,29,32,62,66,62,50,45,29,31,41,38,15,31,47,36,58,62,82,44,71,67,57,34,52,50,50,52,50,52,34,51,50,35,32,73,73,40,48,56,44,94,75,36,29,39,45,34,44,12,50,44,28,66,95,42,30,50,63,70,56,42,25,50,50,29,52,49,30,59,73,68,69,36,40,36,39,32,47,36,36,44,40,70,78,44,59,81,72,59,53,62,70,62,48,46,73,33,42,39,50,79,36,57,32,39,35,34,42,41,26,53,59,52,74,68,42,48,50,52,34,30,76,47,67,31,26,34,19,38,25,54,57,22,31,14,35,56,30,39,36,72,47,60,56,67,63,38,48,73,56,66,30,50,50,25,31,17,32,44,28,24,51,54,31,30,35,63,42,63,58,59,35,48,35,50,51,50,29,54,45,7,28,76,65,28,18,53,57,59,47,71,44,60,50,46,25,16,32,15,44,36,37,15,59,68,67,74,45,59,40,22,30,60,44,64,76,15,36,28,28,27,20,36,30,50,52,90,46,54,52,45,44,57,83,39,67,90,28,43,68,45,24,58,49,49,26,49,53,54,61,34,36,31,26,18,22,32,48,57,37,71,45,18,50,80,79,37,61,70,82,59,61,63,70,59,53,51,51,54,38,45,52,46,42,52,52,48,53,53,53,50,58,56,70,77,98,134,79,71,65,28,39,34,44,31,61,15,35,32,35,38,40,51,84,50,70,57,40,53,26,26,42,34,33,44,59,40,24,23,67,42,74,37,51,72,88,50,84,76,55,66,74,71,51,54,70,35,46,75,44,82,35,67,67,22,36,36,34,37,14,30,32,33,57,30,31,25,43,46,34,31,72,38,36,48,52,58,67,55,34,48,60,64,53,29,44,64,70,48,45,50,61,52,58,70,67,58,48,56,66,49,28,21,41,19,19,40,44,38,48,51,35,21,29,55,38,24,36,25,32,39,26,33,42,37,74,53,48,57,31,37,52,48,28,31,62,67,62,50,47,31,31,40,38,15,31,49,36,59,62,83,43,72,67,56,34,52,50,51,52,47,53,35,52,51,34,31,75,73,40,47,55,45,95,76,37,30,40,45,32,46,12,51,45,28,64,92,44,28,49,65,70,57,41,24,50,49,27,53,49,30,58,75,68,70,36,40,35,39,32,46,36,36,45,39,72,77,44,58,80,72,58,54,61,69,62,48,48,71,32,42,38,51,79,37,58,31,40,34,32,42,41,26,55,58,51,72,72,42,48,48,53,35,30,75,48,66,33,26,34,17,38,26,53,57,23,31,14,36,56,30,38,35,72,47,60,56,66,62,37,50,75,57,66,29,49,49,26,33,16,33,43,29,24,52,53,32,30,32,62,43,63,61,60,35,47,35,49,51,51,29,54,44,7,27,75,65,29,18,51,56,60,48,70,43,60,49,46,26,16,34,15,44,38,38,16,59,66,65,73,43,60,40,23,32,61,43,64,76,14,36,28,28,28,20,36,32,49,51,90,47,54,52,44,45,59,84,40,67,88,27,43,68,47,25,58,49,48,28,48,52,56,61,35,37,32,28,18,22,30,48,58,37,70,46,18,49,80,80,37,61,71,83,58,62,64,70,59,53,51,49,54,37,46,53,47,43,52,52,49,52,53,53,49,57,57,68,79,96

InterPro domains:
  IPR006680 Amidohydrolase-related [PF01979] (61-399)
  IPR011059 Metal-dependent hydrolase, composite domain superfamily [G3DSA:2.30.40.10] (25-400)
  IPR011059 Metal-dependent hydrolase, composite domain superfamily [SSF51338] (6-423)
  IPR032466 Metal-dependent hydrolase [SSF51556] (63-344)
  IPR050287 5-Methylthioadenosine/S-adenosylhomocysteine deaminase [PTHR43794] (3-419)

Radius of gyration: 27.16 Å; Cα contacts (8 Å, |Δi|>4): 2096; chains: 2; bounding box: 70×80×71 Å

Secondary structure (DSSP, 8-state):
----EEEEEEEEEE-STTSPEEEEEEEEETTEEEEEEETTSPPPHHHHTTEEEEE-TTEEEEEPEEEEEE-GGGGGGTTTTTTS-HHIIIIIIIHHHHTT--HHHHHHHHHHHHHHHHHTTEEEEEEEES-HHHHHHHHHHHT-EEEEEEEE--S-HHHHHHHHHHHHHHHHHHTTGGGTEEEEEEE--TTTS-HHHHHHHHHHHHHTT--EEEEES-SGGGGGT--HHHHHHTTGGGS-EEEEE-TT--HHHHHHHHHTT-EEEE-HHHHHHTT-----HHHHHHTT--EEE--B-TTTSS---HHHHHHHHHHHHHHHH-TTSS-HHHHHHHTTHHHHHHHTSS-SS-STTSB--EEEEE--SGGG-S--TTTHHHIIIII--GGGEEEEEETTEEEEETTEESSS-HHHHHHHHHHHHHHHHHHHHHH--/----EEEEEEEEEE-STTSPEEEEEEEEETTEEEEEEETTSPPPHHHHTTEEEEE-TTEEEEEPEEEEEE-GGGGGGTTTTTTS-HHIIIIIIIHHHHTT--HHHHHHHHHHHHHHHHHTTEEEEEEEES-HHHHHHHHHHHT-EEEEEEEE--S-HHHHHHHHHHHHHHHHHHTTGGGTEEEEEEE--TTTS-HHHHHHHHHHHHHTT--EEEEES-SGGGGGT--HHHHHHTTGGGS-EEEEE-TT--HHHHHHHHHTTPEEEE-HHHHHHTT-----HHHHHHTT--EEE--B-TTTS----HHHHHHHHHHHHHHHH-TTSS-HHHHHHHTTHHHHHHHTSS-SS-STTSB--EEEEE--SGGG-S--TTTHHHIIIII--GGGEEEEEETTEEEEETTEESSS-HHHHHHHHHHHHHHHHHHHHHH--

Foldseek 3Di:
DLFEKEKEAQAFEDFALPDFTAGWIWIDTFFFTADIGHPPGDDDPVSVPNYHYDYQHQKYKFFFFAAEEAAQLCQLQFPPPLPDAPCCLVPVTPVLLLVLDDLLSSLLSNLVSVVQSFLQRHQEHEHEEANQLSNLVSCVLLVGQYEYAYEAFDDDPVNRVVSVVVQVVSQVVRDCNVPRYHGAHEDEECVRAPLQRLLVSLVVCVVSVGEYEYEDLLAPVCVVVDAVVSNVVSNNLLGLYEYEAQQHDDPVRLLSQLVSLHEYAHAAQLSVSNPRHGRPVLSSVVSVRLYAYHNYYCNRRVHRHVLVGLLRNQVVQCVVPNNVSDDLSRSLCRRAVSSCVSRVAQGRGRDGPRTPWMWMFRCPDPLCPPVDSVCNSVSSNHRDGSVRTAWTDGSRHTCGHRSDGDSDDVVVSVVSNVVVSVVSVVVSVVVVD/DAQQKEKEAQAFEDFALPDFTAGWIWIDGFFFTADIGHPPGDDDPVSVPSYHYDYQHQKYKFFFFAAEEAAQLCQLQFPPPLPDAPCCLVVVTPVLLLVLDDLLSSLLSNLVSVVQSFLQRHQEHEHEEANQLSNLVSCVLLVGQYEYAYEAFDDDPVNRVVSVVRQVVSQVVRDCNVPRYHGAHEDEECVRAPLQRLLVSLVVCVVSVGEYEYEDLLAPVCVVVDAVVSNVVSNNLVGLYEYEAQQHDDPVRLLSQLVSLHEYAHAAQLSVSNPRHGRPVLSSVVSVRLYAYHNYYCNRRVHRHVLVGLLRNQVVQCVVPNNVSDDLSRSLCRRAVSSCVSRVAQGRGRDGPRTPWMWMFRCPDPLCPPVDSVCNSVSSNHRDGSVRTAWTDGSRHTCGHRSDGDSDDVVVSVVSNVVVSVVSVVVSVVVVD